Protein AF-A0A815E1C1-F1 (afdb_monomer_lite)

Structure (mmCIF, N/CA/C/O backbone):
data_AF-A0A815E1C1-F1
#
_entry.id   AF-A0A815E1C1-F1
#
loop_
_atom_site.group_PDB
_atom_site.id
_atom_site.type_symbol
_atom_site.label_atom_id
_atom_site.label_alt_id
_atom_site.label_comp_id
_atom_site.label_asym_id
_atom_site.label_entity_id
_atom_site.label_seq_id
_atom_site.pdbx_PDB_ins_code
_atom_site.Cartn_x
_atom_site.Cartn_y
_atom_site.Cartn_z
_atom_site.occupancy
_atom_site.B_iso_or_equiv
_atom_site.auth_seq_id
_atom_site.auth_comp_id
_atom_site.auth_asym_id
_atom_site.auth_atom_id
_atom_site.pdbx_PDB_model_num
ATOM 1 N N . MET A 1 1 ? -48.726 -12.779 122.741 1.00 65.06 1 MET A N 1
ATOM 2 C CA . MET A 1 1 ? -50.043 -13.398 123.022 1.00 65.06 1 MET A CA 1
ATOM 3 C C . MET A 1 1 ? -50.223 -14.526 122.023 1.00 65.06 1 MET A C 1
ATOM 5 O O . MET A 1 1 ? -49.892 -14.297 120.866 1.00 65.06 1 MET A O 1
ATOM 9 N N . ILE A 1 2 ? -50.640 -15.716 122.471 1.00 67.56 2 ILE A N 1
ATOM 10 C CA . ILE A 1 2 ? -50.926 -16.866 121.598 1.00 67.56 2 ILE A CA 1
ATOM 11 C C . ILE A 1 2 ? -52.421 -17.152 121.704 1.00 67.56 2 ILE A C 1
ATOM 13 O O . ILE A 1 2 ? -52.906 -17.373 122.813 1.00 67.56 2 ILE A O 1
ATOM 17 N N . ILE A 1 3 ? -53.142 -17.113 120.586 1.00 67.69 3 ILE A N 1
ATOM 18 C CA . ILE A 1 3 ? -54.570 -17.449 120.539 1.00 67.69 3 ILE A CA 1
ATOM 19 C C . ILE A 1 3 ? -54.726 -18.736 119.734 1.00 67.69 3 ILE A C 1
ATOM 21 O O . ILE A 1 3 ? -54.304 -18.785 118.580 1.00 67.69 3 ILE A O 1
ATOM 25 N N . ARG A 1 4 ? -55.316 -19.763 120.361 1.00 73.94 4 ARG A N 1
ATOM 26 C CA . ARG A 1 4 ? -55.641 -21.048 119.731 1.00 73.94 4 ARG A CA 1
ATOM 27 C C . ARG A 1 4 ? -57.144 -21.272 119.699 1.00 73.94 4 ARG A C 1
ATOM 29 O O . ARG A 1 4 ? -57.760 -21.285 120.764 1.00 73.94 4 ARG A O 1
ATOM 36 N N . THR A 1 5 ? -57.727 -21.478 118.521 1.00 64.25 5 THR A N 1
ATOM 37 C CA . THR A 1 5 ? -59.148 -21.850 118.380 1.00 64.25 5 THR A CA 1
ATOM 38 C C . THR A 1 5 ? -59.286 -23.139 117.578 1.00 64.25 5 THR A C 1
ATOM 40 O O . THR A 1 5 ? -58.611 -23.329 116.569 1.00 64.25 5 THR A O 1
ATOM 43 N N . ILE A 1 6 ? -60.124 -24.055 118.068 1.00 59.78 6 ILE A N 1
ATOM 44 C CA . ILE A 1 6 ? -60.267 -25.413 117.515 1.00 59.78 6 ILE A CA 1
ATOM 45 C C . ILE A 1 6 ? -61.432 -25.478 116.502 1.00 59.78 6 ILE A C 1
ATOM 47 O O . ILE A 1 6 ? -61.349 -26.248 115.554 1.00 59.78 6 ILE A O 1
ATOM 51 N N . ASP A 1 7 ? -62.436 -24.598 116.634 1.00 62.12 7 ASP A N 1
ATOM 52 C CA . ASP A 1 7 ? -63.615 -24.464 115.755 1.00 62.12 7 ASP A CA 1
ATOM 53 C C . ASP A 1 7 ? -63.862 -22.988 115.348 1.00 62.12 7 ASP A C 1
ATOM 55 O O . ASP A 1 7 ? -63.137 -22.085 115.779 1.00 62.12 7 ASP A O 1
ATOM 59 N N . SER A 1 8 ? -64.899 -22.734 114.536 1.00 64.31 8 SER A N 1
ATOM 60 C CA . SER A 1 8 ? -65.288 -21.413 114.012 1.00 64.31 8 SER A CA 1
ATOM 61 C C . SER A 1 8 ? -65.480 -20.355 115.109 1.00 64.31 8 SER A C 1
ATOM 63 O O . SER A 1 8 ? -66.366 -20.496 115.956 1.00 64.31 8 SER A O 1
ATOM 65 N N . ALA A 1 9 ? -64.693 -19.275 115.070 1.00 66.12 9 ALA A N 1
ATOM 66 C CA . ALA A 1 9 ? -64.752 -18.180 116.040 1.00 66.12 9 ALA A CA 1
ATOM 67 C C . ALA A 1 9 ? -64.658 -16.795 115.373 1.00 66.12 9 ALA A C 1
ATOM 69 O O . ALA A 1 9 ? -63.943 -16.613 114.390 1.00 66.12 9 ALA A O 1
ATOM 70 N N . THR A 1 10 ? -65.329 -15.792 115.945 1.00 68.94 10 THR A N 1
ATOM 71 C CA . THR A 1 10 ? -65.109 -14.379 115.594 1.00 68.94 10 THR A CA 1
ATOM 72 C C . THR A 1 10 ? -64.327 -13.710 116.717 1.00 68.94 10 THR A C 1
ATOM 74 O O . THR A 1 10 ? -64.804 -13.657 117.850 1.00 68.94 10 THR A O 1
ATOM 77 N N . ILE A 1 11 ? -63.128 -13.210 116.423 1.00 67.56 11 ILE A N 1
ATOM 78 C CA . ILE A 1 11 ? -62.269 -12.511 117.385 1.00 67.56 11 ILE A CA 1
ATOM 79 C C . ILE A 1 11 ? -62.221 -11.035 116.992 1.00 67.56 11 ILE A C 1
ATOM 81 O O . ILE A 1 11 ? -61.622 -10.673 115.983 1.00 67.56 11 ILE A O 1
ATOM 85 N N . THR A 1 12 ? -62.819 -10.170 117.804 1.00 65.25 12 THR A N 1
ATOM 86 C CA . THR A 1 12 ? -62.729 -8.715 117.625 1.00 65.25 12 THR A CA 1
ATOM 87 C C . THR A 1 12 ? -61.874 -8.131 118.741 1.00 65.25 12 THR A C 1
ATOM 89 O O . THR A 1 12 ? -62.197 -8.291 119.919 1.00 65.25 12 THR A O 1
ATOM 92 N N . MET A 1 13 ? -60.775 -7.466 118.387 1.00 66.12 13 MET A N 1
ATOM 93 C CA . MET A 1 13 ? -59.952 -6.725 119.345 1.00 66.12 13 MET A CA 1
ATOM 94 C C . MET A 1 13 ? -60.398 -5.260 119.360 1.00 66.12 13 MET A C 1
ATOM 96 O O . MET A 1 13 ? -60.650 -4.667 118.319 1.00 66.12 13 MET A O 1
ATOM 100 N N . ASN A 1 14 ? -60.591 -4.690 120.548 1.00 58.09 14 ASN A N 1
ATOM 101 C CA . ASN A 1 14 ? -61.085 -3.321 120.681 1.00 58.09 14 ASN A CA 1
ATOM 102 C C . ASN A 1 14 ? -59.901 -2.336 120.677 1.00 58.09 14 ASN A C 1
ATOM 104 O O . ASN A 1 14 ? -58.911 -2.582 121.370 1.00 58.09 14 ASN A O 1
ATOM 108 N N . ASP A 1 15 ? -60.021 -1.226 119.942 1.00 54.25 15 ASP A N 1
ATOM 109 C CA . ASP A 1 15 ? -58.938 -0.283 119.574 1.00 54.25 15 ASP A CA 1
ATOM 110 C C . ASP A 1 15 ? -58.266 0.470 120.752 1.00 54.25 15 ASP A C 1
ATOM 112 O O . ASP A 1 15 ? -57.415 1.332 120.544 1.00 54.25 15 ASP A O 1
ATOM 116 N N . THR A 1 16 ? -58.617 0.176 122.007 1.00 56.16 16 THR A N 1
ATOM 117 C CA . THR A 1 16 ? -58.177 0.943 123.189 1.00 56.16 16 THR A CA 1
ATOM 118 C C . THR A 1 16 ? -57.133 0.245 124.071 1.00 56.16 16 THR A C 1
ATOM 120 O O . THR A 1 16 ? -56.695 0.829 125.063 1.00 56.16 16 THR A O 1
ATOM 123 N N . ALA A 1 17 ? -56.696 -0.977 123.738 1.00 56.84 17 ALA A N 1
ATOM 124 C CA . ALA A 1 17 ? -55.717 -1.732 124.534 1.00 56.84 17 ALA A CA 1
ATOM 125 C C . ALA A 1 17 ? -54.269 -1.620 123.991 1.00 56.84 17 ALA A C 1
ATOM 127 O O . ALA A 1 17 ? -54.076 -1.597 122.777 1.00 56.84 17 ALA A O 1
ATOM 128 N N . PRO A 1 18 ? -53.225 -1.598 124.854 1.00 58.66 18 PRO A N 1
ATOM 129 C CA . PRO A 1 18 ? -51.829 -1.551 124.416 1.00 58.66 18 PRO A CA 1
ATOM 130 C C . PRO A 1 18 ? -51.448 -2.800 123.612 1.00 58.66 18 PRO A C 1
ATOM 132 O O . PRO A 1 18 ? -51.584 -3.935 124.074 1.00 58.66 18 PRO A O 1
ATOM 135 N N . CYS A 1 19 ? -50.943 -2.570 122.402 1.00 56.53 19 CYS A N 1
ATOM 136 C CA . CYS A 1 19 ? -50.799 -3.603 121.386 1.00 56.53 19 CYS A CA 1
ATOM 137 C C . CYS A 1 19 ? -49.574 -4.498 121.672 1.00 56.53 19 CYS A C 1
ATOM 139 O O . CYS A 1 19 ? -48.449 -3.998 121.797 1.00 56.53 19 CYS A O 1
ATOM 141 N N . PRO A 1 20 ? -49.750 -5.822 121.815 1.00 59.28 20 PRO A N 1
ATOM 142 C CA . PRO A 1 20 ? -48.675 -6.747 122.176 1.00 59.28 20 PRO A CA 1
ATOM 143 C C . PRO A 1 20 ? -47.517 -6.752 121.164 1.00 59.28 20 PRO A C 1
ATOM 145 O O . PRO A 1 20 ? -47.719 -6.674 119.956 1.00 59.28 20 PRO A O 1
ATOM 148 N N . LYS A 1 21 ? -46.279 -6.878 121.670 1.00 53.62 21 LYS A N 1
ATOM 149 C CA . LYS A 1 21 ? -45.038 -6.821 120.864 1.00 53.62 21 LYS A CA 1
ATOM 150 C C . LYS A 1 21 ? -44.853 -8.003 119.901 1.00 53.62 21 LYS A C 1
ATOM 152 O O . LYS A 1 21 ? -44.188 -7.839 118.884 1.00 53.62 21 LYS A O 1
ATOM 157 N N . ILE A 1 22 ? -45.382 -9.177 120.255 1.00 53.09 22 ILE A N 1
ATOM 158 C CA . ILE A 1 22 ? -45.351 -10.404 119.445 1.00 53.09 22 ILE A CA 1
ATOM 159 C C . ILE A 1 22 ? -46.723 -11.071 119.548 1.00 53.09 22 ILE A C 1
ATOM 161 O O . ILE A 1 22 ? -47.217 -11.353 120.654 1.00 53.09 22 ILE A O 1
ATOM 165 N N . PHE A 1 23 ? -47.331 -11.310 118.393 1.00 67.00 23 PHE A N 1
ATOM 166 C CA . PHE A 1 23 ? -48.647 -11.919 118.267 1.00 67.00 23 PHE A CA 1
ATOM 167 C C . PHE A 1 23 ? -48.548 -13.185 117.422 1.00 67.00 23 PHE A C 1
ATOM 169 O O . PHE A 1 23 ? -47.997 -13.138 116.323 1.00 67.00 23 PHE A O 1
ATOM 176 N N . SER A 1 24 ? -49.058 -14.303 117.945 1.00 62.19 24 SER A N 1
ATOM 177 C CA . SER A 1 24 ? -49.191 -15.543 117.185 1.00 62.19 24 SER A CA 1
ATOM 178 C C . SER A 1 24 ? -50.598 -16.106 117.333 1.00 62.19 24 SER A C 1
ATOM 180 O O . SER A 1 24 ? -51.162 -16.117 118.427 1.00 62.19 24 SER A O 1
ATOM 182 N N . ILE A 1 25 ? -51.195 -16.507 116.219 1.00 66.38 25 ILE A N 1
ATOM 183 C CA . ILE A 1 25 ? -52.553 -17.045 116.168 1.00 66.38 25 ILE A CA 1
ATOM 184 C C . ILE A 1 25 ? -52.460 -18.365 115.419 1.00 66.38 25 ILE A C 1
ATOM 186 O O . ILE A 1 25 ? -51.912 -18.387 114.323 1.00 66.38 25 ILE A O 1
ATOM 190 N N . GLU A 1 26 ? -52.975 -19.434 116.014 1.00 68.25 26 GLU A N 1
ATOM 191 C CA . GLU A 1 26 ? -53.103 -20.752 115.391 1.00 68.25 26 GLU A CA 1
ATOM 192 C C . GLU A 1 26 ? -54.578 -21.148 115.455 1.00 68.25 26 GLU A C 1
ATOM 194 O O . GLU A 1 26 ? -55.123 -21.282 116.550 1.00 68.25 26 GLU A O 1
ATOM 199 N N . HIS A 1 27 ? -55.267 -21.310 114.329 1.00 65.31 27 HIS A N 1
ATOM 200 C CA . HIS A 1 27 ? -56.709 -21.563 114.382 1.00 65.31 27 HIS A CA 1
ATOM 201 C C . HIS A 1 27 ? -57.234 -22.544 113.335 1.00 65.31 27 HIS A C 1
ATOM 203 O O . HIS A 1 27 ? -56.656 -22.683 112.254 1.00 65.31 27 HIS A O 1
ATOM 209 N N . GLY A 1 28 ? -58.357 -23.187 113.675 1.00 56.56 28 GLY A N 1
ATOM 210 C CA . GLY A 1 28 ? -59.158 -24.046 112.803 1.00 56.56 28 GLY A CA 1
ATOM 211 C C . GLY A 1 28 ? -60.085 -23.284 111.844 1.00 56.56 28 GLY A C 1
ATOM 212 O O . GLY A 1 28 ? -60.160 -22.047 111.844 1.00 56.56 28 GLY A O 1
ATOM 213 N N . SER A 1 29 ? -60.804 -24.048 111.018 1.00 61.09 29 SER A N 1
ATOM 214 C CA . SER A 1 29 ? -61.637 -23.561 109.912 1.00 61.09 29 SER A CA 1
ATOM 215 C C . SER A 1 29 ? -62.772 -22.617 110.348 1.00 61.09 29 SER A C 1
ATOM 217 O O . SER A 1 29 ? -63.428 -22.845 111.360 1.00 61.09 29 SER A O 1
ATOM 219 N N . ASN A 1 30 ? -63.057 -21.610 109.516 1.00 62.09 30 ASN A N 1
ATOM 220 C CA . ASN A 1 30 ? -64.100 -20.578 109.625 1.00 62.09 30 ASN A CA 1
ATOM 221 C C . ASN A 1 30 ? -63.909 -19.560 110.765 1.00 62.09 30 ASN A C 1
ATOM 223 O O . ASN A 1 30 ? -64.860 -19.232 111.475 1.00 62.09 30 ASN A O 1
ATOM 227 N N . THR A 1 31 ? -62.692 -19.033 110.935 1.00 62.59 31 THR A N 1
ATOM 228 C CA . THR A 1 31 ? -62.408 -17.971 111.920 1.00 62.59 31 THR A CA 1
ATOM 229 C C . THR A 1 31 ? -62.338 -16.592 111.248 1.00 62.59 31 THR A C 1
ATOM 231 O O . THR A 1 31 ? -61.674 -16.436 110.220 1.00 62.59 31 THR A O 1
ATOM 234 N N . SER A 1 32 ? -63.012 -15.591 111.828 1.00 64.62 32 SER A N 1
ATOM 235 C CA . SER A 1 32 ? -62.974 -14.184 111.396 1.00 64.62 32 SER A CA 1
ATOM 236 C C . SER A 1 32 ? -62.300 -13.322 112.461 1.00 64.62 32 SER A C 1
ATOM 238 O O . SER A 1 32 ? -62.782 -13.267 113.591 1.00 64.62 32 SER A O 1
ATOM 240 N N . ILE A 1 33 ? -61.220 -12.615 112.126 1.00 66.19 33 ILE A N 1
ATOM 241 C CA . ILE A 1 33 ? -60.529 -11.713 113.064 1.00 66.19 33 ILE A CA 1
ATOM 242 C C . ILE A 1 33 ? -60.599 -10.282 112.543 1.00 66.19 33 ILE A C 1
ATOM 244 O O . ILE A 1 33 ? -60.203 -10.024 111.408 1.00 66.19 33 ILE A O 1
ATOM 248 N N . THR A 1 34 ? -61.093 -9.356 113.366 1.00 65.88 34 THR A N 1
ATOM 249 C CA . THR A 1 34 ? -61.264 -7.942 112.998 1.00 65.88 34 THR A CA 1
ATOM 250 C C . THR A 1 34 ? -60.612 -7.010 114.030 1.00 65.88 34 THR A C 1
ATOM 252 O O . THR A 1 34 ? -60.613 -7.312 115.226 1.00 65.88 34 THR A O 1
ATOM 255 N N . ASN A 1 35 ? -60.098 -5.858 113.576 1.00 63.25 35 ASN A N 1
ATOM 256 C CA . ASN A 1 35 ? -59.503 -4.780 114.394 1.00 63.25 35 ASN A CA 1
ATOM 257 C C . ASN A 1 35 ? -58.229 -5.165 115.175 1.00 63.25 35 ASN A C 1
ATOM 259 O O . ASN A 1 35 ? -58.127 -4.964 116.383 1.00 63.25 35 ASN A O 1
ATOM 263 N N . ILE A 1 36 ? -57.225 -5.727 114.495 1.00 61.69 36 ILE A N 1
ATOM 264 C CA . ILE A 1 36 ? -55.942 -6.059 115.133 1.00 61.69 36 ILE A CA 1
ATOM 265 C C . ILE A 1 36 ? -55.020 -4.827 115.179 1.00 61.69 36 ILE A C 1
ATOM 267 O O . ILE A 1 36 ? -54.677 -4.281 114.134 1.00 61.69 36 ILE A O 1
ATOM 271 N N . CYS A 1 37 ? -54.560 -4.437 116.372 1.00 58.72 37 CYS A N 1
ATOM 272 C CA . CYS A 1 37 ? -53.520 -3.419 116.564 1.00 58.72 37 CYS A CA 1
ATOM 273 C C . CYS A 1 37 ? -52.161 -4.055 116.913 1.00 58.72 37 CYS A C 1
ATOM 275 O O . CYS A 1 37 ? -52.108 -4.998 117.707 1.00 58.72 37 CYS A O 1
ATOM 277 N N . LEU A 1 38 ? -51.054 -3.569 116.323 1.00 58.78 38 LEU A N 1
ATOM 278 C CA . LEU A 1 38 ? -49.734 -4.229 116.368 1.00 58.78 38 LEU A CA 1
ATOM 279 C C . LEU A 1 38 ? -48.558 -3.250 116.444 1.00 58.78 38 LEU A C 1
ATOM 281 O O . LEU A 1 38 ? -48.650 -2.133 115.953 1.00 58.78 38 LEU A O 1
ATOM 285 N N . SER A 1 39 ? -47.435 -3.687 117.039 1.00 55.19 39 SER A N 1
ATOM 286 C CA . SER A 1 39 ? -46.241 -2.837 117.212 1.00 55.19 39 SER A CA 1
ATOM 287 C C . SER A 1 39 ? -44.892 -3.411 116.746 1.00 55.19 39 SER A C 1
ATOM 289 O O . SER A 1 39 ? -43.930 -2.646 116.750 1.00 55.19 39 SER A O 1
ATOM 291 N N . LYS A 1 40 ? -44.746 -4.697 116.354 1.00 60.00 40 LYS A N 1
ATOM 292 C CA . LYS A 1 40 ? -43.420 -5.211 115.916 1.00 60.00 40 LYS A CA 1
ATOM 293 C C . LYS A 1 40 ? -43.385 -6.404 114.944 1.00 60.00 40 LYS A C 1
ATOM 295 O O . LYS A 1 40 ? -42.946 -6.212 113.814 1.00 60.00 40 LYS A O 1
ATOM 300 N N . ILE A 1 41 ? -43.761 -7.613 115.380 1.00 57.94 41 ILE A N 1
ATOM 301 C CA . ILE A 1 41 ? -43.677 -8.852 114.575 1.00 57.94 41 ILE A CA 1
ATOM 302 C C . ILE A 1 41 ? -44.929 -9.695 114.812 1.00 57.94 41 ILE A C 1
ATOM 304 O O . ILE A 1 41 ? -45.364 -9.873 115.956 1.00 57.94 41 ILE A O 1
ATOM 308 N N . MET A 1 42 ? -45.494 -10.216 113.732 1.00 66.69 42 MET A N 1
ATOM 309 C CA . MET A 1 42 ? -46.700 -11.030 113.749 1.00 66.69 42 MET A CA 1
ATOM 310 C C . MET A 1 42 ? -46.470 -12.309 112.946 1.00 66.69 42 MET A C 1
ATOM 312 O O . MET A 1 42 ? -46.132 -12.216 111.772 1.00 66.69 42 MET A O 1
ATOM 316 N N . ASN A 1 43 ? -46.707 -13.460 113.586 1.00 61.81 43 ASN A N 1
ATOM 317 C CA . ASN A 1 43 ? -46.665 -14.783 112.959 1.00 61.81 43 ASN A CA 1
ATOM 318 C C . ASN A 1 43 ? -48.064 -15.397 113.014 1.00 61.81 43 ASN A C 1
ATOM 320 O O . ASN A 1 43 ? -48.479 -15.894 114.064 1.00 61.81 43 ASN A O 1
ATOM 324 N N . ILE A 1 44 ? -48.811 -15.345 111.917 1.00 67.19 44 ILE A N 1
ATOM 325 C CA . ILE A 1 44 ? -50.158 -15.926 111.857 1.00 67.19 44 ILE A CA 1
ATOM 326 C C . ILE A 1 44 ? -50.071 -17.291 111.189 1.00 67.19 44 ILE A C 1
ATOM 328 O O . ILE A 1 44 ? -49.644 -17.356 110.047 1.00 67.19 44 ILE A O 1
ATOM 332 N N . THR A 1 45 ? -50.544 -18.344 111.853 1.00 67.88 45 THR A N 1
ATOM 333 C CA . THR A 1 45 ? -50.686 -19.678 111.264 1.00 67.88 45 THR A CA 1
ATOM 334 C C . THR A 1 45 ? -52.168 -20.036 111.143 1.00 67.88 45 THR A C 1
ATOM 336 O O . THR A 1 45 ? -52.866 -20.155 112.147 1.00 67.88 45 THR A O 1
ATOM 339 N N . THR A 1 46 ? -52.687 -20.213 109.930 1.00 65.50 46 THR A N 1
ATOM 340 C CA . THR A 1 46 ? -54.116 -20.531 109.708 1.00 65.50 46 THR A CA 1
ATOM 341 C C . THR A 1 46 ? -54.299 -21.936 109.130 1.00 65.50 46 THR A C 1
ATOM 343 O O . THR A 1 46 ? -53.494 -22.372 108.304 1.00 65.50 46 THR A O 1
ATOM 346 N N . THR A 1 47 ? -55.339 -22.656 109.572 1.00 61.12 47 THR A N 1
ATOM 347 C CA . THR A 1 47 ? -55.758 -23.950 109.003 1.00 61.12 47 THR A CA 1
ATOM 348 C C . THR A 1 47 ? -57.246 -23.917 108.623 1.00 61.12 47 THR A C 1
ATOM 350 O O . THR A 1 47 ? -58.105 -23.642 109.459 1.00 61.12 47 THR A O 1
ATOM 353 N N . GLY A 1 48 ? -57.572 -24.168 107.351 1.00 62.84 48 GLY A N 1
ATOM 354 C CA . GLY A 1 48 ? -58.927 -24.082 106.789 1.00 62.84 48 GLY A CA 1
ATOM 355 C C . GLY A 1 48 ? -59.327 -22.692 106.255 1.00 62.84 48 GLY A C 1
ATOM 356 O O . GLY A 1 48 ? -58.498 -21.806 106.081 1.00 62.84 48 GLY A O 1
ATOM 357 N N . SER A 1 49 ? -60.621 -22.497 105.958 1.00 64.12 49 SER A N 1
ATOM 358 C CA . SER A 1 49 ? -61.143 -21.219 105.426 1.00 64.12 49 SER A CA 1
ATOM 359 C C . SER A 1 49 ? -61.162 -20.121 106.497 1.00 64.12 49 SER A C 1
ATOM 361 O O . SER A 1 49 ? -61.766 -20.317 107.544 1.00 64.12 49 SER A O 1
ATOM 363 N N . SER A 1 50 ? -60.542 -18.968 106.265 1.00 66.75 50 SER A N 1
ATOM 364 C CA . SER A 1 50 ? -60.255 -17.949 107.283 1.00 66.75 50 SER A CA 1
ATOM 365 C C . SER A 1 50 ? -60.401 -16.534 106.711 1.00 66.75 50 SER A C 1
ATOM 367 O O . SER A 1 50 ? -60.094 -16.316 105.543 1.00 66.75 50 SER A O 1
ATOM 369 N N . SER A 1 51 ? -60.833 -15.551 107.507 1.00 64.88 51 SER A N 1
ATOM 370 C CA . SER A 1 51 ? -60.863 -14.136 107.093 1.00 64.88 51 SER A CA 1
ATOM 371 C C . SER A 1 51 ? -60.217 -13.241 108.152 1.00 64.88 51 SER A C 1
ATOM 373 O O . SER A 1 51 ? -60.645 -13.197 109.302 1.00 64.88 51 SER A O 1
ATOM 375 N N . LEU A 1 52 ? -59.185 -12.505 107.759 1.00 65.81 52 LEU A N 1
ATOM 376 C CA . LEU A 1 52 ? -58.410 -11.578 108.574 1.00 65.81 52 LEU A CA 1
ATOM 377 C C . LEU A 1 52 ? -58.628 -10.164 108.022 1.00 65.81 52 LEU A C 1
ATOM 379 O O . LEU A 1 52 ? -58.285 -9.878 106.877 1.00 65.81 52 LEU A O 1
ATOM 383 N N . VAL A 1 53 ? -59.209 -9.272 108.821 1.00 63.59 53 VAL A N 1
ATOM 384 C CA . VAL A 1 53 ? -59.466 -7.877 108.434 1.00 63.59 53 VAL A CA 1
ATOM 385 C C . VAL A 1 53 ? -58.736 -6.946 109.400 1.00 63.59 53 VAL A C 1
ATOM 387 O O . VAL A 1 53 ? -59.052 -6.887 110.590 1.00 63.59 53 VAL A O 1
ATOM 390 N N . PHE A 1 54 ? -57.757 -6.203 108.888 1.00 65.06 54 PHE A N 1
ATOM 391 C CA . PHE A 1 54 ? -57.019 -5.181 109.630 1.00 65.06 54 PHE A CA 1
ATOM 392 C C . PHE A 1 54 ? -57.714 -3.815 109.485 1.00 65.06 54 PHE A C 1
ATOM 394 O O . PHE A 1 54 ? -58.390 -3.550 108.491 1.00 65.06 54 PHE A O 1
ATOM 401 N N . ASN A 1 55 ? -57.610 -2.956 110.501 1.00 58.44 55 ASN A N 1
ATOM 402 C CA . ASN A 1 55 ? -58.265 -1.645 110.483 1.00 58.44 55 ASN A CA 1
ATOM 403 C C . ASN A 1 55 ? -57.434 -0.637 109.662 1.00 58.44 55 ASN A C 1
ATOM 405 O O . ASN A 1 55 ? -56.207 -0.638 109.740 1.00 58.44 55 ASN A O 1
ATOM 409 N N . GLU A 1 56 ? -58.096 0.232 108.892 1.00 54.03 56 GLU A N 1
ATOM 410 C CA . GLU A 1 56 ? -57.487 1.131 107.888 1.00 54.03 56 GLU A CA 1
ATOM 411 C C . GLU A 1 56 ? -56.596 2.240 108.482 1.00 54.03 56 GLU A C 1
ATOM 413 O O . GLU A 1 56 ? -55.930 2.963 107.741 1.00 54.03 56 GLU A O 1
ATOM 418 N N . SER A 1 57 ? -56.556 2.379 109.811 1.00 50.16 57 SER A N 1
ATOM 419 C CA . SER A 1 57 ? -55.970 3.527 110.513 1.00 50.16 57 SER A CA 1
ATOM 420 C C . SER A 1 57 ? -54.695 3.243 111.320 1.00 50.16 57 SER A C 1
ATOM 422 O O . SER A 1 57 ? -54.305 4.087 112.127 1.00 50.16 57 SER A O 1
ATOM 424 N N . LEU A 1 58 ? -54.040 2.089 111.158 1.00 52.62 58 LEU A N 1
ATOM 425 C CA . LEU A 1 58 ? -52.866 1.722 111.964 1.00 52.62 58 LEU A CA 1
ATOM 426 C C . LEU A 1 58 ? -51.568 1.702 111.145 1.00 52.62 58 LEU A C 1
ATOM 428 O O . LEU A 1 58 ? -51.438 0.989 110.154 1.00 52.62 58 LEU A O 1
ATOM 432 N N . THR A 1 59 ? -50.611 2.519 111.590 1.00 50.72 59 THR A N 1
ATOM 433 C CA . THR A 1 59 ? -49.253 2.652 111.053 1.00 50.72 59 THR A CA 1
ATOM 434 C C . THR A 1 59 ? -48.418 1.387 111.265 1.00 50.72 59 THR A C 1
ATOM 436 O O . THR A 1 59 ? -48.563 0.677 112.261 1.00 50.72 59 THR A O 1
ATOM 439 N N . CYS A 1 60 ? -47.565 1.114 110.274 1.00 51.09 60 CYS A N 1
ATOM 440 C CA . CYS A 1 60 ? -47.047 -0.202 109.927 1.00 51.09 60 CYS A CA 1
ATOM 441 C C . CYS A 1 60 ? -46.071 -0.829 110.952 1.00 51.09 60 CYS A C 1
ATOM 443 O O . CYS A 1 60 ? -45.291 -0.171 111.641 1.00 51.09 60 CYS A O 1
ATOM 445 N N . THR A 1 61 ? -46.069 -2.163 110.987 1.00 54.66 61 THR A N 1
ATOM 446 C CA . THR A 1 61 ? -45.061 -3.011 111.647 1.00 54.66 61 THR A CA 1
ATOM 447 C C . THR A 1 61 ? -43.839 -3.262 110.755 1.00 54.66 61 THR A C 1
ATOM 449 O O . THR A 1 61 ? -43.925 -3.179 109.532 1.00 54.66 61 THR A O 1
ATOM 452 N N . THR A 1 62 ? -42.701 -3.642 111.353 1.00 57.66 62 THR A N 1
ATOM 453 C CA . THR A 1 62 ? -41.442 -3.910 110.630 1.00 57.66 62 THR A CA 1
ATOM 454 C C . THR A 1 62 ? -41.429 -5.226 109.846 1.00 57.66 62 THR A C 1
ATOM 456 O O . THR A 1 62 ? -40.729 -5.309 108.845 1.00 57.66 62 THR A O 1
ATOM 459 N N . ALA A 1 63 ? -42.155 -6.264 110.273 1.00 59.97 63 ALA A N 1
ATOM 460 C CA . ALA A 1 63 ? -42.267 -7.507 109.507 1.00 59.97 63 ALA A CA 1
ATOM 461 C C . ALA A 1 63 ? -43.529 -8.292 109.888 1.00 59.97 63 ALA A C 1
ATOM 463 O O . ALA A 1 63 ? -43.878 -8.358 111.070 1.00 59.97 63 ALA A O 1
ATOM 464 N N . ILE A 1 64 ? -44.199 -8.886 108.902 1.00 67.81 64 ILE A N 1
ATOM 465 C CA . ILE A 1 64 ? -45.360 -9.762 109.106 1.00 67.81 64 ILE A CA 1
ATOM 466 C C . ILE A 1 64 ? -45.089 -11.074 108.365 1.00 67.81 64 ILE A C 1
ATOM 468 O O . ILE A 1 64 ? -44.888 -11.040 107.154 1.00 67.81 64 ILE A O 1
ATOM 472 N N . ASP A 1 65 ? -45.116 -12.199 109.082 1.00 65.62 65 ASP A N 1
ATOM 473 C CA . ASP A 1 65 ? -45.052 -13.550 108.522 1.00 65.62 65 ASP A CA 1
ATOM 474 C C . ASP A 1 65 ? -46.449 -14.200 108.629 1.00 65.62 65 ASP A C 1
ATOM 476 O O . ASP A 1 65 ? -46.998 -14.379 109.721 1.00 65.62 65 ASP A O 1
ATOM 480 N N . ILE A 1 66 ? -47.055 -14.569 107.503 1.00 69.88 66 ILE A N 1
ATOM 481 C CA . ILE A 1 66 ? -48.339 -15.286 107.458 1.00 69.88 66 ILE A CA 1
ATOM 482 C C . ILE A 1 66 ? -48.088 -16.673 106.878 1.00 69.88 66 ILE A C 1
ATOM 484 O O . ILE A 1 66 ? -47.644 -16.785 105.742 1.00 69.88 66 ILE A O 1
ATOM 488 N N . VAL A 1 67 ? -48.393 -17.713 107.648 1.00 69.94 67 VAL A N 1
ATOM 489 C CA . VAL A 1 67 ? -48.371 -19.123 107.254 1.00 69.94 67 VAL A CA 1
ATOM 490 C C . VAL A 1 67 ? -49.821 -19.609 107.113 1.00 69.94 67 VAL A C 1
ATOM 492 O O . VAL A 1 67 ? -50.545 -19.698 108.101 1.00 69.94 67 VAL A O 1
ATOM 495 N N . ALA A 1 68 ? -50.313 -19.901 105.912 1.00 66.12 68 ALA A N 1
ATOM 496 C CA . ALA A 1 68 ? -51.725 -20.254 105.702 1.00 66.12 68 ALA A CA 1
ATOM 497 C C . ALA A 1 68 ? -51.931 -21.608 105.009 1.00 66.12 68 ALA A C 1
ATOM 499 O O . ALA A 1 68 ? -51.393 -21.852 103.934 1.00 66.12 68 ALA A O 1
ATOM 500 N N . SER A 1 69 ? -52.781 -22.464 105.578 1.00 61.91 69 SER A N 1
ATOM 501 C CA . SER A 1 69 ? -53.274 -23.687 104.932 1.00 61.91 69 SER A CA 1
ATOM 502 C C . SER A 1 69 ? -54.790 -23.598 104.745 1.00 61.91 69 SER A C 1
ATOM 504 O O . SER A 1 69 ? -55.512 -23.374 105.712 1.00 61.91 69 SER A O 1
ATOM 506 N N . GLY A 1 70 ? -55.288 -23.721 103.508 1.00 63.81 70 GLY A N 1
ATOM 507 C CA . GLY A 1 70 ? -56.685 -23.408 103.151 1.00 63.81 70 GLY A CA 1
ATOM 508 C C . GLY A 1 70 ? -56.932 -21.941 102.736 1.00 63.81 70 GLY A C 1
ATOM 509 O O . GLY A 1 70 ? -56.009 -21.144 102.619 1.00 63.81 70 GLY A O 1
ATOM 510 N N . THR A 1 71 ? -58.180 -21.568 102.437 1.00 63.44 71 THR A N 1
ATOM 511 C CA . THR A 1 71 ? -58.551 -20.237 101.904 1.00 63.44 71 THR A CA 1
ATOM 512 C C . THR A 1 71 ? -58.524 -19.137 102.973 1.00 63.44 71 THR A C 1
ATOM 514 O O . THR A 1 71 ? -59.480 -19.023 103.732 1.00 63.44 71 THR A O 1
ATOM 517 N N . THR A 1 72 ? -57.495 -18.282 103.005 1.00 65.75 72 THR A N 1
ATOM 518 C CA . THR A 1 72 ? -57.325 -17.222 104.022 1.00 65.75 72 THR A CA 1
ATOM 519 C C . THR A 1 72 ? -57.383 -15.819 103.411 1.00 65.75 72 THR A C 1
ATOM 521 O O . THR A 1 72 ? -56.414 -15.342 102.841 1.00 65.75 72 THR A O 1
ATOM 524 N N . GLN A 1 73 ? -58.493 -15.097 103.557 1.00 64.25 73 GLN A N 1
ATOM 525 C CA . GLN A 1 73 ? -58.613 -13.709 103.089 1.00 64.25 73 GLN A CA 1
ATOM 526 C C . GLN A 1 73 ? -57.926 -12.738 104.066 1.00 64.25 73 GLN A C 1
ATOM 528 O O . GLN A 1 73 ? -58.144 -12.862 105.264 1.00 64.25 73 GLN A O 1
ATOM 533 N N . VAL A 1 74 ? -57.123 -11.771 103.598 1.00 65.31 74 VAL A N 1
ATOM 534 C CA . VAL A 1 74 ? -56.333 -10.865 104.460 1.00 65.31 74 VAL A CA 1
ATOM 535 C C . VAL A 1 74 ? -56.419 -9.394 104.021 1.00 65.31 74 VAL A C 1
ATOM 537 O O . VAL A 1 74 ? -55.567 -8.864 103.319 1.00 65.31 74 VAL A O 1
ATOM 540 N N . THR A 1 75 ? -57.441 -8.660 104.433 1.00 62.53 75 THR A N 1
ATOM 541 C CA . THR A 1 75 ? -57.640 -7.278 103.956 1.00 62.53 75 THR A CA 1
ATOM 542 C C . THR A 1 75 ? -56.982 -6.222 104.855 1.00 62.53 75 THR A C 1
ATOM 544 O O . THR A 1 75 ? -57.080 -6.325 106.075 1.00 62.53 75 THR A O 1
ATOM 547 N N . ASN A 1 76 ? -56.402 -5.176 104.242 1.00 61.56 76 ASN A N 1
ATOM 548 C CA . ASN A 1 76 ? -55.866 -3.936 104.842 1.00 61.56 76 ASN A CA 1
ATOM 549 C C . ASN A 1 76 ? -54.523 -4.050 105.609 1.00 61.56 76 ASN A C 1
ATOM 551 O O . ASN A 1 76 ? -54.353 -3.443 106.663 1.00 61.56 76 ASN A O 1
ATOM 555 N N . ILE A 1 77 ? -53.539 -4.787 105.078 1.00 64.69 77 ILE A N 1
ATOM 556 C CA . ILE A 1 77 ? -52.195 -4.932 105.679 1.00 64.69 77 ILE A CA 1
ATOM 557 C C . ILE A 1 77 ? -51.209 -3.850 105.202 1.00 64.69 77 ILE A C 1
ATOM 559 O O . ILE A 1 77 ? -51.159 -3.512 104.025 1.00 64.69 77 ILE A O 1
ATOM 563 N N . CYS A 1 78 ? -50.366 -3.350 106.110 1.00 59.53 78 CYS A N 1
ATOM 564 C CA . CYS A 1 78 ? -49.294 -2.387 105.831 1.00 59.53 78 CYS A CA 1
ATOM 565 C C . CYS A 1 78 ? -48.035 -2.769 106.631 1.00 59.53 78 CYS A C 1
ATOM 567 O O . CYS A 1 78 ? -48.081 -2.867 107.858 1.00 59.53 78 CYS A O 1
ATOM 569 N N . ALA A 1 79 ? -46.925 -3.054 105.937 1.00 63.53 79 ALA A N 1
ATOM 570 C CA . ALA A 1 79 ? -45.635 -3.414 106.532 1.00 63.53 79 ALA A CA 1
ATOM 571 C C . ALA A 1 79 ? -44.547 -2.485 105.974 1.00 63.53 79 ALA A C 1
ATOM 573 O O . ALA A 1 79 ? -44.429 -2.357 104.768 1.00 63.53 79 ALA A O 1
ATOM 574 N N . ASP A 1 80 ? -43.739 -1.847 106.822 1.00 57.94 80 ASP A N 1
ATOM 575 C CA . ASP A 1 80 ? -42.758 -0.846 106.352 1.00 57.94 80 ASP A CA 1
ATOM 576 C C . ASP A 1 80 ? -41.487 -1.462 105.729 1.00 57.94 80 ASP A C 1
ATOM 578 O O . ASP A 1 80 ? -40.697 -0.744 105.119 1.00 57.94 80 ASP A O 1
ATOM 582 N N . ASN A 1 81 ? -41.262 -2.775 105.889 1.00 61.81 81 ASN A N 1
ATOM 583 C CA . ASN A 1 81 ? -40.048 -3.466 105.428 1.00 61.81 81 ASN A CA 1
ATOM 584 C C . ASN A 1 81 ? -40.359 -4.782 104.686 1.00 61.81 81 ASN A C 1
ATOM 586 O O . ASN A 1 81 ? -40.137 -4.856 103.475 1.00 61.81 81 ASN A O 1
ATOM 590 N N . THR A 1 82 ? -40.878 -5.810 105.377 1.00 61.41 82 THR A N 1
ATOM 591 C CA . THR A 1 82 ? -41.074 -7.146 104.773 1.00 61.41 82 THR A CA 1
ATOM 592 C C . THR A 1 82 ? -42.418 -7.770 105.147 1.00 61.41 82 THR A C 1
ATOM 594 O O . THR A 1 82 ? -42.750 -7.899 106.324 1.00 61.41 82 THR A O 1
ATOM 597 N N . LEU A 1 83 ? -43.179 -8.204 104.146 1.00 68.56 83 LEU A N 1
ATOM 598 C CA . LEU A 1 83 ? -44.373 -9.032 104.289 1.00 68.56 83 LEU A CA 1
ATOM 599 C C . LEU A 1 83 ? -44.083 -10.404 103.672 1.00 68.56 83 LEU A C 1
ATOM 601 O O . LEU A 1 83 ? -43.943 -10.546 102.461 1.00 68.56 83 LEU A O 1
ATOM 605 N N . ASN A 1 84 ? -43.970 -11.413 104.516 1.00 62.69 84 ASN A N 1
ATOM 606 C CA . ASN A 1 84 ? -43.642 -12.782 104.153 1.00 62.69 84 ASN A CA 1
ATOM 607 C C . ASN A 1 84 ? -44.936 -13.593 104.204 1.00 62.69 84 ASN A C 1
ATOM 609 O O . ASN A 1 84 ? -45.584 -13.676 105.248 1.00 62.69 84 ASN A O 1
ATOM 613 N N . ILE A 1 85 ? -45.342 -14.185 103.089 1.00 66.56 85 ILE A N 1
ATOM 614 C CA . ILE A 1 85 ? -46.545 -15.013 103.025 1.00 66.56 85 ILE A CA 1
ATOM 615 C C . ILE A 1 85 ? -46.132 -16.390 102.524 1.00 66.56 85 ILE A C 1
ATOM 617 O O . ILE A 1 85 ? -45.673 -16.563 101.397 1.00 66.56 85 ILE A O 1
ATOM 621 N N . THR A 1 86 ? -46.303 -17.386 103.378 1.00 61.38 86 THR A N 1
ATOM 622 C CA . THR A 1 86 ? -46.057 -18.794 103.078 1.00 61.38 86 THR A CA 1
ATOM 623 C C . THR A 1 86 ? -47.359 -19.559 103.245 1.00 61.38 86 THR A C 1
ATOM 625 O O . THR A 1 86 ? -48.165 -19.277 104.124 1.00 61.38 86 THR A O 1
ATOM 628 N N . GLY A 1 87 ? -47.624 -20.502 102.358 1.00 59.53 87 GLY A N 1
ATOM 629 C CA . GLY A 1 87 ? -48.827 -21.314 102.379 1.00 59.53 87 GLY A CA 1
ATOM 630 C C . GLY A 1 87 ? -48.493 -22.797 102.288 1.00 59.53 87 GLY A C 1
ATOM 631 O O . GLY A 1 87 ? -47.389 -23.185 101.929 1.00 59.53 87 GLY A O 1
ATOM 632 N N . THR A 1 88 ? -49.444 -23.657 102.614 1.00 55.19 88 THR A N 1
ATOM 633 C CA . THR A 1 88 ? -49.370 -25.086 102.288 1.00 55.19 88 THR A CA 1
ATOM 634 C C . THR A 1 88 ? -50.763 -25.506 101.839 1.00 55.19 88 THR A C 1
ATOM 636 O O . THR A 1 88 ? -51.702 -25.357 102.615 1.00 55.19 88 THR A O 1
ATOM 639 N N . ASP A 1 89 ? -50.885 -25.988 100.599 1.00 53.50 89 ASP A N 1
ATOM 640 C CA . ASP A 1 89 ? -52.125 -26.371 99.897 1.00 53.50 89 ASP A CA 1
ATOM 641 C C . ASP A 1 89 ? -53.087 -25.222 99.507 1.00 53.50 89 ASP A C 1
ATOM 643 O O . ASP A 1 89 ? -53.709 -24.604 100.369 1.00 53.50 89 ASP A O 1
ATOM 647 N N . LEU A 1 90 ? -53.239 -24.993 98.183 1.00 47.72 90 LEU A N 1
ATOM 648 C CA . LEU A 1 90 ? -54.282 -24.203 97.475 1.00 47.72 90 LEU A CA 1
ATOM 649 C C . LEU A 1 90 ? -54.913 -23.042 98.282 1.00 47.72 90 LEU A C 1
ATOM 651 O O . LEU A 1 90 ? -56.136 -22.898 98.345 1.00 47.72 90 LEU A O 1
ATOM 655 N N . SER A 1 91 ? -54.086 -22.200 98.902 1.00 54.44 91 SER A N 1
ATOM 656 C CA . SER A 1 91 ? -54.539 -21.123 99.779 1.00 54.44 91 SER A CA 1
ATOM 657 C C . SER A 1 91 ? -54.709 -19.803 99.019 1.00 54.44 91 SER A C 1
ATOM 659 O O . SER A 1 91 ? -53.759 -19.180 98.563 1.00 54.44 91 SER A O 1
ATOM 661 N N . THR A 1 92 ? -55.938 -19.311 98.871 1.00 55.50 92 THR A N 1
ATOM 662 C CA . THR A 1 92 ? -56.177 -17.953 98.345 1.00 55.50 92 THR A CA 1
ATOM 663 C C . THR A 1 92 ? -55.863 -16.926 99.439 1.00 55.50 92 THR A C 1
ATOM 665 O O . THR A 1 92 ? -56.534 -16.959 100.467 1.00 55.50 92 THR A O 1
ATOM 668 N N . VAL A 1 93 ? -54.895 -16.017 99.232 1.00 57.84 93 VAL A N 1
ATOM 669 C CA . VAL A 1 93 ? -54.494 -14.970 100.198 1.00 57.84 93 VAL A CA 1
ATOM 670 C C . VAL A 1 93 ? -54.706 -13.569 99.622 1.00 57.84 93 VAL A C 1
ATOM 672 O O . VAL A 1 93 ? -53.815 -12.948 99.059 1.00 57.84 93 VAL A O 1
ATOM 675 N N . ASN A 1 94 ? -55.909 -13.023 99.762 1.00 53.66 94 ASN A N 1
ATOM 676 C CA . ASN A 1 94 ? -56.227 -11.681 99.256 1.00 53.66 94 ASN A CA 1
ATOM 677 C C . ASN A 1 94 ? -55.595 -10.610 100.164 1.00 53.66 94 ASN A C 1
ATOM 679 O O . ASN A 1 94 ? -56.039 -10.537 101.300 1.00 53.66 94 ASN A O 1
ATOM 683 N N . VAL A 1 95 ? -54.612 -9.812 99.708 1.00 60.59 95 VAL A N 1
ATOM 684 C CA . VAL A 1 95 ? -53.847 -8.834 100.522 1.00 60.59 95 VAL A CA 1
ATOM 685 C C . VAL A 1 95 ? -54.073 -7.401 100.044 1.00 60.59 95 VAL A C 1
ATOM 687 O O . VAL A 1 95 ? -53.315 -6.876 99.234 1.00 60.59 95 VAL A O 1
ATOM 690 N N . ARG A 1 96 ? -55.076 -6.708 100.587 1.00 57.09 96 ARG A N 1
ATOM 691 C CA . ARG A 1 96 ? -55.246 -5.269 100.302 1.00 57.09 96 ARG A CA 1
ATOM 692 C C . ARG A 1 96 ? -54.243 -4.444 101.102 1.00 57.09 96 ARG A C 1
ATOM 694 O O . ARG A 1 96 ? -54.305 -4.488 102.326 1.00 57.09 96 ARG A O 1
ATOM 701 N N . THR A 1 97 ? -53.372 -3.677 100.448 1.00 58.00 97 THR A N 1
ATOM 702 C CA . THR A 1 97 ? -52.446 -2.749 101.130 1.00 58.00 97 THR A CA 1
ATOM 703 C C . THR A 1 97 ? -52.956 -1.306 101.137 1.00 58.00 97 THR A C 1
ATOM 705 O O . THR A 1 97 ? -53.556 -0.858 100.162 1.00 58.00 97 THR A O 1
ATOM 708 N N . SER A 1 98 ? -52.687 -0.557 102.212 1.00 58.09 98 SER A N 1
ATOM 709 C CA . SER A 1 98 ? -53.041 0.871 102.333 1.00 58.09 98 SER A CA 1
ATOM 710 C C . SER A 1 98 ? -52.255 1.759 101.353 1.00 58.09 98 SER A C 1
ATOM 712 O O . SER A 1 98 ? -51.090 1.499 101.053 1.00 58.09 98 SER A O 1
ATOM 714 N N . SER A 1 99 ? -52.863 2.865 100.903 1.00 56.44 99 SER A N 1
ATOM 715 C CA . SER A 1 99 ? -52.255 3.862 100.006 1.00 56.44 99 SER A CA 1
ATOM 716 C C . SER A 1 99 ? -51.066 4.629 100.608 1.00 56.44 99 SER A C 1
ATOM 718 O O . SER A 1 99 ? -50.485 5.469 99.925 1.00 56.44 99 SER A O 1
ATOM 720 N N . GLN A 1 100 ? -50.717 4.390 101.877 1.00 59.00 100 GLN A N 1
ATOM 721 C CA . GLN A 1 100 ? -49.654 5.107 102.593 1.00 59.00 100 GLN A CA 1
ATOM 722 C C . GLN A 1 100 ? -48.341 4.325 102.769 1.00 59.00 100 GLN A C 1
ATOM 724 O O . GLN A 1 100 ? -47.426 4.845 103.398 1.00 59.00 100 GLN A O 1
ATOM 729 N N . CYS A 1 101 ? -48.191 3.121 102.208 1.00 60.97 101 CYS A N 1
ATOM 730 C CA . CYS A 1 101 ? -46.945 2.354 102.345 1.00 60.97 101 CYS A CA 1
ATOM 731 C C . CYS A 1 101 ? -45.850 2.862 101.379 1.00 60.97 101 CYS A C 1
ATOM 733 O O . CYS A 1 101 ? -46.055 2.828 100.157 1.00 60.97 101 CYS A O 1
ATOM 735 N N . PRO A 1 102 ? -44.683 3.331 101.870 1.00 57.59 102 PRO A N 1
ATOM 736 C CA . PRO A 1 102 ? -43.615 3.846 101.014 1.00 57.59 102 PRO A CA 1
ATOM 737 C C . PRO A 1 102 ? -42.811 2.746 100.311 1.00 57.59 102 PRO A C 1
ATOM 739 O O . PRO A 1 102 ? -42.499 2.906 99.128 1.00 57.59 102 PRO A O 1
ATOM 742 N N . ASN A 1 103 ? -42.520 1.636 100.997 1.00 61.66 103 ASN A N 1
ATOM 743 C CA . ASN A 1 103 ? -41.748 0.500 100.489 1.00 61.66 103 ASN A CA 1
ATOM 744 C C . ASN A 1 103 ? -42.358 -0.812 100.977 1.00 61.66 103 ASN A C 1
ATOM 746 O O . ASN A 1 103 ? -42.595 -0.959 102.168 1.00 61.66 103 ASN A O 1
ATOM 750 N N . ASN A 1 104 ? -42.562 -1.767 100.074 1.00 65.50 104 ASN A N 1
ATOM 751 C CA . ASN A 1 104 ? -43.023 -3.107 100.429 1.00 65.50 104 ASN A CA 1
ATOM 752 C C . ASN A 1 104 ? -42.102 -4.142 99.777 1.00 65.50 104 ASN A C 1
ATOM 754 O O . ASN A 1 104 ? -41.957 -4.141 98.555 1.00 65.50 104 ASN A O 1
ATOM 758 N N . THR A 1 105 ? -41.504 -5.031 100.576 1.00 65.25 105 THR A N 1
ATOM 759 C CA . THR A 1 105 ? -40.918 -6.284 100.078 1.00 65.25 105 THR A CA 1
ATOM 760 C C . THR A 1 105 ? -41.867 -7.421 100.404 1.00 65.25 105 THR A C 1
ATOM 762 O O . THR A 1 105 ? -42.115 -7.694 101.576 1.00 65.25 105 THR A O 1
ATOM 765 N N . ILE A 1 106 ? -42.411 -8.071 99.383 1.00 68.81 106 ILE A N 1
ATOM 766 C CA . ILE A 1 106 ? -43.318 -9.203 99.532 1.00 68.81 106 ILE A CA 1
ATOM 767 C C . ILE A 1 106 ? -42.608 -10.455 99.074 1.00 68.81 106 ILE A C 1
ATOM 769 O O . ILE A 1 106 ? -42.174 -10.533 97.928 1.00 68.81 106 ILE A O 1
ATOM 773 N N . ILE A 1 107 ? -42.501 -11.425 99.971 1.00 68.31 107 ILE A N 1
ATOM 774 C CA . ILE A 1 107 ? -41.893 -12.719 99.687 1.00 68.31 107 ILE A CA 1
ATOM 775 C C . ILE A 1 107 ? -43.003 -13.774 99.725 1.00 68.31 107 ILE A C 1
ATOM 777 O O . ILE A 1 107 ? -43.753 -13.846 100.701 1.00 68.31 107 ILE A O 1
ATOM 781 N N . VAL A 1 108 ? -43.130 -14.570 98.662 1.00 69.38 108 VAL A N 1
ATOM 782 C CA . VAL A 1 108 ? -44.202 -15.567 98.495 1.00 69.38 108 VAL A CA 1
ATOM 783 C C . VAL A 1 108 ? -43.595 -16.948 98.267 1.00 69.38 108 VAL A C 1
ATOM 785 O O . VAL A 1 108 ? -42.855 -17.133 97.301 1.00 69.38 108 VAL A O 1
ATOM 788 N N . GLY A 1 109 ? -43.896 -17.914 99.140 1.00 58.84 109 GLY A N 1
ATOM 789 C CA . GLY A 1 109 ? -43.125 -19.166 99.205 1.00 58.84 109 GLY A CA 1
ATOM 790 C C . GLY A 1 109 ? -43.901 -20.482 99.165 1.00 58.84 109 GLY A C 1
ATOM 791 O O . GLY A 1 109 ? -43.572 -21.355 99.955 1.00 58.84 109 GLY A O 1
ATOM 792 N N . SER A 1 110 ? -44.938 -20.656 98.324 1.00 61.38 110 SER A N 1
ATOM 793 C CA . SER A 1 110 ? -45.572 -21.990 98.162 1.00 61.38 110 SER A CA 1
ATOM 794 C C . SER A 1 110 ? -46.645 -22.112 97.063 1.00 61.38 110 SER A C 1
ATOM 796 O O . SER A 1 110 ? -47.237 -21.118 96.634 1.00 61.38 110 SER A O 1
ATOM 798 N N . ASN A 1 111 ? -46.961 -23.366 96.699 1.00 56.94 111 ASN A N 1
ATOM 799 C CA . ASN A 1 111 ? -47.995 -23.776 95.739 1.00 56.94 111 ASN A CA 1
ATOM 800 C C . ASN A 1 111 ? -49.394 -23.200 96.023 1.00 56.94 111 ASN A C 1
ATOM 802 O O . ASN A 1 111 ? -50.007 -23.493 97.049 1.00 56.94 111 ASN A O 1
ATOM 806 N N . GLY A 1 112 ? -49.944 -22.472 95.047 1.00 55.84 112 GLY A N 1
ATOM 807 C CA . GLY A 1 112 ? -51.360 -22.081 95.023 1.00 55.84 112 GLY A CA 1
ATOM 808 C C . GLY A 1 112 ? -51.718 -20.806 95.792 1.00 55.84 112 GLY A C 1
ATOM 809 O O . GLY A 1 112 ? -52.903 -20.486 95.876 1.00 55.84 112 GLY A O 1
ATOM 810 N N . THR A 1 113 ? -50.727 -20.061 96.301 1.00 61.34 113 THR A N 1
ATOM 811 C CA . THR A 1 113 ? -50.968 -18.754 96.937 1.00 61.34 113 THR A CA 1
ATOM 812 C C . THR A 1 113 ? -51.423 -17.740 95.890 1.00 61.34 113 THR A C 1
ATOM 814 O O . THR A 1 113 ? -50.655 -17.453 94.976 1.00 61.34 113 THR A O 1
ATOM 817 N N . GLN A 1 114 ? -52.643 -17.201 96.013 1.00 59.59 114 GLN A N 1
ATOM 818 C CA . GLN A 1 114 ? -53.141 -16.087 95.188 1.00 59.59 114 GLN A CA 1
ATOM 819 C C . GLN A 1 114 ? -53.097 -14.774 95.961 1.00 59.59 114 GLN A C 1
ATOM 821 O O . GLN A 1 114 ? -53.874 -14.635 96.899 1.00 59.59 114 GLN A O 1
ATOM 826 N N . ILE A 1 115 ? -52.248 -13.822 95.561 1.00 64.06 115 ILE A N 1
ATOM 827 C CA . ILE A 1 115 ? -52.180 -12.485 96.182 1.00 64.06 115 ILE A CA 1
ATOM 828 C C . ILE A 1 115 ? -52.958 -11.470 95.355 1.00 64.06 115 ILE A C 1
ATOM 830 O O . ILE A 1 115 ? -52.686 -11.335 94.168 1.00 64.06 115 ILE A O 1
ATOM 834 N N . PHE A 1 116 ? -53.862 -10.726 95.996 1.00 60.38 116 PHE A N 1
ATOM 835 C CA . PHE A 1 116 ? -54.658 -9.663 95.370 1.00 60.38 116 PHE A CA 1
ATOM 836 C C . PHE A 1 116 ? -54.396 -8.292 95.991 1.00 60.38 116 PHE A C 1
ATOM 838 O O . PHE A 1 116 ? -54.380 -8.230 97.207 1.00 60.38 116 PHE A O 1
ATOM 845 N N . ASN A 1 117 ? -54.332 -7.210 95.192 1.00 59.94 117 ASN A N 1
ATOM 846 C CA . ASN A 1 117 ? -54.379 -5.791 95.634 1.00 59.94 117 ASN A CA 1
ATOM 847 C C . ASN A 1 117 ? -53.161 -5.206 96.402 1.00 59.94 117 ASN A C 1
ATOM 849 O O . ASN A 1 117 ? -53.310 -4.501 97.405 1.00 59.94 117 ASN A O 1
ATOM 853 N N . VAL A 1 118 ? -51.949 -5.422 95.892 1.00 62.78 118 VAL A N 1
ATOM 854 C CA . VAL A 1 118 ? -50.718 -4.870 96.485 1.00 62.78 118 VAL A CA 1
ATOM 855 C C . VAL A 1 118 ? -50.297 -3.562 95.805 1.00 62.78 118 VAL A C 1
ATOM 857 O O . VAL A 1 118 ? -50.217 -3.497 94.580 1.00 62.78 118 VAL A O 1
AT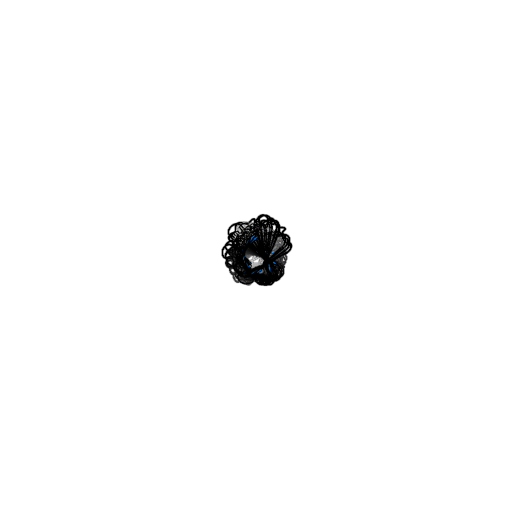OM 860 N N . GLY A 1 119 ? -49.949 -2.544 96.596 1.00 61.03 119 GLY A N 1
ATOM 861 C CA . GLY A 1 119 ? -49.398 -1.268 96.139 1.00 61.03 119 GLY A CA 1
ATOM 862 C C . GLY A 1 119 ? -48.305 -0.715 97.064 1.00 61.03 119 GLY A C 1
ATOM 863 O O . GLY A 1 119 ? -48.229 -1.050 98.246 1.00 61.03 119 GLY A O 1
ATOM 864 N N . ALA A 1 120 ? -47.441 0.140 96.512 1.00 68.31 120 ALA A N 1
ATOM 865 C CA . ALA A 1 120 ? -46.451 0.937 97.241 1.00 68.31 120 ALA A CA 1
ATOM 866 C C . ALA A 1 120 ? -46.256 2.277 96.517 1.00 68.31 120 ALA A C 1
ATOM 868 O O . ALA A 1 120 ? -46.352 2.331 95.293 1.00 68.31 120 ALA A O 1
ATOM 869 N N . THR A 1 121 ? -45.971 3.358 97.245 1.00 69.69 121 THR A N 1
ATOM 870 C CA . THR A 1 121 ? -45.824 4.697 96.637 1.00 69.69 121 THR A CA 1
ATOM 871 C C . THR A 1 121 ? -44.440 4.953 96.032 1.00 69.69 121 THR A C 1
ATOM 873 O O . THR A 1 121 ? -44.338 5.754 95.103 1.00 69.69 121 THR A O 1
ATOM 876 N N . SER A 1 122 ? -43.381 4.265 96.489 1.00 75.19 122 SER A N 1
ATOM 877 C CA . SER A 1 122 ? -42.026 4.419 95.932 1.00 75.19 122 SER A CA 1
ATOM 878 C C . SER A 1 122 ? -41.461 3.130 95.327 1.00 75.19 122 SER A C 1
ATOM 880 O O . SER A 1 122 ? -41.330 3.078 94.103 1.00 75.19 122 SER A O 1
ATOM 882 N N . THR A 1 123 ? -41.196 2.085 96.121 1.00 76.62 123 THR A N 1
ATOM 883 C CA . THR A 1 123 ? -40.627 0.822 95.622 1.00 76.62 123 THR A CA 1
ATOM 884 C C . THR A 1 123 ? -41.440 -0.391 96.058 1.00 76.62 123 THR A C 1
ATOM 886 O O . THR A 1 123 ? -41.731 -0.567 97.241 1.00 76.62 123 THR A O 1
ATOM 889 N N . LEU A 1 124 ? -41.772 -1.252 95.099 1.00 78.69 124 LEU A N 1
ATOM 890 C CA . LEU A 1 124 ? -42.390 -2.549 95.347 1.00 78.69 124 LEU A CA 1
ATOM 891 C C . LEU A 1 124 ? -41.424 -3.663 94.935 1.00 78.69 124 LEU A C 1
ATOM 893 O O . LEU A 1 124 ? -41.138 -3.814 93.751 1.00 78.69 124 LEU A O 1
ATOM 897 N N . ASN A 1 125 ? -40.939 -4.441 95.901 1.00 76.56 125 ASN A N 1
ATOM 898 C CA . ASN A 1 125 ? -40.125 -5.630 95.660 1.00 76.56 125 ASN A CA 1
ATOM 899 C C . ASN A 1 125 ? -40.998 -6.871 95.849 1.00 76.56 125 ASN A C 1
ATOM 901 O O . ASN A 1 125 ? -41.534 -7.078 96.933 1.00 76.56 125 ASN A O 1
ATOM 905 N N . ILE A 1 126 ? -41.138 -7.707 94.828 1.00 76.88 126 ILE A N 1
ATOM 906 C CA . ILE A 1 126 ? -41.850 -8.984 94.927 1.00 76.88 126 ILE A CA 1
ATOM 907 C C . ILE A 1 126 ? -40.842 -10.091 94.659 1.00 76.88 126 ILE A C 1
ATOM 909 O O . ILE A 1 126 ? -40.323 -10.193 93.553 1.00 76.88 126 ILE A O 1
ATOM 913 N N . GLN A 1 127 ? -40.569 -10.914 95.663 1.00 78.31 127 GLN A N 1
ATOM 914 C CA . GLN A 1 127 ? -39.735 -12.098 95.537 1.00 78.31 127 GLN A CA 1
ATOM 915 C C . GLN A 1 127 ? -40.616 -13.337 95.642 1.00 78.31 127 GLN A C 1
ATOM 917 O O . GLN A 1 127 ? -41.359 -13.502 96.605 1.00 78.31 127 GLN A O 1
ATOM 922 N N . VAL A 1 128 ? -40.540 -14.230 94.667 1.00 73.38 128 VAL A N 1
ATOM 923 C CA . VAL A 1 128 ? -41.329 -15.463 94.684 1.00 73.38 128 VAL A CA 1
ATOM 924 C C . VAL A 1 128 ? -40.399 -16.658 94.561 1.00 73.38 128 VAL A C 1
ATOM 926 O O . VAL A 1 128 ? -39.633 -16.755 93.602 1.00 73.38 128 VAL A O 1
ATOM 929 N N . THR A 1 129 ? -40.444 -17.549 95.549 1.00 68.19 129 THR A N 1
ATOM 930 C CA . THR A 1 129 ? -39.491 -18.661 95.660 1.00 68.19 129 THR A CA 1
ATOM 931 C C . THR A 1 129 ? -40.040 -19.995 95.142 1.00 68.19 129 THR A C 1
ATOM 933 O O . THR A 1 129 ? -39.246 -20.822 94.713 1.00 68.19 129 THR A O 1
ATOM 936 N N . ASP A 1 130 ? -41.371 -20.169 95.082 1.00 66.06 130 ASP A N 1
ATOM 937 C CA . ASP A 1 130 ? -42.082 -21.398 94.656 1.00 66.06 130 ASP A CA 1
ATOM 938 C C . ASP A 1 130 ? -43.342 -21.076 93.817 1.00 66.06 130 ASP A C 1
ATOM 940 O O . ASP A 1 130 ? -43.701 -19.906 93.694 1.00 66.06 130 ASP A O 1
ATOM 944 N N . SER A 1 131 ? -44.031 -22.082 93.248 1.00 63.69 131 SER A N 1
ATOM 945 C CA . SER A 1 131 ? -45.154 -21.951 92.288 1.00 63.69 131 SER A CA 1
ATOM 946 C C . SER A 1 131 ? -46.433 -21.284 92.847 1.00 63.69 131 SER A C 1
ATOM 948 O O . SER A 1 131 ? -47.492 -21.897 93.015 1.00 63.69 131 SER A O 1
ATOM 950 N N . ALA A 1 132 ? -46.345 -19.987 93.132 1.00 64.19 132 ALA A N 1
ATOM 951 C CA . ALA A 1 132 ? -47.453 -19.118 93.510 1.00 64.19 132 ALA A CA 1
ATOM 952 C C . ALA A 1 132 ? -48.126 -18.488 92.274 1.00 64.19 132 ALA A C 1
ATOM 954 O O . ALA A 1 132 ? -47.652 -18.611 91.149 1.00 64.19 132 ALA A O 1
ATOM 955 N N . THR A 1 133 ? -49.259 -17.811 92.465 1.00 63.53 133 THR A N 1
ATOM 956 C CA . THR A 1 133 ? -49.909 -16.964 91.450 1.00 63.53 133 THR A CA 1
ATOM 957 C C . THR A 1 133 ? -50.122 -15.578 92.047 1.00 63.53 133 THR A C 1
ATOM 959 O O . THR A 1 133 ? -50.763 -15.433 93.078 1.00 63.53 133 THR A O 1
ATOM 962 N N . VAL A 1 134 ? -49.613 -14.519 91.428 1.00 66.38 134 VAL A N 1
ATOM 963 C CA . VAL A 1 134 ? -49.771 -13.154 91.960 1.00 66.38 134 VAL A CA 1
ATOM 964 C C . VAL A 1 134 ? -50.721 -12.384 91.041 1.00 66.38 134 VAL A C 1
ATOM 966 O O . VAL A 1 134 ? -50.514 -12.310 89.839 1.00 66.38 134 VAL A O 1
ATOM 969 N N . THR A 1 135 ? -51.815 -11.839 91.563 1.00 61.94 135 THR A N 1
ATOM 970 C CA . THR A 1 135 ? -52.823 -11.099 90.779 1.00 61.94 135 THR A CA 1
ATOM 971 C C . THR A 1 135 ? -53.030 -9.718 91.384 1.00 61.94 135 THR A C 1
ATOM 973 O O . THR A 1 135 ? -53.880 -9.513 92.237 1.00 61.94 135 THR A O 1
ATOM 976 N N . LEU A 1 136 ? -52.251 -8.730 90.969 1.00 65.75 136 LEU A N 1
ATOM 977 C CA . LEU A 1 136 ? -52.420 -7.342 91.399 1.00 65.75 136 LEU A CA 1
ATOM 978 C C . LEU A 1 136 ? -53.705 -6.780 90.765 1.00 65.75 136 LEU A C 1
ATOM 980 O O . LEU A 1 136 ? -53.992 -7.070 89.607 1.00 65.75 136 LEU A O 1
ATOM 984 N N . ALA A 1 137 ? -54.530 -6.039 91.515 1.00 56.41 137 ALA A N 1
ATOM 985 C CA . ALA A 1 137 ? -55.810 -5.583 90.967 1.00 56.41 137 ALA A CA 1
ATOM 986 C C . ALA A 1 137 ? -55.679 -4.277 90.172 1.00 56.41 137 ALA A C 1
ATOM 988 O O . ALA A 1 137 ? -54.818 -3.439 90.433 1.00 56.41 137 ALA A O 1
ATOM 989 N N . GLU A 1 138 ? -56.606 -4.102 89.232 1.00 53.56 138 GLU A N 1
ATOM 990 C CA . GLU A 1 138 ? -56.626 -3.071 88.184 1.00 53.56 138 GLU A CA 1
ATOM 991 C C . GLU A 1 138 ? -56.766 -1.616 88.687 1.00 53.56 138 GLU A C 1
ATOM 993 O O . GLU A 1 138 ? -56.694 -0.686 87.888 1.00 53.56 138 GLU A O 1
ATOM 998 N N . SER A 1 139 ? -56.959 -1.385 89.993 1.00 51.19 139 SER A N 1
ATOM 999 C CA . SER A 1 139 ? -57.311 -0.073 90.564 1.00 51.19 139 SER A CA 1
ATOM 1000 C C . SER A 1 139 ? -56.242 0.573 91.465 1.00 51.19 139 SER A C 1
ATOM 1002 O O . SER A 1 139 ? -56.572 1.466 92.246 1.00 51.19 139 SER A O 1
ATOM 1004 N N . CYS A 1 140 ? -54.982 0.129 91.425 1.00 52.56 140 CYS A N 1
ATOM 1005 C CA . CYS A 1 140 ? -53.946 0.566 92.375 1.00 52.56 140 CYS A CA 1
ATOM 1006 C C . CYS A 1 140 ? -53.049 1.725 91.885 1.00 52.56 140 CYS A C 1
ATOM 1008 O O . CYS A 1 140 ? -52.734 1.855 90.705 1.00 52.56 140 CYS A O 1
ATOM 1010 N N . LEU A 1 141 ? -52.589 2.546 92.843 1.00 63.44 141 LEU A N 1
ATOM 1011 C CA . LEU A 1 141 ? -51.503 3.526 92.698 1.00 63.44 141 LEU A CA 1
ATOM 1012 C C . LEU A 1 141 ? -50.215 2.810 92.259 1.00 63.44 141 LEU A C 1
ATOM 1014 O O . LEU A 1 141 ? -49.651 2.028 93.023 1.00 63.44 141 LEU A O 1
ATOM 1018 N N . CYS A 1 142 ? -49.748 3.080 91.041 1.00 65.94 142 CYS A N 1
ATOM 1019 C CA . CYS A 1 142 ? -48.521 2.483 90.521 1.00 65.94 142 CYS A CA 1
ATOM 1020 C C . CYS A 1 142 ? -47.290 3.017 91.253 1.00 65.94 142 CYS A C 1
ATOM 1022 O O . CYS A 1 142 ? -47.113 4.231 91.380 1.00 65.94 142 CYS A O 1
ATOM 1024 N N . SER A 1 143 ? -46.418 2.117 91.704 1.00 73.62 143 SER A N 1
ATOM 1025 C CA . SER A 1 143 ? -45.159 2.499 92.356 1.00 73.62 143 SER A CA 1
ATOM 1026 C C . SER A 1 143 ? -44.244 3.273 91.401 1.00 73.62 143 SER A C 1
ATOM 1028 O O . SER A 1 143 ? -44.395 3.200 90.180 1.00 73.62 143 SER A O 1
ATOM 1030 N N . GLN A 1 144 ? -43.281 4.036 91.925 1.00 78.62 144 GLN A N 1
ATOM 1031 C CA . GLN A 1 144 ? -42.255 4.642 91.069 1.00 78.62 144 GLN A CA 1
ATOM 1032 C C . GLN A 1 144 ? -41.381 3.549 90.441 1.00 78.62 144 GLN A C 1
ATOM 1034 O O . GLN A 1 144 ? -41.137 3.585 89.235 1.00 78.62 144 GLN A O 1
ATOM 1039 N N . ASN A 1 145 ? -40.981 2.548 91.235 1.00 79.69 145 ASN A N 1
ATOM 1040 C CA . ASN A 1 145 ? -40.206 1.400 90.780 1.00 79.69 145 ASN A CA 1
ATOM 1041 C C . ASN A 1 145 ? -40.801 0.080 91.287 1.00 79.69 145 ASN A C 1
ATOM 1043 O O . ASN A 1 145 ? -41.099 -0.061 92.472 1.00 79.69 145 ASN A O 1
ATOM 1047 N N . THR A 1 146 ? -40.907 -0.918 90.416 1.00 81.38 146 THR A N 1
ATOM 1048 C CA . THR A 1 146 ? -41.259 -2.290 90.806 1.00 81.38 146 THR A CA 1
ATOM 1049 C C . THR A 1 146 ? -40.132 -3.234 90.410 1.00 81.38 146 THR A C 1
ATOM 1051 O O . THR A 1 146 ? -39.714 -3.240 89.253 1.00 81.38 146 THR A O 1
ATOM 1054 N N . PHE A 1 147 ? -39.659 -4.042 91.354 1.00 82.44 147 PHE A N 1
ATOM 1055 C CA . PHE A 1 147 ? -38.671 -5.090 91.125 1.00 82.44 147 PHE A CA 1
ATOM 1056 C C . PHE A 1 147 ? -39.310 -6.435 91.438 1.00 82.44 147 PHE A C 1
ATOM 1058 O O . PHE A 1 147 ? -39.825 -6.648 92.534 1.00 82.44 147 PHE A O 1
ATOM 1065 N N . ILE A 1 148 ? -39.286 -7.349 90.478 1.00 81.44 148 ILE A N 1
ATOM 1066 C CA . ILE A 1 148 ? -39.827 -8.692 90.652 1.00 81.44 148 ILE A CA 1
ATOM 1067 C C . ILE A 1 148 ? -38.697 -9.680 90.448 1.00 81.44 148 ILE A C 1
ATOM 1069 O O . ILE A 1 148 ? -38.084 -9.698 89.382 1.00 81.44 148 ILE A O 1
ATOM 1073 N N . THR A 1 149 ? -38.430 -10.491 91.462 1.00 79.62 149 THR A N 1
ATOM 1074 C CA . THR A 1 149 ? -37.469 -11.586 91.407 1.00 79.62 149 THR A CA 1
ATOM 1075 C C . THR A 1 149 ? -38.216 -12.907 91.547 1.00 79.62 149 THR A C 1
ATOM 1077 O O . THR A 1 149 ? -39.015 -13.094 92.463 1.00 79.62 149 THR A O 1
ATOM 1080 N N . SER A 1 150 ? -37.999 -13.831 90.618 1.00 75.81 150 SER A N 1
ATOM 1081 C CA . SER A 1 150 ? -38.624 -15.152 90.665 1.00 75.81 150 SER A CA 1
ATOM 1082 C C . SER A 1 150 ? -37.614 -16.260 90.398 1.00 75.81 150 SER A C 1
ATOM 1084 O O . SER A 1 150 ? -36.822 -16.152 89.462 1.00 75.81 150 SER A O 1
ATOM 1086 N N . SER A 1 151 ? -37.695 -17.338 91.181 1.00 70.62 151 SER A N 1
ATOM 1087 C CA . SER A 1 151 ? -37.006 -18.612 90.935 1.00 70.62 151 SER A CA 1
ATOM 1088 C C . SER A 1 151 ? -37.932 -19.742 90.454 1.00 70.62 151 SER A C 1
ATOM 1090 O O . SER A 1 151 ? -37.509 -20.891 90.403 1.00 70.62 151 SER A O 1
ATOM 1092 N N . SER A 1 152 ? -39.208 -19.465 90.145 1.00 66.31 152 SER A N 1
ATOM 1093 C CA . SER A 1 152 ? -40.162 -20.490 89.685 1.00 66.31 152 SER A CA 1
ATOM 1094 C C . SER A 1 152 ? -41.184 -19.968 88.662 1.00 66.31 152 SER A C 1
ATOM 1096 O O . SER A 1 152 ? -41.298 -18.769 88.404 1.00 66.31 152 SER A O 1
ATOM 1098 N N . THR A 1 153 ? -41.911 -20.879 88.009 1.00 64.56 153 THR A N 1
ATOM 1099 C CA . THR A 1 153 ? -42.957 -20.524 87.036 1.00 64.56 153 THR A CA 1
ATOM 1100 C C . THR A 1 153 ? -44.176 -19.941 87.747 1.00 64.56 153 THR A C 1
ATOM 1102 O O . THR A 1 153 ? -44.870 -20.657 88.466 1.00 64.56 153 THR A O 1
ATOM 1105 N N . ILE A 1 154 ? -44.449 -18.651 87.530 1.00 65.62 154 ILE A N 1
ATOM 1106 C CA . ILE A 1 154 ? -45.514 -17.898 88.202 1.00 65.62 154 ILE A CA 1
ATOM 1107 C C . ILE A 1 154 ? -46.235 -16.998 87.197 1.00 65.62 154 ILE A C 1
ATOM 1109 O O . ILE A 1 154 ? -45.608 -16.157 86.542 1.00 65.62 154 ILE A O 1
ATOM 1113 N N . PRO A 1 155 ? -47.570 -17.082 87.120 1.00 64.31 155 PRO A N 1
ATOM 1114 C CA . PRO A 1 155 ? -48.364 -16.028 86.527 1.00 64.31 155 PRO A CA 1
ATOM 1115 C C . PRO A 1 155 ? -48.460 -14.823 87.469 1.00 64.31 155 PRO A C 1
ATOM 1117 O O . PRO A 1 155 ? -48.922 -14.954 88.604 1.00 64.31 155 PRO A O 1
ATOM 1120 N N . ILE A 1 156 ? -48.031 -13.650 86.990 1.00 68.31 156 ILE A N 1
ATOM 1121 C CA . ILE A 1 156 ? -48.190 -12.358 87.663 1.00 68.31 156 ILE A CA 1
ATOM 1122 C C . ILE A 1 156 ? -49.054 -11.424 86.808 1.00 68.31 156 ILE A C 1
ATOM 1124 O O . ILE A 1 156 ? -48.646 -10.983 85.747 1.00 68.31 156 ILE A O 1
ATOM 1128 N N . SER A 1 157 ? -50.242 -11.042 87.252 1.00 66.50 157 SER A N 1
ATOM 1129 C CA . SER A 1 157 ? -51.084 -10.080 86.512 1.00 66.50 157 SER A CA 1
ATOM 1130 C C . SER A 1 157 ? -51.215 -8.744 87.248 1.00 66.50 157 SER A C 1
ATOM 1132 O O . SER A 1 157 ? -51.037 -8.703 88.462 1.00 66.50 157 SER A O 1
ATOM 1134 N N . GLY A 1 158 ? -51.466 -7.653 86.512 1.00 65.56 158 GLY A N 1
ATOM 1135 C CA . GLY A 1 158 ? -51.802 -6.323 87.042 1.00 65.56 158 GLY A CA 1
ATOM 1136 C C . GLY A 1 158 ? -50.643 -5.476 87.587 1.00 65.56 158 GLY A C 1
ATOM 1137 O O . GLY A 1 158 ? -50.865 -4.586 88.405 1.00 65.56 158 GLY A O 1
ATOM 1138 N N . ILE A 1 159 ? -49.397 -5.748 87.192 1.00 71.62 159 ILE A N 1
ATOM 1139 C CA . ILE A 1 159 ? -48.215 -5.002 87.668 1.00 71.62 159 ILE A CA 1
ATOM 1140 C C . ILE A 1 159 ? -48.208 -3.596 87.085 1.00 71.62 159 ILE A C 1
ATOM 1142 O O . ILE A 1 159 ? -48.375 -3.459 85.882 1.00 71.62 159 ILE A O 1
ATOM 1146 N N . CYS A 1 160 ? -47.917 -2.559 87.875 1.00 72.19 160 CYS A N 1
ATOM 1147 C CA . CYS A 1 160 ? -47.688 -1.233 87.311 1.00 72.19 160 CYS A CA 1
ATOM 1148 C C . CYS A 1 160 ? -46.595 -0.418 88.022 1.00 72.19 160 CYS A C 1
ATOM 1150 O O . CYS A 1 160 ? -46.474 -0.425 89.250 1.00 72.19 160 CYS A O 1
ATOM 1152 N N . ALA A 1 161 ? -45.805 0.304 87.219 1.00 78.19 161 ALA A N 1
ATOM 1153 C CA . ALA A 1 161 ? -44.718 1.179 87.654 1.00 78.19 161 ALA A CA 1
ATOM 1154 C C . ALA A 1 161 ? -44.682 2.457 86.795 1.00 78.19 161 ALA A C 1
ATOM 1156 O O . ALA A 1 161 ? -44.960 2.398 85.600 1.00 78.19 161 ALA A O 1
ATOM 1157 N N . HIS A 1 162 ? -44.321 3.602 87.382 1.00 78.19 162 HIS A N 1
ATOM 1158 C CA . HIS A 1 162 ? -44.194 4.878 86.662 1.00 78.19 162 HIS A CA 1
ATOM 1159 C C . HIS A 1 162 ? -42.823 5.044 85.984 1.00 78.19 162 HIS A C 1
ATOM 1161 O O . HIS A 1 162 ? -42.759 5.418 84.813 1.00 78.19 162 HIS A O 1
ATOM 1167 N N . ASN A 1 163 ? -41.722 4.748 86.686 1.00 82.25 163 ASN A N 1
ATOM 1168 C CA . ASN A 1 163 ? -40.367 4.951 86.165 1.00 82.25 163 ASN A CA 1
ATOM 1169 C C . ASN A 1 163 ? -39.743 3.643 85.691 1.00 82.25 163 ASN A C 1
ATOM 1171 O O . ASN A 1 163 ? -39.470 3.513 84.500 1.00 82.25 163 ASN A O 1
ATOM 1175 N N . THR A 1 164 ? -39.529 2.682 86.595 1.00 83.44 164 THR A N 1
ATOM 1176 C CA . THR A 1 164 ? -38.776 1.459 86.273 1.00 83.44 164 THR A CA 1
ATOM 1177 C C . THR A 1 164 ? -39.532 0.205 86.676 1.00 83.44 164 THR A C 1
ATOM 1179 O O . THR A 1 164 ? -39.902 0.041 87.837 1.00 83.44 164 THR A O 1
ATOM 1182 N N . LEU A 1 165 ? -39.696 -0.718 85.735 1.00 85.00 165 LEU A N 1
ATOM 1183 C CA . LEU A 1 165 ? -40.064 -2.099 86.029 1.00 85.00 165 LEU A CA 1
ATOM 1184 C C . LEU A 1 165 ? -38.857 -2.992 85.742 1.00 85.00 165 LEU A C 1
ATOM 1186 O O . LEU A 1 165 ? -38.407 -3.074 84.600 1.00 85.00 165 LEU A O 1
ATOM 1190 N N . GLN A 1 166 ? -38.332 -3.657 86.766 1.00 85.81 166 GLN A N 1
ATOM 1191 C CA . GLN A 1 166 ? -37.270 -4.643 86.605 1.00 85.81 166 GLN A CA 1
ATOM 1192 C C . GLN A 1 166 ? -37.802 -6.040 86.905 1.00 85.81 166 GLN A C 1
ATOM 1194 O O . GLN A 1 166 ? -38.339 -6.295 87.981 1.00 85.81 166 GLN A O 1
ATOM 1199 N N . LEU A 1 167 ? -37.631 -6.948 85.952 1.00 83.50 167 LEU A N 1
ATOM 1200 C CA . LEU A 1 167 ? -38.030 -8.346 86.060 1.00 83.50 167 LEU A CA 1
ATOM 1201 C C . LEU A 1 167 ? -36.762 -9.197 86.021 1.00 83.50 167 LEU A C 1
ATOM 1203 O O . LEU A 1 167 ? -36.028 -9.152 85.036 1.00 83.50 167 LEU A O 1
ATOM 1207 N N . LEU A 1 168 ? -36.494 -9.942 87.088 1.00 82.94 168 LEU A N 1
ATOM 1208 C CA . LEU A 1 168 ? -35.373 -10.869 87.193 1.00 82.94 168 LEU A CA 1
ATOM 1209 C C . LEU A 1 168 ? -35.926 -12.285 87.378 1.00 82.94 168 LEU A C 1
ATOM 1211 O O . LEU A 1 168 ? -36.479 -12.608 88.428 1.00 82.94 168 LEU A O 1
ATOM 1215 N N . ALA A 1 169 ? -35.791 -13.119 86.355 1.00 75.56 169 ALA A N 1
ATOM 1216 C CA . ALA A 1 169 ? -36.213 -14.515 86.388 1.00 75.56 169 ALA A CA 1
ATOM 1217 C C . ALA A 1 169 ? -34.971 -15.416 86.375 1.00 75.56 169 ALA A C 1
ATOM 1219 O O . ALA A 1 169 ? -34.211 -15.403 85.404 1.00 75.56 169 ALA A O 1
ATOM 1220 N N . SER A 1 170 ? -34.757 -16.158 87.462 1.00 68.19 170 SER A N 1
ATOM 1221 C CA . SER A 1 170 ? -33.734 -17.204 87.589 1.00 68.19 170 SER A CA 1
ATOM 1222 C C . SER A 1 170 ? -34.377 -18.596 87.488 1.00 68.19 170 SER A C 1
ATOM 1224 O O . SER A 1 170 ? -35.514 -18.746 87.923 1.00 68.19 170 SER A O 1
ATOM 1226 N N . ASP A 1 171 ? -33.670 -19.584 86.929 1.00 61.19 171 ASP A N 1
ATOM 1227 C CA . ASP A 1 171 ? -34.003 -21.026 86.866 1.00 61.19 171 ASP A CA 1
ATOM 1228 C C . ASP A 1 171 ? -35.418 -21.409 86.366 1.00 61.19 171 ASP A C 1
ATOM 1230 O O . ASP A 1 171 ? -36.403 -21.299 87.089 1.00 61.19 171 ASP A O 1
ATOM 1234 N N . SER A 1 172 ? -35.527 -21.935 85.135 1.00 56.78 172 SER A N 1
ATOM 1235 C CA . SER A 1 172 ? -36.723 -22.579 84.530 1.00 56.78 172 SER A CA 1
ATOM 1236 C C . SER A 1 172 ? -38.088 -21.926 84.846 1.00 56.78 172 SER A C 1
ATOM 1238 O O . SER A 1 172 ? -39.116 -22.603 84.952 1.00 56.78 172 SER A O 1
ATOM 1240 N N . SER A 1 173 ? -38.111 -20.602 85.007 1.00 58.06 173 SER A N 1
ATOM 1241 C CA . SER A 1 173 ? -39.261 -19.844 85.489 1.00 58.06 173 SER A CA 1
ATOM 1242 C C . SER A 1 173 ? -39.988 -19.140 84.341 1.00 58.06 173 SER A C 1
ATOM 1244 O O . SER A 1 173 ? -39.466 -18.217 83.708 1.00 58.06 173 SER A O 1
ATOM 1246 N N . ALA A 1 174 ? -41.236 -19.544 84.080 1.00 57.06 174 ALA A N 1
ATOM 1247 C CA . ALA A 1 174 ? -42.136 -18.784 83.221 1.00 57.06 174 ALA A CA 1
ATOM 1248 C C . ALA A 1 174 ? -42.839 -17.684 84.033 1.00 57.06 174 ALA A C 1
ATOM 1250 O O . ALA A 1 174 ? -43.695 -17.960 84.871 1.00 57.06 174 ALA A O 1
ATOM 1251 N N . LEU A 1 175 ? -42.451 -16.430 83.790 1.00 62.78 175 LEU A N 1
ATOM 1252 C CA . LEU A 1 175 ? -43.032 -15.239 84.409 1.00 62.78 175 LEU A CA 1
ATOM 1253 C C . LEU A 1 175 ? -44.126 -14.648 83.509 1.00 62.78 175 LEU A C 1
ATOM 1255 O O . LEU A 1 175 ? -43.832 -13.794 82.674 1.00 62.78 175 LEU A O 1
ATOM 1259 N N . PHE A 1 176 ? -45.383 -15.056 83.684 1.00 60.09 176 PHE A N 1
ATOM 1260 C CA . PHE A 1 176 ? -46.474 -14.513 82.866 1.00 60.09 176 PHE A CA 1
ATOM 1261 C C . PHE A 1 176 ? -46.908 -13.155 83.404 1.00 60.09 176 PHE A C 1
ATOM 1263 O O . PHE A 1 176 ? -47.761 -13.109 84.280 1.00 60.09 176 PHE A O 1
ATOM 1270 N N . VAL A 1 177 ? -46.344 -12.062 82.890 1.00 62.91 177 VAL A N 1
ATOM 1271 C CA . VAL A 1 177 ? -46.786 -10.702 83.234 1.00 62.91 177 VAL A CA 1
ATOM 1272 C C . VAL A 1 177 ? -47.995 -10.318 82.386 1.00 62.91 177 VAL A C 1
ATOM 1274 O O . VAL A 1 177 ? -47.847 -10.139 81.188 1.00 62.91 177 VAL A O 1
ATOM 1277 N N . ASN A 1 178 ? -49.192 -10.181 82.962 1.00 56.56 178 ASN A N 1
ATOM 1278 C CA . ASN A 1 178 ? -50.354 -9.681 82.212 1.00 56.56 178 ASN A CA 1
ATOM 1279 C C . ASN A 1 178 ? -50.689 -8.234 82.608 1.00 56.56 178 ASN A C 1
ATOM 1281 O O . ASN A 1 178 ? -51.186 -8.002 83.707 1.00 56.56 178 ASN A O 1
ATOM 1285 N N . THR A 1 179 ? -50.382 -7.308 81.693 1.00 53.84 179 THR A N 1
ATOM 1286 C CA . THR A 1 179 ? -50.750 -5.877 81.600 1.00 53.84 179 THR A CA 1
ATOM 1287 C C . THR A 1 179 ? -50.577 -4.974 82.828 1.00 53.84 179 THR A C 1
ATOM 1289 O O . THR A 1 179 ? -51.209 -5.151 83.867 1.00 53.84 179 THR A O 1
ATOM 1292 N N . ALA A 1 180 ? -49.821 -3.894 82.607 1.00 55.09 180 ALA A N 1
ATOM 1293 C CA . ALA A 1 180 ? -49.859 -2.663 83.384 1.00 55.09 180 ALA A CA 1
ATOM 1294 C C . ALA A 1 180 ? -50.892 -1.698 82.790 1.00 55.09 180 ALA A C 1
ATOM 1296 O O . ALA A 1 180 ? -50.891 -1.465 81.584 1.00 55.09 180 ALA A O 1
ATOM 1297 N N . VAL A 1 181 ? -51.731 -1.081 83.625 1.00 60.31 181 VAL A N 1
ATOM 1298 C CA . VAL A 1 181 ? -52.603 0.042 83.214 1.00 60.31 181 VAL A CA 1
ATOM 1299 C C . VAL A 1 181 ? -51.769 1.291 82.857 1.00 60.31 181 VAL A C 1
ATOM 1301 O O . VAL A 1 181 ? -52.223 2.156 82.112 1.00 60.31 181 VAL A O 1
ATOM 1304 N N . VAL A 1 182 ? -50.525 1.371 83.349 1.00 69.88 182 VAL A N 1
ATOM 1305 C CA . VAL A 1 182 ? -49.576 2.472 83.120 1.00 69.88 182 VAL A CA 1
ATOM 1306 C C . VAL A 1 182 ? -48.243 1.910 82.630 1.00 69.88 182 VAL A C 1
ATOM 1308 O O . VAL A 1 182 ? -47.642 1.070 83.298 1.00 69.88 182 VAL A O 1
ATOM 1311 N N . CYS A 1 183 ? -47.768 2.394 81.481 1.00 73.50 183 CYS A N 1
ATOM 1312 C CA . CYS A 1 183 ? -46.494 1.977 80.900 1.00 73.50 183 CYS A CA 1
ATOM 1313 C C . CYS A 1 183 ? -45.311 2.709 81.558 1.00 73.50 183 CYS A C 1
ATOM 1315 O O . CYS A 1 183 ? -45.231 3.935 81.419 1.00 73.50 183 CYS A O 1
ATOM 1317 N N . PRO A 1 184 ? -44.377 2.012 82.234 1.00 79.81 184 PRO A N 1
ATOM 1318 C CA . PRO A 1 184 ? -43.184 2.633 82.813 1.00 79.81 184 PRO A CA 1
ATOM 1319 C C . PRO A 1 184 ? -42.308 3.335 81.769 1.00 79.81 184 PRO A C 1
ATOM 1321 O O . PRO A 1 184 ? -42.324 3.007 80.580 1.00 79.81 184 PRO A O 1
ATOM 1324 N N . GLN A 1 185 ? -41.484 4.288 82.213 1.00 83.69 185 GLN A N 1
ATOM 1325 C CA . GLN A 1 185 ? -40.455 4.883 81.352 1.00 83.69 185 GLN A CA 1
ATOM 1326 C C . GLN A 1 185 ? -39.444 3.840 80.873 1.00 83.69 185 GLN A C 1
ATOM 1328 O O . GLN A 1 185 ? -39.136 3.787 79.682 1.00 83.69 185 GLN A O 1
ATOM 1333 N N . THR A 1 186 ? -38.958 2.993 81.780 1.00 84.38 186 THR A N 1
ATOM 1334 C CA . THR A 1 186 ? -37.949 1.971 81.498 1.00 84.38 186 THR A CA 1
ATOM 1335 C C . THR A 1 186 ? -38.400 0.597 81.976 1.00 84.38 186 THR A C 1
ATOM 1337 O O . THR A 1 186 ? -38.857 0.439 83.108 1.00 84.38 186 THR A O 1
ATOM 1340 N N . ILE A 1 187 ? -38.215 -0.418 81.137 1.00 85.38 187 ILE A N 1
ATOM 1341 C CA . ILE A 1 187 ? -38.342 -1.822 81.534 1.00 85.38 187 ILE A CA 1
ATOM 1342 C C . ILE A 1 187 ? -36.996 -2.510 81.345 1.00 85.38 187 ILE A C 1
ATOM 1344 O O . ILE A 1 187 ? -36.429 -2.454 80.256 1.00 85.38 187 ILE A O 1
ATOM 1348 N N . ASN A 1 188 ? -36.518 -3.186 82.389 1.00 83.75 188 ASN A N 1
ATOM 1349 C CA . ASN A 1 188 ? -35.333 -4.037 82.340 1.00 83.75 188 ASN A CA 1
ATOM 1350 C C . ASN A 1 188 ? -35.743 -5.481 82.638 1.00 83.75 188 ASN A C 1
ATOM 1352 O O . ASN A 1 188 ? -36.143 -5.799 83.756 1.00 83.75 188 ASN A O 1
ATOM 1356 N N . VAL A 1 189 ? -35.628 -6.362 81.653 1.00 83.62 189 VAL A N 1
ATOM 1357 C CA . VAL A 1 189 ? -35.869 -7.796 81.818 1.00 83.62 189 VAL A CA 1
ATOM 1358 C C . VAL A 1 189 ? -34.532 -8.513 81.795 1.00 83.62 189 VAL A C 1
ATOM 1360 O O . VAL A 1 189 ? -33.797 -8.403 80.817 1.00 83.62 189 VAL A O 1
ATOM 1363 N N . ILE A 1 190 ? -34.230 -9.259 82.851 1.00 83.00 190 ILE A N 1
ATOM 1364 C CA . ILE A 1 190 ? -33.096 -10.176 82.904 1.00 83.00 190 ILE A CA 1
ATOM 1365 C C . ILE A 1 190 ? -33.660 -11.577 83.144 1.00 83.00 190 ILE A C 1
ATOM 1367 O O . ILE A 1 190 ? -34.170 -11.865 84.225 1.00 83.00 190 ILE A O 1
ATOM 1371 N N . ALA A 1 191 ? -33.603 -12.431 82.129 1.00 75.06 191 ALA A N 1
ATOM 1372 C CA . ALA A 1 191 ? -34.130 -13.794 82.183 1.00 75.06 191 ALA A CA 1
ATOM 1373 C C . ALA A 1 191 ? -33.003 -14.806 81.963 1.00 75.06 191 ALA A C 1
ATOM 1375 O O . ALA A 1 191 ? -32.191 -14.620 81.059 1.00 75.06 191 ALA A O 1
ATOM 1376 N N . SER A 1 192 ? -32.931 -15.865 82.768 1.00 67.81 192 SER A N 1
ATOM 1377 C CA . SER A 1 192 ? -31.905 -16.904 82.615 1.00 67.81 192 SER A CA 1
ATOM 1378 C C . SER A 1 192 ? -32.408 -18.231 82.045 1.00 67.81 192 SER A C 1
ATOM 1380 O O . SER A 1 192 ? -31.571 -19.105 81.881 1.00 67.81 192 SER A O 1
ATOM 1382 N N . ASP A 1 193 ? -33.716 -18.401 81.798 1.00 63.78 193 ASP A N 1
ATOM 1383 C CA . ASP A 1 193 ? -34.364 -19.601 81.228 1.00 63.78 193 ASP A CA 1
ATOM 1384 C C . ASP A 1 193 ? -35.752 -19.235 80.627 1.00 63.78 193 ASP A C 1
ATOM 1386 O O . ASP A 1 193 ? -36.025 -18.064 80.378 1.00 63.78 193 ASP A O 1
ATOM 1390 N N . SER A 1 194 ? -36.629 -20.216 80.354 1.00 59.00 194 SER A N 1
ATOM 1391 C CA . SER A 1 194 ? -37.942 -20.118 79.677 1.00 59.00 194 SER A CA 1
ATOM 1392 C C . SER A 1 194 ? -38.954 -19.138 80.280 1.00 59.00 194 SER A C 1
ATOM 1394 O O . SER A 1 194 ? -39.974 -19.533 80.836 1.00 59.00 194 SER A O 1
ATOM 1396 N N . THR A 1 195 ? -38.724 -17.841 80.089 1.00 62.81 195 THR A N 1
ATOM 1397 C CA . THR A 1 195 ? -39.608 -16.775 80.563 1.00 62.81 195 THR A CA 1
ATOM 1398 C C . THR A 1 195 ? -40.553 -16.304 79.459 1.00 62.81 195 THR A C 1
ATOM 1400 O O . THR A 1 195 ? -40.099 -15.687 78.499 1.00 62.81 195 THR A O 1
ATOM 1403 N N . LEU A 1 196 ? -41.860 -16.562 79.610 1.00 60.91 196 LEU A N 1
ATOM 1404 C CA . LEU A 1 196 ? -42.913 -16.022 78.741 1.00 60.91 196 LEU A CA 1
ATOM 1405 C C . LEU A 1 196 ? -43.495 -14.739 79.324 1.00 60.91 196 LEU A C 1
ATOM 1407 O O . LEU A 1 196 ? -44.332 -14.814 80.212 1.00 60.91 196 LEU A O 1
ATOM 1411 N N . ILE A 1 197 ? -43.112 -13.582 78.782 1.00 67.31 197 ILE A N 1
ATOM 1412 C CA . ILE A 1 197 ? -43.601 -12.279 79.256 1.00 67.31 197 ILE A CA 1
ATOM 1413 C C . ILE A 1 197 ? -44.544 -11.652 78.220 1.00 67.31 197 ILE A C 1
ATOM 1415 O O . ILE A 1 197 ? -44.054 -10.970 77.321 1.00 67.31 197 ILE A O 1
ATOM 1419 N N . PRO A 1 198 ? -45.867 -11.885 78.297 1.00 61.03 198 PRO A N 1
ATOM 1420 C CA . PRO A 1 198 ? -46.833 -11.213 77.434 1.00 61.03 198 PRO A CA 1
ATOM 1421 C C . PRO A 1 198 ? -46.957 -9.707 77.758 1.00 61.03 198 PRO A C 1
ATOM 1423 O O . PRO A 1 198 ? -46.668 -9.266 78.861 1.00 61.03 198 PRO A O 1
ATOM 1426 N N . ASN A 1 199 ? -47.415 -8.896 76.797 1.00 65.31 199 ASN A N 1
ATOM 1427 C CA . ASN A 1 199 ? -47.970 -7.548 77.032 1.00 65.31 199 ASN A CA 1
ATOM 1428 C C . ASN A 1 199 ? -47.103 -6.516 77.815 1.00 65.31 199 ASN A C 1
ATOM 1430 O O . ASN A 1 199 ? -47.648 -5.696 78.556 1.00 65.31 199 ASN A O 1
ATOM 1434 N N . LEU A 1 200 ? -45.770 -6.505 77.671 1.00 72.88 200 LEU A N 1
ATOM 1435 C CA . LEU A 1 200 ? -44.917 -5.448 78.257 1.00 72.88 200 LEU A CA 1
ATOM 1436 C C . LEU A 1 200 ? -45.135 -4.104 77.562 1.00 72.88 200 LEU A C 1
ATOM 1438 O O . LEU A 1 200 ? -45.122 -4.089 76.339 1.00 72.88 200 LEU A O 1
ATOM 1442 N N . CYS A 1 201 ? -45.218 -2.979 78.287 1.00 73.69 201 CYS A N 1
ATOM 1443 C CA . CYS A 1 201 ? -45.266 -1.641 77.683 1.00 73.69 201 CYS A CA 1
ATOM 1444 C C . CYS A 1 201 ? -44.296 -0.633 78.315 1.00 73.69 201 CYS A C 1
ATOM 1446 O O . CYS A 1 201 ? -44.252 -0.505 79.530 1.00 73.69 201 CYS A O 1
ATOM 1448 N N . ALA A 1 202 ? -43.511 0.082 77.500 1.00 79.94 202 ALA A N 1
ATOM 1449 C CA . ALA A 1 202 ? -42.513 1.057 77.954 1.00 79.94 202 ALA A CA 1
ATOM 1450 C C . ALA A 1 202 ? -42.580 2.336 77.108 1.00 79.94 202 ALA A C 1
ATOM 1452 O O . ALA A 1 202 ? -42.770 2.252 75.897 1.00 79.94 202 ALA A O 1
ATOM 1453 N N . THR A 1 203 ? -42.405 3.512 77.720 1.00 81.50 203 THR A N 1
ATOM 1454 C CA . THR A 1 203 ? -42.490 4.803 77.004 1.00 81.50 203 THR A CA 1
ATOM 1455 C C . THR A 1 203 ? -41.136 5.343 76.530 1.00 81.50 203 THR A C 1
ATOM 1457 O O . THR A 1 203 ? -41.088 5.999 75.491 1.00 81.50 203 THR A O 1
ATOM 1460 N N . ALA A 1 204 ? -40.025 5.043 77.217 1.00 84.81 204 ALA A N 1
ATOM 1461 C CA . ALA A 1 204 ? -38.684 5.495 76.826 1.00 84.81 204 ALA A CA 1
ATOM 1462 C C . ALA A 1 204 ? -37.773 4.340 76.386 1.00 84.81 204 ALA A C 1
ATOM 1464 O O . ALA A 1 204 ? -37.322 4.341 75.241 1.00 84.81 204 ALA A O 1
ATOM 1465 N N . SER A 1 205 ? -37.526 3.355 77.253 1.00 87.00 205 SER A N 1
ATOM 1466 C CA . SER A 1 205 ? -36.530 2.306 76.997 1.00 87.00 205 SER A CA 1
ATOM 1467 C C . SER A 1 205 ? -37.012 0.913 77.402 1.00 87.00 205 SER A C 1
ATOM 1469 O O . SER A 1 205 ? -37.493 0.712 78.514 1.00 87.00 205 SER A O 1
ATOM 1471 N N . LEU A 1 206 ? -36.818 -0.071 76.527 1.00 86.50 206 LEU A N 1
ATOM 1472 C CA . LEU A 1 206 ? -37.017 -1.490 76.824 1.00 86.50 206 LEU A CA 1
ATOM 1473 C C . LEU A 1 206 ? -35.687 -2.231 76.659 1.00 86.50 206 LEU A C 1
ATOM 1475 O O . LEU A 1 206 ? -35.189 -2.355 75.543 1.00 86.50 206 LEU A O 1
ATOM 1479 N N . ASN A 1 207 ? -35.119 -2.727 77.756 1.00 86.12 207 ASN A N 1
ATOM 1480 C CA . ASN A 1 207 ? -33.890 -3.516 77.746 1.00 86.12 207 ASN A CA 1
ATOM 1481 C C . ASN A 1 207 ? -34.201 -4.961 78.135 1.00 86.12 207 ASN A C 1
ATOM 1483 O O . ASN A 1 207 ? -34.704 -5.215 79.229 1.00 86.12 207 ASN A O 1
ATOM 1487 N N . ILE A 1 208 ? -33.883 -5.910 77.261 1.00 83.56 208 ILE A N 1
ATOM 1488 C CA . ILE A 1 208 ? -34.060 -7.340 77.521 1.00 83.56 208 ILE A CA 1
ATOM 1489 C C . ILE A 1 208 ? -32.696 -8.005 77.403 1.00 83.56 208 ILE A C 1
ATOM 1491 O O . ILE A 1 208 ? -32.089 -8.003 76.336 1.00 83.56 208 ILE A O 1
ATOM 1495 N N . GLN A 1 209 ? -32.220 -8.581 78.497 1.00 84.62 209 GLN A N 1
ATOM 1496 C CA . GLN A 1 209 ? -31.045 -9.432 78.523 1.00 84.62 209 GLN A CA 1
ATOM 1497 C C . GLN A 1 209 ? -31.496 -10.839 78.879 1.00 84.62 209 GLN A C 1
ATOM 1499 O O . GLN A 1 209 ? -32.012 -11.073 79.969 1.00 84.62 209 GLN A O 1
ATOM 1504 N N . ALA A 1 210 ? -31.309 -11.782 77.970 1.00 73.88 210 ALA A N 1
ATOM 1505 C CA . ALA A 1 210 ? -31.753 -13.141 78.202 1.00 73.88 210 ALA A CA 1
ATOM 1506 C C . ALA A 1 210 ? -30.649 -14.164 77.912 1.00 73.88 210 ALA A C 1
ATOM 1508 O O . ALA A 1 210 ? -29.934 -14.084 76.909 1.00 73.88 210 ALA A O 1
ATOM 1509 N N . ALA A 1 211 ? -30.500 -15.102 78.844 1.00 65.38 211 ALA A N 1
ATOM 1510 C CA . ALA A 1 211 ? -29.623 -16.260 78.775 1.00 65.38 211 ALA A CA 1
ATOM 1511 C C . ALA A 1 211 ? -30.466 -17.545 78.770 1.00 65.38 211 ALA A C 1
ATOM 1513 O O . ALA A 1 211 ? -31.557 -17.551 79.328 1.00 65.38 211 ALA A O 1
ATOM 1514 N N . ASN A 1 212 ? -29.974 -18.605 78.118 1.00 64.25 212 ASN A N 1
ATOM 1515 C CA . ASN A 1 212 ? -30.695 -19.866 77.856 1.00 64.25 212 ASN A CA 1
ATOM 1516 C C . ASN A 1 212 ? -32.065 -19.689 77.148 1.00 64.25 212 ASN A C 1
ATOM 1518 O O . ASN A 1 212 ? -32.397 -18.604 76.663 1.00 64.25 212 ASN A O 1
ATOM 1522 N N . THR A 1 213 ? -32.813 -20.787 76.981 1.00 57.78 213 THR A N 1
ATOM 1523 C CA . THR A 1 213 ? -34.038 -20.892 76.169 1.00 57.78 213 THR A CA 1
ATOM 1524 C C . THR A 1 213 ? -35.206 -20.084 76.748 1.00 57.78 213 THR A C 1
ATOM 1526 O O . THR A 1 213 ? -36.151 -20.666 77.280 1.00 57.78 213 THR A O 1
ATOM 1529 N N . ALA A 1 214 ? -35.143 -18.754 76.671 1.00 58.38 214 ALA A N 1
ATOM 1530 C CA . ALA A 1 214 ? -36.212 -17.820 77.023 1.00 58.38 214 ALA A CA 1
ATOM 1531 C C . ALA A 1 214 ? -37.177 -17.621 75.842 1.00 58.38 214 ALA A C 1
ATOM 1533 O O . ALA A 1 214 ? -36.771 -17.722 74.690 1.00 58.38 214 ALA A O 1
ATOM 1534 N N . ASN A 1 215 ? -38.456 -17.329 76.091 1.00 59.38 215 ASN A N 1
ATOM 1535 C CA . ASN A 1 215 ? -39.442 -17.104 75.027 1.00 59.38 215 ASN A CA 1
ATOM 1536 C C . ASN A 1 215 ? -40.214 -15.813 75.310 1.00 59.38 215 ASN A C 1
ATOM 1538 O O . ASN A 1 215 ? -41.257 -15.846 75.946 1.00 59.38 215 ASN A O 1
ATOM 1542 N N . VAL A 1 216 ? -39.690 -14.656 74.912 1.00 62.66 216 VAL A N 1
ATOM 1543 C CA . VAL A 1 216 ? -40.253 -13.355 75.312 1.00 62.66 216 VAL A CA 1
ATOM 1544 C C . VAL A 1 216 ? -41.270 -12.889 74.267 1.00 62.66 216 VAL A C 1
ATOM 1546 O O . VAL A 1 216 ? -40.910 -12.693 73.122 1.00 62.66 216 VAL A O 1
ATOM 1549 N N . SER A 1 217 ? -42.536 -12.651 74.615 1.00 59.97 217 SER A N 1
ATOM 1550 C CA . SER A 1 217 ? -43.556 -12.215 73.639 1.00 59.97 217 SER A CA 1
ATOM 1551 C C . SER A 1 217 ? -44.124 -10.839 73.990 1.00 59.97 217 SER A C 1
ATOM 1553 O O . SER A 1 217 ? -45.068 -10.732 74.765 1.00 59.97 217 SER A O 1
ATOM 1555 N N . ILE A 1 218 ? -43.644 -9.764 73.369 1.00 62.91 218 ILE A N 1
ATOM 1556 C CA . ILE A 1 218 ? -44.089 -8.395 73.679 1.00 62.91 218 ILE A CA 1
ATOM 1557 C C . ILE A 1 218 ? -45.354 -8.053 72.892 1.00 62.91 218 ILE A C 1
ATOM 1559 O O . ILE A 1 218 ? -45.306 -7.403 71.867 1.00 62.91 218 ILE A O 1
ATOM 1563 N N . ASN A 1 219 ? -46.531 -8.465 73.337 1.00 55.75 219 ASN A N 1
ATOM 1564 C CA . ASN A 1 219 ? -47.762 -8.121 72.620 1.00 55.75 219 ASN A CA 1
ATOM 1565 C C . ASN A 1 219 ? -48.235 -6.686 72.968 1.00 55.75 219 ASN A C 1
ATOM 1567 O O . ASN A 1 219 ? -49.021 -6.488 73.888 1.00 55.75 219 ASN A O 1
ATOM 1571 N N . GLN A 1 220 ? -47.708 -5.669 72.273 1.00 58.59 220 GLN A N 1
ATOM 1572 C CA . GLN A 1 220 ? -48.132 -4.268 72.425 1.00 58.59 220 GLN A CA 1
ATOM 1573 C C . GLN A 1 220 ? -49.063 -3.809 71.304 1.00 58.59 220 GLN A C 1
ATOM 1575 O O . GLN A 1 220 ? -48.724 -3.899 70.128 1.00 58.59 220 GLN A O 1
ATOM 1580 N N . THR A 1 221 ? -50.196 -3.211 71.679 1.00 53.19 221 THR A N 1
ATOM 1581 C CA . THR A 1 221 ? -51.191 -2.671 70.739 1.00 53.19 221 THR A CA 1
ATOM 1582 C C . THR A 1 221 ? -51.290 -1.138 70.728 1.00 53.19 221 THR A C 1
ATOM 1584 O O . THR A 1 221 ? -52.037 -0.618 69.904 1.00 53.19 221 THR A O 1
ATOM 1587 N N . SER A 1 222 ? -50.583 -0.390 71.600 1.00 59.34 222 SER A N 1
ATOM 1588 C CA . SER A 1 222 ? -50.845 1.060 71.769 1.00 59.34 222 SER A CA 1
ATOM 1589 C C . SER A 1 222 ? -49.655 2.039 71.809 1.00 59.34 222 SER A C 1
ATOM 1591 O O . SER A 1 222 ? -49.878 3.196 71.458 1.00 59.34 222 SER A O 1
ATOM 1593 N N . SER A 1 223 ? -48.418 1.675 72.195 1.00 70.38 223 SER A N 1
ATOM 1594 C CA . SER A 1 223 ? -47.302 2.656 72.224 1.00 70.38 223 SER A CA 1
ATOM 1595 C C . SER A 1 223 ? -45.891 2.051 72.314 1.00 70.38 223 SER A C 1
ATOM 1597 O O . SER A 1 223 ? -45.479 1.609 73.382 1.00 70.38 223 SER A O 1
ATOM 1599 N N . CYS A 1 224 ? -45.112 2.142 71.233 1.00 76.00 224 CYS A N 1
ATOM 1600 C CA . CYS A 1 224 ? -43.725 1.667 71.190 1.00 76.00 224 CYS A CA 1
ATOM 1601 C C . CYS A 1 224 ? -42.750 2.570 71.972 1.00 76.00 224 CYS A C 1
ATOM 1603 O O . CYS A 1 224 ? -42.890 3.794 71.883 1.00 76.00 224 CYS A O 1
ATOM 1605 N N . PRO A 1 225 ? -41.731 2.011 72.655 1.00 82.81 225 PRO A N 1
ATOM 1606 C CA . PRO A 1 225 ? -40.688 2.787 73.335 1.00 82.81 225 PRO A CA 1
ATOM 1607 C C . PRO A 1 225 ? -39.825 3.580 72.345 1.00 82.81 225 PRO A C 1
ATOM 1609 O O . PRO A 1 225 ? -39.707 3.216 71.173 1.00 82.81 225 PRO A O 1
ATOM 1612 N N . LEU A 1 226 ? -39.167 4.647 72.812 1.00 83.81 226 LEU A N 1
ATOM 1613 C CA . LEU A 1 226 ? -38.181 5.374 72.001 1.00 83.81 226 LEU A CA 1
ATOM 1614 C C . LEU A 1 226 ? -37.017 4.460 71.592 1.00 83.81 226 LEU A C 1
ATOM 1616 O O . LEU A 1 226 ? -36.637 4.453 70.420 1.00 83.81 226 LEU A O 1
ATOM 1620 N N . ASN A 1 227 ? -36.488 3.670 72.531 1.00 85.94 227 ASN A N 1
ATOM 1621 C CA . ASN A 1 227 ? -35.352 2.777 72.312 1.00 85.94 227 ASN A CA 1
ATOM 1622 C C . ASN A 1 227 ? -35.641 1.359 72.826 1.00 85.94 227 ASN A C 1
ATOM 1624 O O . ASN A 1 227 ? -36.138 1.185 73.938 1.00 85.94 227 ASN A O 1
ATOM 1628 N N . THR A 1 228 ? -35.253 0.347 72.057 1.00 86.44 228 THR A N 1
ATOM 1629 C CA . THR A 1 228 ? -35.313 -1.058 72.479 1.00 86.44 228 THR A CA 1
ATOM 1630 C C . THR A 1 228 ? -33.955 -1.710 72.264 1.00 86.44 228 THR A C 1
ATOM 1632 O O . THR A 1 228 ? -33.424 -1.680 71.155 1.00 86.44 228 THR A O 1
ATOM 1635 N N . ASN A 1 229 ? -33.391 -2.306 73.314 1.00 86.50 229 ASN A N 1
ATOM 1636 C CA . ASN A 1 229 ? -32.128 -3.035 73.265 1.00 86.50 229 ASN A CA 1
ATOM 1637 C C . ASN A 1 229 ? -32.338 -4.474 73.741 1.00 86.50 229 ASN A C 1
ATOM 1639 O O . ASN A 1 229 ? -32.813 -4.710 74.852 1.00 86.50 229 ASN A O 1
ATOM 1643 N N . ILE A 1 230 ? -31.980 -5.436 72.901 1.00 84.50 230 ILE A N 1
ATOM 1644 C CA . ILE A 1 230 ? -32.145 -6.859 73.175 1.00 84.50 230 ILE A CA 1
ATOM 1645 C C . ILE A 1 230 ? -30.786 -7.530 73.045 1.00 84.50 230 ILE A C 1
ATOM 1647 O O . ILE A 1 230 ? -30.153 -7.473 71.991 1.00 84.50 230 ILE A O 1
ATOM 1651 N N . ILE A 1 231 ? -30.360 -8.198 74.111 1.00 83.06 231 ILE A N 1
ATOM 1652 C CA . ILE A 1 231 ? -29.135 -8.987 74.163 1.00 83.06 231 ILE A CA 1
ATOM 1653 C C . ILE A 1 231 ? -29.528 -10.426 74.485 1.00 83.06 231 ILE A C 1
ATOM 1655 O O . ILE A 1 231 ? -30.052 -10.707 75.561 1.00 83.06 231 ILE A O 1
ATOM 1659 N N . SER A 1 232 ? -29.262 -11.337 73.555 1.00 76.81 232 SER A N 1
ATOM 1660 C CA . SER A 1 232 ? -29.523 -12.765 73.715 1.00 76.81 232 SER A CA 1
ATOM 1661 C C . SER A 1 232 ? -28.231 -13.567 73.635 1.00 76.81 232 SER A C 1
ATOM 1663 O O . SER A 1 232 ? -27.416 -13.348 72.735 1.00 76.81 232 SER A O 1
ATOM 1665 N N . SER A 1 233 ? -28.053 -14.535 74.537 1.00 70.00 233 SER A N 1
ATOM 1666 C CA . SER A 1 233 ? -26.962 -15.509 74.446 1.00 70.00 233 SER A CA 1
ATOM 1667 C C . SER A 1 233 ? -27.356 -16.893 73.932 1.00 70.00 233 SER A C 1
ATOM 1669 O O . SER A 1 233 ? -26.447 -17.679 73.700 1.00 70.00 233 SER A O 1
ATOM 1671 N N . THR A 1 234 ? -28.645 -17.203 73.713 1.00 64.38 234 THR A N 1
ATOM 1672 C CA . THR A 1 234 ? -29.096 -18.504 73.160 1.00 64.38 234 THR A CA 1
ATOM 1673 C C . THR A 1 234 ? -30.462 -18.394 72.432 1.00 64.38 234 THR A C 1
ATOM 1675 O O . THR A 1 234 ? -30.851 -17.308 72.010 1.00 64.38 234 THR A O 1
ATOM 1678 N N . LEU A 1 235 ? -31.156 -19.510 72.173 1.00 59.91 235 LEU A N 1
ATOM 1679 C CA . LEU A 1 235 ? -32.419 -19.607 71.424 1.00 59.91 235 LEU A CA 1
ATOM 1680 C C . LEU A 1 235 ? -33.556 -18.810 72.096 1.00 59.91 235 LEU A C 1
ATOM 1682 O O . LEU A 1 235 ? -34.076 -19.245 73.119 1.00 59.91 235 LEU A O 1
ATOM 1686 N N . ILE A 1 236 ? -33.956 -17.676 71.507 1.00 64.25 236 ILE A N 1
ATOM 1687 C CA . ILE A 1 236 ? -35.052 -16.832 72.000 1.00 64.25 236 ILE A CA 1
ATOM 1688 C C . ILE A 1 236 ? -35.970 -16.406 70.848 1.00 64.25 236 ILE A C 1
ATOM 1690 O O . ILE A 1 236 ? -35.651 -15.466 70.117 1.00 64.25 236 ILE A O 1
ATOM 1694 N N . PRO A 1 237 ? -37.153 -17.019 70.695 1.00 62.31 237 PRO A N 1
ATOM 1695 C CA . PRO A 1 237 ? -38.215 -16.403 69.916 1.00 62.31 237 PRO A CA 1
ATOM 1696 C C . PRO A 1 237 ? -38.643 -15.116 70.635 1.00 62.31 237 PRO A C 1
ATOM 1698 O O . PRO A 1 237 ? -39.025 -15.168 71.807 1.00 62.31 237 PRO A O 1
ATOM 1701 N N . ILE A 1 238 ? -38.548 -13.961 69.965 1.00 66.69 238 ILE A N 1
ATOM 1702 C CA . ILE A 1 238 ? -39.103 -12.704 70.471 1.00 66.69 238 ILE A CA 1
ATOM 1703 C C . ILE A 1 238 ? -40.112 -12.132 69.488 1.00 66.69 238 ILE A C 1
ATOM 1705 O O . ILE A 1 238 ? -39.758 -11.470 68.523 1.00 66.69 238 ILE A O 1
ATOM 1709 N N . SER A 1 239 ? -41.397 -12.325 69.744 1.00 65.56 239 SER A N 1
ATOM 1710 C CA . SER A 1 239 ? -42.450 -11.745 68.910 1.00 65.56 239 SER A CA 1
ATOM 1711 C C . SER A 1 239 ? -42.893 -10.363 69.407 1.00 65.56 239 SER A C 1
ATOM 1713 O O . SER A 1 239 ? -42.879 -10.075 70.604 1.00 65.56 239 SER A O 1
ATOM 1715 N N . ASN A 1 240 ? -43.354 -9.541 68.467 1.00 66.81 240 ASN A N 1
ATOM 1716 C CA . ASN A 1 240 ? -44.025 -8.251 68.605 1.00 66.81 240 ASN A CA 1
ATOM 1717 C C . ASN A 1 240 ? -43.178 -7.100 69.195 1.00 66.81 240 ASN A C 1
ATOM 1719 O O . ASN A 1 240 ? -43.683 -6.197 69.861 1.00 66.81 240 ASN A O 1
ATOM 1723 N N . ILE A 1 241 ? -41.869 -7.092 68.930 1.00 73.25 241 ILE A N 1
ATOM 1724 C CA . ILE A 1 241 ? -40.981 -5.990 69.339 1.00 73.25 241 ILE A CA 1
ATOM 1725 C C . ILE A 1 241 ? -41.324 -4.720 68.554 1.00 73.25 241 ILE A C 1
ATOM 1727 O O . ILE A 1 241 ? -41.607 -4.781 67.364 1.00 73.25 241 ILE A O 1
ATOM 1731 N N . CYS A 1 242 ? -41.217 -3.546 69.175 1.00 75.00 242 CYS A N 1
ATOM 1732 C CA . CYS A 1 242 ? -41.187 -2.289 68.435 1.00 75.00 242 CYS A CA 1
ATOM 1733 C C . CYS A 1 242 ? -40.326 -1.217 69.120 1.00 75.00 242 CYS A C 1
ATOM 1735 O O . CYS A 1 242 ? -40.002 -1.321 70.304 1.00 75.00 242 CYS A O 1
ATOM 1737 N N . ALA A 1 243 ? -39.921 -0.204 68.350 1.00 82.31 243 ALA A N 1
ATOM 1738 C CA . ALA A 1 243 ? -39.205 0.982 68.816 1.00 82.31 243 ALA A CA 1
ATOM 1739 C C . ALA A 1 243 ? -39.483 2.165 67.871 1.00 82.31 243 ALA A C 1
ATOM 1741 O O . ALA A 1 243 ? -39.690 1.959 66.678 1.00 82.31 243 ALA A O 1
ATOM 1742 N N . GLN A 1 244 ? -39.476 3.399 68.381 1.00 83.00 244 GLN A N 1
ATOM 1743 C CA . GLN A 1 244 ? -39.686 4.604 67.567 1.00 83.00 244 GLN A CA 1
ATOM 1744 C C . GLN A 1 244 ? -38.378 5.134 66.961 1.00 83.00 244 GLN A C 1
ATOM 1746 O O . GLN A 1 244 ? -38.344 5.513 65.791 1.00 83.00 244 GLN A O 1
ATOM 1751 N N . ASN A 1 245 ? -37.290 5.167 67.738 1.00 85.12 245 ASN A N 1
ATOM 1752 C CA . ASN A 1 245 ? -36.017 5.751 67.320 1.00 85.12 245 ASN A CA 1
ATOM 1753 C C . ASN A 1 245 ? -34.958 4.682 67.049 1.00 85.12 245 ASN A C 1
ATOM 1755 O O . ASN A 1 245 ? -34.478 4.584 65.922 1.00 85.12 245 ASN A O 1
ATOM 1759 N N . THR A 1 246 ? -34.603 3.873 68.054 1.00 86.25 246 THR A N 1
ATOM 1760 C CA . THR A 1 246 ? -33.527 2.880 67.911 1.00 86.25 246 THR A CA 1
ATOM 1761 C C . THR A 1 246 ? -33.945 1.480 68.341 1.00 86.25 246 THR A C 1
ATOM 1763 O O . THR A 1 246 ? -34.497 1.286 69.422 1.00 86.25 246 THR A O 1
ATOM 1766 N N . LEU A 1 247 ? -33.652 0.495 67.492 1.00 86.88 247 LEU A N 1
ATOM 1767 C CA . LEU A 1 247 ? -33.713 -0.925 67.829 1.00 86.88 247 LEU A CA 1
ATOM 1768 C C . LEU A 1 247 ? -32.304 -1.513 67.734 1.00 86.88 247 LEU A C 1
ATOM 1770 O O . LEU A 1 247 ? -31.689 -1.483 66.669 1.00 86.88 247 LEU A O 1
ATOM 1774 N N . GLN A 1 248 ? -31.786 -2.051 68.833 1.00 88.50 248 GLN A N 1
ATOM 1775 C CA . GLN A 1 248 ? -30.512 -2.762 68.857 1.00 88.50 248 GLN A CA 1
ATOM 1776 C C . GLN A 1 248 ? -30.745 -4.228 69.218 1.00 88.50 248 GLN A C 1
ATOM 1778 O O . GLN A 1 248 ? -31.310 -4.536 70.264 1.00 88.50 248 GLN A O 1
ATOM 1783 N N . LEU A 1 249 ? -30.298 -5.130 68.348 1.00 85.44 249 LEU A N 1
ATOM 1784 C CA . LEU A 1 249 ? -30.378 -6.575 68.533 1.00 85.44 249 LEU A CA 1
ATOM 1785 C C . LEU A 1 249 ? -28.957 -7.135 68.590 1.00 85.44 249 LEU A C 1
ATOM 1787 O O . LEU A 1 249 ? -28.200 -6.972 67.635 1.00 85.44 249 LEU A O 1
ATOM 1791 N N . THR A 1 250 ? -28.592 -7.788 69.691 1.00 83.88 250 THR A N 1
ATOM 1792 C CA . THR A 1 250 ? -27.282 -8.429 69.871 1.00 83.88 250 THR A CA 1
ATOM 1793 C C . THR A 1 250 ? -27.476 -9.915 70.162 1.00 83.88 250 THR A C 1
ATOM 1795 O O . THR A 1 250 ? -28.029 -10.268 71.202 1.00 83.88 250 THR A O 1
ATOM 1798 N N . GLY A 1 251 ? -27.041 -10.783 69.249 1.00 76.31 251 GLY A N 1
ATOM 1799 C CA . GLY A 1 251 ? -27.075 -12.240 69.403 1.00 76.31 251 GLY A CA 1
ATOM 1800 C C . GLY A 1 251 ? -25.674 -12.830 69.575 1.00 76.31 251 GLY A C 1
ATOM 1801 O O . GLY A 1 251 ? -24.789 -12.580 68.752 1.00 76.31 251 GLY A O 1
ATOM 1802 N N . ASN A 1 252 ? -25.483 -13.630 70.625 1.00 71.12 252 ASN A N 1
ATOM 1803 C CA . ASN A 1 252 ? -24.261 -14.403 70.879 1.00 71.12 252 ASN A CA 1
ATOM 1804 C C . ASN A 1 252 ? -24.462 -15.905 70.558 1.00 71.12 252 ASN A C 1
ATOM 1806 O O . ASN A 1 252 ? -25.497 -16.305 70.033 1.00 71.12 252 ASN A O 1
ATOM 1810 N N . VAL A 1 253 ? -23.465 -16.744 70.851 1.00 62.03 253 VAL A N 1
ATOM 1811 C CA . VAL A 1 253 ? -23.349 -18.171 70.468 1.00 62.03 253 VAL A CA 1
ATOM 1812 C C . VAL A 1 253 ? -24.656 -18.986 70.476 1.00 62.03 253 VAL A C 1
ATOM 1814 O O . VAL A 1 253 ? -25.238 -19.215 71.525 1.00 62.03 253 VAL A O 1
ATOM 1817 N N . ASN A 1 254 ? -25.058 -19.513 69.312 1.00 60.69 254 ASN A N 1
ATOM 1818 C CA . ASN A 1 254 ? -26.226 -20.382 69.090 1.00 60.69 254 ASN A CA 1
ATOM 1819 C C . ASN A 1 254 ? -27.592 -19.735 69.404 1.00 60.69 254 ASN A C 1
ATOM 1821 O O . ASN A 1 254 ? -28.511 -20.407 69.881 1.00 60.69 254 ASN A O 1
ATOM 1825 N N . SER A 1 255 ? -27.752 -18.435 69.135 1.00 59.72 255 SER A N 1
ATOM 1826 C CA . SER A 1 255 ? -29.009 -17.715 69.388 1.00 59.72 255 SER A CA 1
ATOM 1827 C C . SER A 1 255 ? -29.968 -17.667 68.191 1.00 59.72 255 SER A C 1
ATOM 1829 O O . SER A 1 255 ? -29.795 -16.894 67.263 1.00 59.72 255 SER A O 1
ATOM 1831 N N . ASN A 1 256 ? -31.062 -18.426 68.194 1.00 59.19 256 ASN A N 1
ATOM 1832 C CA . ASN A 1 256 ? -32.168 -18.138 67.267 1.00 59.19 256 ASN A CA 1
ATOM 1833 C C . ASN A 1 256 ? -33.006 -16.978 67.829 1.00 59.19 256 ASN A C 1
ATOM 1835 O O . ASN A 1 256 ? -33.782 -17.205 68.749 1.00 59.19 256 ASN A O 1
ATOM 1839 N N . LEU A 1 257 ? -32.819 -15.764 67.312 1.00 63.12 257 LEU A N 1
ATOM 1840 C CA . LEU A 1 257 ? -33.568 -14.554 67.650 1.00 63.12 257 LEU A CA 1
ATOM 1841 C C . LEU A 1 257 ? -34.613 -14.261 66.561 1.00 63.12 257 LEU A C 1
ATOM 1843 O O . LEU A 1 257 ? -34.410 -13.442 65.671 1.00 63.12 257 LEU A O 1
ATOM 1847 N N . THR A 1 258 ? -35.761 -14.924 66.613 1.00 59.84 258 THR A N 1
ATOM 1848 C CA . THR A 1 258 ? -36.859 -14.637 65.672 1.00 59.84 258 THR A CA 1
ATOM 1849 C C . THR A 1 258 ? -37.587 -13.367 66.129 1.00 59.84 258 THR A C 1
ATOM 1851 O O . THR A 1 258 ? -38.145 -13.397 67.220 1.00 59.84 258 THR A O 1
ATOM 1854 N N . VAL A 1 259 ? -37.573 -12.271 65.350 1.00 63.16 259 VAL A N 1
ATOM 1855 C CA . VAL A 1 259 ? -38.254 -10.998 65.688 1.00 63.16 259 VAL A CA 1
ATOM 1856 C C . VAL A 1 259 ? -39.558 -10.853 64.910 1.00 63.16 259 VAL A C 1
ATOM 1858 O O . VAL A 1 259 ? -39.621 -10.121 63.936 1.00 63.16 259 VAL A O 1
ATOM 1861 N N . ASP A 1 260 ? -40.623 -11.550 65.295 1.00 57.44 260 ASP A N 1
ATOM 1862 C CA . ASP A 1 260 ? -41.877 -11.500 64.526 1.00 57.44 260 ASP A CA 1
ATOM 1863 C C . ASP A 1 260 ? -42.638 -10.181 64.736 1.00 57.44 260 ASP A C 1
ATOM 1865 O O . ASP A 1 260 ? -43.095 -9.912 65.833 1.00 57.44 260 ASP A O 1
ATOM 1869 N N . SER A 1 261 ? -42.845 -9.400 63.669 1.00 50.12 261 SER A N 1
ATOM 1870 C CA . SER A 1 261 ? -43.769 -8.251 63.582 1.00 50.12 261 SER A CA 1
ATOM 1871 C C . SER A 1 261 ? -43.454 -7.017 64.450 1.00 50.12 261 SER A C 1
ATOM 1873 O O . SER A 1 261 ? -43.910 -6.884 65.582 1.00 50.12 261 SER A O 1
ATOM 1875 N N . THR A 1 262 ? -42.816 -6.004 63.858 1.00 55.88 262 THR A N 1
ATOM 1876 C CA . THR A 1 262 ? -42.877 -4.623 64.365 1.00 55.88 262 THR A CA 1
ATOM 1877 C C . THR A 1 262 ? -44.079 -3.906 63.736 1.00 55.88 262 THR A C 1
ATOM 1879 O O . THR A 1 262 ? -44.089 -3.659 62.531 1.00 55.88 262 THR A O 1
ATOM 1882 N N . ALA A 1 263 ? -45.080 -3.503 64.523 1.00 57.19 263 ALA A N 1
ATOM 1883 C CA . ALA A 1 263 ? -46.158 -2.640 64.015 1.00 57.19 263 ALA A CA 1
ATOM 1884 C C . ALA A 1 263 ? -45.646 -1.239 63.596 1.00 57.19 263 ALA A C 1
ATOM 1886 O O . ALA A 1 263 ? -46.292 -0.545 62.814 1.00 57.19 263 ALA A O 1
ATOM 1887 N N . ILE A 1 264 ? -44.480 -0.822 64.114 1.00 71.31 264 ILE A N 1
ATOM 1888 C CA . ILE A 1 264 ? -43.815 0.455 63.823 1.00 71.31 264 ILE A CA 1
ATOM 1889 C C . ILE A 1 264 ? -42.328 0.196 63.575 1.00 71.31 264 ILE A C 1
ATOM 1891 O O . ILE A 1 264 ? -41.641 -0.339 64.448 1.00 71.31 264 ILE A O 1
ATOM 1895 N N . CYS A 1 265 ? -41.832 0.613 62.410 1.00 74.31 265 CYS A N 1
ATOM 1896 C CA . CYS A 1 265 ? -40.410 0.554 62.094 1.00 74.31 265 CYS A CA 1
ATOM 1897 C C . CYS A 1 265 ? -39.637 1.694 62.776 1.00 74.31 265 CYS A C 1
ATOM 1899 O O . CYS A 1 265 ? -40.027 2.853 62.623 1.00 74.31 265 CYS A O 1
ATOM 1901 N N . PRO A 1 266 ? -38.533 1.407 63.487 1.00 82.38 266 PRO A N 1
ATOM 1902 C CA . PRO A 1 266 ? -37.698 2.434 64.108 1.00 82.38 266 PRO A CA 1
ATOM 1903 C C . PRO A 1 266 ? -36.967 3.282 63.061 1.00 82.38 266 PRO A C 1
ATOM 1905 O O . PRO A 1 266 ? -36.742 2.847 61.929 1.00 82.38 266 PRO A O 1
ATOM 1908 N N . GLN A 1 267 ? -36.522 4.480 63.448 1.00 84.62 267 GLN A N 1
ATOM 1909 C CA . GLN A 1 267 ? -35.645 5.292 62.595 1.00 84.62 267 GLN A CA 1
ATOM 1910 C C . GLN A 1 267 ? -34.343 4.558 62.256 1.00 84.62 267 GLN A C 1
ATOM 1912 O O . GLN A 1 267 ? -33.957 4.509 61.088 1.00 84.62 267 GLN A O 1
ATOM 1917 N N . ASN A 1 268 ? -33.699 3.946 63.252 1.00 86.81 268 ASN A N 1
ATOM 1918 C CA . ASN A 1 268 ? -32.432 3.241 63.096 1.00 86.81 268 ASN A CA 1
ATOM 1919 C C . ASN A 1 268 ? -32.488 1.845 63.723 1.00 86.81 268 ASN A C 1
ATOM 1921 O O . ASN A 1 268 ? -32.876 1.701 64.882 1.00 86.81 268 ASN A O 1
ATOM 1925 N N . THR A 1 269 ? -32.001 0.837 63.003 1.00 86.62 269 THR A N 1
ATOM 1926 C CA . THR A 1 269 ? -31.850 -0.523 63.535 1.00 86.62 269 THR A CA 1
ATOM 1927 C C . THR A 1 269 ? -30.412 -0.995 63.403 1.00 86.62 269 THR A C 1
ATOM 1929 O O . THR A 1 269 ? -29.824 -0.904 62.326 1.00 86.62 269 THR A O 1
ATOM 1932 N N . THR A 1 270 ? -29.842 -1.507 64.493 1.00 87.69 270 THR A N 1
ATOM 1933 C CA . THR A 1 270 ? -28.512 -2.128 64.511 1.00 87.69 270 THR A CA 1
ATOM 1934 C C . THR A 1 270 ? -28.626 -3.580 64.939 1.00 87.69 270 THR A C 1
ATOM 1936 O O . THR A 1 270 ? -29.216 -3.893 65.969 1.00 87.69 270 THR A O 1
ATOM 1939 N N . VAL A 1 271 ? -28.033 -4.464 64.150 1.00 85.31 271 VAL A N 1
ATOM 1940 C CA . VAL A 1 271 ? -28.062 -5.907 64.347 1.00 85.31 271 VAL A CA 1
ATOM 1941 C C . VAL A 1 271 ? -26.627 -6.391 64.457 1.00 85.31 271 VAL A C 1
ATOM 1943 O O . VAL A 1 271 ? -25.863 -6.265 63.504 1.00 85.31 271 VAL A O 1
ATOM 1946 N N . ILE A 1 272 ? -26.252 -6.934 65.608 1.00 85.19 272 ILE A N 1
ATOM 1947 C CA . ILE A 1 272 ? -24.935 -7.519 65.861 1.00 85.19 272 ILE A CA 1
ATOM 1948 C C . ILE A 1 272 ? -25.154 -9.007 66.118 1.00 85.19 272 ILE A C 1
ATOM 1950 O O . ILE A 1 272 ? -25.714 -9.393 67.140 1.00 85.19 272 ILE A O 1
ATOM 1954 N N . ALA A 1 273 ? -24.756 -9.847 65.172 1.00 79.31 273 ALA A N 1
ATOM 1955 C CA . ALA A 1 273 ? -24.969 -11.287 65.219 1.00 79.31 273 ALA A CA 1
ATOM 1956 C C . ALA A 1 273 ? -23.626 -12.019 65.267 1.00 79.31 273 ALA A C 1
ATOM 1958 O O . ALA A 1 273 ? -22.731 -11.722 64.475 1.00 79.31 273 ALA A O 1
ATOM 1959 N N . SER A 1 274 ? -23.487 -12.994 66.162 1.00 76.12 274 SER A N 1
ATOM 1960 C CA . SER A 1 274 ? -22.300 -13.844 66.258 1.00 76.12 274 SER A CA 1
ATOM 1961 C C . SER A 1 274 ? -22.680 -15.305 66.518 1.00 76.12 274 SER A C 1
ATOM 1963 O O . SER A 1 274 ? -23.497 -15.573 67.392 1.00 76.12 274 SER A O 1
ATOM 1965 N N . ASN A 1 275 ? -22.052 -16.256 65.808 1.00 65.19 275 ASN A N 1
ATOM 1966 C CA . ASN A 1 275 ? -22.174 -17.710 66.034 1.00 65.19 275 ASN A CA 1
ATOM 1967 C C . ASN A 1 275 ? -23.607 -18.274 65.888 1.00 65.19 275 ASN A C 1
ATOM 1969 O O . ASN A 1 275 ? -24.334 -18.388 66.869 1.00 65.19 275 ASN A O 1
ATOM 1973 N N . ALA A 1 276 ? -23.990 -18.726 64.684 1.00 63.78 276 ALA A N 1
ATOM 1974 C CA . ALA A 1 276 ? -25.268 -19.411 64.402 1.00 63.78 276 ALA A CA 1
ATOM 1975 C C . ALA A 1 276 ? -26.532 -18.640 64.831 1.00 63.78 276 ALA A C 1
ATOM 1977 O O . ALA A 1 276 ? -27.544 -19.246 65.188 1.00 63.78 276 ALA A O 1
ATOM 1978 N N . THR A 1 277 ? -26.489 -17.303 64.785 1.00 65.62 277 THR A N 1
ATOM 1979 C CA . THR A 1 277 ? -27.650 -16.479 65.124 1.00 65.62 277 THR A CA 1
ATOM 1980 C C . THR A 1 277 ? -28.656 -16.441 63.980 1.00 65.62 277 THR A C 1
ATOM 1982 O O . THR A 1 277 ? -28.276 -15.977 62.912 1.00 65.62 277 THR A O 1
ATOM 1985 N N . LEU A 1 278 ? -29.913 -16.855 64.176 1.00 66.88 278 LEU A N 1
ATOM 1986 C CA . LEU A 1 278 ? -30.988 -16.599 63.203 1.00 66.88 278 LEU A CA 1
ATOM 1987 C C . LEU A 1 278 ? -31.720 -15.314 63.593 1.00 66.88 278 LEU A C 1
ATOM 1989 O O . LEU A 1 278 ? -32.303 -15.297 64.666 1.00 66.88 278 LEU A O 1
ATOM 1993 N N . ILE A 1 279 ? -31.700 -14.261 62.769 1.00 69.69 279 ILE A N 1
ATOM 1994 C CA . ILE A 1 279 ? -32.494 -13.041 63.028 1.00 69.69 279 ILE A CA 1
ATOM 1995 C C . ILE A 1 279 ? -33.448 -12.787 61.881 1.00 69.69 279 ILE A C 1
ATOM 1997 O O . ILE A 1 279 ? -32.990 -12.659 60.747 1.00 69.69 279 ILE A O 1
ATOM 2001 N N . SER A 1 280 ? -34.748 -12.701 62.163 1.00 68.88 280 SER A N 1
ATOM 2002 C CA . SER A 1 280 ? -35.765 -12.497 61.131 1.00 68.88 280 SER A CA 1
ATOM 2003 C C . SER A 1 280 ? -36.716 -11.333 61.368 1.00 68.88 280 SER A C 1
ATOM 2005 O O . SER A 1 280 ? -36.832 -10.878 62.496 1.00 68.88 280 SER A O 1
ATOM 2007 N N . ASN A 1 281 ? -37.383 -10.858 60.300 1.00 69.44 281 ASN A N 1
ATOM 2008 C CA . ASN A 1 281 ? -38.494 -9.883 60.365 1.00 69.44 281 ASN A CA 1
ATOM 2009 C C . ASN A 1 281 ? -38.119 -8.478 60.930 1.00 69.44 281 ASN A C 1
ATOM 2011 O O . ASN A 1 281 ? -38.923 -7.795 61.557 1.00 69.44 281 ASN A O 1
ATOM 2015 N N . ILE A 1 282 ? -36.893 -8.011 60.671 1.00 74.81 282 ILE A N 1
ATOM 2016 C CA . ILE A 1 282 ? -36.366 -6.707 61.126 1.00 74.81 282 ILE A CA 1
ATOM 2017 C C . ILE A 1 282 ? -36.772 -5.581 60.163 1.00 74.81 282 ILE A C 1
ATOM 2019 O O . ILE A 1 282 ? -36.698 -5.798 58.960 1.00 74.81 282 ILE A O 1
ATOM 2023 N N . CYS A 1 283 ? -37.073 -4.362 60.635 1.00 75.88 283 CYS A N 1
ATOM 2024 C CA . CYS A 1 283 ? -37.220 -3.181 59.765 1.00 75.88 283 CYS A CA 1
ATOM 2025 C C . CYS A 1 283 ? -36.573 -1.893 60.314 1.00 75.88 283 CYS A C 1
ATOM 2027 O O . CYS A 1 283 ? -36.172 -1.835 61.478 1.00 75.88 283 CYS A O 1
ATOM 2029 N N . ALA A 1 284 ? -36.429 -0.875 59.453 1.00 82.81 284 ALA A N 1
ATOM 2030 C CA . ALA A 1 284 ? -35.934 0.472 59.769 1.00 82.81 284 ALA A CA 1
ATOM 2031 C C . ALA A 1 284 ? -36.413 1.498 58.717 1.00 82.81 284 ALA A C 1
ATOM 2033 O O . ALA A 1 284 ? -36.592 1.134 57.556 1.00 82.81 284 ALA A O 1
ATOM 2034 N N . ILE A 1 285 ? -36.578 2.771 59.100 1.00 83.44 285 ILE A N 1
ATOM 2035 C CA . ILE A 1 285 ? -36.985 3.871 58.200 1.00 83.44 285 ILE A CA 1
ATOM 2036 C C . ILE A 1 285 ? -35.773 4.594 57.594 1.00 83.44 285 ILE A C 1
ATOM 2038 O O . ILE A 1 285 ? -35.714 4.801 56.383 1.00 83.44 285 ILE A O 1
ATOM 2042 N N . SER A 1 286 ? -34.807 5.000 58.422 1.00 85.44 286 SER A N 1
ATOM 2043 C CA . SER A 1 286 ? -33.646 5.781 57.980 1.00 85.44 286 SER A CA 1
ATOM 2044 C C . SER A 1 286 ? -32.440 4.883 57.730 1.00 85.44 286 SER A C 1
ATOM 2046 O O . SER A 1 286 ? -31.941 4.840 56.608 1.00 85.44 286 SER A O 1
ATOM 2048 N N . ARG A 1 287 ? -31.982 4.135 58.742 1.00 87.94 287 ARG A N 1
ATOM 2049 C CA . ARG A 1 287 ? -30.730 3.374 58.640 1.00 87.94 287 ARG A CA 1
ATOM 2050 C C . ARG A 1 287 ? -30.825 1.969 59.220 1.00 87.94 287 ARG A C 1
ATOM 2052 O O . ARG A 1 287 ? -31.246 1.793 60.361 1.00 87.94 287 ARG A O 1
ATOM 2059 N N . LEU A 1 288 ? -30.345 0.981 58.470 1.00 87.06 288 LEU A N 1
ATOM 2060 C CA . LEU A 1 288 ? -30.163 -0.397 58.931 1.00 87.06 288 LEU A CA 1
ATOM 2061 C C . LEU A 1 288 ? -28.672 -0.762 58.919 1.00 87.06 288 LEU A C 1
ATOM 2063 O O . LEU A 1 288 ? -28.010 -0.642 57.892 1.00 87.06 288 LEU A O 1
ATOM 2067 N N . ILE A 1 289 ? -28.128 -1.212 60.049 1.00 87.75 289 ILE A N 1
ATOM 2068 C CA . ILE A 1 289 ? -26.742 -1.685 60.167 1.00 87.75 289 ILE A CA 1
ATOM 2069 C C . ILE A 1 289 ? -26.758 -3.147 60.604 1.00 87.75 289 ILE A C 1
ATOM 2071 O O . ILE A 1 289 ? -27.338 -3.471 61.635 1.00 87.75 289 ILE A O 1
ATOM 2075 N N . ILE A 1 290 ? -26.089 -4.020 59.855 1.00 85.25 290 ILE A N 1
ATOM 2076 C CA . ILE A 1 290 ? -25.940 -5.442 60.174 1.00 85.25 290 ILE A CA 1
ATOM 2077 C C . ILE A 1 290 ? -24.452 -5.763 60.274 1.00 85.25 290 ILE A C 1
ATOM 2079 O O . ILE A 1 290 ? -23.700 -5.556 59.325 1.00 85.25 290 ILE A O 1
ATOM 2083 N N . GLN A 1 291 ? -24.023 -6.272 61.423 1.00 86.19 291 GLN A N 1
ATOM 2084 C CA . GLN A 1 291 ? -22.672 -6.755 61.683 1.00 86.19 291 GLN A CA 1
ATOM 2085 C C . GLN A 1 291 ? -22.754 -8.235 62.041 1.00 86.19 291 GLN A C 1
ATOM 2087 O O . GLN A 1 291 ? -23.240 -8.589 63.112 1.00 86.19 291 GLN A O 1
ATOM 2092 N N . ALA A 1 292 ? -22.304 -9.102 61.140 1.00 79.06 292 ALA A N 1
ATOM 2093 C CA . ALA A 1 292 ? -22.378 -10.546 61.304 1.00 79.06 292 ALA A CA 1
ATOM 2094 C C . ALA A 1 292 ? -20.974 -11.160 61.433 1.00 79.06 292 ALA A C 1
ATOM 2096 O O . ALA A 1 292 ? -20.098 -10.943 60.596 1.00 79.06 292 ALA A O 1
ATOM 2097 N N . GLN A 1 293 ? -20.756 -11.950 62.481 1.00 74.75 293 GLN A N 1
ATOM 2098 C CA . GLN A 1 293 ? -19.513 -12.678 62.753 1.00 74.75 293 GLN A CA 1
ATOM 2099 C C . GLN A 1 293 ? -19.805 -14.186 62.861 1.00 74.75 293 GLN A C 1
ATOM 2101 O O . GLN A 1 293 ? -20.873 -14.564 63.331 1.00 74.75 293 GLN A O 1
ATOM 2106 N N . SER A 1 294 ? -18.874 -15.045 62.424 1.00 67.38 294 SER A N 1
ATOM 2107 C CA . SER A 1 294 ? -18.920 -16.528 62.495 1.00 67.38 294 SER A CA 1
ATOM 2108 C C . SER A 1 294 ? -20.296 -17.212 62.337 1.00 67.38 294 SER A C 1
ATOM 2110 O O . SER A 1 294 ? -21.033 -17.363 63.299 1.00 67.38 294 SER A O 1
ATOM 2112 N N . MET A 1 295 ? -20.620 -17.751 61.159 1.00 61.97 295 MET A N 1
ATOM 2113 C CA . MET A 1 295 ? -21.787 -18.621 60.895 1.00 61.97 295 MET A CA 1
ATOM 2114 C C . MET A 1 295 ? -23.164 -18.061 61.310 1.00 61.97 295 MET A C 1
ATOM 2116 O O . MET A 1 295 ? -24.076 -18.840 61.566 1.00 61.97 295 MET A O 1
ATOM 2120 N N . ALA A 1 296 ? -23.356 -16.746 61.429 1.00 62.59 296 ALA A N 1
ATOM 2121 C CA . ALA A 1 296 ? -24.694 -16.181 61.633 1.00 62.59 296 ALA A CA 1
ATOM 2122 C C . ALA A 1 296 ? -25.600 -16.400 60.394 1.00 62.59 296 ALA A C 1
ATOM 2124 O O . ALA A 1 296 ? -25.119 -16.623 59.288 1.00 62.59 296 ALA A O 1
ATOM 2125 N N . ASN A 1 297 ? -26.918 -16.321 60.555 1.00 63.78 297 ASN A N 1
ATOM 2126 C CA . ASN A 1 297 ? -27.914 -16.340 59.483 1.00 63.78 297 ASN A CA 1
ATOM 2127 C C . ASN A 1 297 ? -28.904 -15.188 59.717 1.00 63.78 297 ASN A C 1
ATOM 2129 O O . ASN A 1 297 ? -29.730 -15.235 60.619 1.00 63.78 297 ASN A O 1
ATOM 2133 N N . VAL A 1 298 ? -28.835 -14.116 58.935 1.00 66.88 298 VAL A N 1
ATOM 2134 C CA . VAL A 1 298 ? -29.719 -12.956 59.141 1.00 66.88 298 VAL A CA 1
ATOM 2135 C C . VAL A 1 298 ? -30.744 -12.932 58.013 1.00 66.88 298 VAL A C 1
ATOM 2137 O O . VAL A 1 298 ? -30.435 -12.575 56.888 1.00 66.88 298 VAL A O 1
ATOM 2140 N N . SER A 1 299 ? -31.985 -13.317 58.282 1.00 64.38 299 SER A N 1
ATOM 2141 C CA . SER A 1 299 ? -33.058 -13.325 57.288 1.00 64.38 299 SER A CA 1
ATOM 2142 C C . SER A 1 299 ? -34.013 -12.163 57.513 1.00 64.38 299 SER A C 1
ATOM 2144 O O . SER A 1 299 ? -35.047 -12.326 58.146 1.00 64.38 299 SER A O 1
ATOM 2146 N N . ILE A 1 300 ? -33.749 -11.001 56.932 1.00 64.81 300 ILE A N 1
ATOM 2147 C CA . ILE A 1 300 ? -34.743 -9.920 56.916 1.00 64.81 300 ILE A CA 1
ATOM 2148 C C . ILE A 1 300 ? -35.988 -10.453 56.189 1.00 64.81 300 ILE A C 1
ATOM 2150 O O . ILE A 1 300 ? -35.868 -11.295 55.313 1.00 64.81 300 ILE A O 1
ATOM 2154 N N . ASN A 1 301 ? -37.198 -10.058 56.558 1.00 55.91 301 ASN A N 1
ATOM 2155 C CA . ASN A 1 301 ? -38.382 -10.408 55.774 1.00 55.91 301 ASN A CA 1
ATOM 2156 C C . ASN A 1 301 ? -39.019 -9.097 55.343 1.00 55.91 301 ASN A C 1
ATOM 2158 O O . ASN A 1 301 ? -39.121 -8.191 56.166 1.00 55.91 301 ASN A O 1
ATOM 2162 N N . HIS A 1 302 ? -39.376 -9.013 54.063 1.00 53.81 302 HIS A N 1
ATOM 2163 C CA . HIS A 1 302 ? -40.108 -7.926 53.410 1.00 53.81 302 HIS A CA 1
ATOM 2164 C C . HIS A 1 302 ? -40.213 -6.610 54.214 1.00 53.81 302 HIS A C 1
ATOM 2166 O O . HIS A 1 302 ? -41.254 -6.284 54.782 1.00 53.81 302 HIS A O 1
ATOM 2172 N N . THR A 1 303 ? -39.134 -5.822 54.247 1.00 54.91 303 THR A N 1
ATOM 2173 C CA . THR A 1 303 ? -39.156 -4.473 54.822 1.00 54.91 303 THR A CA 1
ATOM 2174 C C . THR A 1 303 ? -39.860 -3.529 53.864 1.00 54.91 303 THR A C 1
ATOM 2176 O O . THR A 1 303 ? -39.281 -3.013 52.909 1.00 54.91 303 THR A O 1
ATOM 2179 N N . TRP A 1 304 ? -41.149 -3.306 54.095 1.00 56.09 304 TRP A N 1
ATOM 2180 C CA . TRP A 1 304 ? -41.862 -2.208 53.460 1.00 56.09 304 TRP A CA 1
ATOM 2181 C C . TRP A 1 304 ? -42.290 -1.208 54.536 1.00 56.09 304 TRP A C 1
ATOM 2183 O O . TRP A 1 304 ? -43.094 -1.573 55.394 1.00 56.09 304 TRP A O 1
ATOM 2193 N N . PRO A 1 305 ? -41.760 0.034 54.528 1.00 66.81 305 PRO A N 1
ATOM 2194 C CA . PRO A 1 305 ? -40.824 0.623 53.557 1.00 66.81 305 PRO A CA 1
ATOM 2195 C C . PRO A 1 305 ? -39.358 0.167 53.727 1.00 66.81 305 PRO A C 1
ATOM 2197 O O . PRO A 1 305 ? -38.918 -0.167 54.824 1.00 66.81 305 PRO A O 1
ATOM 2200 N N . CYS A 1 306 ? -38.589 0.207 52.632 1.00 75.69 306 CYS A N 1
ATOM 2201 C CA . CYS A 1 306 ? -37.133 0.027 52.663 1.00 75.69 306 CYS A CA 1
ATOM 2202 C C . CYS A 1 306 ? -36.445 1.218 53.351 1.00 75.69 306 CYS A C 1
ATOM 2204 O O . CYS A 1 306 ? -36.868 2.353 53.099 1.00 75.69 306 CYS A O 1
ATOM 2206 N N . PRO A 1 307 ? -35.377 1.000 54.143 1.00 83.81 307 PRO A N 1
ATOM 2207 C CA . PRO A 1 307 ? -34.616 2.079 54.775 1.00 83.81 307 PRO A CA 1
ATOM 2208 C C . PRO A 1 307 ? -33.933 2.983 53.739 1.00 83.81 307 PRO A C 1
ATOM 2210 O O . PRO A 1 307 ? -33.666 2.551 52.617 1.00 83.81 307 PRO A O 1
ATOM 2213 N N . GLN A 1 308 ? -33.616 4.229 54.107 1.00 85.62 308 GLN A N 1
ATOM 2214 C CA . GLN A 1 308 ? -32.829 5.121 53.242 1.00 85.62 308 GLN A CA 1
ATOM 2215 C C . GLN A 1 308 ? -31.446 4.525 52.950 1.00 85.62 308 GLN A C 1
ATOM 2217 O O . GLN A 1 308 ? -31.082 4.377 51.783 1.00 85.62 308 GLN A O 1
ATOM 2222 N N . ASP A 1 309 ? -30.733 4.095 53.994 1.00 87.81 309 ASP A N 1
ATOM 2223 C CA . ASP A 1 309 ? -29.395 3.512 53.888 1.00 87.81 309 ASP A CA 1
ATOM 2224 C C . ASP A 1 309 ? -29.290 2.172 54.628 1.00 87.81 309 ASP A C 1
ATOM 2226 O O . ASP A 1 309 ? -29.718 2.040 55.779 1.00 87.81 309 ASP A O 1
ATOM 2230 N N . THR A 1 310 ? -28.633 1.193 54.007 1.00 87.25 310 THR A N 1
ATOM 2231 C CA . THR A 1 310 ? -28.317 -0.094 54.641 1.00 87.25 310 THR A CA 1
ATOM 2232 C C . THR A 1 310 ? -26.824 -0.387 54.561 1.00 87.25 310 THR A C 1
ATOM 2234 O O . THR A 1 310 ? -26.219 -0.312 53.492 1.00 87.25 310 THR A O 1
ATOM 2237 N N . THR A 1 311 ? -26.216 -0.750 55.690 1.00 88.12 311 THR A N 1
ATOM 2238 C CA . THR A 1 311 ? -24.816 -1.178 55.787 1.00 88.12 311 THR A CA 1
ATOM 2239 C C . THR A 1 311 ? -24.742 -2.599 56.328 1.00 88.12 311 THR A C 1
ATOM 2241 O O . THR A 1 311 ? -25.277 -2.883 57.395 1.00 88.12 311 THR A O 1
ATOM 2244 N N . VAL A 1 312 ? -24.037 -3.483 55.630 1.00 85.38 312 VAL A N 1
ATOM 2245 C CA . VAL A 1 312 ? -23.835 -4.876 56.033 1.00 85.38 312 VAL A CA 1
ATOM 2246 C C . VAL A 1 312 ? -22.345 -5.172 56.064 1.00 85.38 312 VAL A C 1
ATOM 2248 O O . VAL A 1 312 ? -21.654 -4.987 55.066 1.00 85.38 312 VAL A O 1
ATOM 2251 N N . VAL A 1 313 ? -21.850 -5.641 57.204 1.00 84.75 313 VAL A N 1
ATOM 2252 C CA . VAL A 1 313 ? -20.469 -6.090 57.383 1.00 84.75 313 VAL A CA 1
ATOM 2253 C C . VAL A 1 313 ? -20.499 -7.535 57.859 1.00 84.75 313 VAL A C 1
ATOM 2255 O O . VAL A 1 313 ? -21.072 -7.821 58.907 1.00 84.75 313 VAL A O 1
ATOM 2258 N N . SER A 1 314 ? -19.891 -8.445 57.101 1.00 79.94 314 SER A N 1
ATOM 2259 C CA . SER A 1 314 ? -19.795 -9.863 57.459 1.00 79.94 314 SER A CA 1
ATOM 2260 C C . SER A 1 314 ? -18.353 -10.353 57.394 1.00 79.94 314 SER A C 1
ATOM 2262 O O . SER A 1 314 ? -17.643 -10.021 56.451 1.00 79.94 314 SER A O 1
ATOM 2264 N N . SER A 1 315 ? -17.933 -11.165 58.365 1.00 74.44 315 SER A N 1
ATOM 2265 C CA . SER A 1 315 ? -16.614 -11.822 58.379 1.00 74.44 315 SER A CA 1
ATOM 2266 C C . SER A 1 315 ? -16.655 -13.346 58.182 1.00 74.44 315 SER A C 1
ATOM 2268 O O . SER A 1 315 ? -15.641 -14.023 58.355 1.00 74.44 315 SER A O 1
ATOM 2270 N N . SER A 1 316 ? -17.820 -13.926 57.858 1.00 66.75 316 SER A N 1
ATOM 2271 C CA . SER A 1 316 ? -17.985 -15.381 57.666 1.00 66.75 316 SER A CA 1
ATOM 2272 C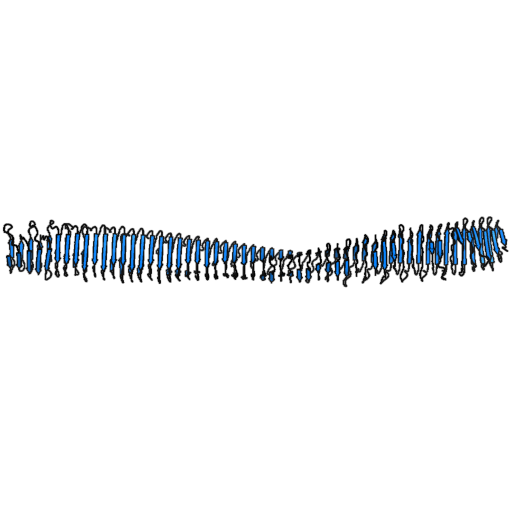 C . SER A 1 316 ? -19.168 -15.729 56.753 1.00 66.75 316 SER A C 1
ATOM 2274 O O . SER A 1 316 ? -19.917 -14.838 56.348 1.00 66.75 316 SER A O 1
ATOM 2276 N N . SER A 1 317 ? -19.338 -17.004 56.390 1.00 64.44 317 SER A N 1
ATOM 2277 C CA . SER A 1 317 ? -20.450 -17.477 55.555 1.00 64.44 317 SER A CA 1
ATOM 2278 C C . SER A 1 317 ? -21.800 -17.277 56.237 1.00 64.44 317 SER A C 1
ATOM 2280 O O . SER A 1 317 ? -22.264 -18.112 57.007 1.00 64.44 317 SER A O 1
ATOM 2282 N N . VAL A 1 318 ? -22.424 -16.142 55.927 1.00 64.38 318 VAL A N 1
ATOM 2283 C CA . VAL A 1 318 ? -23.702 -15.701 56.481 1.00 64.38 318 VAL A CA 1
ATOM 2284 C C . VAL A 1 318 ? -24.643 -15.442 55.306 1.00 64.38 318 VAL A C 1
ATOM 2286 O O . VAL A 1 318 ? -24.446 -14.456 54.590 1.00 64.38 318 VAL A O 1
ATOM 2289 N N . PRO A 1 319 ? -25.667 -16.281 55.077 1.00 65.00 319 PRO A N 1
ATOM 2290 C CA . PRO A 1 319 ? -26.752 -15.898 54.185 1.00 65.00 319 PRO A CA 1
ATOM 2291 C C . PRO A 1 319 ? -27.489 -14.701 54.809 1.00 65.00 319 PRO A C 1
ATOM 2293 O O . PRO A 1 319 ? -27.941 -14.787 55.954 1.00 65.00 319 PRO A O 1
ATOM 2296 N N . ILE A 1 320 ? -27.569 -13.577 54.081 1.00 70.12 320 ILE A N 1
ATOM 2297 C CA . ILE A 1 320 ? -28.317 -12.386 54.510 1.00 70.12 320 ILE A CA 1
ATOM 2298 C C . ILE A 1 320 ? -29.422 -12.072 53.505 1.00 70.12 320 ILE A C 1
ATOM 2300 O O . ILE A 1 320 ? -29.237 -11.324 52.546 1.00 70.12 320 ILE A O 1
ATOM 2304 N N . ASN A 1 321 ? -30.593 -12.657 53.728 1.00 66.50 321 ASN A N 1
ATOM 2305 C CA . ASN A 1 321 ? -31.690 -12.595 52.768 1.00 66.50 321 ASN A CA 1
ATOM 2306 C C . ASN A 1 321 ? -32.529 -11.310 52.929 1.00 66.50 321 ASN A C 1
ATOM 2308 O O . ASN A 1 321 ? -32.703 -10.824 54.045 1.00 66.50 321 ASN A O 1
ATOM 2312 N N . TYR A 1 322 ? -33.080 -10.804 51.813 1.00 70.00 322 TYR A N 1
ATOM 2313 C CA . TYR A 1 322 ? -34.070 -9.710 51.744 1.00 70.00 322 TYR A CA 1
ATOM 2314 C C . TYR A 1 322 ? -33.597 -8.334 52.239 1.00 70.00 322 TYR A C 1
ATOM 2316 O O . TYR A 1 322 ? -34.338 -7.598 52.887 1.00 70.00 322 TYR A O 1
ATOM 2324 N N . ILE A 1 323 ? -32.362 -7.952 51.902 1.00 74.81 323 ILE A N 1
ATOM 2325 C CA . ILE A 1 323 ? -31.859 -6.595 52.154 1.00 74.81 323 ILE A CA 1
ATOM 2326 C C . ILE A 1 323 ? -32.392 -5.631 51.085 1.00 74.81 323 ILE A C 1
ATOM 2328 O O . ILE A 1 323 ? -32.341 -5.929 49.891 1.00 74.81 323 ILE A O 1
ATOM 2332 N N . CYS A 1 324 ? -32.823 -4.438 51.497 1.00 76.56 324 CYS A N 1
ATOM 2333 C CA . CYS A 1 324 ? -33.098 -3.330 50.586 1.00 76.56 324 CYS A CA 1
ATOM 2334 C C . CYS A 1 324 ? -32.644 -1.976 51.157 1.00 76.56 324 CYS A C 1
ATOM 2336 O O . CYS A 1 324 ? -32.382 -1.851 52.356 1.00 76.56 324 CYS A O 1
ATOM 2338 N N . ALA A 1 325 ? -32.517 -0.977 50.280 1.00 83.06 325 ALA A N 1
ATOM 2339 C CA . ALA A 1 325 ? -32.243 0.423 50.606 1.00 83.06 325 ALA A CA 1
ATOM 2340 C C . ALA A 1 325 ? -32.824 1.340 49.509 1.00 83.06 325 ALA A C 1
ATOM 2342 O O . ALA A 1 325 ? -32.921 0.919 48.355 1.00 83.06 325 ALA A O 1
ATOM 2343 N N . GLN A 1 326 ? -33.197 2.579 49.842 1.00 84.62 326 GLN A N 1
ATOM 2344 C CA . GLN A 1 326 ? -33.682 3.573 48.869 1.00 84.62 326 GLN A CA 1
ATOM 2345 C C . GLN A 1 326 ? -32.532 4.377 48.236 1.00 84.62 326 GLN A C 1
ATOM 2347 O O . GLN A 1 326 ? -32.504 4.565 47.018 1.00 84.62 326 GLN A O 1
ATOM 2352 N N . HIS A 1 327 ? -31.554 4.817 49.036 1.00 86.81 327 HIS A N 1
ATOM 2353 C CA . HIS A 1 327 ? -30.408 5.610 48.585 1.00 86.81 327 HIS A CA 1
ATOM 2354 C C . HIS A 1 327 ? -29.128 4.781 48.482 1.00 86.81 327 HIS A C 1
ATOM 2356 O O . HIS A 1 327 ? -28.613 4.623 47.373 1.00 86.81 327 HIS A O 1
ATOM 2362 N N . THR A 1 328 ? -28.626 4.240 49.597 1.00 86.75 328 THR A N 1
ATOM 2363 C CA . THR A 1 328 ? -27.297 3.605 49.638 1.00 86.75 328 THR A CA 1
ATOM 2364 C C . THR A 1 328 ? -27.349 2.201 50.220 1.00 86.75 328 THR A C 1
ATOM 2366 O O . THR A 1 328 ? -27.784 1.998 51.353 1.00 86.75 328 THR A O 1
ATOM 2369 N N . LEU A 1 329 ? -26.821 1.225 49.483 1.00 87.06 329 LEU A N 1
ATOM 2370 C CA . LEU A 1 329 ? -26.518 -0.107 50.000 1.00 87.06 329 LEU A CA 1
ATOM 2371 C C . LEU A 1 329 ? -25.000 -0.303 50.060 1.00 87.06 329 LEU A C 1
ATOM 2373 O O . LEU A 1 329 ? -24.332 -0.318 49.029 1.00 87.06 329 LEU A O 1
ATOM 2377 N N . GLN A 1 330 ? -24.447 -0.471 51.260 1.00 88.62 330 GLN A N 1
ATOM 2378 C CA . GLN A 1 330 ? -23.026 -0.744 51.472 1.00 88.62 330 GLN A CA 1
ATOM 2379 C C . GLN A 1 330 ? -22.834 -2.156 52.027 1.00 88.62 330 GLN A C 1
ATOM 2381 O O . GLN A 1 330 ? -23.330 -2.472 53.106 1.00 88.62 330 GLN A O 1
ATOM 2386 N N . LEU A 1 331 ? -22.098 -2.997 51.308 1.00 85.56 331 LEU A N 1
ATOM 2387 C CA . LEU A 1 331 ? -21.819 -4.383 51.675 1.00 85.56 331 LEU A CA 1
ATOM 2388 C C . LEU A 1 331 ? -20.307 -4.577 51.797 1.00 85.56 331 LEU A C 1
ATOM 2390 O O . LEU A 1 331 ? -19.575 -4.295 50.853 1.00 85.56 331 LEU A O 1
ATOM 2394 N N . THR A 1 332 ? -19.842 -5.099 52.925 1.00 84.56 332 THR A N 1
ATOM 2395 C CA . THR A 1 332 ? -18.440 -5.466 53.143 1.00 84.56 332 THR A CA 1
ATOM 2396 C C . THR A 1 332 ? -18.385 -6.903 53.639 1.00 84.56 332 THR A C 1
ATOM 2398 O O . THR A 1 332 ? -18.843 -7.194 54.741 1.00 84.56 332 THR A O 1
ATOM 2401 N N . ALA A 1 333 ? -17.820 -7.804 52.843 1.00 77.50 333 ALA A N 1
ATOM 2402 C CA . ALA A 1 333 ? -17.646 -9.206 53.195 1.00 77.50 333 ALA A CA 1
ATOM 2403 C C . ALA A 1 333 ? -16.150 -9.548 53.281 1.00 77.50 333 ALA A C 1
ATOM 2405 O O . ALA A 1 333 ? -15.390 -9.255 52.358 1.00 77.50 333 ALA A O 1
ATOM 2406 N N . THR A 1 334 ? -15.723 -10.141 54.395 1.00 72.06 334 THR A N 1
ATOM 2407 C CA . THR A 1 334 ? -14.348 -10.604 54.635 1.00 72.06 334 THR A CA 1
ATOM 2408 C C . THR A 1 334 ? -14.335 -12.108 54.962 1.00 72.06 334 THR A C 1
ATOM 2410 O O . THR A 1 334 ? -15.324 -12.636 55.479 1.00 72.06 334 THR A O 1
ATOM 2413 N N . GLY A 1 335 ? -13.261 -12.837 54.620 1.00 65.62 335 GLY A N 1
ATOM 2414 C CA . GLY A 1 335 ? -13.122 -14.281 54.880 1.00 65.62 335 GLY A CA 1
ATOM 2415 C C . GLY A 1 335 ? -13.881 -15.218 53.916 1.00 65.62 335 GLY A C 1
ATOM 2416 O O . GLY A 1 335 ? -14.328 -14.815 52.849 1.00 65.62 335 GLY A O 1
ATOM 2417 N N . LEU A 1 336 ? -14.040 -16.499 54.292 1.00 58.25 336 LEU A N 1
ATOM 2418 C CA . LEU A 1 336 ? -14.791 -17.539 53.550 1.00 58.25 336 LEU A CA 1
ATOM 2419 C C . LEU A 1 336 ? -16.318 -17.286 53.598 1.00 58.25 336 LEU A C 1
ATOM 2421 O O . LEU A 1 336 ? -17.074 -18.106 54.123 1.00 58.25 336 LEU A O 1
ATOM 2425 N N . SER A 1 337 ? -16.787 -16.125 53.133 1.00 56.66 337 SER A N 1
ATOM 2426 C CA . SER A 1 337 ? -18.171 -15.683 53.317 1.00 56.66 337 SER A CA 1
ATOM 2427 C C . SER A 1 337 ? -19.058 -15.827 52.068 1.00 56.66 337 SER A C 1
ATOM 2429 O O . SER A 1 337 ? -18.823 -15.232 51.027 1.00 56.66 337 SER A O 1
ATOM 2431 N N . ASN A 1 338 ? -20.132 -16.617 52.154 1.00 57.47 338 ASN A N 1
ATOM 2432 C CA . ASN A 1 338 ? -21.175 -16.683 51.125 1.00 57.47 338 ASN A CA 1
ATOM 2433 C C . ASN A 1 338 ? -22.304 -15.707 51.503 1.00 57.47 338 ASN A C 1
ATOM 2435 O O . ASN A 1 338 ? -23.225 -16.080 52.231 1.00 57.47 338 ASN A O 1
ATOM 2439 N N . LEU A 1 339 ? -22.179 -14.440 51.094 1.00 61.59 339 LEU A N 1
ATOM 2440 C CA . LEU A 1 339 ? -23.166 -13.396 51.369 1.00 61.59 339 LEU A CA 1
ATOM 2441 C C . LEU A 1 339 ? -24.240 -13.435 50.282 1.00 61.59 339 LEU A C 1
ATOM 2443 O O . LEU A 1 339 ? -24.142 -12.756 49.265 1.00 61.59 339 LEU A O 1
ATOM 2447 N N . ILE A 1 340 ? -25.288 -14.223 50.496 1.00 60.56 340 ILE A N 1
ATOM 2448 C CA . ILE A 1 340 ? -26.423 -14.274 49.571 1.00 60.56 340 ILE A CA 1
ATOM 2449 C C . ILE A 1 340 ? -27.333 -13.084 49.859 1.00 60.56 340 ILE A C 1
ATOM 2451 O O . ILE A 1 340 ? -28.042 -13.115 50.856 1.00 60.56 340 ILE A O 1
ATOM 2455 N N . VAL A 1 341 ? -27.320 -12.060 49.000 1.00 61.06 341 VAL A N 1
ATOM 2456 C CA . VAL A 1 341 ? -28.250 -10.922 49.070 1.00 61.06 341 VAL A CA 1
ATOM 2457 C C . VAL A 1 341 ? -29.382 -11.149 48.076 1.00 61.06 341 VAL A C 1
ATOM 2459 O O . VAL A 1 341 ? -29.221 -10.937 46.883 1.00 61.06 341 VAL A O 1
ATOM 2462 N N . ASN A 1 342 ? -30.556 -11.564 48.542 1.00 57.84 342 ASN A N 1
ATOM 2463 C CA . ASN A 1 342 ? -31.761 -11.543 47.707 1.00 57.84 342 ASN A CA 1
ATOM 2464 C C . ASN A 1 342 ? -32.429 -10.178 47.860 1.00 57.84 342 ASN A C 1
ATOM 2466 O O . ASN A 1 342 ? -33.071 -9.953 48.877 1.00 57.84 342 ASN A O 1
ATOM 2470 N N . SER A 1 343 ? -32.259 -9.252 46.912 1.00 55.38 343 SER A N 1
ATOM 2471 C CA . SER A 1 343 ? -32.927 -7.947 47.007 1.00 55.38 343 SER A CA 1
ATOM 2472 C C . SER A 1 343 ? -34.419 -8.065 46.677 1.00 55.38 343 SER A C 1
ATOM 2474 O O . SER A 1 343 ? -34.815 -8.707 45.703 1.00 55.38 343 SER A O 1
ATOM 2476 N N . SER A 1 344 ? -35.268 -7.462 47.510 1.00 53.41 344 SER A N 1
ATOM 2477 C CA . SER A 1 344 ? -36.711 -7.384 47.281 1.00 53.41 344 SER A CA 1
ATOM 2478 C C . SER A 1 344 ? -37.073 -6.049 46.616 1.00 53.41 344 SER A C 1
ATOM 2480 O O . SER A 1 344 ? -36.974 -4.993 47.234 1.00 53.41 344 SER A O 1
ATOM 2482 N N . MET A 1 345 ? -37.529 -6.118 45.364 1.00 56.25 345 MET A N 1
ATOM 2483 C CA . MET A 1 345 ? -38.293 -5.119 44.591 1.00 56.25 345 MET A CA 1
ATOM 2484 C C . MET A 1 345 ? -37.726 -3.710 44.307 1.00 56.25 345 MET A C 1
ATOM 2486 O O . MET A 1 345 ? -38.169 -3.121 43.323 1.00 56.25 345 MET A O 1
ATOM 2490 N N . ILE A 1 346 ? -36.784 -3.146 45.074 1.00 70.19 346 ILE A N 1
ATOM 2491 C CA . ILE A 1 346 ? -36.285 -1.770 44.856 1.00 70.19 346 ILE A CA 1
ATOM 2492 C C . ILE A 1 346 ? -34.759 -1.748 44.797 1.00 70.19 346 ILE A C 1
ATOM 2494 O O . ILE A 1 346 ? -34.084 -2.140 45.747 1.00 70.19 346 ILE A O 1
ATOM 2498 N N . CYS A 1 347 ? -34.223 -1.228 43.692 1.00 74.50 347 CYS A N 1
ATOM 2499 C CA . CYS A 1 347 ? -32.793 -1.000 43.542 1.00 74.50 347 CYS A CA 1
ATOM 2500 C C . CYS A 1 347 ? -32.396 0.368 44.111 1.00 74.50 347 CYS A C 1
ATOM 2502 O O . CYS A 1 347 ? -32.940 1.379 43.654 1.00 74.50 347 CYS A O 1
ATOM 2504 N N . PRO A 1 348 ? -31.441 0.428 45.058 1.00 81.88 348 PRO A N 1
ATOM 2505 C CA . PRO A 1 348 ? -30.979 1.687 45.641 1.00 81.88 348 PRO A CA 1
ATOM 2506 C C . PRO A 1 348 ? -30.381 2.603 44.570 1.00 81.88 348 PRO A C 1
ATOM 2508 O O . PRO A 1 348 ? -29.950 2.143 43.509 1.00 81.88 348 PRO A O 1
ATOM 2511 N N . GLN A 1 349 ? -30.318 3.910 44.830 1.00 85.19 349 GLN A N 1
ATOM 2512 C CA . GLN A 1 349 ? -29.596 4.829 43.939 1.00 85.19 349 GLN A CA 1
ATOM 2513 C C . GLN A 1 349 ? -28.133 4.408 43.762 1.00 85.19 349 GLN A C 1
ATOM 2515 O O . GLN A 1 349 ? -27.628 4.385 42.636 1.00 85.19 349 GLN A O 1
ATOM 2520 N N . THR A 1 350 ? -27.475 4.021 44.855 1.00 87.31 350 THR A N 1
ATOM 2521 C CA . THR A 1 350 ? -26.068 3.620 44.879 1.00 87.31 350 THR A CA 1
ATOM 2522 C C . THR A 1 350 ? -25.857 2.314 45.644 1.00 87.31 350 THR A C 1
ATOM 2524 O O . THR A 1 350 ? -26.399 2.121 46.732 1.00 87.31 350 THR A O 1
ATOM 2527 N N . THR A 1 351 ? -25.035 1.423 45.088 1.00 86.50 351 THR A N 1
ATOM 2528 C CA . THR A 1 351 ? -24.604 0.183 45.750 1.00 86.50 351 THR A CA 1
ATOM 2529 C C . THR A 1 351 ? -23.085 0.095 45.725 1.00 86.50 351 THR A C 1
ATOM 2531 O O . THR A 1 351 ? -22.482 0.157 44.654 1.00 86.50 351 THR A O 1
ATOM 2534 N N . ASN A 1 352 ? -22.470 -0.083 46.893 1.00 86.38 352 ASN A N 1
ATOM 2535 C CA . ASN A 1 352 ? -21.034 -0.289 47.057 1.00 86.38 352 ASN A CA 1
ATOM 2536 C C . ASN A 1 352 ? -20.797 -1.652 47.711 1.00 86.38 352 ASN A C 1
ATOM 2538 O O . ASN A 1 352 ? -21.193 -1.858 48.858 1.00 86.38 352 ASN A O 1
ATOM 2542 N N . ALA A 1 353 ? -20.152 -2.572 46.998 1.00 83.56 353 ALA A N 1
ATOM 2543 C CA . ALA A 1 353 ? -19.852 -3.909 47.497 1.00 83.56 353 ALA A CA 1
ATOM 2544 C C . ALA A 1 353 ? -18.340 -4.160 47.519 1.00 83.56 353 ALA A C 1
ATOM 2546 O O . ALA A 1 353 ? -17.677 -4.077 46.487 1.00 83.56 353 ALA A O 1
ATOM 2547 N N . THR A 1 354 ? -17.808 -4.505 48.687 1.00 83.62 354 THR A N 1
ATOM 2548 C CA . THR A 1 354 ? -16.411 -4.900 48.873 1.00 83.62 354 THR A CA 1
ATOM 2549 C C . THR A 1 354 ? -16.359 -6.354 49.320 1.00 83.62 354 THR A C 1
ATOM 2551 O O . THR A 1 354 ? -16.895 -6.703 50.370 1.00 83.62 354 THR A O 1
ATOM 2554 N N . ALA A 1 355 ? -15.708 -7.194 48.523 1.00 75.81 355 ALA A N 1
ATOM 2555 C CA . ALA A 1 355 ? -15.570 -8.626 48.743 1.00 75.81 355 ALA A CA 1
ATOM 2556 C C . ALA A 1 355 ? -14.080 -8.980 48.891 1.00 75.81 355 ALA A C 1
ATOM 2558 O O . ALA A 1 355 ? -13.277 -8.717 47.997 1.00 75.81 355 ALA A O 1
ATOM 2559 N N . LEU A 1 356 ? -13.683 -9.534 50.033 1.00 72.19 356 LEU A N 1
ATOM 2560 C CA . LEU A 1 356 ? -12.331 -10.051 50.257 1.00 72.19 356 LEU A CA 1
ATOM 2561 C C . LEU A 1 356 ? -12.379 -11.581 50.358 1.00 72.19 356 LEU A C 1
ATOM 2563 O O . LEU A 1 356 ? -13.352 -12.137 50.870 1.00 72.19 356 LEU A O 1
ATOM 2567 N N . ASP A 1 357 ? -11.314 -12.243 49.906 1.00 68.56 357 ASP A N 1
ATOM 2568 C CA . ASP A 1 357 ? -11.138 -13.706 49.930 1.00 68.56 357 ASP A CA 1
ATOM 2569 C C . ASP A 1 357 ? -12.201 -14.437 49.090 1.00 68.56 357 ASP A C 1
ATOM 2571 O O . ASP A 1 357 ? -12.728 -13.842 48.172 1.00 68.56 357 ASP A O 1
ATOM 2575 N N . THR A 1 358 ? -12.534 -15.714 49.303 1.00 63.97 358 THR A N 1
ATOM 2576 C CA . THR A 1 358 ? -13.437 -16.485 48.407 1.00 63.97 358 THR A CA 1
ATOM 2577 C C . THR A 1 358 ? -14.932 -16.173 48.600 1.00 63.97 358 THR A C 1
ATOM 2579 O O . THR A 1 358 ? -15.758 -17.074 48.774 1.00 63.97 358 THR A O 1
ATOM 2582 N N . THR A 1 359 ? -15.286 -14.894 48.634 1.00 64.38 359 THR A N 1
ATOM 2583 C CA . THR A 1 359 ? -16.651 -14.413 48.849 1.00 64.38 359 THR A CA 1
ATOM 2584 C C . THR A 1 359 ? -17.526 -14.572 47.606 1.00 64.38 359 THR A C 1
ATOM 2586 O O . THR A 1 359 ? -17.016 -14.496 46.492 1.00 64.38 359 THR A O 1
ATOM 2589 N N . ILE A 1 360 ? -18.835 -14.794 47.781 1.00 64.00 360 ILE A N 1
ATOM 2590 C CA . ILE A 1 360 ? -19.854 -14.709 46.713 1.00 64.00 360 ILE A CA 1
ATOM 2591 C C . ILE A 1 360 ? -20.910 -13.691 47.146 1.00 64.00 360 ILE A C 1
ATOM 2593 O O . ILE A 1 360 ? -21.489 -13.846 48.219 1.00 64.00 360 ILE A O 1
ATOM 2597 N N . ILE A 1 361 ? -21.170 -12.673 46.316 1.00 68.06 361 ILE A N 1
ATOM 2598 C CA . ILE A 1 361 ? -22.297 -11.738 46.485 1.00 68.06 361 ILE A CA 1
ATOM 2599 C C . ILE A 1 361 ? -23.186 -11.811 45.230 1.00 68.06 361 ILE A C 1
ATOM 2601 O O . ILE A 1 361 ? -22.802 -11.250 44.201 1.00 68.06 361 ILE A O 1
ATOM 2605 N N . PRO A 1 362 ? -24.327 -12.524 45.263 1.00 63.59 362 PRO A N 1
ATOM 2606 C CA . PRO A 1 362 ? -25.272 -12.612 44.157 1.00 63.59 362 PRO A CA 1
ATOM 2607 C C . PRO A 1 362 ? -26.336 -11.501 44.179 1.00 63.59 362 PRO A C 1
ATOM 2609 O O . PRO A 1 362 ? -26.628 -10.934 45.226 1.00 63.59 362 PRO A O 1
ATOM 2612 N N . ASN A 1 363 ? -26.944 -11.232 43.014 1.00 69.56 363 ASN A N 1
ATOM 2613 C CA . ASN A 1 363 ? -28.159 -10.412 42.828 1.00 69.56 363 ASN A CA 1
ATOM 2614 C C . ASN A 1 363 ? -28.074 -8.930 43.273 1.00 69.56 363 ASN A C 1
ATOM 2616 O O . ASN A 1 363 ? -29.067 -8.353 43.726 1.00 69.56 363 ASN A O 1
ATOM 2620 N N . LEU A 1 364 ? -26.915 -8.278 43.122 1.00 76.06 364 LEU A N 1
ATOM 2621 C CA . LEU A 1 364 ? -26.800 -6.833 43.366 1.00 76.06 364 LEU A CA 1
ATOM 2622 C C . LEU A 1 364 ? -27.550 -6.011 42.313 1.00 76.06 364 LEU A C 1
ATOM 2624 O O . LEU A 1 364 ? -27.516 -6.329 41.125 1.00 76.06 364 LEU A O 1
ATOM 2628 N N . CYS A 1 365 ? -28.163 -4.906 42.735 1.00 76.44 365 CYS A N 1
ATOM 2629 C CA . CYS A 1 365 ? -28.730 -3.928 41.816 1.00 76.44 365 CYS A CA 1
ATOM 2630 C C . CYS A 1 365 ? -28.544 -2.486 42.307 1.00 76.44 365 CYS A C 1
ATOM 2632 O O . CYS A 1 365 ? -28.304 -2.246 43.490 1.00 76.44 365 CYS A O 1
ATOM 2634 N N . ALA A 1 366 ? -28.603 -1.531 41.377 1.00 81.50 366 ALA A N 1
ATOM 2635 C CA . ALA A 1 366 ? -28.594 -0.092 41.633 1.00 81.50 366 ALA A CA 1
ATOM 2636 C C . ALA A 1 366 ? -29.287 0.635 40.467 1.00 81.50 366 ALA A C 1
ATOM 2638 O O . ALA A 1 366 ? -29.231 0.162 39.332 1.00 81.50 366 ALA A O 1
ATOM 2639 N N . SER A 1 367 ? -29.921 1.778 40.725 1.00 83.38 367 SER A N 1
ATOM 2640 C CA . SER A 1 367 ? -30.562 2.597 39.684 1.00 83.38 367 SER A CA 1
ATOM 2641 C C . SER A 1 367 ? -29.621 3.643 39.068 1.00 83.38 367 SER A C 1
ATOM 2643 O O . SER A 1 367 ? -29.761 3.957 37.886 1.00 83.38 367 SER A O 1
ATOM 2645 N N . SER A 1 368 ? -28.625 4.144 39.815 1.00 85.81 368 SER A N 1
ATOM 2646 C CA . SER A 1 368 ? -27.639 5.119 39.319 1.00 85.81 368 SER A CA 1
ATOM 2647 C C . SER A 1 368 ? -26.227 4.539 39.237 1.00 85.81 368 SER A C 1
ATOM 2649 O O . SER A 1 368 ? -25.691 4.413 38.134 1.00 85.81 368 SER A O 1
ATOM 2651 N N . GLN A 1 369 ? -25.630 4.142 40.366 1.00 87.50 369 GLN A N 1
ATOM 2652 C CA . GLN A 1 369 ? -24.223 3.733 40.420 1.00 87.50 369 GLN A CA 1
ATOM 2653 C C . GLN A 1 369 ? -24.024 2.417 41.177 1.00 87.50 369 GLN A C 1
ATOM 2655 O O . GLN A 1 369 ? -24.463 2.270 42.315 1.00 87.50 369 GLN A O 1
ATOM 2660 N N . LEU A 1 370 ? -23.292 1.487 40.569 1.00 86.06 370 LEU A N 1
ATOM 2661 C CA . LEU A 1 370 ? -22.823 0.256 41.201 1.00 86.06 370 LEU A CA 1
ATOM 2662 C C . LEU A 1 370 ? -21.291 0.252 41.237 1.00 86.06 370 LEU A C 1
ATOM 2664 O O . LEU A 1 370 ? -20.649 0.305 40.189 1.00 86.06 370 LEU A O 1
ATOM 2668 N N . THR A 1 371 ? -20.701 0.171 42.428 1.00 86.56 371 THR A N 1
ATOM 2669 C CA . THR A 1 371 ? -19.250 0.040 42.614 1.00 86.56 371 THR A CA 1
ATOM 2670 C C . THR A 1 371 ? -18.945 -1.284 43.296 1.00 86.56 371 THR A C 1
ATOM 2672 O O . THR A 1 371 ? -19.506 -1.584 44.349 1.00 86.56 371 THR A O 1
ATOM 2675 N N . MET A 1 372 ? -18.048 -2.076 42.716 1.00 81.94 372 MET A N 1
ATOM 2676 C CA . MET A 1 372 ? -17.636 -3.361 43.272 1.00 81.94 372 MET A CA 1
ATOM 2677 C C . MET A 1 372 ? -16.118 -3.432 43.364 1.00 81.94 372 MET A C 1
ATOM 2679 O O . MET A 1 372 ? -15.426 -3.169 42.383 1.00 81.94 372 MET A O 1
ATOM 2683 N N . GLN A 1 373 ? -15.606 -3.807 44.531 1.00 83.50 373 GLN A N 1
ATOM 2684 C CA . GLN A 1 373 ? -14.189 -4.044 44.762 1.00 83.50 373 GLN A CA 1
ATOM 2685 C C . GLN A 1 373 ? -14.001 -5.468 45.267 1.00 83.50 373 GLN A C 1
ATOM 2687 O O . GLN A 1 373 ? -14.614 -5.859 46.257 1.00 83.50 373 GLN A O 1
ATOM 2692 N N . ALA A 1 374 ? -13.143 -6.236 44.608 1.00 74.94 374 ALA A N 1
ATOM 2693 C CA . ALA A 1 374 ? -12.927 -7.628 44.957 1.00 74.94 374 ALA A CA 1
ATOM 2694 C C . ALA A 1 374 ? -11.438 -8.008 44.965 1.00 74.94 374 ALA A C 1
ATOM 2696 O O . ALA A 1 374 ? -10.664 -7.586 44.105 1.00 74.94 374 ALA A O 1
ATOM 2697 N N . ALA A 1 375 ? -11.018 -8.782 45.966 1.00 71.56 375 ALA A N 1
ATOM 2698 C CA . ALA A 1 375 ? -9.626 -9.197 46.156 1.00 71.56 375 ALA A CA 1
ATOM 2699 C C . ALA A 1 375 ? -9.522 -10.666 46.604 1.00 71.56 375 ALA A C 1
ATOM 2701 O O . ALA A 1 375 ? -10.484 -11.223 47.118 1.00 71.56 375 ALA A O 1
ATOM 2702 N N . ASN A 1 376 ? -8.340 -11.278 46.457 1.00 67.62 376 ASN A N 1
ATOM 2703 C CA . ASN A 1 376 ? -8.002 -12.611 46.993 1.00 67.62 376 ASN A CA 1
ATOM 2704 C C . ASN A 1 376 ? -8.928 -13.783 46.575 1.00 67.62 376 ASN A C 1
ATOM 2706 O O . ASN A 1 376 ? -9.216 -14.672 47.370 1.00 67.62 376 ASN A O 1
ATOM 2710 N N . SER A 1 377 ? -9.311 -13.861 45.303 1.00 63.06 377 SER A N 1
ATOM 2711 C CA . SER A 1 377 ? -10.181 -14.897 44.701 1.00 63.06 377 SER A CA 1
ATOM 2712 C C . SER A 1 377 ? -11.674 -14.745 45.015 1.00 63.06 377 SER A C 1
ATOM 2714 O O . SER A 1 377 ? -12.425 -15.717 44.922 1.00 63.06 377 SER A O 1
ATOM 2716 N N . ALA A 1 378 ? -12.109 -13.532 45.363 1.00 62.12 378 ALA A N 1
ATOM 2717 C CA . ALA A 1 378 ? -13.520 -13.197 45.531 1.00 62.12 378 ALA A CA 1
ATOM 2718 C C . ALA A 1 378 ? -14.274 -13.291 44.210 1.00 62.12 378 ALA A C 1
ATOM 2720 O O . ALA A 1 378 ? -13.817 -12.794 43.185 1.00 62.12 378 ALA A O 1
ATOM 2721 N N . SER A 1 379 ? -15.470 -13.865 44.249 1.00 61.34 379 SER A N 1
ATOM 2722 C CA . SER A 1 379 ? -16.424 -13.854 43.143 1.00 61.34 379 SER A CA 1
ATOM 2723 C C . SER A 1 379 ? -17.594 -12.931 43.477 1.00 61.34 379 SER A C 1
ATOM 2725 O O . SER A 1 379 ? -18.167 -12.975 44.556 1.00 61.34 379 SER A O 1
ATOM 2727 N N . VAL A 1 380 ? -17.981 -12.058 42.560 1.00 62.28 380 VAL A N 1
ATOM 2728 C CA . VAL A 1 380 ? -19.175 -11.225 42.735 1.00 62.28 380 VAL A CA 1
ATOM 2729 C C . VAL A 1 380 ? -20.017 -11.433 41.495 1.00 62.28 380 VAL A C 1
ATOM 2731 O O . VAL A 1 380 ? -19.494 -11.340 40.390 1.00 62.28 380 VAL A O 1
ATOM 2734 N N . SER A 1 381 ? -21.298 -11.751 41.661 1.00 61.59 381 SER A N 1
ATOM 2735 C CA . SER A 1 381 ? -22.206 -11.966 40.536 1.00 61.59 381 SER A CA 1
ATOM 2736 C C . SER A 1 381 ? -23.351 -10.975 40.617 1.00 61.59 381 SER A C 1
ATOM 2738 O O . SER A 1 381 ? -24.083 -10.916 41.604 1.00 61.59 381 SER A O 1
ATOM 2740 N N . ILE A 1 382 ? -23.543 -10.217 39.551 1.00 61.12 382 ILE A N 1
ATOM 2741 C CA . ILE A 1 382 ? -24.756 -9.434 39.377 1.00 61.12 382 ILE A CA 1
ATOM 2742 C C . ILE A 1 382 ? -25.759 -10.391 38.741 1.00 61.12 382 ILE A C 1
ATOM 2744 O O . ILE A 1 382 ? -25.439 -11.092 37.796 1.00 61.12 382 ILE A O 1
ATOM 2748 N N . ASN A 1 383 ? -26.971 -10.475 39.258 1.00 54.78 383 ASN A N 1
ATOM 2749 C CA . ASN A 1 383 ? -28.056 -11.141 38.547 1.00 54.78 383 ASN A CA 1
ATOM 2750 C C . ASN A 1 383 ? -29.245 -10.212 38.679 1.00 54.78 383 ASN A C 1
ATOM 2752 O O . ASN A 1 383 ? -30.024 -10.257 39.627 1.00 54.78 383 ASN A O 1
ATOM 2756 N N . ASN A 1 384 ? -29.236 -9.237 37.783 1.00 51.69 384 ASN A N 1
ATOM 2757 C CA . ASN A 1 384 ? -30.153 -8.127 37.804 1.00 51.69 384 ASN A CA 1
ATOM 2758 C C . ASN A 1 384 ? -31.042 -8.268 36.573 1.00 51.69 384 ASN A C 1
ATOM 2760 O O . ASN A 1 384 ? -30.663 -7.922 35.457 1.00 51.69 384 ASN A O 1
ATOM 2764 N N . THR A 1 385 ? -32.210 -8.866 36.779 1.00 49.09 385 THR A N 1
ATOM 2765 C CA . THR A 1 385 ? -33.174 -9.156 35.717 1.00 49.09 385 THR A CA 1
ATOM 2766 C C . THR A 1 385 ? -34.026 -7.943 35.333 1.00 49.09 385 THR A C 1
ATOM 2768 O O . THR A 1 385 ? -34.767 -8.044 34.359 1.00 49.09 385 THR A O 1
ATOM 2771 N N . TRP A 1 386 ? -33.968 -6.816 36.065 1.00 56.69 386 TRP A N 1
ATOM 2772 C CA . TRP A 1 386 ? -34.980 -5.747 35.952 1.00 56.69 386 TRP A CA 1
ATOM 2773 C C . TRP A 1 386 ? -34.479 -4.354 35.535 1.00 56.69 386 TRP A C 1
ATOM 2775 O O . TRP A 1 386 ? -35.211 -3.679 34.815 1.00 56.69 386 TRP A O 1
ATOM 2785 N N . ALA A 1 387 ? -33.278 -3.897 35.920 1.00 65.94 387 ALA A N 1
ATOM 2786 C CA . ALA A 1 387 ? -32.775 -2.587 35.476 1.00 65.94 387 ALA A CA 1
ATOM 2787 C C . ALA A 1 387 ? -31.254 -2.441 35.608 1.00 65.94 387 ALA A C 1
ATOM 2789 O O . ALA A 1 387 ? -30.681 -2.723 36.659 1.00 65.94 387 ALA A O 1
ATOM 2790 N N . CYS A 1 388 ? -30.611 -1.924 34.564 1.00 74.25 388 CYS A N 1
ATOM 2791 C CA . CYS A 1 388 ? -29.181 -1.637 34.569 1.00 74.25 388 CYS A CA 1
ATOM 2792 C C . CYS A 1 388 ? -28.893 -0.251 35.169 1.00 74.25 388 CYS A C 1
ATOM 2794 O O . CYS A 1 388 ? -29.577 0.710 34.804 1.00 74.25 388 CYS A O 1
ATOM 2796 N N . PRO A 1 389 ? -27.888 -0.110 36.054 1.00 82.81 389 PRO A N 1
ATOM 2797 C CA . PRO A 1 389 ? -27.473 1.191 36.581 1.00 82.81 389 PRO A CA 1
ATOM 2798 C C . PRO A 1 389 ? -26.958 2.102 35.460 1.00 82.81 389 PRO A C 1
ATOM 2800 O O . PRO A 1 389 ? -26.517 1.634 34.409 1.00 82.81 389 PRO A O 1
ATOM 2803 N N . GLN A 1 390 ? -26.956 3.418 35.678 1.00 85.25 390 GLN A N 1
ATOM 2804 C CA . GLN A 1 390 ? -26.327 4.358 34.741 1.00 85.25 390 GLN A CA 1
ATOM 2805 C C . GLN A 1 390 ? -24.817 4.103 34.620 1.00 85.25 390 GLN A C 1
ATOM 2807 O O . GLN A 1 390 ? -24.280 4.139 33.512 1.00 85.25 390 GLN A O 1
ATOM 2812 N N . SER A 1 391 ? -24.144 3.795 35.732 1.00 87.94 391 SER A N 1
ATOM 2813 C CA . SER A 1 391 ? -22.707 3.516 35.782 1.00 87.94 391 SER A CA 1
ATOM 2814 C C . SER A 1 391 ? -22.386 2.291 36.641 1.00 87.94 391 SER A C 1
ATOM 2816 O O . SER A 1 391 ? -22.837 2.201 37.783 1.00 87.94 391 SER A O 1
ATOM 2818 N N . THR A 1 392 ? -21.554 1.388 36.124 1.00 86.38 392 THR A N 1
ATOM 2819 C CA . THR A 1 392 ? -21.002 0.247 36.870 1.00 86.38 392 THR A CA 1
ATOM 2820 C C . THR A 1 392 ? -19.479 0.319 36.850 1.00 86.38 392 THR A C 1
ATOM 2822 O O . THR A 1 392 ? -18.876 0.374 35.780 1.00 86.38 392 THR A O 1
ATOM 2825 N N . THR A 1 393 ? -18.839 0.309 38.021 1.00 86.19 393 THR A N 1
ATOM 2826 C CA . THR A 1 393 ? -17.377 0.253 38.172 1.00 86.19 393 THR A CA 1
ATOM 2827 C C . THR A 1 393 ? -16.975 -0.983 38.962 1.00 86.19 393 THR A C 1
ATOM 2829 O O . THR A 1 393 ? -17.478 -1.206 40.059 1.00 86.19 393 THR A O 1
ATOM 2832 N N . ILE A 1 394 ? -16.047 -1.770 38.423 1.00 81.56 394 ILE A N 1
ATOM 2833 C CA . ILE A 1 394 ? -15.552 -2.996 39.050 1.00 81.56 394 ILE A CA 1
ATOM 2834 C C . ILE A 1 394 ? -14.028 -2.957 39.105 1.00 81.56 394 ILE A C 1
ATOM 2836 O O . ILE A 1 394 ? -13.375 -2.824 38.070 1.00 81.56 394 ILE A O 1
ATOM 2840 N N . THR A 1 395 ? -13.462 -3.107 40.297 1.00 81.62 395 THR A N 1
ATOM 2841 C CA . THR A 1 395 ? -12.021 -3.233 40.541 1.00 81.62 395 THR A CA 1
ATOM 2842 C C . THR A 1 395 ? -11.702 -4.600 41.140 1.00 81.62 395 THR A C 1
ATOM 2844 O O . THR A 1 395 ? -12.273 -4.989 42.155 1.00 81.62 395 THR A O 1
ATOM 2847 N N . SER A 1 396 ? -10.771 -5.328 40.524 1.00 74.94 396 SER A N 1
ATOM 2848 C CA . SER A 1 396 ? -10.342 -6.655 40.966 1.00 74.94 396 SER A CA 1
ATOM 2849 C C . SER A 1 396 ? -8.823 -6.787 41.068 1.00 74.94 396 SER A C 1
ATOM 2851 O O . SER A 1 396 ? -8.088 -6.299 40.207 1.00 74.94 396 SER A O 1
ATOM 2853 N N . SER A 1 397 ? -8.347 -7.515 42.079 1.00 71.88 397 SER A N 1
ATOM 2854 C CA . SER A 1 397 ? -6.966 -8.017 42.172 1.00 71.88 397 SER A CA 1
ATOM 2855 C C . SER A 1 397 ? -6.827 -9.538 42.055 1.00 71.88 397 SER A C 1
ATOM 2857 O O . SER A 1 397 ? -5.775 -10.083 42.374 1.00 71.88 397 SER A O 1
ATOM 2859 N N . SER A 1 398 ? -7.874 -10.242 41.613 1.00 64.12 398 SER A N 1
ATOM 2860 C CA . SER A 1 398 ? -7.880 -11.710 41.512 1.00 64.12 398 SER A CA 1
ATOM 2861 C C . SER A 1 398 ? -8.857 -12.243 40.457 1.00 64.12 398 SER A C 1
ATOM 2863 O O . SER A 1 398 ? -9.537 -11.470 39.788 1.00 64.12 398 SER A O 1
ATOM 2865 N N . THR A 1 399 ? -8.897 -13.559 40.247 1.00 62.81 399 THR A N 1
ATOM 2866 C CA . THR A 1 399 ? -9.821 -14.219 39.309 1.00 62.81 399 THR A CA 1
ATOM 2867 C C . THR A 1 399 ? -11.272 -14.051 39.746 1.00 62.81 399 THR A C 1
ATOM 2869 O O . THR A 1 399 ? -11.653 -14.571 40.789 1.00 62.81 399 THR A O 1
ATOM 2872 N N . ILE A 1 400 ? -12.075 -13.354 38.936 1.00 61.12 400 ILE A N 1
ATOM 2873 C CA . ILE A 1 400 ? -13.500 -13.113 39.175 1.00 61.12 400 ILE A CA 1
ATOM 2874 C C . ILE A 1 400 ? -14.285 -13.437 37.900 1.00 61.12 400 ILE A C 1
ATOM 2876 O O . ILE A 1 400 ? -14.260 -12.654 36.945 1.00 61.12 400 ILE A O 1
ATOM 2880 N N . PRO A 1 401 ? -15.018 -14.558 37.861 1.00 60.38 401 PRO A N 1
ATOM 2881 C CA . PRO A 1 401 ? -16.117 -14.695 36.922 1.00 60.38 401 PRO A CA 1
ATOM 2882 C C . PRO A 1 401 ? -17.242 -13.746 37.357 1.00 60.38 401 PRO A C 1
ATOM 2884 O O . PRO A 1 401 ? -17.766 -13.871 38.463 1.00 60.38 401 PRO A O 1
ATOM 2887 N N . ILE A 1 402 ? -17.598 -12.789 36.500 1.00 64.50 402 ILE A N 1
ATOM 2888 C CA . ILE A 1 402 ? -18.695 -11.841 36.722 1.00 64.50 402 ILE A CA 1
ATOM 2889 C C . ILE A 1 402 ? -19.764 -12.072 35.650 1.00 64.50 402 ILE A C 1
ATOM 2891 O O . ILE A 1 402 ? -19.766 -11.412 34.606 1.00 64.50 402 ILE A O 1
ATOM 2895 N N . PRO A 1 403 ? -20.674 -13.029 35.873 1.00 61.22 403 PRO A N 1
ATOM 2896 C CA . PRO A 1 403 ? -21.819 -13.207 34.996 1.00 61.22 403 PRO A CA 1
ATOM 2897 C C . PRO A 1 403 ? -22.827 -12.054 35.173 1.00 61.22 403 PRO A C 1
ATOM 2899 O O . PRO A 1 403 ? -22.969 -11.504 36.265 1.00 61.22 403 PRO A O 1
ATOM 2902 N N . ASN A 1 404 ? -23.533 -11.723 34.092 1.00 66.56 404 ASN A N 1
ATOM 2903 C CA . ASN A 1 404 ? -24.671 -10.807 33.958 1.00 66.56 404 ASN A CA 1
ATOM 2904 C C . ASN A 1 404 ? -24.447 -9.362 34.450 1.00 66.56 404 ASN A C 1
ATOM 2906 O O . ASN A 1 404 ? -25.301 -8.784 35.129 1.00 66.56 404 ASN A O 1
ATOM 2910 N N . ILE A 1 405 ? -23.313 -8.745 34.099 1.00 72.06 405 ILE A N 1
ATOM 2911 C CA . ILE A 1 405 ? -23.091 -7.310 34.347 1.00 72.06 405 ILE A CA 1
ATOM 2912 C C . ILE A 1 405 ? -23.921 -6.490 33.363 1.00 72.06 405 ILE A C 1
ATOM 2914 O O . ILE A 1 405 ? -24.021 -6.833 32.191 1.00 72.06 405 ILE A O 1
ATOM 2918 N N . CYS A 1 406 ? -24.448 -5.344 33.786 1.00 73.81 406 CYS A N 1
ATOM 2919 C CA . CYS A 1 406 ? -24.945 -4.360 32.835 1.00 73.81 406 CYS A CA 1
ATOM 2920 C C . CYS A 1 406 ? -24.791 -2.917 33.328 1.00 73.81 406 CYS A C 1
ATOM 2922 O O . CYS A 1 406 ? -24.595 -2.663 34.520 1.00 73.81 406 CYS A O 1
ATOM 2924 N N . ALA A 1 407 ? -24.832 -1.974 32.386 1.00 81.62 407 ALA A N 1
ATOM 2925 C CA . ALA A 1 407 ? -24.879 -0.535 32.624 1.00 81.62 407 ALA A CA 1
ATOM 2926 C C . ALA A 1 407 ? -25.532 0.161 31.418 1.00 81.62 407 ALA A C 1
ATOM 2928 O O . ALA A 1 407 ? -25.330 -0.268 30.284 1.00 81.62 407 ALA A O 1
ATOM 2929 N N . ASN A 1 408 ? -26.279 1.242 31.644 1.00 82.81 408 ASN A N 1
ATOM 2930 C CA . ASN A 1 408 ? -26.902 2.020 30.568 1.00 82.81 408 ASN A CA 1
ATOM 2931 C C . ASN A 1 408 ? -25.912 2.988 29.901 1.00 82.81 408 ASN A C 1
ATOM 2933 O O . ASN A 1 408 ? -25.904 3.114 28.678 1.00 82.81 408 ASN A O 1
ATOM 2937 N N . ASN A 1 409 ? -25.075 3.681 30.684 1.00 85.56 409 ASN A N 1
ATOM 2938 C CA . ASN A 1 409 ? -24.162 4.701 30.165 1.00 85.56 409 ASN A CA 1
ATOM 2939 C C . ASN A 1 409 ? -22.707 4.226 30.197 1.00 85.56 409 ASN A C 1
ATOM 2941 O O . ASN A 1 409 ? -22.098 4.094 29.139 1.00 85.56 409 ASN A O 1
ATOM 2945 N N . THR A 1 410 ? -22.169 3.907 31.379 1.00 87.12 410 THR A N 1
ATOM 2946 C CA . THR A 1 410 ? -20.735 3.620 31.539 1.00 87.12 410 THR A CA 1
ATOM 2947 C C . THR A 1 410 ? -20.481 2.299 32.256 1.00 87.12 410 THR A C 1
ATOM 2949 O O . THR A 1 410 ? -20.951 2.094 33.372 1.00 87.12 410 THR A O 1
ATOM 2952 N N . LEU A 1 411 ? -19.670 1.429 31.658 1.00 86.12 411 LEU A N 1
ATOM 2953 C CA . LEU A 1 411 ? -19.114 0.243 32.309 1.00 86.12 411 LEU A CA 1
ATOM 2954 C C . LEU A 1 411 ? -17.592 0.379 32.401 1.00 86.12 411 LEU A C 1
ATOM 2956 O O . LEU A 1 411 ? -16.916 0.442 31.376 1.00 86.12 411 LEU A O 1
ATOM 2960 N N . LYS A 1 412 ? -17.040 0.419 33.616 1.00 87.44 412 LYS A N 1
ATOM 2961 C CA . LYS A 1 412 ? -15.593 0.468 33.860 1.00 87.44 412 LYS A CA 1
ATOM 2962 C C . LYS A 1 412 ? -15.133 -0.779 34.602 1.00 87.44 412 LYS A C 1
ATOM 2964 O O . LYS A 1 412 ? -15.565 -1.032 35.722 1.00 87.44 412 LYS A O 1
ATOM 2969 N N . LEU A 1 413 ? -14.212 -1.518 34.005 1.00 82.38 413 LEU A N 1
ATOM 2970 C CA . LEU A 1 413 ? -13.611 -2.712 34.585 1.00 82.38 413 LEU A CA 1
ATOM 2971 C C . LEU A 1 413 ? -12.111 -2.478 34.770 1.00 82.38 413 LEU A C 1
ATOM 2973 O O . LEU A 1 413 ? -11.436 -1.965 33.880 1.00 82.38 413 LEU A O 1
ATOM 2977 N N . THR A 1 414 ? -11.569 -2.814 35.932 1.00 81.00 414 THR A N 1
ATOM 2978 C CA . THR A 1 414 ? -10.140 -2.681 36.226 1.00 81.00 414 THR A CA 1
ATOM 2979 C C . THR A 1 414 ? -9.645 -3.943 36.922 1.00 81.00 414 THR A C 1
ATOM 2981 O O . THR A 1 414 ? -10.051 -4.223 38.045 1.00 81.00 414 THR A O 1
ATOM 2984 N N . GLY A 1 415 ? -8.786 -4.712 36.256 1.00 72.44 415 GLY A N 1
ATOM 2985 C CA . GLY A 1 415 ? -8.151 -5.916 36.791 1.00 72.44 415 GLY A CA 1
ATOM 2986 C C . GLY A 1 415 ? -6.657 -5.703 37.038 1.00 72.44 415 GLY A C 1
ATOM 2987 O O . GLY A 1 415 ? -5.970 -5.089 36.225 1.00 72.44 415 GLY A O 1
ATOM 2988 N N . SER A 1 416 ? -6.149 -6.217 38.155 1.00 68.25 416 SER A N 1
ATOM 2989 C CA . SER A 1 416 ? -4.722 -6.237 38.514 1.00 68.25 416 SER A CA 1
ATOM 2990 C C . SER A 1 416 ? -4.221 -7.679 38.701 1.00 68.25 416 SER A C 1
ATOM 2992 O O . SER A 1 416 ? -5.033 -8.600 38.715 1.00 68.25 416 SER A O 1
ATOM 2994 N N . ASN A 1 417 ? -2.896 -7.872 38.759 1.00 57.88 417 ASN A N 1
ATOM 2995 C CA . ASN A 1 417 ? -2.135 -9.124 38.929 1.00 57.88 417 ASN A CA 1
ATOM 2996 C C . ASN A 1 417 ? -2.938 -10.443 38.938 1.00 57.88 417 ASN A C 1
ATOM 2998 O O . ASN A 1 417 ? -3.591 -10.781 39.918 1.00 57.88 417 ASN A O 1
ATOM 3002 N N . SER A 1 418 ? -2.800 -11.244 37.874 1.00 55.41 418 SER A N 1
ATOM 3003 C CA . SER A 1 418 ? -3.379 -12.595 37.751 1.00 55.41 418 SER A CA 1
ATOM 3004 C C . SER A 1 418 ? -4.917 -12.678 37.825 1.00 55.41 418 SER A C 1
ATOM 3006 O O . SER A 1 418 ? -5.458 -13.757 38.062 1.00 55.41 418 SER A O 1
ATOM 3008 N N . SER A 1 419 ? -5.637 -11.577 37.580 1.00 54.69 419 SER A N 1
ATOM 3009 C CA . SER A 1 419 ? -7.105 -11.574 37.530 1.00 54.69 419 SER A CA 1
ATOM 3010 C C . SER A 1 419 ? -7.666 -12.138 36.220 1.00 54.69 419 SER A C 1
ATOM 3012 O O . SER A 1 419 ? -7.601 -11.501 35.173 1.00 54.69 419 SER A O 1
ATOM 3014 N N . TYR A 1 420 ? -8.290 -13.318 36.280 1.00 56.91 420 TYR A N 1
ATOM 3015 C CA . TYR A 1 420 ? -9.201 -13.800 35.234 1.00 56.91 420 TYR A CA 1
ATOM 3016 C C . TYR A 1 420 ? -10.538 -13.047 35.346 1.00 56.91 420 TYR A C 1
ATOM 3018 O O . TYR A 1 420 ? -11.321 -13.326 36.249 1.00 56.91 420 TYR A O 1
ATOM 3026 N N . LEU A 1 421 ? -10.790 -12.066 34.476 1.00 59.94 421 LEU A N 1
ATOM 3027 C CA . LEU A 1 421 ? -12.035 -11.287 34.460 1.00 59.94 421 LEU A CA 1
ATOM 3028 C C . LEU A 1 421 ? -12.991 -11.808 33.381 1.00 59.94 421 LEU A C 1
ATOM 3030 O O . LEU A 1 421 ? -13.058 -11.241 32.294 1.00 59.94 421 LEU A O 1
ATOM 3034 N N . THR A 1 422 ? -13.747 -12.865 33.668 1.00 59.44 422 THR A N 1
ATOM 3035 C CA . THR A 1 422 ? -14.739 -13.382 32.712 1.00 59.44 422 THR A CA 1
ATOM 3036 C C . THR A 1 422 ? -16.039 -12.603 32.851 1.00 59.44 422 THR A C 1
ATOM 3038 O O . THR A 1 422 ? -16.753 -12.771 33.835 1.00 59.44 422 THR A O 1
ATOM 3041 N N . VAL A 1 423 ? -16.338 -11.739 31.883 1.00 61.41 423 VAL A N 1
ATOM 3042 C CA . VAL A 1 423 ? -17.646 -11.089 31.759 1.00 61.41 423 VAL A CA 1
ATOM 3043 C C . VAL A 1 423 ? -18.496 -11.963 30.849 1.00 61.41 423 VAL A C 1
ATOM 3045 O O . VAL A 1 423 ? -18.138 -12.183 29.701 1.00 61.41 423 VAL A O 1
ATOM 3048 N N . ASP A 1 424 ? -19.606 -12.486 31.348 1.00 57.84 424 ASP A N 1
ATOM 3049 C CA . ASP A 1 424 ? -20.587 -13.171 30.508 1.00 57.84 424 ASP A CA 1
ATOM 3050 C C . ASP A 1 424 ? -21.895 -12.410 30.602 1.00 57.84 424 ASP A C 1
ATOM 3052 O O . ASP A 1 424 ? -22.395 -12.222 31.701 1.00 57.84 424 ASP A O 1
ATOM 3056 N N . SER A 1 425 ? -22.463 -12.016 29.459 1.00 49.41 425 SER A N 1
ATOM 3057 C CA . SER A 1 425 ? -23.787 -11.393 29.333 1.00 49.41 425 SER A CA 1
ATOM 3058 C C . SER A 1 425 ? -23.903 -9.944 29.828 1.00 49.41 425 SER A C 1
ATOM 3060 O O . SER A 1 425 ? -23.920 -9.652 31.019 1.00 49.41 425 SER A O 1
ATOM 3062 N N . THR A 1 426 ? -24.119 -9.041 28.874 1.00 54.62 426 THR A N 1
ATOM 3063 C CA . THR A 1 426 ? -24.860 -7.794 29.071 1.00 54.62 426 THR A CA 1
ATOM 3064 C C . THR A 1 426 ? -26.117 -7.890 28.204 1.00 54.62 426 THR A C 1
ATOM 3066 O O . THR A 1 426 ? -26.036 -7.809 26.979 1.00 54.62 426 THR A O 1
ATOM 3069 N N . THR A 1 427 ? -27.296 -8.042 28.802 1.00 58.94 427 THR A N 1
ATOM 3070 C CA . THR A 1 427 ? -28.574 -7.883 28.078 1.00 58.94 427 THR A CA 1
ATOM 3071 C C . THR A 1 427 ? -28.755 -6.458 27.533 1.00 58.94 427 THR A C 1
ATOM 3073 O O . THR A 1 427 ? -29.508 -6.256 26.584 1.00 58.94 427 THR A O 1
ATOM 3076 N N . VAL A 1 428 ? -28.035 -5.477 28.098 1.00 71.50 428 VAL A N 1
ATOM 3077 C CA . VAL A 1 428 ? -28.010 -4.069 27.675 1.00 71.50 428 VAL A CA 1
ATOM 3078 C C . VAL A 1 428 ? -26.569 -3.602 27.499 1.00 71.50 428 VAL A C 1
ATOM 3080 O O . VAL A 1 428 ? -25.789 -3.613 28.451 1.00 71.50 428 VAL A O 1
ATOM 3083 N N . CYS A 1 429 ? -26.233 -3.155 26.291 1.00 74.06 429 CYS A N 1
ATOM 3084 C CA . CYS A 1 429 ? -24.908 -2.634 25.983 1.00 74.06 429 CYS A CA 1
ATOM 3085 C C . CYS A 1 429 ? -24.752 -1.175 26.434 1.00 74.06 429 CYS A C 1
ATOM 3087 O O . CYS A 1 429 ? -25.530 -0.333 25.976 1.00 74.06 429 CYS A O 1
ATOM 3089 N N . PRO A 1 430 ? -23.738 -0.847 27.262 1.00 82.62 430 PRO A N 1
ATOM 3090 C CA . PRO A 1 430 ? -23.471 0.526 27.689 1.00 82.62 430 PRO A CA 1
ATOM 3091 C C . PRO A 1 430 ? -23.201 1.447 26.498 1.00 82.62 430 PRO A C 1
ATOM 3093 O O . PRO A 1 430 ? -22.791 0.993 25.428 1.00 82.62 430 PRO A O 1
ATOM 3096 N N . GLN A 1 431 ? -23.346 2.761 26.670 1.00 85.81 431 GLN A N 1
ATOM 3097 C CA . GLN A 1 431 ? -22.793 3.706 25.694 1.00 85.81 431 GLN A CA 1
ATOM 3098 C C . GLN A 1 431 ? -21.267 3.597 25.641 1.00 85.81 431 GLN A C 1
ATOM 3100 O O . GLN A 1 431 ? -20.696 3.430 24.562 1.00 85.81 431 GLN A O 1
ATOM 3105 N N . ASN A 1 432 ? -20.619 3.621 26.803 1.00 87.38 432 ASN A N 1
ATOM 3106 C CA . ASN A 1 432 ? -19.173 3.646 26.942 1.00 87.38 432 ASN A CA 1
ATOM 3107 C C . ASN A 1 432 ? -18.696 2.492 27.823 1.00 87.38 432 ASN A C 1
ATOM 3109 O O . ASN A 1 432 ? -19.086 2.380 28.985 1.00 87.38 432 ASN A O 1
ATOM 3113 N N . THR A 1 433 ? -17.790 1.679 27.297 1.00 85.94 433 THR A N 1
ATOM 3114 C CA . THR A 1 433 ? -17.185 0.575 28.041 1.00 85.94 433 THR A CA 1
ATOM 3115 C C . THR A 1 433 ? -15.673 0.747 28.073 1.00 85.94 433 THR A C 1
ATOM 3117 O O . THR A 1 433 ? -15.040 0.917 27.033 1.00 85.94 433 THR A O 1
ATOM 3120 N N . SER A 1 434 ? -15.077 0.708 29.264 1.00 87.25 434 SER A N 1
ATOM 3121 C CA . SER A 1 434 ? -13.634 0.807 29.468 1.00 87.25 434 SER A CA 1
ATOM 3122 C C . SER A 1 434 ? -13.128 -0.371 30.286 1.00 87.25 434 SER A C 1
ATOM 3124 O O . SER A 1 434 ? -13.637 -0.631 31.375 1.00 87.25 434 SER A O 1
ATOM 3126 N N . VAL A 1 435 ? -12.109 -1.064 29.783 1.00 81.62 435 VAL A N 1
ATOM 3127 C CA . VAL A 1 435 ? -11.436 -2.137 30.514 1.00 81.62 435 VAL A CA 1
ATOM 3128 C C . VAL A 1 435 ? -9.948 -1.857 30.607 1.00 81.62 435 VAL A C 1
ATOM 3130 O O . VAL A 1 435 ? -9.295 -1.613 29.598 1.00 81.62 435 VAL A O 1
ATOM 3133 N N . VAL A 1 436 ? -9.414 -1.908 31.822 1.00 81.44 436 VAL A N 1
ATOM 3134 C CA . VAL A 1 436 ? -7.980 -1.811 32.100 1.00 81.44 436 VAL A CA 1
ATOM 3135 C C . VAL A 1 436 ? -7.552 -3.110 32.774 1.00 81.44 436 VAL A C 1
ATOM 3137 O O . VAL A 1 436 ? -8.099 -3.452 33.818 1.00 81.44 436 VAL A O 1
ATOM 3140 N N . GLY A 1 437 ? -6.618 -3.858 32.193 1.00 72.00 437 GLY A N 1
ATOM 3141 C CA . GLY A 1 437 ? -6.168 -5.142 32.741 1.00 72.00 437 GLY A CA 1
ATOM 3142 C C . GLY A 1 437 ? -4.650 -5.293 32.726 1.00 72.00 437 GLY A C 1
ATOM 3143 O O . GLY A 1 437 ? -3.996 -4.795 31.813 1.00 72.00 437 GLY A O 1
ATOM 3144 N N . SER A 1 438 ? -4.095 -6.019 33.700 1.00 70.00 438 SER A N 1
ATOM 3145 C CA . SER A 1 438 ? -2.693 -6.462 33.692 1.00 70.00 438 SER A CA 1
ATOM 3146 C C . SER A 1 438 ? -2.551 -7.992 33.797 1.00 70.00 438 SER A C 1
ATOM 3148 O O . SER A 1 438 ? -3.444 -8.677 34.301 1.00 70.00 438 SER A O 1
ATOM 3150 N N . GLN A 1 439 ? -1.435 -8.562 33.321 1.00 67.69 439 GLN A N 1
ATOM 3151 C CA . GLN A 1 439 ? -1.076 -9.996 33.413 1.00 67.69 439 GLN A CA 1
ATOM 3152 C C . GLN A 1 439 ? -1.918 -10.989 32.610 1.00 67.69 439 GLN A C 1
ATOM 3154 O O . GLN A 1 439 ? -1.408 -11.571 31.663 1.00 67.69 439 GLN A O 1
ATOM 3159 N N . ARG A 1 440 ? -3.168 -11.279 32.987 1.00 62.97 440 ARG A N 1
ATOM 3160 C CA . ARG A 1 440 ? -3.968 -12.379 32.394 1.00 62.97 440 ARG A CA 1
ATOM 3161 C C . ARG A 1 440 ? -5.481 -12.118 32.466 1.00 62.97 440 ARG A C 1
ATOM 3163 O O . ARG A 1 440 ? -6.210 -12.894 33.074 1.00 62.97 440 ARG A O 1
ATOM 3170 N N . ALA A 1 441 ? -5.961 -11.055 31.825 1.00 61.12 441 ALA A N 1
ATOM 3171 C CA . ALA A 1 441 ? -7.390 -10.728 31.787 1.00 61.12 441 ALA A CA 1
ATOM 3172 C C . ALA A 1 441 ? -8.087 -11.284 30.529 1.00 61.12 441 ALA A C 1
ATOM 3174 O O . ALA A 1 441 ? -7.934 -10.711 29.459 1.00 61.12 441 ALA A O 1
ATOM 3175 N N . VAL A 1 442 ? -8.888 -12.351 30.648 1.00 63.44 442 VAL A N 1
ATOM 3176 C CA . VAL A 1 442 ? -9.703 -12.910 29.544 1.00 63.44 442 VAL A CA 1
ATOM 3177 C C . VAL A 1 442 ? -11.114 -12.324 29.571 1.00 63.44 442 VAL A C 1
ATOM 3179 O O . VAL A 1 442 ? -11.896 -12.721 30.424 1.00 63.44 442 VAL A O 1
ATOM 3182 N N . ILE A 1 443 ? -11.457 -11.430 28.638 1.00 66.81 443 ILE A N 1
ATOM 3183 C CA . ILE A 1 443 ? -12.727 -10.680 28.639 1.00 66.81 443 ILE A CA 1
ATOM 3184 C C . ILE A 1 443 ? -13.666 -11.188 27.538 1.00 66.81 443 ILE A C 1
ATOM 3186 O O . ILE A 1 443 ? -13.570 -10.760 26.394 1.00 66.81 443 ILE A O 1
ATOM 3190 N N . LEU A 1 444 ? -14.623 -12.047 27.869 1.00 65.38 444 LEU A N 1
ATOM 3191 C CA . LEU A 1 444 ? -15.615 -12.530 26.902 1.00 65.38 444 LEU A CA 1
ATOM 3192 C C . LEU A 1 444 ? -16.824 -11.571 26.819 1.00 65.38 444 LEU A C 1
ATOM 3194 O O . LEU A 1 444 ? -17.022 -10.748 27.703 1.00 65.38 444 LEU A O 1
ATOM 3198 N N . ASN A 1 445 ? -17.590 -11.614 25.722 1.00 67.25 445 ASN A N 1
ATOM 3199 C CA . ASN A 1 445 ? -18.953 -11.060 25.597 1.00 67.25 445 ASN A CA 1
ATOM 3200 C C . ASN A 1 445 ? -19.173 -9.592 26.023 1.00 67.25 445 ASN A C 1
ATOM 3202 O O . ASN A 1 445 ? -20.270 -9.210 26.427 1.00 67.25 445 ASN A O 1
ATOM 3206 N N . LEU A 1 446 ? -18.145 -8.751 25.917 1.00 73.94 446 LEU A N 1
ATOM 3207 C CA . LEU A 1 446 ? -18.224 -7.330 26.242 1.00 73.94 446 LEU A CA 1
ATOM 3208 C C . LEU A 1 446 ? -18.828 -6.544 25.073 1.00 73.94 446 LEU A C 1
ATOM 3210 O O . LEU A 1 446 ? -18.418 -6.736 23.930 1.00 73.94 446 LEU A O 1
ATOM 3214 N N . CYS A 1 447 ? -19.713 -5.587 25.340 1.00 73.69 447 CYS A N 1
ATOM 3215 C CA . CYS A 1 447 ? -20.239 -4.696 24.307 1.00 73.69 447 CYS A CA 1
ATOM 3216 C C . CYS A 1 447 ? -20.246 -3.221 24.731 1.00 73.69 447 CYS A C 1
ATOM 3218 O O . CYS A 1 447 ? -20.020 -2.871 25.891 1.00 73.69 447 CYS A O 1
ATOM 3220 N N . GLY A 1 448 ? -20.470 -2.348 23.751 1.00 80.00 448 GLY A N 1
ATOM 3221 C CA . GLY A 1 448 ? -20.620 -0.905 23.909 1.00 80.00 448 GLY A CA 1
ATOM 3222 C C . GLY A 1 448 ? -21.238 -0.326 22.636 1.00 80.00 448 GLY A C 1
ATOM 3223 O O . GLY A 1 448 ? -20.941 -0.805 21.548 1.00 80.00 448 GLY A O 1
ATOM 3224 N N . THR A 1 449 ? -22.121 0.666 22.743 1.00 84.00 449 THR A N 1
ATOM 3225 C CA . THR A 1 449 ? -22.847 1.229 21.586 1.00 84.00 449 THR A CA 1
ATOM 3226 C C . THR A 1 449 ? -22.172 2.474 21.001 1.00 84.00 449 THR A C 1
ATOM 3228 O O . THR A 1 449 ? -22.241 2.700 19.792 1.00 84.00 449 THR A O 1
ATOM 3231 N N . MET A 1 450 ? -21.468 3.269 21.815 1.00 86.19 450 MET A N 1
ATOM 3232 C CA . MET A 1 450 ? -20.701 4.444 21.378 1.00 86.19 450 MET A CA 1
ATOM 3233 C C . MET A 1 450 ? -19.201 4.163 21.352 1.00 86.19 450 MET A C 1
ATOM 3235 O O . MET A 1 450 ? -18.607 4.206 20.274 1.00 86.19 450 MET A O 1
ATOM 3239 N N . GLN A 1 451 ? -18.597 3.878 22.506 1.00 87.62 451 GLN A N 1
ATOM 3240 C CA . GLN A 1 451 ? -17.149 3.752 22.644 1.00 87.62 451 GLN A CA 1
ATOM 3241 C C . GLN A 1 451 ? -16.758 2.505 23.437 1.00 87.62 451 GLN A C 1
ATOM 3243 O O . GLN A 1 451 ? -17.299 2.236 24.508 1.00 87.62 451 GLN A O 1
ATOM 3248 N N . LEU A 1 452 ? -15.765 1.779 22.932 1.00 85.88 452 LEU A N 1
ATOM 3249 C CA . LEU A 1 452 ? -15.090 0.696 23.633 1.00 85.88 452 LEU A CA 1
ATOM 3250 C C . LEU A 1 452 ? -13.596 1.010 23.756 1.00 85.88 452 LEU A C 1
ATOM 3252 O O . LEU A 1 452 ? -12.910 1.140 22.745 1.00 85.88 452 LEU A O 1
ATOM 3256 N N . THR A 1 453 ? -13.080 1.076 24.981 1.00 86.81 453 THR A N 1
ATOM 3257 C CA . THR A 1 453 ? -11.657 1.318 25.256 1.00 86.81 453 THR A CA 1
ATOM 3258 C C . THR A 1 453 ? -11.074 0.169 26.061 1.00 86.81 453 THR A C 1
ATOM 3260 O O . THR A 1 453 ? -11.529 -0.100 27.169 1.00 86.81 453 THR A O 1
ATOM 3263 N N . ILE A 1 454 ? -10.040 -0.485 25.543 1.00 80.94 454 ILE A N 1
ATOM 3264 C CA . ILE A 1 454 ? -9.361 -1.584 26.232 1.00 80.94 454 ILE A CA 1
ATOM 3265 C C . ILE A 1 454 ? -7.880 -1.248 26.344 1.00 80.94 454 ILE A C 1
ATOM 3267 O O . ILE A 1 454 ? -7.219 -0.997 25.340 1.00 80.94 454 ILE A O 1
ATOM 3271 N N . GLN A 1 455 ? -7.365 -1.236 27.567 1.00 82.31 455 GLN A N 1
ATOM 3272 C CA . GLN A 1 455 ? -5.963 -0.983 27.865 1.00 82.31 455 GLN A CA 1
ATOM 3273 C C . GLN A 1 455 ? -5.385 -2.178 28.617 1.00 82.31 455 GLN A C 1
ATOM 3275 O O . GLN A 1 455 ? -5.836 -2.520 29.709 1.00 82.31 455 GLN A O 1
ATOM 3280 N N . ALA A 1 456 ? -4.374 -2.806 28.032 1.00 74.69 456 ALA A N 1
ATOM 3281 C CA . ALA A 1 456 ? -3.675 -3.942 28.609 1.00 74.69 456 ALA A CA 1
ATOM 3282 C C . ALA A 1 456 ? -2.241 -3.555 28.994 1.00 74.69 456 ALA A C 1
ATOM 3284 O O . ALA A 1 456 ? -1.546 -2.895 28.221 1.00 74.69 456 ALA A O 1
ATOM 3285 N N . SER A 1 457 ? -1.760 -3.994 30.154 1.00 72.00 457 SER A N 1
ATOM 3286 C CA . SER A 1 457 ? -0.333 -3.957 30.503 1.00 72.00 457 SER A CA 1
ATOM 3287 C C . SER A 1 457 ? 0.184 -5.360 30.842 1.00 72.00 457 SER A C 1
ATOM 3289 O O . SER A 1 457 ? -0.589 -6.245 31.199 1.00 72.00 457 SER A O 1
ATOM 3291 N N . ASP A 1 458 ? 1.495 -5.579 30.715 1.00 63.41 458 ASP A N 1
ATOM 3292 C CA . ASP A 1 458 ? 2.223 -6.732 31.275 1.00 63.41 458 ASP A CA 1
ATOM 3293 C C . ASP A 1 458 ? 1.636 -8.121 30.952 1.00 63.41 458 ASP A C 1
ATOM 3295 O O . ASP A 1 458 ? 0.924 -8.681 31.760 1.00 63.41 458 ASP A O 1
ATOM 3299 N N . THR A 1 459 ? 1.962 -8.760 29.827 1.00 58.97 459 THR A N 1
ATOM 3300 C CA . THR A 1 459 ? 1.530 -10.134 29.426 1.00 58.97 459 THR A CA 1
ATOM 3301 C C . THR A 1 459 ? 0.018 -10.423 29.323 1.00 58.97 459 THR A C 1
ATOM 3303 O O . THR A 1 459 ? -0.354 -11.580 29.122 1.00 58.97 459 THR A O 1
ATOM 3306 N N . ALA A 1 460 ? -0.851 -9.408 29.398 1.00 56.53 460 ALA A N 1
ATOM 3307 C CA . ALA A 1 460 ? -2.309 -9.554 29.384 1.00 56.53 460 ALA A CA 1
ATOM 3308 C C . ALA A 1 460 ? -2.856 -10.282 28.139 1.00 56.53 460 ALA A C 1
ATOM 3310 O O . ALA A 1 460 ? -2.898 -9.738 27.038 1.00 56.53 460 ALA A O 1
ATOM 3311 N N . ASN A 1 461 ? -3.360 -11.503 28.343 1.00 55.28 461 ASN A N 1
ATOM 3312 C CA . ASN A 1 461 ? -4.066 -12.275 27.321 1.00 55.28 461 ASN A CA 1
ATOM 3313 C C . ASN A 1 461 ? -5.559 -11.894 27.267 1.00 55.28 461 ASN A C 1
ATOM 3315 O O . ASN A 1 461 ? -6.375 -12.522 27.941 1.00 55.28 461 ASN A O 1
ATOM 3319 N N . ILE A 1 462 ? -5.897 -10.867 26.481 1.00 58.12 462 ILE A N 1
ATOM 3320 C CA . ILE A 1 462 ? -7.279 -10.403 26.288 1.00 58.12 462 ILE A CA 1
ATOM 3321 C C . ILE A 1 462 ? -7.911 -11.093 25.080 1.00 58.12 462 ILE A C 1
ATOM 3323 O O . ILE A 1 462 ? -7.822 -10.592 23.966 1.00 58.12 462 ILE A O 1
ATOM 3327 N N . SER A 1 463 ? -8.605 -12.207 25.315 1.00 58.75 463 SER A N 1
ATOM 3328 C CA . SER A 1 463 ? -9.505 -12.799 24.319 1.00 58.75 463 SER A CA 1
ATOM 3329 C C . SER A 1 463 ? -10.865 -12.124 24.404 1.00 58.75 463 SER A C 1
ATOM 3331 O O . SER A 1 463 ? -11.628 -12.421 25.320 1.00 58.75 463 SER A O 1
ATOM 3333 N N . ILE A 1 464 ? -11.161 -11.247 23.447 1.00 60.53 464 ILE A N 1
ATOM 3334 C CA . ILE A 1 464 ? -12.485 -10.646 23.273 1.00 60.53 464 ILE A CA 1
ATOM 3335 C C . ILE A 1 464 ? -13.337 -11.589 22.431 1.00 60.53 464 ILE A C 1
ATOM 3337 O O . ILE A 1 464 ? -12.877 -12.132 21.436 1.00 60.53 464 ILE A O 1
ATOM 3341 N N . ASN A 1 465 ? -14.583 -11.799 22.828 1.00 57.12 465 ASN A N 1
ATOM 3342 C CA . ASN A 1 465 ? -15.593 -12.385 21.956 1.00 57.12 465 ASN A CA 1
ATOM 3343 C C . ASN A 1 465 ? -16.787 -11.436 21.995 1.00 57.12 465 ASN A C 1
ATOM 3345 O O . ASN A 1 465 ? -17.668 -11.627 22.824 1.00 57.12 465 ASN A O 1
ATOM 3349 N N . GLN A 1 466 ? -16.748 -10.319 21.254 1.00 57.06 466 GLN A N 1
ATOM 3350 C CA . GLN A 1 466 ? -17.816 -9.324 21.371 1.00 57.06 466 GLN A CA 1
ATOM 3351 C C . GLN A 1 466 ? -19.113 -9.878 20.799 1.00 57.06 466 GLN A C 1
ATOM 3353 O O . GLN A 1 466 ? -19.173 -10.343 19.660 1.00 57.06 466 GLN A O 1
ATOM 3358 N N . THR A 1 467 ? -20.178 -9.727 21.570 1.00 53.56 467 THR A N 1
ATOM 3359 C CA . THR A 1 467 ? -21.541 -9.817 21.075 1.00 53.56 467 THR A CA 1
ATOM 3360 C C . THR A 1 467 ? -21.999 -8.441 20.595 1.00 53.56 467 THR A C 1
ATOM 3362 O O . THR A 1 467 ? -21.685 -7.403 21.177 1.00 53.56 467 THR A O 1
ATOM 3365 N N . TRP A 1 468 ? -22.726 -8.451 19.479 1.00 59.50 468 TRP A N 1
ATOM 3366 C CA . TRP A 1 468 ? -23.460 -7.315 18.928 1.00 59.50 468 TRP A CA 1
ATOM 3367 C C . TRP A 1 468 ? -24.253 -6.541 19.996 1.00 59.50 468 TRP A C 1
ATOM 3369 O O . TRP A 1 468 ? -24.773 -7.167 20.923 1.00 59.50 468 TRP A O 1
ATOM 3379 N N . PRO A 1 469 ? -24.485 -5.225 19.808 1.00 71.50 469 PRO A N 1
ATOM 3380 C CA . PRO A 1 469 ? -24.082 -4.364 18.686 1.00 71.50 469 PRO A CA 1
ATOM 3381 C C . PRO A 1 469 ? -22.628 -3.864 18.731 1.00 71.50 469 PRO A C 1
ATOM 3383 O O . PRO A 1 469 ? -22.039 -3.683 19.793 1.00 71.50 469 PRO A O 1
ATOM 3386 N N . CYS A 1 470 ? -22.082 -3.570 17.548 1.00 76.19 470 CYS A N 1
ATOM 3387 C CA . CYS A 1 470 ? -20.756 -2.969 17.393 1.00 76.19 470 CYS A CA 1
ATOM 3388 C C . CYS A 1 470 ? -20.739 -1.493 17.832 1.00 76.19 470 CYS A C 1
ATOM 3390 O O . CYS A 1 470 ? -21.614 -0.740 17.385 1.00 76.19 470 CYS A O 1
ATOM 3392 N N . PRO A 1 471 ? -19.743 -1.046 18.623 1.00 84.88 471 PRO A N 1
ATOM 3393 C CA . PRO A 1 471 ? -19.587 0.360 18.997 1.00 84.88 471 PRO A CA 1
ATOM 3394 C C . PRO A 1 471 ? -19.317 1.243 17.777 1.00 84.88 471 PRO A C 1
ATOM 3396 O O . PRO A 1 471 ? -18.769 0.787 16.773 1.00 84.88 471 PRO A O 1
ATOM 3399 N N . LYS A 1 472 ? -19.617 2.544 17.863 1.00 85.69 472 LYS A N 1
ATOM 3400 C CA . LYS A 1 472 ? -19.148 3.506 16.848 1.00 85.69 472 LYS A CA 1
ATOM 3401 C C . LYS A 1 472 ? -17.619 3.577 16.802 1.00 85.69 472 LYS A C 1
ATOM 3403 O O . LYS A 1 472 ? -17.052 3.607 15.709 1.00 85.69 472 LYS A O 1
ATOM 3408 N N . TYR A 1 473 ? -16.973 3.554 17.967 1.00 88.88 473 TYR A N 1
ATOM 3409 C CA . TYR A 1 473 ? -15.527 3.691 18.134 1.00 88.88 473 TYR A CA 1
ATOM 3410 C C . TYR A 1 473 ? -14.975 2.586 19.037 1.00 88.88 473 TYR A C 1
ATOM 3412 O O . TYR A 1 473 ? -15.463 2.396 20.149 1.00 88.88 473 TYR A O 1
ATOM 3420 N N . ALA A 1 474 ? -13.930 1.892 18.597 1.00 86.31 474 ALA A N 1
ATOM 3421 C CA . ALA A 1 474 ? -13.198 0.939 19.423 1.00 86.31 474 ALA A CA 1
ATOM 3422 C C . ALA A 1 474 ? -11.702 1.268 19.413 1.00 86.31 474 ALA A C 1
ATOM 3424 O O . ALA A 1 474 ? -11.110 1.445 18.349 1.00 86.31 474 ALA A O 1
ATOM 3425 N N . SER A 1 475 ? -11.086 1.338 20.591 1.00 87.81 475 SER A N 1
ATOM 3426 C CA . SER A 1 475 ? -9.648 1.551 20.754 1.00 87.81 475 SER A CA 1
ATOM 3427 C C . SER A 1 475 ? -9.053 0.507 21.689 1.00 87.81 475 SER A C 1
ATOM 3429 O O . SER A 1 475 ? -9.505 0.376 22.829 1.00 87.81 475 SER A O 1
ATOM 3431 N N . ILE A 1 476 ? -8.024 -0.200 21.231 1.00 82.94 476 ILE A N 1
ATOM 3432 C CA . ILE A 1 476 ? -7.293 -1.186 22.029 1.00 82.94 476 ILE A CA 1
ATOM 3433 C C . ILE A 1 476 ? -5.824 -0.800 22.075 1.00 82.94 476 ILE A C 1
ATOM 3435 O O . ILE A 1 476 ? -5.215 -0.580 21.032 1.00 82.94 476 ILE A O 1
ATOM 3439 N N . SER A 1 477 ? -5.251 -0.735 23.274 1.00 83.00 477 SER A N 1
ATOM 3440 C CA . SER A 1 477 ? -3.824 -0.504 23.480 1.00 83.00 477 SER A CA 1
ATOM 3441 C C . SER A 1 477 ? -3.199 -1.567 24.383 1.00 83.00 477 SER A C 1
ATOM 3443 O O . SER A 1 477 ? -3.808 -1.990 25.365 1.00 83.00 477 SER A O 1
ATOM 3445 N N . SER A 1 478 ? -1.980 -2.010 24.063 1.00 75.50 478 SER A N 1
ATOM 3446 C CA . SER A 1 478 ? -1.198 -2.903 24.932 1.00 75.50 478 SER A CA 1
ATOM 3447 C C . SER A 1 478 ? 0.301 -2.729 24.783 1.00 75.50 478 SER A C 1
ATOM 3449 O O . SER A 1 478 ? 0.789 -2.437 23.695 1.00 75.50 478 SER A O 1
ATOM 3451 N N . SER A 1 479 ? 1.030 -2.993 25.866 1.00 73.94 479 SER A N 1
ATOM 3452 C CA . SER A 1 479 ? 2.491 -3.137 25.889 1.00 73.94 479 SER A CA 1
ATOM 3453 C C . SER A 1 479 ? 2.985 -4.595 25.809 1.00 73.94 479 SER A C 1
ATOM 3455 O O . SER A 1 479 ? 4.168 -4.868 25.997 1.00 73.94 479 SER A O 1
ATOM 3457 N N . SER A 1 480 ? 2.085 -5.556 25.571 1.00 66.12 480 SER A N 1
ATOM 3458 C CA . SER A 1 480 ? 2.353 -7.005 25.583 1.00 66.12 480 SER A CA 1
ATOM 3459 C C . SER A 1 480 ? 1.482 -7.785 24.583 1.00 66.12 480 SER A C 1
ATOM 3461 O O . SER A 1 480 ? 0.550 -7.220 24.013 1.00 66.12 480 SER A O 1
ATOM 3463 N N . SER A 1 481 ? 1.811 -9.054 24.307 1.00 65.38 481 SER A N 1
ATOM 3464 C CA . SER A 1 481 ? 1.116 -9.890 23.311 1.00 65.38 481 SER A CA 1
ATOM 3465 C C . SER A 1 481 ? -0.387 -10.021 23.593 1.00 65.38 481 SER A C 1
ATOM 3467 O O . SER A 1 481 ? -0.751 -10.541 24.644 1.00 65.38 481 SER A O 1
ATOM 3469 N N . ILE A 1 482 ? -1.245 -9.613 22.645 1.00 64.25 482 ILE A N 1
ATOM 3470 C CA . ILE A 1 482 ? -2.709 -9.731 22.738 1.00 64.25 482 ILE A CA 1
ATOM 3471 C C . ILE A 1 482 ? -3.269 -10.553 21.568 1.00 64.25 482 ILE A C 1
ATOM 3473 O O . ILE A 1 482 ? -3.203 -10.101 20.423 1.00 64.25 482 ILE A O 1
ATOM 3477 N N . PRO A 1 483 ? -3.915 -11.698 21.811 1.00 64.38 483 PRO A N 1
ATOM 3478 C CA . PRO A 1 483 ? -4.802 -12.305 20.829 1.00 64.38 483 PRO A CA 1
ATOM 3479 C C . PRO A 1 483 ? -6.217 -11.711 20.944 1.00 64.38 483 PRO A C 1
ATOM 3481 O O . PRO A 1 483 ? -7.003 -12.108 21.793 1.00 64.38 483 PRO A O 1
ATOM 3484 N N . ILE A 1 484 ? -6.550 -10.764 20.073 1.00 67.25 484 ILE A N 1
ATOM 3485 C CA . ILE A 1 484 ? -7.876 -10.158 19.926 1.00 67.25 484 ILE A CA 1
ATOM 3486 C C . ILE A 1 484 ? -8.679 -10.955 18.892 1.00 67.25 484 ILE A C 1
ATOM 3488 O O . ILE A 1 484 ? -8.337 -10.966 17.716 1.00 67.25 484 ILE A O 1
ATOM 3492 N N . ALA A 1 485 ? -9.789 -11.570 19.282 1.00 65.94 485 ALA A N 1
ATOM 3493 C CA . ALA A 1 485 ? -10.731 -12.163 18.334 1.00 65.94 485 ALA A CA 1
ATOM 3494 C C . ALA A 1 485 ? -12.037 -11.353 18.282 1.00 65.94 485 ALA A C 1
ATOM 3496 O O . ALA A 1 485 ? -12.361 -10.629 19.220 1.00 65.94 485 ALA A O 1
ATOM 3497 N N . ASN A 1 486 ? -12.781 -11.465 17.181 1.00 67.62 486 ASN A N 1
ATOM 3498 C CA . ASN A 1 486 ? -14.176 -11.038 17.039 1.00 67.62 486 ASN A CA 1
ATOM 3499 C C . ASN A 1 486 ? -14.470 -9.605 17.525 1.00 67.62 486 ASN A C 1
ATOM 3501 O O . ASN A 1 486 ? -15.488 -9.365 18.175 1.00 67.62 486 ASN A O 1
ATOM 3505 N N . ILE A 1 487 ? -13.585 -8.647 17.240 1.00 73.88 487 ILE A N 1
ATOM 3506 C CA . ILE A 1 487 ? -13.839 -7.231 17.535 1.00 73.88 487 ILE A CA 1
ATOM 3507 C C . ILE A 1 487 ? -14.656 -6.600 16.416 1.00 73.88 487 ILE A C 1
ATOM 3509 O O . ILE A 1 487 ? -14.502 -6.967 15.259 1.00 73.88 487 ILE A O 1
ATOM 3513 N N . CYS A 1 488 ? -15.505 -5.620 16.707 1.00 75.44 488 CYS A N 1
ATOM 3514 C CA . CYS A 1 488 ? -16.111 -4.828 15.646 1.00 75.44 488 CYS A CA 1
ATOM 3515 C C . CYS A 1 488 ? -16.261 -3.356 16.025 1.00 75.44 488 CYS A C 1
ATOM 3517 O O . CYS A 1 488 ? -16.264 -2.989 17.197 1.00 75.44 488 CYS A O 1
ATOM 3519 N N . ALA A 1 489 ? -16.373 -2.503 15.009 1.00 82.06 489 ALA A N 1
ATOM 3520 C CA . ALA A 1 489 ? -16.705 -1.091 15.152 1.00 82.06 489 ALA A CA 1
ATOM 3521 C C . ALA A 1 489 ? -17.456 -0.611 13.901 1.00 82.06 489 ALA A C 1
ATOM 3523 O O . ALA A 1 489 ? -17.264 -1.156 12.817 1.00 82.06 489 ALA A O 1
ATOM 3524 N N . GLN A 1 490 ? -18.308 0.407 14.034 1.00 84.62 490 GLN A N 1
ATOM 3525 C CA . GLN A 1 490 ? -19.039 0.986 12.900 1.00 84.62 490 GLN A CA 1
ATOM 3526 C C . GLN A 1 490 ? -18.195 2.030 12.149 1.00 84.62 490 GLN A C 1
ATOM 3528 O O . GLN A 1 490 ? -18.124 1.997 10.922 1.00 84.62 490 GLN A O 1
ATOM 3533 N N . ASN A 1 491 ? -17.516 2.936 12.868 1.00 86.81 491 ASN A N 1
ATOM 3534 C CA . ASN A 1 491 ? -16.780 4.050 12.258 1.00 86.81 491 ASN A CA 1
ATOM 3535 C C . ASN A 1 491 ? -15.265 3.858 12.334 1.00 86.81 491 ASN A C 1
ATOM 3537 O O . ASN A 1 491 ? -14.599 3.895 11.299 1.00 86.81 491 ASN A O 1
ATOM 3541 N N . THR A 1 492 ? -14.713 3.658 13.534 1.00 88.12 492 THR A N 1
ATOM 3542 C CA . THR A 1 492 ? -13.256 3.623 13.733 1.00 88.12 492 THR A CA 1
ATOM 3543 C C . THR A 1 492 ? -12.836 2.495 14.659 1.00 88.12 492 THR A C 1
ATOM 3545 O O . THR A 1 492 ? -13.326 2.396 15.785 1.00 88.12 492 THR A O 1
ATOM 3548 N N . LEU A 1 493 ? -11.878 1.696 14.195 1.00 86.38 493 LEU A N 1
ATOM 3549 C CA . LEU A 1 493 ? -11.129 0.738 14.999 1.00 86.38 493 LEU A CA 1
ATOM 3550 C C . LEU A 1 493 ? -9.663 1.183 15.076 1.00 86.38 493 LEU A C 1
ATOM 3552 O O . LEU A 1 493 ? -8.990 1.270 14.052 1.00 86.38 493 LEU A O 1
ATOM 3556 N N . GLN A 1 494 ? -9.163 1.452 16.280 1.00 88.44 494 GLN A N 1
ATOM 3557 C CA . GLN A 1 494 ? -7.758 1.773 16.525 1.00 88.44 494 GLN A CA 1
ATOM 3558 C C . GLN A 1 494 ? -7.108 0.684 17.376 1.00 88.44 494 GLN A C 1
ATOM 3560 O O . GLN A 1 494 ? -7.555 0.405 18.486 1.00 88.44 494 GLN A O 1
ATOM 3565 N N . LEU A 1 495 ? -6.029 0.095 16.875 1.00 82.81 495 LEU A N 1
ATOM 3566 C CA . LEU A 1 495 ? -5.250 -0.921 17.574 1.00 82.81 495 LEU A CA 1
ATOM 3567 C C . LEU A 1 495 ? -3.821 -0.416 17.744 1.00 82.81 495 LEU A C 1
ATOM 3569 O O . LEU A 1 495 ? -3.166 -0.095 16.757 1.00 82.81 495 LEU A O 1
ATOM 3573 N N . THR A 1 496 ? -3.333 -0.355 18.977 1.00 82.75 496 THR A N 1
ATOM 3574 C CA . THR A 1 496 ? -1.980 0.109 19.290 1.00 82.75 496 THR A CA 1
ATOM 3575 C C . THR A 1 496 ? -1.236 -0.961 20.088 1.00 82.75 496 THR A C 1
ATOM 3577 O O . THR A 1 496 ? -1.655 -1.305 21.192 1.00 82.75 496 THR A O 1
ATOM 3580 N N . SER A 1 497 ? -0.117 -1.470 19.577 1.00 76.19 497 SER A N 1
ATOM 3581 C CA . SER A 1 497 ? 0.782 -2.365 20.313 1.00 76.19 497 SER A CA 1
ATOM 3582 C C . SER A 1 497 ? 2.170 -1.741 20.482 1.00 76.19 497 SER A C 1
ATOM 3584 O O . SER A 1 497 ? 2.774 -1.224 19.538 1.00 76.19 497 SER A O 1
ATOM 3586 N N . SER A 1 498 ? 2.688 -1.769 21.710 1.00 70.44 498 SER A N 1
ATOM 3587 C CA . SER A 1 498 ? 4.065 -1.399 22.029 1.00 70.44 498 SER A CA 1
ATOM 3588 C C . SER A 1 498 ? 4.884 -2.609 22.503 1.00 70.44 498 SER A C 1
ATOM 3590 O O . SER A 1 498 ? 4.334 -3.549 23.082 1.00 70.44 498 SER A O 1
ATOM 3592 N N . GLY A 1 499 ? 6.197 -2.618 22.242 1.00 64.19 499 GLY A N 1
ATOM 3593 C CA . GLY A 1 499 ? 7.136 -3.616 22.788 1.00 64.19 499 GLY A CA 1
ATOM 3594 C C . GLY A 1 499 ? 7.436 -4.813 21.873 1.00 64.19 499 GLY A C 1
ATOM 3595 O O . GLY A 1 499 ? 7.613 -4.647 20.676 1.00 64.19 499 GLY A O 1
ATOM 3596 N N . THR A 1 500 ? 7.572 -6.019 22.439 1.00 56.34 500 THR A N 1
ATOM 3597 C CA . THR A 1 500 ? 7.797 -7.303 21.725 1.00 56.34 500 THR A CA 1
ATOM 3598 C C . THR A 1 500 ? 6.495 -8.096 21.541 1.00 56.34 500 THR A C 1
ATOM 3600 O O . THR A 1 500 ? 6.486 -9.326 21.531 1.00 56.34 500 THR A O 1
ATOM 3603 N N . SER A 1 501 ? 5.370 -7.392 21.468 1.00 55.75 501 SER A N 1
ATOM 3604 C CA . SER A 1 501 ? 4.031 -7.951 21.611 1.00 55.75 501 SER A CA 1
ATOM 3605 C C . SER A 1 501 ? 3.500 -8.604 20.328 1.00 55.75 501 SER A C 1
ATOM 3607 O O . SER A 1 501 ? 3.419 -7.961 19.287 1.00 55.75 501 SER A O 1
ATOM 3609 N N . ASN A 1 502 ? 3.043 -9.859 20.431 1.00 57.91 502 ASN A N 1
ATOM 3610 C CA . ASN A 1 502 ? 2.231 -10.524 19.409 1.00 57.91 502 ASN A CA 1
ATOM 3611 C C . ASN A 1 502 ? 0.788 -10.018 19.486 1.00 57.91 502 ASN A C 1
ATOM 3613 O O . ASN A 1 502 ? -0.013 -10.550 20.253 1.00 57.91 502 ASN A O 1
ATOM 3617 N N . LEU A 1 503 ? 0.444 -8.994 18.706 1.00 62.88 503 LEU A N 1
ATOM 3618 C CA . LEU A 1 503 ? -0.953 -8.663 18.418 1.00 62.88 503 LEU A CA 1
ATOM 3619 C C . LEU A 1 503 ? -1.471 -9.663 17.376 1.00 62.88 503 LEU A C 1
ATOM 3621 O O . LEU A 1 503 ? -0.931 -9.692 16.277 1.00 62.88 503 LEU A O 1
ATOM 3625 N N . THR A 1 504 ? -2.467 -10.482 17.724 1.00 63.28 504 THR A N 1
ATOM 3626 C CA . THR A 1 504 ? -3.218 -11.339 16.790 1.00 63.28 504 THR A CA 1
ATOM 3627 C C . THR A 1 504 ? -4.648 -10.856 16.732 1.00 63.28 504 THR A C 1
ATOM 3629 O O . THR A 1 504 ? -5.382 -11.080 17.680 1.00 63.28 504 THR A O 1
ATOM 3632 N N . VAL A 1 505 ? -5.046 -10.181 15.659 1.00 64.19 505 VAL A N 1
ATOM 3633 C CA . VAL A 1 505 ? -6.461 -9.863 15.418 1.00 64.19 505 VAL A CA 1
ATOM 3634 C C . VAL A 1 505 ? -7.061 -11.025 14.637 1.00 64.19 505 VAL A C 1
ATOM 3636 O O . VAL A 1 505 ? -6.394 -11.533 13.744 1.00 64.19 505 VAL A O 1
ATOM 3639 N N . ASN A 1 506 ? -8.260 -11.490 14.975 1.00 59.50 506 ASN A N 1
ATOM 3640 C CA . ASN A 1 506 ? -8.974 -12.490 14.191 1.00 59.50 506 ASN A CA 1
ATOM 3641 C C . ASN A 1 506 ? -10.451 -12.107 14.073 1.00 59.50 506 ASN A C 1
ATOM 3643 O O . ASN A 1 506 ? -11.200 -12.253 15.033 1.00 59.50 506 ASN A O 1
ATOM 3647 N N . SER A 1 507 ? -10.846 -11.675 12.874 1.00 51.25 507 SER A N 1
ATOM 3648 C CA . SER A 1 507 ? -12.218 -11.406 12.433 1.00 51.25 507 SER A CA 1
ATOM 3649 C C . SER A 1 507 ? -12.881 -10.163 13.030 1.00 51.25 507 SER A C 1
ATOM 3651 O O . SER A 1 507 ? -12.948 -9.975 14.246 1.00 51.25 507 SER A O 1
ATOM 3653 N N . THR A 1 508 ? -13.460 -9.346 12.148 1.00 56.34 508 THR A N 1
ATOM 3654 C CA . THR A 1 508 ? -14.504 -8.391 12.516 1.00 56.34 508 THR A CA 1
ATOM 3655 C C . THR A 1 508 ? -15.780 -8.734 11.758 1.00 56.34 508 THR A C 1
ATOM 3657 O O . THR A 1 508 ? -15.783 -8.756 10.531 1.00 56.34 508 THR A O 1
ATOM 3660 N N . VAL A 1 509 ? -16.881 -8.976 12.472 1.00 57.91 509 VAL A N 1
ATOM 3661 C CA . VAL A 1 509 ? -18.193 -9.271 11.857 1.00 57.91 509 VAL A CA 1
ATOM 3662 C C . VAL A 1 509 ? -18.735 -8.061 11.076 1.00 57.91 509 VAL A C 1
ATOM 3664 O O . VAL A 1 509 ? -19.511 -8.216 10.138 1.00 57.91 509 VAL A O 1
ATOM 3667 N N . VAL A 1 510 ? -18.312 -6.847 11.451 1.00 70.31 510 VAL A N 1
ATOM 3668 C CA . VAL A 1 510 ? -18.657 -5.582 10.790 1.00 70.31 510 VAL A CA 1
ATOM 3669 C C . VAL A 1 510 ? -17.380 -4.792 10.549 1.00 70.31 510 VAL A C 1
ATOM 3671 O O . VAL A 1 510 ? -16.660 -4.475 11.497 1.00 70.31 510 VAL A O 1
ATOM 3674 N N . CYS A 1 511 ? -17.131 -4.461 9.285 1.00 73.94 511 CYS A N 1
ATOM 3675 C CA . CYS A 1 511 ? -15.961 -3.699 8.879 1.00 73.94 511 CYS A CA 1
ATOM 3676 C C . CYS A 1 511 ? -16.176 -2.204 9.137 1.00 73.94 511 CYS A C 1
ATOM 3678 O O . CYS A 1 511 ? -17.057 -1.608 8.504 1.00 73.94 511 CYS A O 1
ATOM 3680 N N . PRO A 1 512 ? -15.382 -1.574 10.019 1.00 81.75 512 PRO A N 1
ATOM 3681 C CA . PRO A 1 512 ? -15.496 -0.144 10.288 1.00 81.75 512 PRO A CA 1
ATOM 3682 C C . PRO A 1 512 ? -15.206 0.677 9.028 1.00 81.75 512 PRO A C 1
ATOM 3684 O O . PRO A 1 512 ? -14.550 0.210 8.096 1.00 81.75 512 PRO A O 1
ATOM 3687 N N . GLN A 1 513 ? -15.656 1.931 8.989 1.00 85.94 513 GLN A N 1
ATOM 3688 C CA . GLN A 1 513 ? -15.248 2.860 7.925 1.00 85.94 513 GLN A CA 1
ATOM 3689 C C . GLN A 1 513 ? -13.724 3.031 7.877 1.00 85.94 513 GLN A C 1
ATOM 3691 O O . GLN A 1 513 ? -13.129 3.035 6.798 1.00 85.94 513 GLN A O 1
ATOM 3696 N N . THR A 1 514 ? -13.095 3.127 9.047 1.00 88.62 514 THR A N 1
ATOM 3697 C CA . THR A 1 514 ? -11.666 3.389 9.218 1.00 88.62 514 THR A CA 1
ATOM 3698 C C . THR A 1 514 ? -11.044 2.398 10.197 1.00 88.62 514 THR A C 1
ATOM 3700 O O . THR A 1 514 ? -11.566 2.188 11.292 1.00 88.62 514 THR A O 1
ATOM 3703 N N . THR A 1 515 ? -9.907 1.818 9.824 1.00 85.75 515 THR A N 1
ATOM 3704 C CA . THR A 1 515 ? -9.100 0.984 10.720 1.00 85.75 515 THR A CA 1
ATOM 3705 C C . THR A 1 515 ? -7.667 1.483 10.731 1.00 85.75 515 THR A C 1
ATOM 3707 O O . THR A 1 515 ? -7.054 1.629 9.673 1.00 85.75 515 THR A O 1
ATOM 3710 N N . THR A 1 516 ? -7.125 1.710 11.924 1.00 87.56 516 THR A N 1
ATOM 3711 C CA . THR A 1 516 ? -5.734 2.117 12.128 1.00 87.56 516 THR A CA 1
ATOM 3712 C C . THR A 1 516 ? -5.044 1.126 13.049 1.00 87.56 516 THR A C 1
ATOM 3714 O O . THR A 1 516 ? -5.500 0.907 14.172 1.00 87.56 516 THR A O 1
ATOM 3717 N N . VAL A 1 517 ? -3.926 0.559 12.603 1.00 82.94 517 VAL A N 1
ATOM 3718 C CA . VAL A 1 517 ? -3.075 -0.298 13.431 1.00 82.94 517 VAL A CA 1
ATOM 3719 C C . VAL A 1 517 ? -1.702 0.335 13.575 1.00 82.94 517 VAL A C 1
ATOM 3721 O O . VAL A 1 517 ? -1.038 0.588 12.577 1.00 82.94 517 VAL A O 1
ATOM 3724 N N . ILE A 1 518 ? -1.281 0.598 14.808 1.00 83.38 518 ILE A N 1
ATOM 3725 C CA . ILE A 1 518 ? 0.044 1.114 15.151 1.00 83.38 518 ILE A CA 1
ATOM 3726 C C . ILE A 1 518 ? 0.741 0.035 15.967 1.00 83.38 518 ILE A C 1
ATOM 3728 O O . ILE A 1 518 ? 0.368 -0.214 17.108 1.00 83.38 518 ILE A O 1
ATOM 3732 N N . ALA A 1 519 ? 1.739 -0.614 15.391 1.00 74.12 519 ALA A N 1
ATOM 3733 C CA . ALA A 1 519 ? 2.409 -1.745 16.006 1.00 74.12 519 ALA A CA 1
ATOM 3734 C C . ALA A 1 519 ? 3.915 -1.517 16.142 1.00 74.12 519 ALA A C 1
ATOM 3736 O O . ALA A 1 519 ? 4.563 -0.951 15.261 1.00 74.12 519 ALA A O 1
ATOM 3737 N N . SER A 1 520 ? 4.493 -2.017 17.231 1.00 69.88 520 SER A N 1
ATOM 3738 C CA . SER A 1 520 ? 5.939 -2.195 17.355 1.00 69.88 520 SER A CA 1
ATOM 3739 C C . SER A 1 520 ? 6.254 -3.594 17.886 1.00 69.88 520 SER A C 1
ATOM 3741 O O . SER A 1 520 ? 5.518 -4.114 18.722 1.00 69.88 520 SER A O 1
ATOM 3743 N N . GLY A 1 521 ? 7.314 -4.215 17.355 1.00 65.44 521 GLY A N 1
ATOM 3744 C CA . GLY A 1 521 ? 7.656 -5.623 17.623 1.00 65.44 521 GLY A CA 1
ATOM 3745 C C . GLY A 1 521 ? 6.865 -6.617 16.766 1.00 65.44 521 GLY A C 1
ATOM 3746 O O . GLY A 1 521 ? 6.153 -6.210 15.857 1.00 65.44 521 GLY A O 1
ATOM 3747 N N . ASN A 1 522 ? 6.993 -7.922 17.027 1.00 64.25 522 ASN A N 1
ATOM 3748 C CA . ASN A 1 522 ? 6.405 -8.994 16.206 1.00 64.25 522 ASN A CA 1
ATOM 3749 C C . ASN A 1 522 ? 4.860 -8.982 16.230 1.00 64.25 522 ASN A C 1
ATOM 3751 O O . ASN A 1 522 ? 4.259 -9.621 17.074 1.00 64.25 522 ASN A O 1
ATOM 3755 N N . THR A 1 523 ? 4.188 -8.301 15.301 1.00 63.91 523 THR A N 1
ATOM 3756 C CA . THR A 1 523 ? 2.712 -8.200 15.256 1.00 63.91 523 THR A CA 1
ATOM 3757 C C . THR A 1 523 ? 2.122 -8.937 14.056 1.00 63.91 523 THR A C 1
ATOM 3759 O O . THR A 1 523 ? 2.500 -8.587 12.950 1.00 63.91 523 THR A O 1
ATOM 3762 N N . SER A 1 524 ? 1.175 -9.869 14.257 1.00 66.31 524 SER A N 1
ATOM 3763 C CA . SER A 1 524 ? 0.535 -10.699 13.212 1.00 66.31 524 SER A CA 1
ATOM 3764 C C . SER A 1 524 ? -0.963 -10.397 13.081 1.00 66.31 524 SER A C 1
ATOM 3766 O O . SER A 1 524 ? -1.755 -10.823 13.910 1.00 66.31 524 SER A O 1
ATOM 3768 N N . ILE A 1 525 ? -1.408 -9.713 12.030 1.00 67.50 525 ILE A N 1
ATOM 3769 C CA . ILE A 1 525 ? -2.778 -9.171 11.955 1.00 67.50 525 ILE A CA 1
ATOM 3770 C C . ILE A 1 525 ? -3.646 -9.949 10.954 1.00 67.50 525 ILE A C 1
ATOM 3772 O O . ILE A 1 525 ? -3.703 -9.594 9.783 1.00 67.50 525 ILE A O 1
ATOM 3776 N N . LEU A 1 526 ? -4.405 -10.947 11.411 1.00 65.31 526 LEU A N 1
ATOM 3777 C CA . LEU A 1 526 ? -5.247 -11.769 10.532 1.00 65.31 526 LEU A CA 1
ATOM 3778 C C . LEU A 1 526 ? -6.664 -11.172 10.374 1.00 65.31 526 LEU A C 1
ATOM 3780 O O . LEU A 1 526 ? -7.234 -10.632 11.321 1.00 65.31 526 LEU A O 1
ATOM 3784 N N . ASN A 1 527 ? -7.279 -11.299 9.191 1.00 66.56 527 ASN A N 1
ATOM 3785 C CA . ASN A 1 527 ? -8.700 -10.986 8.953 1.00 66.56 527 ASN A CA 1
ATOM 3786 C C . ASN A 1 527 ? -9.157 -9.572 9.394 1.00 66.56 527 ASN A C 1
ATOM 3788 O O . ASN A 1 527 ? -10.282 -9.394 9.871 1.00 66.56 527 ASN A O 1
ATOM 3792 N N . LEU A 1 528 ? -8.287 -8.563 9.287 1.00 73.75 528 LEU A N 1
ATOM 3793 C CA . LEU A 1 528 ? -8.659 -7.167 9.520 1.00 73.75 528 LEU A CA 1
ATOM 3794 C C . LEU A 1 528 ? -9.465 -6.654 8.324 1.00 73.75 528 LEU A C 1
ATOM 3796 O O . LEU A 1 528 ? -9.147 -6.987 7.188 1.00 73.75 528 LEU A O 1
ATOM 3800 N N . CYS A 1 529 ? -10.460 -5.798 8.536 1.00 73.81 529 CYS A N 1
ATOM 3801 C CA . CYS A 1 529 ? -11.118 -5.119 7.424 1.00 73.81 529 CYS A CA 1
ATOM 3802 C C . CYS A 1 529 ? -11.438 -3.657 7.736 1.00 73.81 529 CYS A C 1
ATOM 3804 O O . CYS A 1 529 ? -11.416 -3.204 8.883 1.00 73.81 529 CYS A O 1
ATOM 3806 N N . ALA A 1 530 ? -11.700 -2.910 6.668 1.00 81.00 530 ALA A N 1
ATOM 3807 C CA . ALA A 1 530 ? -12.211 -1.551 6.680 1.00 81.00 530 ALA A CA 1
ATOM 3808 C C . ALA A 1 530 ? -13.015 -1.339 5.390 1.00 81.00 530 ALA A C 1
ATOM 3810 O O . ALA A 1 530 ? -12.638 -1.853 4.341 1.00 81.00 530 ALA A O 1
ATOM 3811 N N . SER A 1 531 ? -14.108 -0.580 5.443 1.00 82.75 531 SER A N 1
ATOM 3812 C CA . SER A 1 531 ? -14.917 -0.285 4.252 1.00 82.75 531 SER A CA 1
ATOM 3813 C C . SER A 1 531 ? -14.406 0.919 3.452 1.00 82.75 531 SER A C 1
ATOM 3815 O O . SER A 1 531 ? -14.621 0.969 2.242 1.00 82.75 531 SER A O 1
ATOM 3817 N N . SER A 1 532 ? -13.695 1.867 4.080 1.00 86.06 532 SER A N 1
ATOM 3818 C CA . SER A 1 532 ? -13.132 3.047 3.402 1.00 86.06 532 SER A CA 1
ATOM 3819 C C . SER A 1 532 ? -11.607 3.092 3.474 1.00 86.06 532 SER A C 1
ATOM 3821 O O . SER A 1 532 ? -10.955 3.041 2.432 1.00 86.06 532 SER A O 1
ATOM 3823 N N . GLN A 1 533 ? -11.027 3.142 4.677 1.00 88.56 533 GLN A N 1
ATOM 3824 C CA . GLN A 1 533 ? -9.590 3.369 4.852 1.00 88.56 533 GLN A CA 1
ATOM 3825 C C . GLN A 1 533 ? -8.961 2.396 5.849 1.00 88.56 533 GLN A C 1
ATOM 3827 O O . GLN A 1 533 ? -9.407 2.287 6.990 1.00 88.56 533 GLN A O 1
ATOM 3832 N N . LEU A 1 534 ? -7.869 1.758 5.435 1.00 86.19 534 LEU A N 1
ATOM 3833 C CA . LEU A 1 534 ? -7.001 0.955 6.289 1.00 86.19 534 LEU A CA 1
ATOM 3834 C C . LEU A 1 534 ? -5.615 1.604 6.366 1.00 86.19 534 LEU A C 1
ATOM 3836 O O . LEU A 1 534 ? -4.963 1.804 5.343 1.00 86.19 534 LEU A O 1
ATOM 3840 N N . THR A 1 535 ? -5.160 1.931 7.574 1.00 87.50 535 THR A N 1
ATOM 3841 C CA . THR A 1 535 ? -3.807 2.445 7.825 1.00 87.50 535 THR A CA 1
ATOM 3842 C C . THR A 1 535 ? -3.064 1.499 8.753 1.00 87.50 535 THR A C 1
ATOM 3844 O O . THR A 1 535 ? -3.547 1.203 9.844 1.00 87.50 535 THR A O 1
ATOM 3847 N N . ILE A 1 536 ? -1.885 1.039 8.348 1.00 81.62 536 ILE A N 1
ATOM 3848 C CA . ILE A 1 536 ? -1.028 0.203 9.186 1.00 81.62 536 ILE A CA 1
ATOM 3849 C C . ILE A 1 536 ? 0.333 0.877 9.307 1.00 81.62 536 ILE A C 1
ATOM 3851 O O . ILE A 1 536 ? 1.009 1.106 8.313 1.00 81.62 536 ILE A O 1
ATOM 3855 N N . GLN A 1 537 ? 0.734 1.201 10.527 1.00 82.62 537 GLN A N 1
ATOM 3856 C CA . GLN A 1 537 ? 2.052 1.719 10.848 1.00 82.62 537 GLN A CA 1
ATOM 3857 C C . GLN A 1 537 ? 2.768 0.686 11.707 1.00 82.62 537 GLN A C 1
ATOM 3859 O O . GLN A 1 537 ? 2.344 0.404 12.825 1.00 82.62 537 GLN A O 1
ATOM 3864 N N . ALA A 1 538 ? 3.855 0.130 11.195 1.00 74.00 538 ALA A N 1
ATOM 3865 C CA . ALA A 1 538 ? 4.652 -0.853 11.902 1.00 74.00 538 ALA A CA 1
ATOM 3866 C C . ALA A 1 538 ? 6.105 -0.398 12.035 1.00 74.00 538 ALA A C 1
ATOM 3868 O O . ALA A 1 538 ? 6.694 0.165 11.113 1.00 74.00 538 ALA A O 1
ATOM 3869 N N . ALA A 1 539 ? 6.679 -0.646 13.207 1.00 70.06 539 ALA A N 1
ATOM 3870 C CA . ALA A 1 539 ? 8.081 -0.391 13.504 1.00 70.06 539 ALA A CA 1
ATOM 3871 C C . ALA A 1 539 ? 8.749 -1.633 14.117 1.00 70.06 539 ALA A C 1
ATOM 3873 O O . ALA A 1 539 ? 8.089 -2.449 14.766 1.00 70.06 539 ALA A O 1
ATOM 3874 N N . ASN A 1 540 ? 10.075 -1.753 13.979 1.00 65.25 540 ASN A N 1
ATOM 3875 C CA . ASN A 1 540 ? 10.870 -2.910 14.447 1.00 65.25 540 ASN A CA 1
ATOM 3876 C C . ASN A 1 540 ? 10.439 -4.227 13.765 1.00 65.25 540 ASN A C 1
ATOM 3878 O O . ASN A 1 540 ? 9.804 -4.174 12.734 1.00 65.25 540 ASN A O 1
ATOM 3882 N N . THR A 1 541 ? 10.757 -5.419 14.273 1.00 57.78 541 THR A N 1
ATOM 3883 C CA . THR A 1 541 ? 10.549 -6.731 13.599 1.00 57.78 541 THR A CA 1
ATOM 3884 C C . THR A 1 541 ? 9.081 -7.192 13.400 1.00 57.78 541 THR A C 1
ATOM 3886 O O . THR A 1 541 ? 8.777 -8.377 13.506 1.00 57.78 541 THR A O 1
ATOM 3889 N N . ALA A 1 542 ? 8.140 -6.285 13.133 1.00 58.06 542 ALA A N 1
ATOM 3890 C CA . ALA A 1 542 ? 6.728 -6.592 12.924 1.00 58.06 542 ALA A CA 1
ATOM 3891 C C . ALA A 1 542 ? 6.480 -7.487 11.702 1.00 58.06 542 ALA A C 1
ATOM 3893 O O . ALA A 1 542 ? 6.909 -7.183 10.596 1.00 58.06 542 ALA A O 1
ATOM 3894 N N . ASN A 1 543 ? 5.735 -8.577 11.903 1.00 55.75 543 ASN A N 1
ATOM 3895 C CA . ASN A 1 543 ? 5.413 -9.562 10.872 1.00 55.75 543 ASN A CA 1
ATOM 3896 C C . ASN A 1 543 ? 3.911 -9.519 10.538 1.00 55.75 543 ASN A C 1
ATOM 3898 O O . ASN A 1 543 ? 3.135 -10.323 11.057 1.00 55.75 543 ASN A O 1
ATOM 3902 N N . ILE A 1 544 ? 3.497 -8.559 9.703 1.00 58.88 544 ILE A N 1
ATOM 3903 C CA . ILE A 1 544 ? 2.081 -8.328 9.387 1.00 58.88 544 ILE A CA 1
ATOM 3904 C C . ILE A 1 544 ? 1.583 -9.316 8.324 1.00 58.88 544 ILE A C 1
ATOM 3906 O O . ILE A 1 544 ? 1.403 -8.976 7.160 1.00 58.88 544 ILE A O 1
ATOM 3910 N N . SER A 1 545 ? 1.259 -10.535 8.738 1.00 56.19 545 SER A N 1
ATOM 3911 C CA . SER A 1 545 ? 0.451 -11.424 7.901 1.00 56.19 545 SER A CA 1
ATOM 3912 C C . SER A 1 545 ? -1.000 -10.948 7.907 1.00 56.19 545 SER A C 1
ATOM 3914 O O . SER A 1 545 ? -1.684 -11.143 8.908 1.00 56.19 545 SER A O 1
ATOM 3916 N N . MET A 1 546 ? -1.450 -10.307 6.824 1.00 59.62 546 MET A N 1
ATOM 3917 C CA . MET A 1 546 ? -2.873 -10.131 6.535 1.00 59.62 546 MET A CA 1
ATOM 3918 C C . MET A 1 546 ? -3.364 -11.359 5.780 1.00 59.62 546 MET A C 1
ATOM 3920 O O . MET A 1 546 ? -2.658 -11.934 4.967 1.00 59.62 546 MET A O 1
ATOM 3924 N N . ASN A 1 547 ? -4.571 -11.805 6.079 1.00 53.03 547 ASN A N 1
ATOM 3925 C CA . ASN A 1 547 ? -5.202 -12.881 5.335 1.00 53.03 547 ASN A CA 1
ATOM 3926 C C . ASN A 1 547 ? -6.648 -12.433 5.147 1.00 53.03 547 ASN A C 1
ATOM 3928 O O . ASN A 1 547 ? -7.302 -12.126 6.140 1.00 53.03 547 ASN A O 1
ATOM 3932 N N . HIS A 1 548 ? -7.088 -12.282 3.896 1.00 52.06 548 HIS A N 1
ATOM 3933 C CA . HIS A 1 548 ? -8.449 -11.888 3.511 1.00 52.06 548 HIS A CA 1
ATOM 3934 C C . HIS A 1 548 ? -8.993 -10.565 4.118 1.00 52.06 548 HIS A C 1
ATOM 3936 O O . HIS A 1 548 ? -9.592 -10.528 5.191 1.00 52.06 548 HIS A O 1
ATOM 3942 N N . THR A 1 549 ? -8.906 -9.462 3.364 1.00 56.59 549 THR A N 1
ATOM 3943 C CA . THR A 1 549 ? -9.627 -8.200 3.646 1.00 56.59 549 THR A CA 1
ATOM 3944 C C . THR A 1 549 ? -10.922 -8.161 2.825 1.00 56.59 549 THR A C 1
ATOM 3946 O O . THR A 1 549 ? -10.942 -7.657 1.708 1.00 56.59 549 THR A O 1
ATOM 3949 N N . TRP A 1 550 ? -12.029 -8.720 3.326 1.00 55.03 550 TRP A N 1
ATOM 3950 C CA . TRP A 1 550 ? -13.319 -8.611 2.625 1.00 55.03 550 TRP A CA 1
ATOM 3951 C C . TRP A 1 550 ? -14.381 -7.936 3.497 1.00 55.03 550 TRP A C 1
ATOM 3953 O O . TRP A 1 550 ? -14.639 -8.420 4.599 1.00 55.03 550 TRP A O 1
ATOM 3963 N N . PRO A 1 551 ? -14.995 -6.824 3.039 1.00 68.19 551 PRO A N 1
ATOM 3964 C CA . PRO A 1 551 ? -14.790 -6.119 1.771 1.00 68.19 551 PRO A CA 1
ATOM 3965 C C . PRO A 1 551 ? -13.448 -5.365 1.703 1.00 68.19 551 PRO A C 1
ATOM 3967 O O . PRO A 1 551 ? -12.920 -4.918 2.720 1.00 68.19 551 PRO A O 1
ATOM 3970 N N . CYS A 1 552 ? -12.923 -5.203 0.482 1.00 74.38 552 CYS A N 1
ATOM 3971 C CA . CYS A 1 552 ? -11.694 -4.450 0.235 1.00 74.38 552 CYS A CA 1
ATOM 3972 C C . CYS A 1 552 ? -11.905 -2.952 0.511 1.00 74.38 552 CYS A C 1
ATOM 3974 O O . CYS A 1 552 ? -12.828 -2.376 -0.076 1.00 74.38 552 CYS A O 1
ATOM 3976 N N . PRO A 1 553 ? -11.060 -2.300 1.328 1.00 82.19 553 PRO A N 1
ATOM 3977 C CA . PRO A 1 553 ? -11.123 -0.856 1.552 1.00 82.19 553 PRO A CA 1
ATOM 3978 C C . PRO A 1 553 ? -10.876 -0.059 0.264 1.00 82.19 553 PRO A C 1
ATOM 3980 O O . PRO A 1 553 ? -10.211 -0.523 -0.665 1.00 82.19 553 PRO A O 1
ATOM 3983 N N . GLN A 1 554 ? -11.372 1.179 0.207 1.00 84.56 554 GLN A N 1
ATOM 3984 C CA . GLN A 1 554 ? -11.062 2.089 -0.901 1.00 84.56 554 GLN A CA 1
ATOM 3985 C C . GLN A 1 554 ? -9.582 2.492 -0.903 1.00 84.56 554 GLN A C 1
ATOM 3987 O O . GLN A 1 554 ? -8.960 2.520 -1.968 1.00 84.56 554 GLN A O 1
ATOM 3992 N N . PHE A 1 555 ? -9.023 2.757 0.279 1.00 87.44 555 PHE A N 1
ATOM 3993 C CA . PHE A 1 555 ? -7.662 3.251 0.474 1.00 87.44 555 PHE A CA 1
ATOM 3994 C C . PHE A 1 555 ? -6.907 2.392 1.488 1.00 87.44 555 PHE A C 1
ATOM 3996 O O . PHE A 1 555 ? -7.394 2.165 2.597 1.00 87.44 555 PHE A O 1
ATOM 4003 N N . VAL A 1 556 ? -5.695 1.968 1.136 1.00 86.06 556 VAL A N 1
ATOM 4004 C CA . VAL A 1 556 ? -4.784 1.267 2.047 1.00 86.06 556 VAL A CA 1
ATOM 4005 C C . VAL A 1 556 ? -3.453 1.997 2.094 1.00 86.06 556 VAL A C 1
ATOM 4007 O O . VAL A 1 556 ? -2.857 2.255 1.051 1.00 86.06 556 VAL A O 1
ATOM 4010 N N . ASN A 1 557 ? -2.989 2.330 3.296 1.00 87.38 557 ASN A N 1
ATOM 4011 C CA . ASN A 1 557 ? -1.689 2.950 3.523 1.00 87.38 557 ASN A CA 1
ATOM 4012 C C . ASN A 1 557 ? -0.893 2.144 4.552 1.00 87.38 557 ASN A C 1
ATOM 4014 O O . ASN A 1 557 ? -1.317 2.028 5.702 1.00 87.38 557 ASN A O 1
ATOM 4018 N N . ILE A 1 558 ? 0.255 1.602 4.152 1.00 83.25 558 ILE A N 1
ATOM 4019 C CA . ILE A 1 558 ? 1.142 0.845 5.038 1.00 83.25 558 ILE A CA 1
ATOM 4020 C C . ILE A 1 558 ? 2.477 1.567 5.138 1.00 83.25 558 ILE A C 1
ATOM 4022 O O . ILE A 1 558 ? 3.135 1.812 4.129 1.00 83.25 558 ILE A O 1
ATOM 4026 N N . ILE A 1 559 ? 2.873 1.890 6.364 1.00 83.50 559 ILE A N 1
ATOM 4027 C CA . ILE A 1 559 ? 4.133 2.550 6.689 1.00 83.50 559 ILE A CA 1
ATOM 4028 C C . ILE A 1 559 ? 4.958 1.590 7.542 1.00 83.50 559 ILE A C 1
ATOM 4030 O O . ILE A 1 559 ? 4.512 1.170 8.609 1.00 83.50 559 ILE A O 1
ATOM 4034 N N . SER A 1 560 ? 6.159 1.263 7.077 1.00 75.62 560 SER A N 1
ATOM 4035 C CA . SER A 1 560 ? 7.107 0.391 7.769 1.00 75.62 560 SER A CA 1
ATOM 4036 C C . SER A 1 560 ? 8.442 1.088 8.025 1.00 75.62 560 SER A C 1
ATOM 4038 O O . SER A 1 560 ? 8.847 1.969 7.264 1.00 75.62 560 SER A O 1
ATOM 4040 N N . SER A 1 561 ? 9.154 0.670 9.074 1.00 73.06 561 SER A N 1
ATOM 4041 C CA . SER A 1 561 ? 10.588 0.938 9.264 1.00 73.06 561 SER A CA 1
ATOM 4042 C C . SER A 1 561 ? 11.458 -0.332 9.282 1.00 73.06 561 SER A C 1
ATOM 4044 O O . SER A 1 561 ? 12.623 -0.285 9.684 1.00 73.06 561 SER A O 1
ATOM 4046 N N . SER A 1 562 ? 10.913 -1.476 8.860 1.00 66.69 562 SER A N 1
ATOM 4047 C CA . SER A 1 562 ? 11.535 -2.806 8.943 1.00 66.69 562 SER A CA 1
ATOM 4048 C C . SER A 1 562 ? 11.033 -3.797 7.875 1.00 66.69 562 SER A C 1
ATOM 4050 O O . SER A 1 562 ? 10.121 -3.469 7.118 1.00 66.69 562 SER A O 1
ATOM 4052 N N . THR A 1 563 ? 11.585 -5.024 7.840 1.00 65.56 563 THR A N 1
ATOM 4053 C CA . THR A 1 563 ? 11.059 -6.118 7.004 1.00 65.56 563 THR A CA 1
ATOM 4054 C C . THR A 1 563 ? 9.650 -6.523 7.415 1.00 65.56 563 THR A C 1
ATOM 4056 O O . THR A 1 56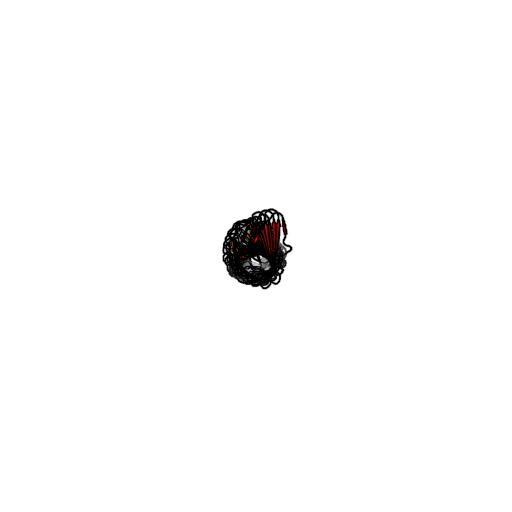3 ? 9.479 -7.110 8.484 1.00 65.56 563 THR A O 1
ATOM 4059 N N . ILE A 1 564 ? 8.668 -6.302 6.540 1.00 64.00 564 ILE A N 1
ATOM 4060 C CA . ILE A 1 564 ? 7.282 -6.737 6.764 1.00 64.00 564 ILE A CA 1
ATOM 4061 C C . ILE A 1 564 ? 6.825 -7.626 5.612 1.00 64.00 564 ILE A C 1
ATOM 4063 O O . ILE A 1 564 ? 6.602 -7.113 4.511 1.00 64.00 564 ILE A O 1
ATOM 4067 N N . PRO A 1 565 ? 6.651 -8.940 5.824 1.00 63.09 565 PRO A N 1
ATOM 4068 C CA . PRO A 1 565 ? 5.908 -9.753 4.881 1.00 63.09 565 PRO A CA 1
ATOM 4069 C C . PRO A 1 565 ? 4.421 -9.381 4.983 1.00 63.09 565 PRO A C 1
ATOM 4071 O O . PRO A 1 565 ? 3.879 -9.345 6.081 1.00 63.09 565 PRO A O 1
ATOM 4074 N N . ILE A 1 566 ? 3.787 -9.071 3.858 1.00 67.56 566 ILE A N 1
ATOM 4075 C CA . ILE A 1 566 ? 2.369 -8.745 3.720 1.00 67.56 566 ILE A CA 1
ATOM 4076 C C . ILE A 1 566 ? 1.774 -9.784 2.776 1.00 67.56 566 ILE A C 1
ATOM 4078 O O . ILE A 1 566 ? 2.098 -9.801 1.593 1.00 67.56 566 ILE A O 1
ATOM 4082 N N . LEU A 1 567 ? 0.899 -10.638 3.286 1.00 65.69 567 LEU A N 1
ATOM 4083 C CA . LEU A 1 567 ? 0.173 -11.609 2.469 1.00 65.69 567 LEU A CA 1
ATOM 4084 C C . LEU A 1 567 ? -1.222 -11.038 2.133 1.00 65.69 567 LEU A C 1
ATOM 4086 O O . LEU A 1 567 ? -1.797 -10.309 2.940 1.00 65.69 567 LEU A O 1
ATOM 4090 N N . ASP A 1 568 ? -1.736 -11.298 0.930 1.00 66.38 568 ASP A N 1
ATOM 4091 C CA . ASP A 1 568 ? -3.143 -11.108 0.526 1.00 66.38 568 ASP A CA 1
ATOM 4092 C C . ASP A 1 568 ? -3.782 -9.737 0.850 1.00 66.38 568 ASP A C 1
ATOM 4094 O O . ASP A 1 568 ? -4.882 -9.628 1.409 1.00 66.38 568 ASP A O 1
ATOM 4098 N N . ILE A 1 569 ? -3.113 -8.652 0.454 1.00 73.19 569 ILE A N 1
ATOM 4099 C CA . ILE A 1 569 ? -3.641 -7.285 0.579 1.00 73.19 569 ILE A CA 1
ATOM 4100 C C . ILE A 1 569 ? -4.646 -6.962 -0.536 1.00 73.19 569 ILE A C 1
ATOM 4102 O O . ILE A 1 569 ? -4.460 -7.351 -1.689 1.00 73.19 569 ILE A O 1
ATOM 4106 N N . CYS A 1 570 ? -5.693 -6.188 -0.241 1.00 75.50 570 CYS A N 1
ATOM 4107 C CA . CYS A 1 570 ? -6.530 -5.620 -1.295 1.00 75.50 570 CYS A CA 1
ATOM 4108 C C . CYS A 1 570 ? -6.952 -4.172 -1.036 1.00 75.50 570 CYS A C 1
ATOM 4110 O O . CYS A 1 570 ? -7.143 -3.740 0.099 1.00 75.50 570 CYS A O 1
ATOM 4112 N N . ALA A 1 571 ? -7.107 -3.423 -2.128 1.00 80.75 571 ALA A N 1
ATOM 4113 C CA . ALA A 1 571 ? -7.597 -2.051 -2.146 1.00 80.75 571 ALA A CA 1
ATOM 4114 C C . ALA A 1 571 ? -8.412 -1.820 -3.427 1.00 80.75 571 ALA A C 1
ATOM 4116 O O . ALA A 1 571 ? -8.042 -2.314 -4.490 1.00 80.75 571 ALA A O 1
ATOM 4117 N N . GLN A 1 572 ? -9.509 -1.060 -3.357 1.00 82.62 572 GLN A N 1
ATOM 4118 C CA . GLN A 1 572 ? -10.334 -0.766 -4.539 1.00 82.62 572 GLN A CA 1
ATOM 4119 C C . GLN A 1 572 ? -9.782 0.401 -5.368 1.00 82.62 572 GLN A C 1
ATOM 4121 O O . GLN A 1 572 ? -9.841 0.364 -6.597 1.00 82.62 572 GLN A O 1
ATOM 4126 N N . ARG A 1 573 ? -9.269 1.457 -4.719 1.00 86.50 573 ARG A N 1
ATOM 4127 C CA . ARG A 1 573 ? -8.768 2.661 -5.402 1.00 86.50 573 ARG A CA 1
ATOM 4128 C C . ARG A 1 573 ? -7.265 2.803 -5.280 1.00 86.50 573 ARG A C 1
ATOM 4130 O O . ARG A 1 573 ? -6.600 2.786 -6.307 1.00 86.50 573 ARG A O 1
ATOM 4137 N N . THR A 1 574 ? -6.737 2.921 -4.065 1.00 86.31 574 THR A N 1
ATOM 4138 C CA . THR A 1 574 ? -5.321 3.258 -3.870 1.00 86.31 574 THR A CA 1
ATOM 4139 C C . THR A 1 574 ? -4.663 2.378 -2.825 1.00 86.31 574 THR A C 1
ATOM 4141 O O . THR A 1 574 ? -5.169 2.244 -1.711 1.00 86.31 574 THR A O 1
ATOM 4144 N N . LEU A 1 575 ? -3.504 1.837 -3.188 1.00 86.31 575 LEU A N 1
ATOM 4145 C CA . LEU A 1 575 ? -2.574 1.174 -2.286 1.00 86.31 575 LEU A CA 1
ATOM 4146 C C . LEU A 1 575 ? -1.282 1.993 -2.202 1.00 86.31 575 LEU A C 1
ATOM 4148 O O . LEU A 1 575 ? -0.610 2.178 -3.213 1.00 86.31 575 LEU A O 1
ATOM 4152 N N . THR A 1 576 ? -0.922 2.452 -1.006 1.00 87.06 576 THR A N 1
ATOM 4153 C CA . THR A 1 576 ? 0.343 3.145 -0.737 1.00 87.06 576 THR A CA 1
ATOM 4154 C C . THR A 1 576 ? 1.173 2.341 0.253 1.00 87.06 576 THR A C 1
ATOM 4156 O O . THR A 1 576 ? 0.700 1.982 1.330 1.00 87.06 576 THR A O 1
ATOM 4159 N N . LEU A 1 577 ? 2.422 2.076 -0.109 1.00 82.81 577 LEU A N 1
ATOM 4160 C CA . LEU A 1 577 ? 3.383 1.317 0.682 1.00 82.81 577 LEU A CA 1
ATOM 4161 C C . LEU A 1 577 ? 4.622 2.187 0.870 1.00 82.81 577 LEU A C 1
ATOM 4163 O O . LEU A 1 577 ? 5.274 2.540 -0.107 1.00 82.81 577 LEU A O 1
ATOM 4167 N N . THR A 1 578 ? 4.929 2.565 2.106 1.00 83.19 578 THR A N 1
ATOM 4168 C CA . THR A 1 578 ? 6.064 3.437 2.439 1.00 83.19 578 THR A CA 1
ATOM 4169 C C . THR A 1 578 ? 7.006 2.719 3.395 1.00 83.19 578 THR A C 1
ATOM 4171 O O . THR A 1 578 ? 6.677 2.529 4.563 1.00 83.19 578 THR A O 1
ATOM 4174 N N . ASP A 1 579 ? 8.179 2.326 2.914 1.00 75.31 579 ASP A N 1
ATOM 4175 C CA . ASP A 1 579 ? 9.279 1.837 3.740 1.00 75.31 579 ASP A CA 1
ATOM 4176 C C . ASP A 1 579 ? 10.218 3.009 4.025 1.00 75.31 579 ASP A C 1
ATOM 4178 O O . ASP A 1 579 ? 10.716 3.660 3.107 1.00 75.31 579 ASP A O 1
ATOM 4182 N N . SER A 1 580 ? 10.417 3.274 5.311 1.00 69.19 580 SER A N 1
ATOM 4183 C CA . SER A 1 580 ? 11.344 4.269 5.856 1.00 69.19 580 SER A CA 1
ATOM 4184 C C . SER A 1 580 ? 12.592 3.631 6.485 1.00 69.19 580 SER A C 1
ATOM 4186 O O . SER A 1 580 ? 13.465 4.342 6.983 1.00 69.19 580 SER A O 1
ATOM 4188 N N . GLY A 1 581 ? 12.674 2.296 6.489 1.00 63.34 581 GLY A N 1
ATOM 4189 C CA . GLY A 1 581 ? 13.764 1.508 7.051 1.00 63.34 581 GLY A CA 1
ATOM 4190 C C . GLY A 1 581 ? 14.709 0.911 6.007 1.00 63.34 581 GLY A C 1
ATOM 4191 O O . GLY A 1 581 ? 14.656 1.210 4.816 1.00 63.34 581 GLY A O 1
ATOM 4192 N N . SER A 1 582 ? 15.623 0.058 6.473 1.00 57.22 582 SER A N 1
ATOM 4193 C CA . SER A 1 582 ? 16.645 -0.601 5.644 1.00 57.22 582 SER A CA 1
ATOM 4194 C C . SER A 1 582 ? 16.223 -1.964 5.079 1.00 57.22 582 SER A C 1
ATOM 4196 O O . SER A 1 582 ? 16.975 -2.552 4.301 1.00 57.22 582 SER A O 1
ATOM 4198 N N . SER A 1 583 ? 15.057 -2.489 5.467 1.00 55.53 583 SER A N 1
ATOM 4199 C CA . SER A 1 583 ? 14.787 -3.933 5.412 1.00 55.53 583 SER A CA 1
ATOM 4200 C C . SER A 1 583 ? 13.470 -4.355 4.723 1.00 55.53 583 SER A C 1
ATOM 4202 O O . SER A 1 583 ? 13.225 -5.551 4.581 1.00 55.53 583 SER A O 1
ATOM 4204 N N . GLY A 1 584 ? 12.702 -3.405 4.177 1.00 57.69 584 GLY A N 1
ATOM 4205 C CA . GLY A 1 584 ? 11.743 -3.607 3.083 1.00 57.69 584 GLY A CA 1
ATOM 4206 C C . GLY A 1 584 ? 10.416 -4.330 3.328 1.00 57.69 584 GLY A C 1
ATOM 4207 O O . GLY A 1 584 ? 10.035 -4.669 4.434 1.00 57.69 584 GLY A O 1
ATOM 4208 N N . PHE A 1 585 ? 9.650 -4.550 2.262 1.00 62.81 585 PHE A N 1
ATOM 4209 C CA . PHE A 1 585 ? 8.357 -5.233 2.259 1.00 62.81 585 PHE A CA 1
ATOM 4210 C C . PHE A 1 585 ? 8.507 -6.556 1.522 1.00 62.81 585 PHE A C 1
ATOM 4212 O O . PHE A 1 585 ? 9.208 -6.588 0.516 1.00 62.81 585 PHE A O 1
ATOM 4219 N N . GLY A 1 586 ? 7.838 -7.602 2.000 1.00 60.69 586 GLY A N 1
ATOM 4220 C CA . GLY A 1 586 ? 7.649 -8.873 1.306 1.00 60.69 586 GLY A CA 1
ATOM 4221 C C . GLY A 1 586 ? 6.180 -9.054 0.959 1.00 60.69 586 GLY A C 1
ATOM 4222 O O . GLY A 1 586 ? 5.456 -9.626 1.758 1.00 60.69 586 GLY A O 1
ATOM 4223 N N . ILE A 1 587 ? 5.702 -8.536 -0.170 1.00 63.06 587 ILE A N 1
ATOM 4224 C CA . ILE A 1 587 ? 4.284 -8.708 -0.534 1.00 63.06 587 ILE A CA 1
ATOM 4225 C C . ILE A 1 587 ? 4.126 -10.037 -1.255 1.00 63.06 587 ILE A C 1
ATOM 4227 O O . ILE A 1 587 ? 4.886 -10.279 -2.184 1.00 63.06 587 ILE A O 1
ATOM 4231 N N . ASP A 1 588 ? 3.171 -10.867 -0.847 1.00 59.00 588 ASP A N 1
ATOM 4232 C CA . ASP A 1 588 ? 2.741 -12.035 -1.610 1.00 59.00 588 ASP A CA 1
ATOM 4233 C C . ASP A 1 588 ? 1.229 -11.954 -1.830 1.00 59.00 588 ASP A C 1
ATOM 4235 O O . ASP A 1 588 ? 0.444 -12.008 -0.885 1.00 59.00 588 ASP A O 1
ATOM 4239 N N . SER A 1 589 ? 0.851 -11.816 -3.099 1.00 51.69 589 SER A N 1
ATOM 4240 C CA . SER A 1 589 ? -0.522 -11.791 -3.610 1.00 51.69 589 SER A CA 1
ATOM 4241 C C . SER A 1 589 ? -1.357 -10.552 -3.242 1.00 51.69 589 SER A C 1
ATOM 4243 O O . SER A 1 589 ? -1.378 -10.044 -2.120 1.00 51.69 589 SER A O 1
ATOM 4245 N N . SER A 1 590 ? -2.097 -10.062 -4.238 1.00 57.91 590 SER A N 1
ATOM 4246 C CA . SER A 1 590 ? -3.207 -9.132 -4.040 1.00 57.91 590 SER A CA 1
ATOM 4247 C C . SER A 1 590 ? -4.473 -9.724 -4.652 1.00 57.91 590 SER A C 1
ATOM 4249 O O . SER A 1 590 ? -4.516 -10.056 -5.834 1.00 57.91 590 SER A O 1
ATOM 4251 N N . VAL A 1 591 ? -5.514 -9.882 -3.830 1.00 56.72 591 VAL A N 1
ATOM 4252 C CA . VAL A 1 591 ? -6.774 -10.547 -4.222 1.00 56.72 591 VAL A CA 1
ATOM 4253 C C . VAL A 1 591 ? -7.606 -9.664 -5.165 1.00 56.72 591 VAL A C 1
ATOM 4255 O O . VAL A 1 591 ? -8.354 -10.161 -6.006 1.00 56.72 591 VAL A O 1
ATOM 4258 N N . MET A 1 592 ? -7.460 -8.338 -5.054 1.00 68.31 592 MET A N 1
ATOM 4259 C CA . MET A 1 592 ? -8.042 -7.355 -5.969 1.00 68.31 592 MET A CA 1
ATOM 4260 C C . MET A 1 592 ? -7.055 -6.233 -6.269 1.00 68.31 592 MET A C 1
ATOM 4262 O O . MET A 1 592 ? -6.446 -5.663 -5.362 1.00 68.31 592 MET A O 1
ATOM 4266 N N . CYS A 1 593 ? -6.977 -5.876 -7.547 1.00 72.94 593 CYS A N 1
ATOM 4267 C CA . CYS A 1 593 ? -6.025 -4.900 -8.049 1.00 72.94 593 CYS A CA 1
ATOM 4268 C C . CYS A 1 593 ? -6.560 -3.473 -7.924 1.00 72.94 593 CYS A C 1
ATOM 4270 O O . CYS A 1 593 ? -7.573 -3.162 -8.560 1.00 72.94 593 CYS A O 1
ATOM 4272 N N . PRO A 1 594 ? -5.898 -2.588 -7.157 1.00 82.44 594 PRO A N 1
ATOM 4273 C CA . PRO A 1 594 ? -6.304 -1.195 -7.049 1.00 82.44 594 PRO A CA 1
ATOM 4274 C C . PRO A 1 594 ? -6.248 -0.474 -8.397 1.00 82.44 594 PRO A C 1
ATOM 4276 O O . PRO A 1 594 ? -5.566 -0.888 -9.337 1.00 82.44 594 PRO A O 1
ATOM 4279 N N . GLN A 1 595 ? -6.941 0.659 -8.489 1.00 85.94 595 GLN A N 1
ATOM 4280 C CA . GLN A 1 595 ? -6.749 1.594 -9.599 1.00 85.94 595 GLN A CA 1
ATOM 4281 C C . GLN A 1 595 ? -5.306 2.108 -9.625 1.00 85.94 595 GLN A C 1
ATOM 4283 O O . GLN A 1 595 ? -4.661 2.080 -10.672 1.00 85.94 595 GLN A O 1
ATOM 4288 N N . THR A 1 596 ? -4.781 2.511 -8.469 1.00 87.31 596 THR A N 1
ATOM 4289 C CA . THR A 1 596 ? -3.431 3.048 -8.319 1.00 87.31 596 THR A CA 1
ATOM 4290 C C . THR A 1 596 ? -2.651 2.337 -7.215 1.00 87.31 596 THR A C 1
ATOM 4292 O O . THR A 1 596 ? -3.166 2.099 -6.122 1.00 87.31 596 THR A O 1
ATOM 4295 N N . ALA A 1 597 ? -1.388 2.013 -7.484 1.00 84.44 597 ALA A N 1
ATOM 4296 C CA . ALA A 1 597 ? -0.456 1.496 -6.486 1.00 84.44 597 ALA A CA 1
ATOM 4297 C C . ALA A 1 597 ? 0.810 2.360 -6.451 1.00 84.44 597 ALA A C 1
ATOM 4299 O O . ALA A 1 597 ? 1.397 2.641 -7.497 1.00 84.44 597 ALA A O 1
ATOM 4300 N N . THR A 1 598 ? 1.230 2.769 -5.255 1.00 86.94 598 THR A N 1
ATOM 4301 C CA . THR A 1 598 ? 2.432 3.576 -5.024 1.00 86.94 598 THR A CA 1
ATOM 4302 C C . THR A 1 598 ? 3.325 2.893 -3.999 1.00 86.94 598 THR A C 1
ATOM 4304 O O . THR A 1 598 ? 2.888 2.599 -2.888 1.00 86.94 598 THR A O 1
ATOM 4307 N N . ILE A 1 599 ? 4.588 2.685 -4.354 1.00 82.19 599 ILE A N 1
ATOM 4308 C CA . ILE A 1 599 ? 5.615 2.135 -3.471 1.00 82.19 599 ILE A CA 1
ATOM 4309 C C . ILE A 1 599 ? 6.714 3.171 -3.301 1.00 82.19 599 ILE A C 1
ATOM 4311 O O . ILE A 1 599 ? 7.298 3.618 -4.285 1.00 82.19 599 ILE A O 1
ATOM 4315 N N . ILE A 1 600 ? 7.022 3.513 -2.058 1.00 83.31 600 ILE A N 1
ATOM 4316 C CA . ILE A 1 600 ? 8.142 4.364 -1.673 1.00 83.31 600 ILE A CA 1
ATOM 4317 C C . ILE A 1 600 ? 9.056 3.499 -0.811 1.00 83.31 600 ILE A C 1
ATOM 4319 O O . ILE A 1 600 ? 8.665 3.108 0.284 1.00 83.31 600 ILE A O 1
ATOM 4323 N N . ALA A 1 601 ? 10.239 3.156 -1.309 1.00 74.19 601 ALA A N 1
ATOM 4324 C CA . ALA A 1 601 ? 11.163 2.244 -0.642 1.00 74.19 601 ALA A CA 1
ATOM 4325 C C . ALA A 1 601 ? 12.483 2.939 -0.303 1.00 74.19 601 ALA A C 1
ATOM 4327 O O . ALA A 1 601 ? 13.093 3.540 -1.184 1.00 74.19 601 ALA A O 1
ATOM 4328 N N . SER A 1 602 ? 12.966 2.825 0.936 1.00 72.06 602 SER A N 1
ATOM 4329 C CA . SER A 1 602 ? 14.330 3.230 1.322 1.00 72.06 602 SER A CA 1
ATOM 4330 C C . SER A 1 602 ? 15.306 2.054 1.464 1.00 72.06 602 SER A C 1
ATOM 4332 O O . SER A 1 602 ? 16.511 2.267 1.321 1.00 72.06 602 SER A O 1
ATOM 4334 N N . GLY A 1 603 ? 14.817 0.829 1.697 1.00 66.69 603 GLY A N 1
ATOM 4335 C CA . GLY A 1 603 ? 15.619 -0.386 1.888 1.00 66.69 603 GLY A CA 1
ATOM 4336 C C . GLY A 1 603 ? 15.438 -1.468 0.814 1.00 66.69 603 GLY A C 1
ATOM 4337 O O . GLY A 1 603 ? 14.751 -1.288 -0.194 1.00 66.69 603 GLY A O 1
ATOM 4338 N N . THR A 1 604 ? 16.078 -2.624 1.018 1.00 66.44 604 THR A N 1
ATOM 4339 C CA . THR A 1 604 ? 15.931 -3.788 0.117 1.00 66.44 604 THR A CA 1
ATOM 4340 C C . THR A 1 604 ? 14.537 -4.395 0.273 1.00 66.44 604 THR A C 1
ATOM 4342 O O . THR A 1 604 ? 14.202 -4.868 1.351 1.00 66.44 604 THR A O 1
ATOM 4345 N N . THR A 1 605 ? 13.731 -4.376 -0.788 1.00 64.81 605 THR A N 1
ATOM 4346 C CA . THR A 1 605 ? 12.274 -4.601 -0.804 1.00 64.81 605 THR A CA 1
ATOM 4347 C C . THR A 1 605 ? 11.893 -5.632 -1.885 1.00 64.81 605 THR A C 1
ATOM 4349 O O . THR A 1 605 ? 11.706 -5.268 -3.048 1.00 64.81 605 THR A O 1
ATOM 4352 N N . PRO A 1 606 ? 11.779 -6.932 -1.558 1.00 63.50 606 PRO A N 1
ATOM 4353 C CA . PRO A 1 606 ? 11.248 -7.931 -2.488 1.00 63.50 606 PRO A CA 1
ATOM 4354 C C . PRO A 1 606 ? 9.712 -7.863 -2.587 1.00 63.50 606 PRO A C 1
ATOM 4356 O O . PRO A 1 606 ? 8.990 -8.233 -1.672 1.00 63.50 606 PRO A O 1
ATOM 4359 N N . ILE A 1 607 ? 9.180 -7.433 -3.725 1.00 67.12 607 ILE A N 1
ATOM 4360 C CA . ILE A 1 607 ? 7.745 -7.259 -3.969 1.00 67.12 607 ILE A CA 1
ATOM 4361 C C . ILE A 1 607 ? 7.262 -8.347 -4.932 1.00 67.12 607 ILE A C 1
ATOM 4363 O O . ILE A 1 607 ? 7.541 -8.310 -6.129 1.00 67.12 607 ILE A O 1
ATOM 4367 N N . LEU A 1 608 ? 6.509 -9.329 -4.446 1.00 62.69 608 LEU A N 1
ATOM 4368 C CA . LEU A 1 608 ? 5.941 -10.377 -5.294 1.00 62.69 608 LEU A CA 1
ATOM 4369 C C . LEU A 1 608 ? 4.465 -10.053 -5.583 1.00 62.69 608 LEU A C 1
ATOM 4371 O O . LEU A 1 608 ? 3.742 -9.555 -4.725 1.00 62.69 608 LEU A O 1
ATOM 4375 N N . ASN A 1 609 ? 4.004 -10.334 -6.805 1.00 64.88 609 ASN A N 1
ATOM 4376 C CA . ASN A 1 609 ? 2.575 -10.354 -7.159 1.00 64.88 609 ASN A CA 1
ATOM 4377 C C . ASN A 1 609 ? 1.778 -9.059 -6.868 1.00 64.88 609 ASN A C 1
ATOM 4379 O O . ASN A 1 609 ? 0.611 -9.112 -6.467 1.00 64.88 609 ASN A O 1
ATOM 4383 N N . LEU A 1 610 ? 2.380 -7.886 -7.086 1.00 72.25 610 LEU A N 1
ATOM 4384 C CA . LEU A 1 610 ? 1.677 -6.606 -6.971 1.00 72.25 610 LEU A CA 1
ATOM 4385 C C . LEU A 1 610 ? 0.865 -6.327 -8.233 1.00 72.25 610 LEU A C 1
ATOM 4387 O O . LEU A 1 610 ? 1.397 -6.416 -9.333 1.00 72.25 610 LEU A O 1
ATOM 4391 N N . CYS A 1 611 ? -0.379 -5.879 -8.104 1.00 73.06 611 CYS A N 1
ATOM 4392 C CA . CYS A 1 611 ? -1.160 -5.477 -9.266 1.00 73.06 611 CYS A CA 1
ATOM 4393 C C . CYS A 1 611 ? -1.773 -4.081 -9.146 1.00 73.06 611 CYS A C 1
ATOM 4395 O O . CYS A 1 611 ? -1.995 -3.563 -8.055 1.00 73.06 611 CYS A O 1
ATOM 4397 N N . ALA A 1 612 ? -2.025 -3.458 -10.298 1.00 80.00 612 ALA A N 1
ATOM 4398 C CA . ALA A 1 612 ? -2.732 -2.190 -10.435 1.00 80.00 612 ALA A CA 1
ATOM 4399 C C . ALA A 1 612 ? -3.418 -2.148 -11.808 1.00 80.00 612 ALA A C 1
ATOM 4401 O O . ALA A 1 612 ? -2.904 -2.710 -12.771 1.00 80.00 612 ALA A O 1
ATOM 4402 N N . THR A 1 613 ? -4.570 -1.487 -11.916 1.00 81.88 613 THR A N 1
ATOM 4403 C CA . THR A 1 613 ? -5.342 -1.430 -13.172 1.00 81.88 613 THR A CA 1
ATOM 4404 C C . THR A 1 613 ? -5.097 -0.155 -13.984 1.00 81.88 613 THR A C 1
ATOM 4406 O O . THR A 1 613 ? -5.080 -0.227 -15.211 1.00 81.88 613 THR A O 1
ATOM 4409 N N . LEU A 1 614 ? -4.854 1.000 -13.347 1.00 83.88 614 LEU A N 1
ATOM 4410 C CA . LEU A 1 614 ? -4.535 2.259 -14.039 1.00 83.88 614 LEU A CA 1
ATOM 4411 C C . LEU A 1 614 ? -3.046 2.595 -13.957 1.00 83.88 614 LEU A C 1
ATOM 4413 O O . LEU A 1 614 ? -2.395 2.677 -14.994 1.00 83.88 614 LEU A O 1
ATOM 4417 N N . GLN A 1 615 ? -2.505 2.782 -12.752 1.00 85.31 615 GLN A N 1
ATOM 4418 C CA . GLN A 1 615 ? -1.155 3.324 -12.572 1.00 85.31 615 GLN A CA 1
ATOM 4419 C C . GLN A 1 615 ? -0.380 2.605 -11.467 1.00 85.31 615 GLN A C 1
ATOM 4421 O O . GLN A 1 615 ? -0.871 2.459 -10.347 1.00 85.31 615 GLN A O 1
ATOM 4426 N N . LEU A 1 616 ? 0.867 2.242 -11.762 1.00 83.06 616 LEU A N 1
ATOM 4427 C CA . LEU A 1 616 ? 1.846 1.771 -10.783 1.00 83.06 616 LEU A CA 1
ATOM 4428 C C . LEU A 1 616 ? 3.009 2.768 -10.692 1.00 83.06 616 LEU A C 1
ATOM 4430 O O . LEU A 1 616 ? 3.651 3.062 -11.698 1.00 83.06 616 LEU A O 1
ATOM 4434 N N . THR A 1 617 ? 3.286 3.282 -9.494 1.00 84.50 617 THR A N 1
ATOM 4435 C CA . THR A 1 617 ? 4.406 4.197 -9.226 1.00 84.50 617 THR A CA 1
ATOM 4436 C C . THR A 1 617 ? 5.366 3.575 -8.220 1.00 84.50 617 THR A C 1
ATOM 4438 O O . THR A 1 617 ? 4.952 3.188 -7.131 1.00 84.50 617 THR A O 1
ATOM 4441 N N . ILE A 1 618 ? 6.650 3.497 -8.560 1.00 78.69 618 ILE A N 1
ATOM 4442 C CA . ILE A 1 618 ? 7.705 2.979 -7.682 1.00 78.69 618 ILE A CA 1
ATOM 4443 C C . ILE A 1 618 ? 8.776 4.055 -7.522 1.00 78.69 618 ILE A C 1
ATOM 4445 O O . ILE A 1 618 ? 9.361 4.522 -8.501 1.00 78.69 618 ILE A O 1
ATOM 4449 N N . GLN A 1 619 ? 9.039 4.447 -6.283 1.00 81.25 619 GLN A N 1
ATOM 4450 C CA . GLN A 1 619 ? 10.061 5.411 -5.908 1.00 81.25 619 GLN A CA 1
ATOM 4451 C C . GLN A 1 619 ? 11.053 4.744 -4.957 1.00 81.25 619 GLN A C 1
ATOM 4453 O O . GLN A 1 619 ? 10.738 4.481 -3.799 1.00 81.25 619 GLN A O 1
ATOM 4458 N N . ALA A 1 620 ? 12.258 4.473 -5.448 1.00 72.94 620 ALA A N 1
ATOM 4459 C CA . ALA A 1 620 ? 13.339 3.908 -4.652 1.00 72.94 620 ALA A CA 1
ATOM 4460 C C . ALA A 1 620 ? 14.310 5.018 -4.214 1.00 72.94 620 ALA A C 1
ATOM 4462 O O . ALA A 1 620 ? 14.821 5.783 -5.036 1.00 72.94 620 ALA A O 1
ATOM 4463 N N . GLY A 1 621 ? 14.550 5.117 -2.908 1.00 68.19 621 GLY A N 1
ATOM 4464 C CA . GLY A 1 621 ? 15.551 5.989 -2.300 1.00 68.19 621 GLY A CA 1
ATOM 4465 C C . GLY A 1 621 ? 16.981 5.482 -2.511 1.00 68.19 621 GLY A C 1
ATOM 4466 O O . GLY A 1 621 ? 17.211 4.499 -3.207 1.00 68.19 621 GLY A O 1
ATOM 4467 N N . SER A 1 622 ? 17.959 6.132 -1.875 1.00 61.75 622 SER A N 1
ATOM 4468 C CA . SER A 1 622 ? 19.399 5.961 -2.144 1.00 61.75 622 SER A CA 1
ATOM 4469 C C . SER A 1 622 ? 20.008 4.605 -1.745 1.00 61.75 622 SER A C 1
ATOM 4471 O O . SER A 1 622 ? 21.165 4.347 -2.065 1.00 61.75 622 SER A O 1
ATOM 4473 N N . THR A 1 623 ? 19.264 3.737 -1.057 1.00 60.62 623 THR A N 1
ATOM 4474 C CA . THR A 1 623 ? 19.734 2.424 -0.566 1.00 60.62 623 THR A CA 1
ATOM 4475 C C . THR A 1 623 ? 18.770 1.273 -0.881 1.00 60.62 623 THR A C 1
ATOM 4477 O O . THR A 1 623 ? 18.911 0.178 -0.337 1.00 60.62 623 THR A O 1
ATOM 4480 N N . ALA A 1 624 ? 17.775 1.510 -1.736 1.00 60.50 624 ALA A N 1
ATOM 4481 C CA . ALA A 1 624 ? 16.666 0.593 -1.946 1.00 60.50 624 ALA A CA 1
ATOM 4482 C C . ALA A 1 624 ? 16.897 -0.362 -3.120 1.00 60.50 624 ALA A C 1
ATOM 4484 O O . ALA A 1 624 ? 16.922 0.069 -4.265 1.00 60.50 624 ALA A O 1
ATOM 4485 N N . ASN A 1 625 ? 16.975 -1.665 -2.840 1.00 61.25 625 ASN A N 1
ATOM 4486 C CA . ASN A 1 625 ? 16.950 -2.707 -3.866 1.00 61.25 625 ASN A CA 1
ATOM 4487 C C . ASN A 1 625 ? 15.540 -3.296 -3.973 1.00 61.25 625 ASN A C 1
ATOM 4489 O O . ASN A 1 625 ? 15.166 -4.155 -3.174 1.00 61.25 625 ASN A O 1
ATOM 4493 N N . VAL A 1 626 ? 14.746 -2.789 -4.918 1.00 62.75 626 VAL A N 1
ATOM 4494 C CA . VAL A 1 626 ? 13.372 -3.254 -5.154 1.00 62.75 626 VAL A CA 1
ATOM 4495 C C . VAL A 1 626 ? 13.406 -4.414 -6.147 1.00 62.75 626 VAL A C 1
ATOM 4497 O O . VAL A 1 626 ? 13.869 -4.223 -7.273 1.00 62.75 626 VAL A O 1
ATOM 4500 N N . ALA A 1 627 ? 12.887 -5.579 -5.748 1.00 64.62 627 ALA A N 1
ATOM 4501 C CA . ALA A 1 627 ? 12.727 -6.741 -6.619 1.00 64.62 627 ALA A CA 1
ATOM 4502 C C . ALA A 1 627 ? 11.253 -7.043 -6.868 1.00 64.62 627 ALA A C 1
ATOM 4504 O O . ALA A 1 627 ? 10.610 -7.666 -6.033 1.00 64.62 627 ALA A O 1
ATOM 4505 N N . ILE A 1 628 ? 10.710 -6.593 -7.999 1.00 65.00 628 ILE A N 1
ATOM 4506 C CA . ILE A 1 628 ? 9.348 -6.955 -8.422 1.00 65.00 628 ILE A CA 1
ATOM 4507 C C . ILE A 1 628 ? 9.441 -8.242 -9.225 1.00 65.00 628 ILE A C 1
ATOM 4509 O O . ILE A 1 628 ? 10.369 -8.334 -10.010 1.00 65.00 628 ILE A O 1
ATOM 4513 N N . ASN A 1 629 ? 8.565 -9.229 -9.021 1.00 58.19 629 ASN A N 1
ATOM 4514 C CA . ASN A 1 629 ? 8.633 -10.505 -9.762 1.00 58.19 629 ASN A CA 1
ATOM 4515 C C . ASN A 1 629 ? 7.390 -10.793 -10.621 1.00 58.19 629 ASN A C 1
ATOM 4517 O O . ASN A 1 629 ? 7.420 -11.676 -11.477 1.00 58.19 629 ASN A O 1
ATOM 4521 N N . HIS A 1 630 ? 6.285 -10.071 -10.402 1.00 62.03 630 HIS A N 1
ATOM 4522 C CA . HIS A 1 630 ? 5.073 -10.231 -11.204 1.00 62.03 630 HIS A CA 1
ATOM 4523 C C . HIS A 1 630 ? 4.120 -9.042 -11.033 1.00 62.03 630 HIS A C 1
ATOM 4525 O O . HIS A 1 630 ? 3.811 -8.662 -9.901 1.00 62.03 630 HIS A O 1
ATOM 4531 N N . THR A 1 631 ? 3.608 -8.506 -12.145 1.00 61.97 631 THR A N 1
ATOM 4532 C CA . THR A 1 631 ? 2.493 -7.548 -12.161 1.00 61.97 631 THR A CA 1
ATOM 4533 C C . THR A 1 631 ? 1.371 -8.061 -13.050 1.00 61.97 631 THR A C 1
ATOM 4535 O O . THR A 1 631 ? 1.530 -8.087 -14.265 1.00 61.97 631 THR A O 1
ATOM 4538 N N . TRP A 1 632 ? 0.239 -8.480 -12.481 1.00 58.28 632 TRP A N 1
ATOM 4539 C CA . TRP A 1 632 ? -0.919 -8.898 -13.277 1.00 58.28 632 TRP A CA 1
ATOM 4540 C C . TRP A 1 632 ? -2.240 -8.562 -12.582 1.00 58.28 632 TRP A C 1
ATOM 4542 O O . TRP A 1 632 ? -2.394 -8.926 -11.418 1.00 58.28 632 TRP A O 1
ATOM 4552 N N . PRO A 1 633 ? -3.210 -7.924 -13.267 1.00 69.12 633 PRO A N 1
ATOM 4553 C CA . PRO A 1 633 ? -3.187 -7.482 -14.660 1.00 69.12 633 PRO A CA 1
ATOM 4554 C C . PRO A 1 633 ? -2.235 -6.297 -14.882 1.00 69.12 633 PRO A C 1
ATOM 4556 O O . PRO A 1 633 ? -1.857 -5.601 -13.940 1.00 69.12 633 PRO A O 1
ATOM 4559 N N . CYS A 1 634 ? -1.840 -6.089 -16.139 1.00 70.88 634 CYS A N 1
ATOM 4560 C CA . CYS A 1 634 ? -0.943 -5.001 -16.523 1.00 70.88 634 CYS A CA 1
ATOM 4561 C C . CYS A 1 634 ? -1.635 -3.637 -16.365 1.00 70.88 634 CYS A C 1
ATOM 4563 O O . CYS A 1 634 ? -2.683 -3.442 -16.996 1.00 70.88 634 CYS A O 1
ATOM 4565 N N . PRO A 1 635 ? -1.069 -2.688 -15.594 1.00 79.12 635 PRO A N 1
ATOM 4566 C CA . PRO A 1 635 ? -1.597 -1.330 -15.495 1.00 79.12 635 PRO A CA 1
ATOM 4567 C C . PRO A 1 635 ? -1.521 -0.596 -16.839 1.00 79.12 635 PRO A C 1
ATOM 4569 O O . PRO A 1 635 ? -0.714 -0.936 -17.709 1.00 79.12 635 PRO A O 1
ATOM 4572 N N . GLN A 1 636 ? -2.333 0.450 -17.013 1.00 79.94 636 GLN A N 1
ATOM 4573 C CA . GLN A 1 636 ? -2.227 1.323 -18.187 1.00 79.94 636 GLN A CA 1
ATOM 4574 C C . GLN A 1 636 ? -0.864 2.025 -18.254 1.00 79.94 636 GLN A C 1
ATOM 4576 O O . GLN A 1 636 ? -0.295 2.127 -19.344 1.00 79.94 636 GLN A O 1
ATOM 4581 N N . SER A 1 637 ? -0.333 2.468 -17.109 1.00 82.75 637 SER A N 1
ATOM 4582 C CA . SER A 1 637 ? 0.974 3.119 -17.014 1.00 82.75 637 SER A CA 1
ATOM 4583 C C . SER A 1 637 ? 1.817 2.648 -15.825 1.00 82.75 637 SER A C 1
ATOM 4585 O O . SER A 1 637 ? 1.307 2.355 -14.739 1.00 82.75 637 SER A O 1
ATOM 4587 N N . VAL A 1 638 ? 3.135 2.605 -16.030 1.00 79.50 638 VAL A N 1
ATOM 4588 C CA . VAL A 1 638 ? 4.129 2.329 -14.982 1.00 79.50 638 VAL A CA 1
ATOM 4589 C C . VAL A 1 638 ? 5.162 3.450 -14.947 1.00 79.50 638 VAL A C 1
ATOM 4591 O O . VAL A 1 638 ? 5.764 3.782 -15.970 1.00 79.50 638 VAL A O 1
ATOM 4594 N N . THR A 1 639 ? 5.403 4.000 -13.759 1.00 82.12 639 THR A N 1
ATOM 4595 C CA . THR A 1 639 ? 6.450 4.995 -13.509 1.00 82.12 639 THR A CA 1
ATOM 4596 C C . THR A 1 639 ? 7.399 4.476 -12.443 1.00 82.12 639 THR A C 1
ATOM 4598 O O . THR A 1 639 ? 6.991 4.237 -11.308 1.00 82.12 639 THR A O 1
ATOM 4601 N N . ILE A 1 640 ? 8.677 4.341 -12.785 1.00 77.06 640 ILE A N 1
ATOM 4602 C CA . ILE A 1 640 ? 9.731 3.977 -11.834 1.00 77.06 640 ILE A CA 1
ATOM 4603 C C . ILE A 1 640 ? 10.743 5.113 -11.767 1.00 77.06 640 ILE A C 1
ATOM 4605 O O . ILE A 1 640 ? 11.260 5.562 -12.791 1.00 77.06 640 ILE A O 1
ATOM 4609 N N . SER A 1 641 ? 11.037 5.558 -10.550 1.00 78.31 641 SER A N 1
ATOM 4610 C CA . SER A 1 641 ? 12.080 6.537 -10.257 1.00 78.31 641 SER A CA 1
ATOM 4611 C C . SER A 1 641 ? 13.036 5.988 -9.203 1.00 78.31 641 SER A C 1
ATOM 4613 O O . SER A 1 641 ? 12.585 5.453 -8.188 1.00 78.31 641 SER A O 1
ATOM 4615 N N . SER A 1 642 ? 14.342 6.121 -9.436 1.00 69.62 642 SER A N 1
ATOM 4616 C CA . SER A 1 642 ? 15.369 5.657 -8.502 1.00 69.62 642 SER A CA 1
ATOM 4617 C C . SER A 1 642 ? 16.493 6.654 -8.283 1.00 69.62 642 SER A C 1
ATOM 4619 O O . SER A 1 642 ? 16.926 7.327 -9.223 1.00 69.62 642 SER A O 1
ATOM 4621 N N . SER A 1 643 ? 17.044 6.654 -7.071 1.00 69.81 643 SER A N 1
ATOM 4622 C CA . SER A 1 643 ? 18.394 7.148 -6.770 1.00 69.81 643 SER A CA 1
ATOM 4623 C C . SER A 1 643 ? 19.373 6.043 -6.335 1.00 69.81 643 SER A C 1
ATOM 4625 O O . SER A 1 643 ? 20.450 6.352 -5.833 1.00 69.81 643 SER A O 1
ATOM 4627 N N . SER A 1 644 ? 19.014 4.760 -6.500 1.00 65.19 644 SER A N 1
ATOM 4628 C CA . SER A 1 644 ? 19.876 3.593 -6.223 1.00 65.19 644 SER A CA 1
ATOM 4629 C C . SER A 1 644 ? 19.587 2.375 -7.121 1.00 65.19 644 SER A C 1
ATOM 4631 O O . SER A 1 644 ? 18.845 2.472 -8.100 1.00 65.19 644 SER A O 1
ATOM 4633 N N . ASN A 1 645 ? 20.213 1.227 -6.849 1.00 63.44 645 ASN A N 1
ATOM 4634 C CA . ASN A 1 645 ? 20.067 0.017 -7.664 1.00 63.44 645 ASN A CA 1
ATOM 4635 C C . ASN A 1 645 ? 18.663 -0.594 -7.531 1.00 63.44 645 ASN A C 1
ATOM 4637 O O . ASN A 1 645 ? 18.317 -1.070 -6.459 1.00 63.44 645 ASN A O 1
ATOM 4641 N N . ILE A 1 646 ? 17.898 -0.674 -8.619 1.00 62.75 646 ILE A N 1
ATOM 4642 C CA . ILE A 1 646 ? 16.604 -1.368 -8.681 1.00 62.75 646 ILE A CA 1
ATOM 4643 C C . ILE A 1 646 ? 16.743 -2.591 -9.598 1.00 62.75 646 ILE A C 1
ATOM 4645 O O . ILE A 1 646 ? 17.226 -2.463 -10.720 1.00 62.75 646 ILE A O 1
ATOM 4649 N N . SER A 1 647 ? 16.259 -3.757 -9.160 1.00 62.19 647 SER A N 1
ATOM 4650 C CA . SER A 1 647 ? 16.179 -4.970 -9.981 1.00 62.19 647 SER A CA 1
ATOM 4651 C C . SER A 1 647 ? 14.729 -5.402 -10.201 1.00 62.19 647 SER A C 1
ATOM 4653 O O . SER A 1 647 ? 14.193 -6.219 -9.472 1.00 62.19 647 SER A O 1
ATOM 4655 N N . ILE A 1 648 ? 14.080 -4.901 -11.237 1.00 63.03 648 ILE A N 1
ATOM 4656 C CA . ILE A 1 648 ? 12.718 -5.260 -11.625 1.00 63.03 648 ILE A CA 1
ATOM 4657 C C . ILE A 1 648 ? 12.727 -6.509 -12.507 1.00 63.03 648 ILE A C 1
ATOM 4659 O O . ILE A 1 648 ? 13.329 -6.501 -13.573 1.00 63.03 648 ILE A O 1
ATOM 4663 N N . LEU A 1 649 ? 11.975 -7.537 -12.127 1.00 60.25 649 LEU A N 1
ATOM 4664 C CA . LEU A 1 649 ? 11.708 -8.724 -12.936 1.00 60.25 649 LEU A CA 1
ATOM 4665 C C . LEU A 1 649 ? 10.206 -8.758 -13.302 1.00 60.25 649 LEU A C 1
ATOM 4667 O O . LEU A 1 649 ? 9.324 -8.577 -12.466 1.00 60.25 649 LEU A O 1
ATOM 4671 N N . ASN A 1 650 ? 9.883 -8.985 -14.571 1.00 62.19 650 ASN A N 1
ATOM 4672 C CA . ASN A 1 650 ? 8.524 -9.194 -15.085 1.00 62.19 650 ASN A CA 1
ATOM 4673 C C . ASN A 1 650 ? 7.505 -8.056 -14.844 1.00 62.19 650 ASN A C 1
ATOM 4675 O O . ASN A 1 650 ? 6.343 -8.320 -14.524 1.00 62.19 650 ASN A O 1
ATOM 4679 N N . ILE A 1 651 ? 7.889 -6.789 -15.042 1.00 65.56 651 ILE A N 1
ATOM 4680 C CA . ILE A 1 651 ? 6.893 -5.705 -15.156 1.00 65.56 651 ILE A CA 1
ATOM 4681 C C . ILE A 1 651 ? 6.192 -5.764 -16.517 1.00 65.56 651 ILE A C 1
ATOM 4683 O O . ILE A 1 651 ? 6.822 -6.041 -17.542 1.00 65.56 651 ILE A O 1
ATOM 4687 N N . CYS A 1 652 ? 4.894 -5.458 -16.527 1.00 68.25 652 CYS A N 1
ATOM 4688 C CA . CYS A 1 652 ? 4.139 -5.158 -17.739 1.00 68.25 652 CYS A CA 1
ATOM 4689 C C . CYS A 1 652 ? 3.354 -3.847 -17.611 1.00 68.25 652 CYS A C 1
ATOM 4691 O O . CYS A 1 652 ? 2.986 -3.423 -16.517 1.00 68.25 652 CYS A O 1
ATOM 4693 N N . ALA A 1 653 ? 3.086 -3.209 -18.749 1.00 70.50 653 ALA A N 1
ATOM 4694 C CA . ALA A 1 653 ? 2.239 -2.027 -18.870 1.00 70.50 653 ALA A CA 1
ATOM 4695 C C . ALA A 1 653 ? 1.516 -2.069 -20.224 1.00 70.50 653 ALA A C 1
ATOM 4697 O O . ALA A 1 653 ? 2.086 -2.547 -21.203 1.00 70.50 653 ALA A O 1
ATOM 4698 N N . GLN A 1 654 ? 0.276 -1.580 -20.296 1.00 72.31 654 GLN A N 1
ATOM 4699 C CA . GLN A 1 654 ? -0.498 -1.594 -21.545 1.00 72.31 654 GLN A CA 1
ATOM 4700 C C . GLN A 1 654 ? -0.082 -0.459 -22.493 1.00 72.31 654 GLN A C 1
ATOM 4702 O O . GLN A 1 654 ? 0.141 -0.699 -23.678 1.00 72.31 654 GLN A O 1
ATOM 4707 N N . ASN A 1 655 ? 0.063 0.772 -21.984 1.00 75.56 655 ASN A N 1
ATOM 4708 C CA . ASN A 1 655 ? 0.271 1.954 -22.828 1.00 75.56 655 ASN A CA 1
ATOM 4709 C C . ASN A 1 655 ? 1.673 2.549 -22.669 1.00 75.56 655 ASN A C 1
ATOM 4711 O O . ASN A 1 655 ? 2.394 2.698 -23.658 1.00 75.56 655 ASN A O 1
ATOM 4715 N N . THR A 1 656 ? 2.061 2.914 -21.445 1.00 71.94 656 THR A N 1
ATOM 4716 C CA . THR A 1 656 ? 3.277 3.706 -21.215 1.00 71.94 656 THR A CA 1
ATOM 4717 C C . THR A 1 656 ? 4.115 3.189 -20.051 1.00 71.94 656 THR A C 1
ATOM 4719 O O . THR A 1 656 ? 3.608 2.933 -18.960 1.00 71.94 656 THR A O 1
ATOM 4722 N N . SER A 1 657 ? 5.427 3.114 -20.267 1.00 70.06 657 SER A N 1
ATOM 4723 C CA . SER A 1 657 ? 6.413 2.878 -19.210 1.00 70.06 657 SER A CA 1
ATOM 4724 C C . SER A 1 657 ? 7.413 4.027 -19.171 1.00 70.06 657 SER A C 1
ATOM 4726 O O . SER A 1 657 ? 8.072 4.315 -20.170 1.00 70.06 657 SER A O 1
ATOM 4728 N N . THR A 1 658 ? 7.540 4.693 -18.022 1.00 75.00 658 THR A N 1
ATOM 4729 C CA . THR A 1 658 ? 8.553 5.734 -17.797 1.00 75.00 658 THR A CA 1
ATOM 4730 C C . THR A 1 658 ? 9.542 5.275 -16.737 1.00 75.00 658 THR A C 1
ATOM 4732 O O . THR A 1 658 ? 9.167 4.993 -15.600 1.00 75.00 658 THR A O 1
ATOM 4735 N N . LEU A 1 659 ? 10.818 5.234 -17.108 1.00 71.12 659 LEU A N 1
ATOM 4736 C CA . LEU A 1 659 ? 11.927 4.826 -16.255 1.00 71.12 659 LEU A CA 1
ATOM 4737 C C . LEU A 1 659 ? 12.863 6.019 -16.055 1.00 71.12 659 LEU A C 1
ATOM 4739 O O . LEU A 1 659 ? 13.398 6.555 -17.026 1.00 71.12 659 LEU A O 1
ATOM 4743 N N . THR A 1 660 ? 13.049 6.451 -14.808 1.00 69.50 660 THR A N 1
ATOM 4744 C CA . THR A 1 660 ? 13.940 7.566 -14.453 1.00 69.50 660 THR A CA 1
ATOM 4745 C C . THR A 1 660 ? 14.995 7.101 -13.452 1.00 69.50 660 THR A C 1
ATOM 4747 O O . THR A 1 660 ? 14.663 6.730 -12.326 1.00 69.50 660 THR A O 1
ATOM 4750 N N . GLY A 1 661 ? 16.266 7.130 -13.848 1.00 62.00 661 GLY A N 1
ATOM 4751 C CA . GLY A 1 661 ? 17.408 6.822 -12.982 1.00 62.00 661 GLY A CA 1
ATOM 4752 C C . GLY A 1 661 ? 18.211 8.079 -12.653 1.00 62.00 661 GLY A C 1
ATOM 4753 O O . GLY A 1 661 ? 18.507 8.880 -13.540 1.00 62.00 661 GLY A O 1
ATOM 4754 N N . SER A 1 662 ? 18.566 8.252 -11.380 1.00 58.97 662 SER A N 1
ATOM 4755 C CA . SER A 1 662 ? 19.473 9.298 -10.889 1.00 58.97 662 SER A CA 1
ATOM 4756 C C . SER A 1 662 ? 20.646 8.682 -10.115 1.00 58.97 662 SER A C 1
ATOM 4758 O O . SER A 1 662 ? 20.515 7.552 -9.648 1.00 58.97 662 SER A O 1
ATOM 4760 N N . ARG A 1 663 ? 21.790 9.391 -10.051 1.00 48.25 663 ARG A N 1
ATOM 4761 C CA . ARG A 1 663 ? 23.077 9.055 -9.384 1.00 48.25 663 ARG A CA 1
ATOM 4762 C C . ARG A 1 663 ? 23.301 7.572 -9.022 1.00 48.25 663 ARG A C 1
ATOM 4764 O O . ARG A 1 663 ? 22.742 7.075 -8.053 1.00 48.25 663 ARG A O 1
ATOM 4771 N N . SER A 1 664 ? 24.227 6.911 -9.723 1.00 51.50 664 SER A N 1
ATOM 4772 C CA . SER A 1 664 ? 24.759 5.578 -9.365 1.00 51.50 664 SER A CA 1
ATOM 4773 C C . SER A 1 664 ? 23.708 4.458 -9.228 1.00 51.50 664 SER A C 1
ATOM 4775 O O . SER A 1 664 ? 23.849 3.585 -8.371 1.00 51.50 664 SER A O 1
ATOM 4777 N N . SER A 1 665 ? 22.656 4.474 -10.053 1.00 51.47 665 SER A N 1
ATOM 4778 C CA . SER A 1 665 ? 21.581 3.475 -10.045 1.00 51.47 665 SER A CA 1
ATOM 4779 C C . SER A 1 665 ? 21.734 2.440 -11.170 1.00 51.47 665 SER A C 1
ATOM 4781 O O . SER A 1 665 ? 21.648 2.754 -12.352 1.00 51.47 665 SER A O 1
ATOM 4783 N N . SER A 1 666 ? 21.915 1.168 -10.814 1.00 54.34 666 SER A N 1
ATOM 4784 C CA . SER A 1 666 ? 21.714 0.036 -11.726 1.00 54.34 666 SER A CA 1
ATOM 4785 C C . SER A 1 666 ? 20.219 -0.271 -11.798 1.00 54.34 666 SER A C 1
ATOM 4787 O O . SER A 1 666 ? 19.643 -0.714 -10.808 1.00 54.34 666 SER A O 1
ATOM 4789 N N . LEU A 1 667 ? 19.578 0.007 -12.934 1.00 57.56 667 LEU A N 1
ATOM 4790 C CA . LEU A 1 667 ? 18.164 -0.280 -13.176 1.00 57.56 667 LEU A CA 1
ATOM 4791 C C . LEU A 1 667 ? 18.047 -1.559 -14.014 1.00 57.56 667 LEU A C 1
ATOM 4793 O O . LEU A 1 667 ? 17.848 -1.512 -15.227 1.00 57.56 667 LEU A O 1
ATOM 4797 N N . MET A 1 668 ? 18.161 -2.720 -13.375 1.00 56.53 668 MET A N 1
ATOM 4798 C CA . MET A 1 668 ? 17.930 -3.984 -14.067 1.00 56.53 668 MET A CA 1
ATOM 4799 C C . MET A 1 668 ? 16.430 -4.180 -14.255 1.00 56.53 668 MET A C 1
ATOM 4801 O O . MET A 1 668 ? 15.740 -4.499 -13.300 1.00 56.53 668 MET A O 1
ATOM 4805 N N . VAL A 1 669 ? 15.913 -3.957 -15.462 1.00 56.19 669 VAL A N 1
ATOM 4806 C CA . VAL A 1 669 ? 14.556 -4.370 -15.843 1.00 56.19 669 VAL A CA 1
ATOM 4807 C C . VAL A 1 669 ? 14.680 -5.615 -16.705 1.00 56.19 669 VAL A C 1
ATOM 4809 O O . VAL A 1 669 ? 15.332 -5.575 -17.748 1.00 56.19 669 VAL A O 1
ATOM 4812 N N . ASP A 1 670 ? 14.073 -6.707 -16.257 1.00 56.50 670 ASP A N 1
ATOM 4813 C CA . ASP A 1 670 ? 13.819 -7.897 -17.055 1.00 56.50 670 ASP A CA 1
ATOM 4814 C C . ASP A 1 670 ? 12.326 -7.909 -17.391 1.00 56.50 670 ASP A C 1
ATOM 4816 O O . ASP A 1 670 ? 11.482 -7.873 -16.493 1.00 56.50 670 ASP A O 1
ATOM 4820 N N . SER A 1 671 ? 11.976 -7.808 -18.672 1.00 51.72 671 SER A N 1
ATOM 4821 C CA . SER A 1 671 ? 10.589 -7.569 -19.085 1.00 51.72 671 SER A CA 1
ATOM 4822 C C . SER A 1 671 ? 9.821 -8.868 -19.325 1.00 51.72 671 SER A C 1
ATOM 4824 O O . SER A 1 671 ? 10.374 -9.871 -19.770 1.00 51.72 671 SER A O 1
ATOM 4826 N N . SER A 1 672 ? 8.520 -8.822 -19.030 1.00 51.91 672 SER A N 1
ATOM 4827 C CA . SER A 1 672 ? 7.572 -9.915 -19.251 1.00 51.91 672 SER A CA 1
ATOM 4828 C C . SER A 1 672 ? 7.000 -9.915 -20.680 1.00 51.91 672 SER A C 1
ATOM 4830 O O . SER A 1 672 ? 7.247 -9.024 -21.484 1.00 51.91 672 SER A O 1
ATOM 4832 N N . VAL A 1 673 ? 6.183 -10.928 -20.979 1.00 49.34 673 VAL A N 1
ATOM 4833 C CA . VAL A 1 673 ? 5.593 -11.284 -22.286 1.00 49.34 673 VAL A CA 1
ATOM 4834 C C . VAL A 1 673 ? 4.833 -10.147 -23.014 1.00 49.34 673 VAL A C 1
ATOM 4836 O O . VAL A 1 673 ? 4.637 -10.243 -24.226 1.00 49.34 673 VAL A O 1
ATOM 4839 N N . ILE A 1 674 ? 4.398 -9.077 -22.326 1.00 58.50 674 ILE A N 1
ATOM 4840 C CA . ILE A 1 674 ? 3.600 -7.975 -22.906 1.00 58.50 674 ILE A CA 1
ATOM 4841 C C . ILE A 1 674 ? 4.362 -6.651 -22.840 1.00 58.50 674 ILE A C 1
ATOM 4843 O O . ILE A 1 674 ? 4.606 -6.108 -21.761 1.00 58.50 674 ILE A O 1
ATOM 4847 N N . CYS A 1 675 ? 4.643 -6.091 -24.013 1.00 64.38 675 CYS A N 1
ATOM 4848 C CA . CYS A 1 675 ? 5.387 -4.847 -24.150 1.00 64.38 675 CYS A CA 1
ATOM 4849 C C . CYS A 1 675 ? 4.464 -3.634 -24.276 1.00 64.38 675 CYS A C 1
ATOM 4851 O O . CYS A 1 675 ? 3.512 -3.687 -25.057 1.00 64.38 675 CYS A O 1
ATOM 4853 N N . PRO A 1 676 ? 4.745 -2.533 -23.555 1.00 71.38 676 PRO A N 1
ATOM 4854 C CA . PRO A 1 676 ? 3.949 -1.312 -23.637 1.00 71.38 676 PRO A CA 1
ATOM 4855 C C . PRO A 1 676 ? 3.987 -0.711 -25.041 1.00 71.38 676 PRO A C 1
ATOM 4857 O O . PRO A 1 676 ? 4.975 -0.857 -25.765 1.00 71.38 676 PRO A O 1
ATOM 4860 N N . GLN A 1 677 ? 2.948 0.046 -25.404 1.00 77.25 677 GLN A N 1
ATOM 4861 C CA . GLN A 1 677 ? 2.956 0.806 -26.659 1.00 77.25 677 GLN A CA 1
ATOM 4862 C C . GLN A 1 677 ? 4.167 1.741 -26.754 1.00 77.25 677 GLN A C 1
ATOM 4864 O O . GLN A 1 677 ? 4.809 1.814 -27.805 1.00 77.25 677 GLN A O 1
ATOM 4869 N N . SER A 1 678 ? 4.520 2.417 -25.657 1.00 80.31 678 SER A N 1
ATOM 4870 C CA . SER A 1 678 ? 5.694 3.287 -25.601 1.00 80.31 678 SER A CA 1
ATOM 4871 C C . SER A 1 678 ? 6.488 3.168 -24.300 1.00 80.31 678 SER A C 1
ATOM 4873 O O . SER A 1 678 ? 5.921 3.080 -23.210 1.00 80.31 678 SER A O 1
ATOM 4875 N N . THR A 1 679 ? 7.815 3.229 -24.416 1.00 76.81 679 THR A N 1
ATOM 4876 C CA . THR A 1 679 ? 8.746 3.223 -23.281 1.00 76.81 679 THR A CA 1
ATOM 4877 C C . THR A 1 679 ? 9.680 4.424 -23.367 1.00 76.81 679 THR A C 1
ATOM 4879 O O . THR A 1 679 ? 10.277 4.676 -24.413 1.00 76.81 679 THR A O 1
ATOM 4882 N N . THR A 1 680 ? 9.820 5.173 -22.272 1.00 80.31 680 THR A N 1
ATOM 4883 C CA . THR A 1 680 ? 10.766 6.293 -22.154 1.00 80.31 680 THR A CA 1
ATOM 4884 C C . THR A 1 680 ? 11.757 6.040 -21.026 1.00 80.31 680 THR A C 1
ATOM 4886 O O . THR A 1 680 ? 11.357 5.799 -19.887 1.00 80.31 680 THR A O 1
ATOM 4889 N N . VAL A 1 681 ? 13.046 6.153 -21.333 1.00 74.12 681 VAL A N 1
ATOM 4890 C CA . VAL A 1 681 ? 14.154 6.049 -20.382 1.00 74.12 681 VAL A CA 1
ATOM 4891 C C . VAL A 1 681 ? 14.829 7.410 -20.259 1.00 74.12 681 VAL A C 1
ATOM 4893 O O . VAL A 1 681 ? 15.289 7.961 -21.258 1.00 74.12 681 VAL A O 1
ATOM 4896 N N . LYS A 1 682 ? 14.910 7.940 -19.037 1.00 75.06 682 LYS A N 1
ATOM 4897 C CA . LYS A 1 682 ? 15.689 9.138 -18.704 1.00 75.06 682 LYS A CA 1
ATOM 4898 C C . LYS A 1 682 ? 16.797 8.765 -17.725 1.00 75.06 682 LYS A C 1
ATOM 4900 O O . LYS A 1 682 ? 16.510 8.378 -16.593 1.00 75.06 682 LYS A O 1
ATOM 4905 N N . ALA A 1 683 ? 18.044 8.889 -18.162 1.00 67.25 683 ALA A N 1
ATOM 4906 C CA . ALA A 1 683 ? 19.225 8.584 -17.364 1.00 67.25 683 ALA A CA 1
ATOM 4907 C C . ALA A 1 683 ? 20.059 9.851 -17.152 1.00 67.25 683 ALA A C 1
ATOM 4909 O O . ALA A 1 683 ? 20.358 10.562 -18.111 1.00 67.25 683 ALA A O 1
ATOM 4910 N N . SER A 1 684 ? 20.439 10.134 -15.905 1.00 64.31 684 SER A N 1
ATOM 4911 C CA . SER A 1 684 ? 21.356 11.235 -15.577 1.00 64.31 684 SER A CA 1
ATOM 4912 C C . SER A 1 684 ? 22.778 10.781 -15.218 1.00 64.31 684 SER A C 1
ATOM 4914 O O . SER A 1 684 ? 23.598 11.640 -14.940 1.00 64.31 684 SER A O 1
ATOM 4916 N N . ASP A 1 685 ? 23.042 9.467 -15.144 1.00 62.06 685 ASP A N 1
ATOM 4917 C CA . ASP A 1 685 ? 24.342 8.831 -14.851 1.00 62.06 685 ASP A CA 1
ATOM 4918 C C . ASP A 1 685 ? 24.345 7.360 -15.352 1.00 62.06 685 ASP A C 1
ATOM 4920 O O . ASP A 1 685 ? 23.404 6.930 -16.026 1.00 62.06 685 ASP A O 1
ATOM 4924 N N . THR A 1 686 ? 25.409 6.582 -15.081 1.00 60.91 686 THR A N 1
ATOM 4925 C CA . THR A 1 686 ? 25.539 5.164 -15.499 1.00 60.91 686 THR A CA 1
ATOM 4926 C C . THR A 1 686 ? 24.313 4.340 -15.094 1.00 60.91 686 THR A C 1
ATOM 4928 O O . THR A 1 686 ? 24.076 4.132 -13.909 1.00 60.91 686 THR A O 1
ATOM 4931 N N . THR A 1 687 ? 23.562 3.866 -16.090 1.00 58.62 687 THR A N 1
ATOM 4932 C CA . THR A 1 687 ? 22.323 3.093 -15.956 1.00 58.62 687 THR A CA 1
ATOM 4933 C C . THR A 1 687 ? 22.423 1.850 -16.845 1.00 58.62 687 THR A C 1
ATOM 4935 O O . THR A 1 687 ? 22.363 1.940 -18.068 1.00 58.62 687 THR A O 1
ATOM 4938 N N . LEU A 1 688 ? 22.583 0.665 -16.261 1.00 58.97 688 LEU A N 1
ATOM 4939 C CA . LEU A 1 688 ? 22.542 -0.591 -17.019 1.00 58.97 688 LEU A CA 1
ATOM 4940 C C . LEU A 1 688 ? 21.086 -1.048 -17.154 1.00 58.97 688 LEU A C 1
ATOM 4942 O O . LEU A 1 688 ? 20.443 -1.216 -16.126 1.00 58.97 688 LEU A O 1
ATOM 4946 N N . ILE A 1 689 ? 20.580 -1.256 -18.374 1.00 63.66 689 ILE A N 1
ATOM 4947 C CA . ILE A 1 689 ? 19.200 -1.692 -18.631 1.00 63.66 689 ILE A CA 1
ATOM 4948 C C . ILE A 1 689 ? 19.209 -2.938 -19.532 1.00 63.66 689 ILE A C 1
ATOM 4950 O O . ILE A 1 689 ? 19.220 -2.820 -20.754 1.00 63.66 689 ILE A O 1
ATOM 4954 N N . PRO A 1 690 ? 19.218 -4.150 -18.957 1.00 54.22 690 PRO A N 1
ATOM 4955 C CA . PRO A 1 690 ? 19.460 -5.372 -19.711 1.00 54.22 690 PRO A CA 1
ATOM 4956 C C . PRO A 1 690 ? 18.371 -5.664 -20.756 1.00 54.22 690 PRO A C 1
ATOM 4958 O O . PRO A 1 690 ? 18.731 -5.851 -21.916 1.00 54.22 690 PRO A O 1
ATOM 4961 N N . ASN A 1 691 ? 17.075 -5.623 -20.404 1.00 61.81 691 ASN A N 1
ATOM 4962 C CA . ASN A 1 691 ? 15.982 -5.999 -21.312 1.00 61.81 691 ASN A CA 1
ATOM 4963 C C . ASN A 1 691 ? 14.841 -4.959 -21.307 1.00 61.81 691 ASN A C 1
ATOM 4965 O O . ASN A 1 691 ? 14.025 -4.894 -20.389 1.00 61.81 691 ASN A O 1
ATOM 4969 N N . LEU A 1 692 ? 14.752 -4.147 -22.364 1.00 66.00 692 LEU A N 1
ATOM 4970 C CA . LEU A 1 692 ? 13.671 -3.173 -22.575 1.00 66.00 692 LEU A CA 1
ATOM 4971 C C . LEU A 1 692 ? 12.774 -3.645 -23.706 1.00 66.00 692 LEU A C 1
ATOM 4973 O O . LEU A 1 692 ? 13.271 -4.034 -24.753 1.00 66.00 692 LEU A O 1
ATOM 4977 N N . CYS A 1 693 ? 11.459 -3.526 -23.570 1.00 67.38 693 CYS A N 1
ATOM 4978 C CA . CYS A 1 693 ? 10.582 -3.765 -24.705 1.00 67.38 693 CYS A CA 1
ATOM 4979 C C . CYS A 1 693 ? 9.526 -2.671 -24.862 1.00 67.38 693 CYS A C 1
ATOM 4981 O O . CYS A 1 693 ? 9.126 -2.003 -23.905 1.00 67.38 693 CYS A O 1
ATOM 4983 N N . ALA A 1 694 ? 9.137 -2.439 -26.112 1.00 71.31 694 ALA A N 1
ATOM 4984 C CA . ALA A 1 694 ? 8.080 -1.524 -26.516 1.00 71.31 694 ALA A CA 1
ATOM 4985 C C . ALA A 1 694 ? 7.523 -2.014 -27.857 1.00 71.31 694 ALA A C 1
ATOM 4987 O O . ALA A 1 694 ? 8.291 -2.465 -28.704 1.00 71.31 694 ALA A O 1
ATOM 4988 N N . SER A 1 695 ? 6.211 -1.929 -28.075 1.00 75.38 695 SER A N 1
ATOM 4989 C CA . SER A 1 695 ? 5.611 -2.358 -29.344 1.00 75.38 695 SER A CA 1
ATOM 4990 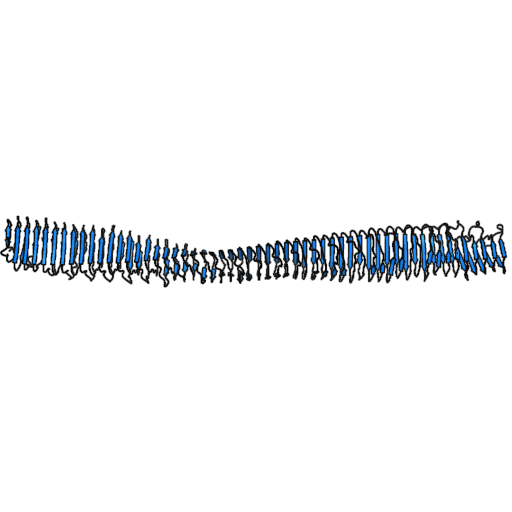C C . SER A 1 695 ? 5.671 -1.272 -30.424 1.00 75.38 695 SER A C 1
ATOM 4992 O O . SER A 1 695 ? 5.822 -1.593 -31.602 1.00 75.38 695 SER A O 1
ATOM 4994 N N . SER A 1 696 ? 5.572 0.013 -30.052 1.00 81.12 696 SER A N 1
ATOM 4995 C CA . SER A 1 696 ? 5.492 1.127 -31.013 1.00 81.12 696 SER A CA 1
ATOM 4996 C C . SER A 1 696 ? 6.681 2.086 -30.922 1.00 81.12 696 SER A C 1
ATOM 4998 O O . SER A 1 696 ? 7.320 2.351 -31.940 1.00 81.12 696 SER A O 1
ATOM 5000 N N . GLN A 1 697 ? 7.013 2.602 -29.736 1.00 83.31 697 GLN A N 1
ATOM 5001 C CA . GLN A 1 697 ? 8.052 3.633 -29.601 1.00 83.31 697 GLN A CA 1
ATOM 5002 C C . GLN A 1 697 ? 8.943 3.432 -28.372 1.00 83.31 697 GLN A C 1
ATOM 5004 O O . GLN A 1 697 ? 8.455 3.330 -27.250 1.00 83.31 697 GLN A O 1
ATOM 5009 N N . LEU A 1 698 ? 10.260 3.472 -28.570 1.00 80.56 698 LEU A N 1
ATOM 5010 C CA . LEU A 1 698 ? 11.256 3.532 -27.499 1.00 80.56 698 LEU A CA 1
ATOM 5011 C C . LEU A 1 698 ? 12.000 4.871 -27.567 1.00 80.56 698 LEU A C 1
ATOM 5013 O O . LEU A 1 698 ? 12.550 5.221 -28.607 1.00 80.56 698 LEU A O 1
ATOM 5017 N N . THR A 1 699 ? 12.014 5.629 -26.471 1.00 82.62 699 THR A N 1
ATOM 5018 C CA . THR A 1 699 ? 12.746 6.902 -26.369 1.00 82.62 699 THR A CA 1
ATOM 5019 C C . THR A 1 699 ? 13.773 6.836 -25.249 1.00 82.62 699 THR A C 1
ATOM 5021 O O . THR A 1 699 ? 13.436 6.473 -24.125 1.00 82.62 699 THR A O 1
ATOM 5024 N N . ILE A 1 700 ? 15.015 7.219 -25.536 1.00 76.44 700 ILE A N 1
ATOM 5025 C CA . ILE A 1 700 ? 16.121 7.198 -24.575 1.00 76.44 700 ILE A CA 1
ATOM 5026 C C . ILE A 1 700 ? 16.753 8.580 -24.534 1.00 76.44 700 ILE A C 1
ATOM 5028 O O . ILE A 1 700 ? 17.167 9.110 -25.562 1.00 76.44 700 ILE A O 1
ATOM 5032 N N . GLN A 1 701 ? 16.793 9.168 -23.342 1.00 77.00 701 GLN A N 1
ATOM 5033 C CA . GLN A 1 701 ? 17.386 10.472 -23.073 1.00 77.00 701 GLN A CA 1
ATOM 5034 C C . GLN A 1 701 ? 18.472 10.300 -22.014 1.00 77.00 701 GLN A C 1
ATOM 5036 O O . GLN A 1 701 ? 18.167 9.990 -20.860 1.00 77.00 701 GLN A O 1
ATOM 5041 N N . ALA A 1 702 ? 19.726 10.497 -22.405 1.00 69.06 702 ALA A N 1
ATOM 5042 C CA . ALA A 1 702 ? 20.869 10.455 -21.500 1.00 69.06 702 ALA A CA 1
ATOM 5043 C C . ALA A 1 702 ? 21.444 11.868 -21.328 1.00 69.06 702 ALA A C 1
ATOM 5045 O O . ALA A 1 702 ? 21.816 12.514 -22.309 1.00 69.06 702 ALA A O 1
ATOM 5046 N N . ALA A 1 703 ? 21.487 12.351 -20.087 1.00 65.00 703 ALA A N 1
ATOM 5047 C CA . ALA A 1 703 ? 22.161 13.594 -19.721 1.00 65.00 703 ALA A CA 1
ATOM 5048 C C . ALA A 1 703 ? 23.625 13.325 -19.309 1.00 65.00 703 ALA A C 1
ATOM 5050 O O . ALA A 1 703 ? 24.001 12.176 -19.092 1.00 65.00 703 ALA A O 1
ATOM 5051 N N . ASN A 1 704 ? 24.437 14.388 -19.216 1.00 56.72 704 ASN A N 1
ATOM 5052 C CA . ASN A 1 704 ? 25.886 14.383 -18.943 1.00 56.72 704 ASN A CA 1
ATOM 5053 C C . ASN A 1 704 ? 26.377 13.215 -18.055 1.00 56.72 704 ASN A C 1
ATOM 5055 O O . ASN A 1 704 ? 25.808 12.972 -17.001 1.00 56.72 704 ASN A O 1
ATOM 5059 N N . THR A 1 705 ? 27.460 12.547 -18.482 1.00 55.69 705 THR A N 1
ATOM 5060 C CA . THR A 1 705 ? 28.132 11.388 -17.835 1.00 55.69 705 THR A CA 1
ATOM 5061 C C . THR A 1 705 ? 27.347 10.071 -17.720 1.00 55.69 705 THR A C 1
ATOM 5063 O O . THR A 1 705 ? 27.858 9.109 -17.141 1.00 55.69 705 THR A O 1
ATOM 5066 N N . ALA A 1 706 ? 26.163 9.953 -18.329 1.00 56.09 706 ALA A N 1
ATOM 5067 C CA . ALA A 1 706 ? 25.389 8.713 -18.310 1.00 56.09 706 ALA A CA 1
ATOM 5068 C C . ALA A 1 706 ? 25.881 7.653 -19.309 1.00 56.09 706 ALA A C 1
ATOM 5070 O O . ALA A 1 706 ? 25.846 7.877 -20.515 1.00 56.09 706 ALA A O 1
ATOM 5071 N N . ASN A 1 707 ? 26.250 6.469 -18.804 1.00 55.44 707 ASN A N 1
ATOM 5072 C CA . ASN A 1 707 ? 26.447 5.250 -19.596 1.00 55.44 707 ASN A CA 1
ATOM 5073 C C . ASN A 1 707 ? 25.156 4.419 -19.589 1.00 55.44 707 ASN A C 1
ATOM 5075 O O . ASN A 1 707 ? 24.852 3.799 -18.570 1.00 55.44 707 ASN A O 1
ATOM 5079 N N . VAL A 1 708 ? 24.410 4.381 -20.697 1.00 58.03 708 VAL A N 1
ATOM 5080 C CA . VAL A 1 708 ? 23.243 3.490 -20.843 1.00 58.03 708 VAL A CA 1
ATOM 5081 C C . VAL A 1 708 ? 23.645 2.249 -21.630 1.00 58.03 708 VAL A C 1
ATOM 5083 O O . VAL A 1 708 ? 23.889 2.358 -22.824 1.00 58.03 708 VAL A O 1
ATOM 5086 N N . SER A 1 709 ? 23.706 1.087 -20.975 1.00 61.06 709 SER A N 1
ATOM 5087 C CA . SER A 1 709 ? 23.910 -0.202 -21.655 1.00 61.06 709 SER A CA 1
ATOM 5088 C C . SER A 1 709 ? 22.572 -0.905 -21.814 1.00 61.06 709 SER A C 1
ATOM 5090 O O . SER A 1 709 ? 21.943 -1.253 -20.818 1.00 61.06 709 SER A O 1
ATOM 5092 N N . ILE A 1 710 ? 22.138 -1.079 -23.058 1.00 61.69 710 ILE A N 1
ATOM 5093 C CA . ILE A 1 710 ? 20.961 -1.872 -23.430 1.00 61.69 710 ILE A CA 1
ATOM 5094 C C . ILE A 1 710 ? 21.489 -3.197 -23.943 1.00 61.69 710 ILE A C 1
ATOM 5096 O O . ILE A 1 710 ? 22.467 -3.167 -24.677 1.00 61.69 710 ILE A O 1
ATOM 5100 N N . ASN A 1 711 ? 20.919 -4.334 -23.545 1.00 55.50 711 ASN A N 1
ATOM 5101 C CA . ASN A 1 711 ? 21.444 -5.641 -23.957 1.00 55.50 711 ASN A CA 1
ATOM 5102 C C . ASN A 1 711 ? 20.504 -6.383 -24.915 1.00 55.50 711 ASN A C 1
ATOM 5104 O O . ASN A 1 711 ? 20.970 -7.189 -25.723 1.00 55.50 711 ASN A O 1
ATOM 5108 N N . HIS A 1 712 ? 19.196 -6.111 -24.846 1.00 57.19 712 HIS A N 1
ATOM 5109 C CA . HIS A 1 712 ? 18.205 -6.692 -25.747 1.00 57.19 712 HIS A CA 1
ATOM 5110 C C . HIS A 1 712 ? 16.910 -5.865 -25.798 1.00 57.19 712 HIS A C 1
ATOM 5112 O O . HIS A 1 712 ? 16.355 -5.492 -24.760 1.00 57.19 712 HIS A O 1
ATOM 5118 N N . THR A 1 713 ? 16.386 -5.631 -27.005 1.00 59.16 713 THR A N 1
ATOM 5119 C CA . THR A 1 713 ? 15.013 -5.152 -27.218 1.00 59.16 713 THR A CA 1
ATOM 5120 C C . THR A 1 713 ? 14.217 -6.182 -28.006 1.00 59.16 713 THR A C 1
ATOM 5122 O O . THR A 1 713 ? 14.433 -6.322 -29.201 1.00 59.16 713 THR A O 1
ATOM 5125 N N . TRP A 1 714 ? 13.307 -6.929 -27.379 1.00 57.12 714 TRP A N 1
ATOM 5126 C CA . TRP A 1 714 ? 12.422 -7.844 -28.111 1.00 57.12 714 TRP A CA 1
ATOM 5127 C C . TRP A 1 714 ? 11.022 -7.856 -27.504 1.00 57.12 714 TRP A C 1
ATOM 5129 O O . TRP A 1 714 ? 10.915 -7.975 -26.282 1.00 57.12 714 TRP A O 1
ATOM 5139 N N . PRO A 1 715 ? 9.952 -7.768 -28.317 1.00 66.19 715 PRO A N 1
ATOM 5140 C CA . PRO A 1 715 ? 9.933 -7.536 -29.763 1.00 66.19 715 PRO A CA 1
ATOM 5141 C C . PRO A 1 715 ? 10.450 -6.138 -30.147 1.00 66.19 715 PRO A C 1
ATOM 5143 O O . PRO A 1 715 ? 10.468 -5.220 -29.327 1.00 66.19 715 PRO A O 1
ATOM 5146 N N . CYS A 1 716 ? 10.888 -5.993 -31.400 1.00 71.44 716 CYS A N 1
ATOM 5147 C CA . CYS A 1 716 ? 11.423 -4.737 -31.922 1.00 71.44 716 CYS A CA 1
ATOM 5148 C C . CYS A 1 716 ? 10.322 -3.670 -32.051 1.00 71.44 716 CYS A C 1
ATOM 5150 O O . CYS A 1 716 ? 9.333 -3.914 -32.752 1.00 71.44 716 CYS A O 1
ATOM 5152 N N . PRO A 1 717 ? 10.472 -2.488 -31.427 1.00 77.88 717 PRO A N 1
ATOM 5153 C CA . PRO A 1 717 ? 9.514 -1.395 -31.575 1.00 77.88 717 PRO A CA 1
ATOM 5154 C C . PRO A 1 717 ? 9.454 -0.893 -33.021 1.00 77.88 717 PRO A C 1
ATOM 5156 O O . PRO A 1 717 ? 10.417 -1.008 -33.780 1.00 77.88 717 PRO A O 1
ATOM 5159 N N . GLN A 1 718 ? 8.333 -0.275 -33.406 1.00 80.00 718 GLN A N 1
ATOM 5160 C CA . GLN A 1 718 ? 8.231 0.397 -34.709 1.00 80.00 718 GLN A CA 1
ATOM 5161 C C . GLN A 1 718 ? 9.286 1.503 -34.866 1.00 80.00 718 GLN A C 1
ATOM 5163 O O . GLN A 1 718 ? 9.892 1.614 -35.929 1.00 80.00 718 GLN A O 1
ATOM 5168 N N . SER A 1 719 ? 9.543 2.275 -33.808 1.00 84.38 719 SER A N 1
ATOM 5169 C CA . SER A 1 719 ? 10.507 3.381 -33.805 1.00 84.38 719 SER A CA 1
ATOM 5170 C C . SER A 1 719 ? 11.370 3.409 -32.543 1.00 84.38 719 SER A C 1
ATOM 5172 O O . SER A 1 719 ? 10.877 3.163 -31.438 1.00 84.38 719 SER A O 1
ATOM 5174 N N . VAL A 1 720 ? 12.650 3.757 -32.695 1.00 81.94 720 VAL A N 1
ATOM 5175 C CA . VAL A 1 720 ? 13.565 4.029 -31.578 1.00 81.94 720 VAL A CA 1
ATOM 5176 C C . VAL A 1 720 ? 14.234 5.385 -31.763 1.00 81.94 720 VAL A C 1
ATOM 5178 O O . VAL A 1 720 ? 14.846 5.637 -32.797 1.00 81.94 720 VAL A O 1
ATOM 5181 N N . ASN A 1 721 ? 14.149 6.239 -30.743 1.00 83.12 721 ASN A N 1
ATOM 5182 C CA . ASN A 1 721 ? 14.778 7.556 -30.711 1.00 83.12 721 ASN A CA 1
ATOM 5183 C C . ASN A 1 721 ? 15.739 7.651 -29.525 1.00 83.12 721 ASN A C 1
ATOM 5185 O O . ASN A 1 721 ? 15.324 7.542 -28.370 1.00 83.12 721 ASN A O 1
ATOM 5189 N N . ILE A 1 722 ? 17.012 7.901 -29.804 1.00 77.69 722 ILE A N 1
ATOM 5190 C CA . ILE A 1 722 ? 18.058 8.068 -28.796 1.00 77.69 722 ILE A CA 1
ATOM 5191 C C . ILE A 1 722 ? 18.618 9.478 -28.908 1.00 77.69 722 ILE A C 1
ATOM 5193 O O . ILE A 1 722 ? 19.099 9.876 -29.967 1.00 77.69 722 ILE A O 1
ATOM 5197 N N . ASN A 1 723 ? 18.571 10.215 -27.803 1.00 78.06 723 ASN A N 1
ATOM 5198 C CA . ASN A 1 723 ? 19.161 11.538 -27.672 1.00 78.06 723 ASN A CA 1
ATOM 5199 C C . ASN A 1 723 ? 20.167 11.533 -26.515 1.00 78.06 723 ASN A C 1
ATOM 5201 O O . ASN A 1 723 ? 19.813 11.177 -25.386 1.00 78.06 723 ASN A O 1
ATOM 5205 N N . SER A 1 724 ? 21.411 11.913 -26.803 1.00 70.62 724 SER A N 1
ATOM 5206 C CA . SER A 1 724 ? 22.499 11.918 -25.832 1.00 70.62 724 SER A CA 1
ATOM 5207 C C . SER A 1 724 ? 23.284 13.218 -25.813 1.00 70.62 724 SER A C 1
ATOM 5209 O O . SER A 1 724 ? 23.672 13.723 -26.867 1.00 70.62 724 SER A O 1
ATOM 5211 N N . SER A 1 725 ? 23.642 13.666 -24.606 1.00 68.44 725 SER A N 1
ATOM 5212 C CA . SER A 1 725 ? 24.727 14.630 -24.391 1.00 68.44 725 SER A CA 1
ATOM 5213 C C . SER A 1 725 ? 26.026 14.016 -23.845 1.00 68.44 725 SER A C 1
ATOM 5215 O O . SER A 1 725 ? 26.954 14.748 -23.510 1.00 68.44 725 SER A O 1
ATOM 5217 N N . SER A 1 726 ? 26.119 12.681 -23.749 1.00 61.12 726 SER A N 1
ATOM 5218 C CA . SER A 1 726 ? 27.282 11.935 -23.231 1.00 61.12 726 SER A CA 1
ATOM 5219 C C . SER A 1 726 ? 27.572 10.635 -24.000 1.00 61.12 726 SER A C 1
ATOM 5221 O O . SER A 1 726 ? 26.885 10.290 -24.962 1.00 61.12 726 SER A O 1
ATOM 5223 N N . THR A 1 727 ? 28.612 9.899 -23.599 1.00 60.31 727 THR A N 1
ATOM 5224 C CA . THR A 1 727 ? 28.936 8.576 -24.156 1.00 60.31 727 THR A CA 1
ATOM 5225 C C . THR A 1 727 ? 27.854 7.545 -23.830 1.00 60.31 727 THR A C 1
ATOM 5227 O O . THR A 1 727 ? 27.649 7.243 -22.661 1.00 60.31 727 THR A O 1
ATOM 5230 N N . ILE A 1 728 ? 27.204 6.958 -24.841 1.00 60.09 728 ILE A N 1
ATOM 5231 C CA . ILE A 1 728 ? 26.277 5.832 -24.675 1.00 60.09 728 ILE A CA 1
ATOM 5232 C C . ILE A 1 728 ? 26.802 4.597 -25.426 1.00 60.09 728 ILE A C 1
ATOM 5234 O O . ILE A 1 728 ? 26.793 4.586 -26.660 1.00 60.09 728 ILE A O 1
ATOM 5238 N N . PRO A 1 729 ? 27.217 3.533 -24.717 1.00 57.41 729 PRO A N 1
ATOM 5239 C CA . PRO A 1 729 ? 27.416 2.214 -25.306 1.00 57.41 729 PRO A CA 1
ATOM 5240 C C . PRO A 1 729 ? 26.088 1.440 -25.388 1.00 57.41 729 PRO A C 1
ATOM 5242 O O . PRO A 1 729 ? 25.672 0.799 -24.432 1.00 57.41 729 PRO A O 1
ATOM 5245 N N . ILE A 1 730 ? 25.431 1.467 -26.543 1.00 60.94 730 ILE A N 1
ATOM 5246 C CA . ILE A 1 730 ? 24.194 0.737 -26.848 1.00 60.94 730 ILE A CA 1
ATOM 5247 C C . ILE A 1 730 ? 24.541 -0.593 -27.521 1.00 60.94 730 ILE A C 1
ATOM 5249 O O . ILE A 1 730 ? 25.150 -0.622 -28.592 1.00 60.94 730 ILE A O 1
ATOM 5253 N N . LEU A 1 731 ? 24.131 -1.709 -26.919 1.00 58.84 731 LEU A N 1
ATOM 5254 C CA . LEU A 1 731 ? 24.323 -3.043 -27.482 1.00 58.84 731 LEU A CA 1
ATOM 5255 C C . LEU A 1 731 ? 22.963 -3.620 -27.928 1.00 58.84 731 LEU A C 1
ATOM 5257 O O . LEU A 1 731 ? 21.934 -3.420 -27.293 1.00 58.84 731 LEU A O 1
ATOM 5261 N N . ASN A 1 732 ? 22.942 -4.318 -29.061 1.00 62.34 732 ASN A N 1
ATOM 5262 C CA . ASN A 1 732 ? 21.801 -5.066 -29.602 1.00 62.34 732 ASN A CA 1
ATOM 5263 C C . ASN A 1 732 ? 20.466 -4.302 -29.704 1.00 62.34 732 ASN A C 1
ATOM 5265 O O . ASN A 1 732 ? 19.402 -4.859 -29.423 1.00 62.34 732 ASN A O 1
ATOM 5269 N N . ILE A 1 733 ? 20.492 -3.041 -30.139 1.00 67.62 733 ILE A N 1
ATOM 5270 C CA . ILE A 1 733 ? 19.254 -2.314 -30.443 1.00 67.62 733 ILE A CA 1
ATOM 5271 C C . ILE A 1 733 ? 18.550 -2.934 -31.658 1.00 67.62 733 ILE A C 1
ATOM 5273 O O . ILE A 1 733 ? 19.206 -3.421 -32.585 1.00 67.62 733 ILE A O 1
ATOM 5277 N N . CYS A 1 734 ? 17.218 -2.919 -31.674 1.00 70.69 734 CYS A N 1
ATOM 5278 C CA . CYS A 1 734 ? 16.452 -3.147 -32.895 1.00 70.69 734 CYS A CA 1
ATOM 5279 C C . CYS A 1 734 ? 15.258 -2.206 -33.023 1.00 70.69 734 CYS A C 1
ATOM 5281 O O . CYS A 1 734 ? 14.697 -1.727 -32.038 1.00 70.69 734 CYS A O 1
ATOM 5283 N N . ALA A 1 735 ? 14.858 -1.973 -34.268 1.00 75.31 735 ALA A N 1
ATOM 5284 C CA . ALA A 1 735 ? 13.655 -1.248 -34.640 1.00 75.31 735 ALA A CA 1
ATOM 5285 C C . ALA A 1 735 ? 13.111 -1.843 -35.946 1.00 75.31 735 ALA A C 1
ATOM 5287 O O . ALA A 1 735 ? 13.892 -2.240 -36.809 1.00 75.31 735 ALA A O 1
ATOM 5288 N N . ASN A 1 736 ? 11.789 -1.898 -36.108 1.00 78.31 736 ASN A N 1
ATOM 5289 C CA . ASN A 1 736 ? 11.168 -2.407 -37.336 1.00 78.31 736 ASN A CA 1
ATOM 5290 C C . ASN A 1 736 ? 11.151 -1.355 -38.456 1.00 78.31 736 ASN A C 1
ATOM 5292 O O . ASN A 1 736 ? 11.440 -1.684 -39.605 1.00 78.31 736 ASN A O 1
ATOM 5296 N N . SER A 1 737 ? 10.833 -0.094 -38.136 1.00 83.44 737 SER A N 1
ATOM 5297 C CA . SER A 1 737 ? 10.693 0.972 -39.138 1.00 83.44 737 SER A CA 1
ATOM 5298 C C . SER A 1 737 ? 11.819 2.000 -39.053 1.00 83.44 737 SER A C 1
ATOM 5300 O O . SER A 1 737 ? 12.537 2.184 -40.034 1.00 83.44 737 SER A O 1
ATOM 5302 N N . THR A 1 738 ? 12.000 2.666 -37.907 1.00 83.38 738 THR A N 1
ATOM 5303 C CA . THR A 1 738 ? 12.920 3.813 -37.799 1.00 83.38 738 THR A CA 1
ATOM 5304 C C . THR A 1 738 ? 13.847 3.755 -36.587 1.00 83.38 738 THR A C 1
ATOM 5306 O O . THR A 1 738 ? 13.413 3.490 -35.467 1.00 83.38 738 THR A O 1
ATOM 5309 N N . LEU A 1 739 ? 15.125 4.068 -36.806 1.00 81.25 739 LEU A N 1
ATOM 5310 C CA . LEU A 1 739 ? 16.126 4.293 -35.763 1.00 81.25 739 LEU A CA 1
ATOM 5311 C C . LEU A 1 739 ? 16.708 5.704 -35.910 1.00 81.25 739 LEU A C 1
ATOM 5313 O O . LEU A 1 739 ? 17.326 6.010 -36.927 1.00 81.25 739 LEU A O 1
ATOM 5317 N N . THR A 1 740 ? 16.535 6.552 -34.897 1.00 82.81 740 THR A N 1
ATOM 5318 C CA . THR A 1 740 ? 17.098 7.911 -34.861 1.00 82.81 740 THR A CA 1
ATOM 5319 C C . THR A 1 740 ? 18.109 8.028 -33.731 1.00 82.81 740 THR A C 1
ATOM 5321 O O . THR A 1 740 ? 17.772 7.799 -32.567 1.00 82.81 740 THR A O 1
ATOM 5324 N N . LEU A 1 741 ? 19.333 8.420 -34.070 1.00 78.56 741 LEU A N 1
ATOM 5325 C CA . LEU A 1 741 ? 20.433 8.641 -33.137 1.00 78.56 741 LEU A CA 1
ATOM 5326 C C . LEU A 1 741 ? 20.841 10.115 -33.202 1.00 78.56 741 LEU A C 1
ATOM 5328 O O . LEU A 1 741 ? 21.234 10.607 -34.260 1.00 78.56 741 LEU A O 1
ATOM 5332 N N . THR A 1 742 ? 20.742 10.829 -32.085 1.00 77.94 742 THR A N 1
ATOM 5333 C CA . THR A 1 742 ? 21.127 12.241 -31.981 1.00 77.94 742 THR A CA 1
ATOM 5334 C C . THR A 1 742 ? 22.135 12.419 -30.851 1.00 77.94 742 THR A C 1
ATOM 5336 O O . THR A 1 742 ? 21.827 12.125 -29.696 1.00 77.94 742 THR A O 1
ATOM 5339 N N . GLY A 1 743 ? 23.335 12.892 -31.185 1.00 70.19 743 GLY A N 1
ATOM 5340 C CA . GLY A 1 743 ? 24.401 13.182 -30.227 1.00 70.19 743 GLY A CA 1
ATOM 5341 C C . GLY A 1 743 ? 24.799 14.657 -30.249 1.00 70.19 743 GLY A C 1
ATOM 5342 O O . GLY A 1 743 ? 25.017 15.221 -31.324 1.00 70.19 743 GLY A O 1
ATOM 5343 N N . SER A 1 744 ? 24.906 15.283 -29.074 1.00 67.75 744 SER A N 1
ATOM 5344 C CA . SER A 1 744 ? 25.484 16.626 -28.930 1.00 67.75 744 SER A CA 1
ATOM 5345 C C . SER A 1 744 ? 27.000 16.578 -28.679 1.00 67.75 744 SER A C 1
ATOM 5347 O O . SER A 1 744 ? 27.602 15.502 -28.622 1.00 67.75 744 SER A O 1
ATOM 5349 N N . ASP A 1 745 ? 27.627 17.742 -28.524 1.00 57.44 745 ASP A N 1
ATOM 5350 C CA . ASP A 1 745 ? 29.077 17.919 -28.390 1.00 57.44 745 ASP A CA 1
ATOM 5351 C C . ASP A 1 745 ? 29.716 16.934 -27.384 1.00 57.44 745 ASP A C 1
ATOM 5353 O O . ASP A 1 745 ? 29.286 16.832 -26.237 1.00 57.44 745 ASP A O 1
ATOM 5357 N N . SER A 1 746 ? 30.774 16.226 -27.804 1.00 56.12 746 SER A N 1
ATOM 5358 C CA . SER A 1 746 ? 31.531 15.226 -27.014 1.00 56.12 746 SER A CA 1
ATOM 5359 C C . SER A 1 746 ? 30.820 13.896 -26.677 1.00 56.12 746 SER A C 1
ATOM 5361 O O . SER A 1 746 ? 31.300 13.154 -25.818 1.00 56.12 746 SER A O 1
ATOM 5363 N N . SER A 1 747 ? 29.706 13.549 -27.334 1.00 57.69 747 SER A N 1
ATOM 5364 C CA . SER A 1 747 ? 29.017 12.260 -27.130 1.00 57.69 747 SER A CA 1
ATOM 5365 C C . SER A 1 747 ? 29.592 11.121 -27.991 1.00 57.69 747 SER A C 1
ATOM 5367 O O . SER A 1 747 ? 29.588 11.187 -29.214 1.00 57.69 747 SER A O 1
ATOM 5369 N N . ILE A 1 748 ? 30.043 10.023 -27.371 1.00 55.62 748 ILE A N 1
ATOM 5370 C CA . ILE A 1 748 ? 30.412 8.785 -28.087 1.00 55.62 748 ILE A CA 1
ATOM 5371 C C . ILE A 1 748 ? 29.185 7.871 -28.156 1.00 55.62 748 ILE A C 1
ATOM 5373 O O . ILE A 1 748 ? 28.735 7.372 -27.129 1.00 55.62 748 ILE A O 1
ATOM 5377 N N . LEU A 1 749 ? 28.644 7.621 -29.347 1.00 58.56 749 LEU A N 1
ATOM 5378 C CA . LEU A 1 749 ? 27.429 6.825 -29.521 1.00 58.56 749 LEU A CA 1
ATOM 5379 C C . LEU A 1 749 ? 27.768 5.489 -30.188 1.00 58.56 749 LEU A C 1
ATOM 5381 O O . LEU A 1 749 ? 27.690 5.359 -31.403 1.00 58.56 749 LEU A O 1
ATOM 5385 N N . MET A 1 750 ? 28.158 4.488 -29.397 1.00 57.38 750 MET A N 1
ATOM 5386 C CA . MET A 1 750 ? 28.432 3.140 -29.910 1.00 57.38 750 MET A CA 1
ATOM 5387 C C . MET A 1 750 ? 27.115 2.371 -29.972 1.00 57.38 750 MET A C 1
ATOM 5389 O O . MET A 1 750 ? 26.531 2.124 -28.927 1.00 57.38 750 MET A O 1
ATOM 5393 N N . ALA A 1 751 ? 26.629 2.004 -31.158 1.00 57.28 751 ALA A N 1
ATOM 5394 C CA . ALA A 1 751 ? 25.354 1.306 -31.316 1.00 57.28 751 ALA A CA 1
ATOM 5395 C C . ALA A 1 751 ? 25.532 0.002 -32.098 1.00 57.28 751 ALA A C 1
ATOM 5397 O O . ALA A 1 751 ? 25.411 -0.009 -33.316 1.00 57.28 751 ALA A O 1
ATOM 5398 N N . ASN A 1 752 ? 25.759 -1.115 -31.405 1.00 57.81 752 ASN A N 1
ATOM 5399 C CA . ASN A 1 752 ? 25.758 -2.422 -32.062 1.00 57.81 752 ASN A CA 1
ATOM 5400 C C . ASN A 1 752 ? 24.310 -2.826 -32.368 1.00 57.81 752 ASN A C 1
ATOM 5402 O O . ASN A 1 752 ? 23.552 -3.118 -31.445 1.00 57.81 752 ASN A O 1
ATOM 5406 N N . SER A 1 753 ? 23.895 -2.824 -33.638 1.00 54.53 753 SER A N 1
ATOM 5407 C CA . SER A 1 753 ? 22.573 -3.353 -34.006 1.00 54.53 753 SER A CA 1
ATOM 5408 C C . SER A 1 753 ? 22.526 -4.874 -33.896 1.00 54.53 753 SER A C 1
ATOM 5410 O O . SER A 1 753 ? 23.496 -5.572 -34.188 1.00 54.53 753 SER A O 1
ATOM 5412 N N . SER A 1 754 ? 21.370 -5.381 -33.470 1.00 54.97 754 SER A N 1
ATOM 5413 C CA . SER A 1 754 ? 21.053 -6.811 -33.503 1.00 54.97 754 SER A CA 1
ATOM 5414 C C . SER A 1 754 ? 20.600 -7.256 -34.907 1.00 54.97 754 SER A C 1
ATOM 5416 O O . SER A 1 754 ? 20.531 -6.461 -35.838 1.00 54.97 754 SER A O 1
ATOM 5418 N N . VAL A 1 755 ? 20.285 -8.546 -35.059 1.00 53.28 755 VAL A N 1
ATOM 5419 C CA . VAL A 1 755 ? 19.997 -9.275 -36.316 1.00 53.28 755 VAL A CA 1
ATOM 5420 C C . VAL A 1 755 ? 18.936 -8.626 -37.237 1.00 53.28 755 VAL A C 1
ATOM 5422 O O . VAL A 1 755 ? 18.896 -8.941 -38.426 1.00 53.28 755 VAL A O 1
ATOM 5425 N N . ILE A 1 756 ? 18.078 -7.730 -36.727 1.00 62.81 756 ILE A N 1
ATOM 5426 C CA . ILE A 1 756 ? 17.005 -7.071 -37.491 1.00 62.81 756 ILE A CA 1
ATOM 5427 C C . ILE A 1 756 ? 17.353 -5.605 -37.743 1.00 62.81 756 ILE A C 1
ATOM 5429 O O . ILE A 1 756 ? 17.391 -4.793 -36.819 1.00 62.81 756 ILE A O 1
ATOM 5433 N N . CYS A 1 757 ? 17.525 -5.262 -39.018 1.00 67.25 757 CYS A N 1
ATOM 5434 C CA . CYS A 1 757 ? 17.855 -3.909 -39.442 1.00 67.25 757 CYS A CA 1
ATOM 5435 C C . CYS A 1 757 ? 16.599 -3.095 -39.773 1.00 67.25 757 CYS A C 1
ATOM 5437 O O . CYS A 1 757 ? 15.787 -3.552 -40.586 1.00 67.25 757 CYS A O 1
ATOM 5439 N N . PRO A 1 758 ? 16.441 -1.886 -39.202 1.00 75.62 758 PRO A N 1
ATOM 5440 C CA . PRO A 1 758 ? 15.294 -1.021 -39.473 1.00 75.62 758 PRO A CA 1
ATOM 5441 C C . PRO A 1 758 ? 15.192 -0.664 -40.954 1.00 75.62 758 PRO A C 1
ATOM 5443 O O . PRO A 1 758 ? 16.180 -0.708 -41.688 1.00 75.62 758 PRO A O 1
ATOM 5446 N N . GLN A 1 759 ? 14.002 -0.271 -41.411 1.00 80.44 759 GLN A N 1
ATOM 5447 C CA . GLN A 1 759 ? 13.851 0.276 -42.763 1.00 80.44 759 GLN A CA 1
ATOM 5448 C C . GLN A 1 759 ? 14.730 1.517 -42.947 1.00 80.44 759 GLN A C 1
ATOM 5450 O O . GLN A 1 759 ? 15.502 1.577 -43.905 1.00 80.44 759 GLN A O 1
ATOM 5455 N N . ASN A 1 760 ? 14.675 2.457 -42.000 1.00 82.38 760 ASN A N 1
ATOM 5456 C CA . ASN A 1 760 ? 15.407 3.718 -42.065 1.00 82.38 760 ASN A CA 1
ATOM 5457 C C . ASN A 1 760 ? 16.226 3.967 -40.791 1.00 82.38 760 ASN A C 1
ATOM 5459 O O . ASN A 1 760 ? 15.691 3.889 -39.683 1.00 82.38 760 ASN A O 1
ATOM 5463 N N . THR A 1 761 ? 17.491 4.351 -40.954 1.00 81.25 761 THR A N 1
ATOM 5464 C CA . THR A 1 761 ? 18.377 4.777 -39.859 1.00 81.25 761 THR A CA 1
ATOM 5465 C C . THR A 1 761 ? 18.882 6.190 -40.124 1.00 81.25 761 THR A C 1
ATOM 5467 O O . THR A 1 761 ? 19.422 6.460 -41.197 1.00 81.25 761 THR A O 1
ATOM 5470 N N . THR A 1 762 ? 18.741 7.081 -39.143 1.00 83.44 762 THR A N 1
ATOM 5471 C CA . THR A 1 762 ? 19.228 8.466 -39.198 1.00 83.44 762 THR A CA 1
ATOM 5472 C C . THR A 1 762 ? 20.180 8.734 -38.042 1.00 83.44 762 THR A C 1
ATOM 5474 O O . THR A 1 762 ? 19.838 8.490 -36.885 1.00 83.44 762 THR A O 1
ATOM 5477 N N . VAL A 1 763 ? 21.354 9.283 -38.349 1.00 77.75 763 VAL A N 1
ATOM 5478 C CA . VAL A 1 763 ? 22.359 9.699 -37.365 1.00 77.75 763 VAL A CA 1
ATOM 5479 C C . VAL A 1 763 ? 22.649 11.183 -37.530 1.00 77.75 763 VAL A C 1
ATOM 5481 O O . VAL A 1 763 ? 23.004 11.627 -38.621 1.00 77.75 763 VAL A O 1
ATOM 5484 N N . THR A 1 764 ? 22.513 11.945 -36.448 1.00 77.38 764 THR A N 1
ATOM 5485 C CA . THR A 1 764 ? 22.843 13.373 -36.398 1.00 77.38 764 THR A CA 1
ATOM 5486 C C . THR A 1 764 ? 23.825 13.637 -35.262 1.00 77.38 764 THR A C 1
ATOM 5488 O O . THR A 1 764 ? 23.519 13.345 -34.106 1.00 77.38 764 THR A O 1
ATOM 5491 N N . ALA A 1 765 ? 24.984 14.210 -35.582 1.00 69.06 765 ALA A N 1
ATOM 5492 C CA . ALA A 1 765 ? 26.023 14.540 -34.609 1.00 69.06 765 ALA A CA 1
ATOM 5493 C C . ALA A 1 765 ? 26.501 15.991 -34.762 1.00 69.06 765 ALA A C 1
ATOM 5495 O O . ALA A 1 765 ? 26.755 16.439 -35.882 1.00 69.06 765 ALA A O 1
ATOM 5496 N N . SER A 1 766 ? 26.636 16.712 -33.643 1.00 65.88 766 SER A N 1
ATOM 5497 C CA . SER A 1 766 ? 27.200 18.075 -33.594 1.00 65.88 766 SER A CA 1
ATOM 5498 C C . SER A 1 766 ? 28.619 18.158 -33.001 1.00 65.88 766 SER A C 1
ATOM 5500 O O . SER A 1 766 ? 29.130 19.258 -32.823 1.00 65.88 766 SER A O 1
ATOM 5502 N N . GLY A 1 767 ? 29.256 17.020 -32.685 1.00 62.78 767 GLY A N 1
ATOM 5503 C CA . GLY A 1 767 ? 30.618 16.935 -32.134 1.00 62.78 767 GLY A CA 1
ATOM 5504 C C . GLY A 1 767 ? 31.257 15.555 -32.348 1.00 62.78 767 GLY A C 1
ATOM 5505 O O . GLY A 1 767 ? 30.790 14.779 -33.173 1.00 62.78 767 GLY A O 1
ATOM 5506 N N . THR A 1 768 ? 32.335 15.214 -31.632 1.00 56.69 768 THR A N 1
ATOM 5507 C CA . THR A 1 768 ? 33.050 13.929 -31.812 1.00 56.69 768 THR A CA 1
ATOM 5508 C C . THR A 1 768 ? 32.184 12.717 -31.441 1.00 56.69 768 THR A C 1
ATOM 5510 O O . THR A 1 768 ? 32.011 12.454 -30.252 1.00 56.69 768 THR A O 1
ATOM 5513 N N . SER A 1 769 ? 31.696 11.957 -32.431 1.00 56.00 769 SER A N 1
ATOM 5514 C CA . SER A 1 769 ? 30.773 10.830 -32.233 1.00 56.00 769 SER A CA 1
ATOM 5515 C C . SER A 1 769 ? 31.204 9.556 -32.972 1.00 56.00 769 SER A C 1
ATOM 5517 O O . SER A 1 769 ? 30.931 9.382 -34.155 1.00 56.00 769 SER A O 1
ATOM 5519 N N . LEU A 1 770 ? 31.829 8.610 -32.274 1.00 54.31 770 LEU A N 1
ATOM 5520 C CA . LEU A 1 770 ? 32.151 7.297 -32.849 1.00 54.31 770 LEU A CA 1
ATOM 5521 C C . LEU A 1 770 ? 30.888 6.414 -32.899 1.00 54.31 770 LEU A C 1
ATOM 5523 O O . LEU A 1 770 ? 30.267 6.259 -31.850 1.00 54.31 770 LEU A O 1
ATOM 5527 N N . THR A 1 771 ? 30.530 5.817 -34.049 1.00 60.03 771 THR A N 1
ATOM 5528 C CA . THR A 1 771 ? 29.304 4.999 -34.206 1.00 60.03 771 THR A CA 1
ATOM 5529 C C . THR A 1 771 ? 29.541 3.691 -34.970 1.00 60.03 771 THR A C 1
ATOM 5531 O O . THR A 1 771 ? 29.406 3.623 -36.184 1.00 60.03 771 THR A O 1
ATOM 5534 N N . SER A 1 772 ? 29.834 2.605 -34.258 1.00 57.12 772 SER A N 1
ATOM 5535 C CA . SER A 1 772 ? 30.108 1.276 -34.835 1.00 57.12 772 SER A CA 1
ATOM 5536 C C . SER A 1 772 ? 28.840 0.448 -35.119 1.00 57.12 772 SER A C 1
ATOM 5538 O O . SER A 1 772 ? 27.961 0.444 -34.268 1.00 57.12 772 SER A O 1
ATOM 5540 N N . ASN A 1 773 ? 28.795 -0.332 -36.215 1.00 61.56 773 ASN A N 1
ATOM 5541 C CA . ASN A 1 773 ? 27.794 -1.375 -36.537 1.00 61.56 773 ASN A CA 1
ATOM 5542 C C . ASN A 1 773 ? 26.327 -0.915 -36.703 1.00 61.56 773 ASN A C 1
ATOM 5544 O O . ASN A 1 773 ? 25.394 -1.534 -36.176 1.00 61.56 773 ASN A O 1
ATOM 5548 N N . LEU A 1 774 ? 26.107 0.154 -37.472 1.00 67.25 774 LEU A N 1
ATOM 5549 C CA . LEU A 1 774 ? 24.765 0.557 -37.901 1.00 67.25 774 LEU A CA 1
ATOM 5550 C C . LEU A 1 774 ? 24.274 -0.331 -39.041 1.00 67.25 774 LEU A C 1
ATOM 5552 O O . LEU A 1 774 ? 25.033 -0.665 -39.945 1.00 67.25 774 LEU A O 1
ATOM 5556 N N . CYS A 1 775 ? 22.980 -0.630 -39.069 1.00 69.38 775 CYS A N 1
ATOM 5557 C CA . CYS A 1 775 ? 22.373 -1.245 -40.237 1.00 69.38 775 CYS A CA 1
ATOM 5558 C C . CYS A 1 775 ? 21.022 -0.612 -40.581 1.00 69.38 775 CYS A C 1
ATOM 5560 O O . CYS A 1 775 ? 20.360 0.000 -39.741 1.00 69.38 775 CYS A O 1
ATOM 5562 N N . ALA A 1 776 ? 20.646 -0.711 -41.853 1.00 73.69 776 ALA A N 1
ATOM 5563 C CA . ALA A 1 776 ? 19.363 -0.274 -42.388 1.00 73.69 776 ALA A CA 1
ATOM 5564 C C . ALA A 1 776 ? 19.051 -1.105 -43.637 1.00 73.69 776 ALA A C 1
ATOM 5566 O O . ALA A 1 776 ? 19.954 -1.414 -44.411 1.00 73.69 776 ALA A O 1
ATOM 5567 N N . SER A 1 777 ? 17.788 -1.467 -43.851 1.00 78.38 777 SER A N 1
ATOM 5568 C CA . SER A 1 777 ? 17.370 -2.245 -45.024 1.00 78.38 777 SER A CA 1
ATOM 5569 C C . SER A 1 777 ? 16.998 -1.368 -46.226 1.00 78.38 777 SER A C 1
ATOM 5571 O O . SER A 1 777 ? 17.220 -1.784 -47.363 1.00 78.38 777 SER A O 1
ATOM 5573 N N . SER A 1 778 ? 16.494 -0.145 -46.010 1.00 83.44 778 SER A N 1
ATOM 5574 C CA . SER A 1 778 ? 16.110 0.794 -47.078 1.00 83.44 778 SER A CA 1
ATOM 5575 C C . SER A 1 778 ? 17.041 2.006 -47.156 1.00 83.44 778 SER A C 1
ATOM 5577 O O . SER A 1 778 ? 17.721 2.188 -48.171 1.00 83.44 778 SER A O 1
ATOM 5579 N N . GLN A 1 779 ? 17.113 2.823 -46.101 1.00 83.88 779 GLN A N 1
ATOM 5580 C CA . GLN A 1 779 ? 17.839 4.096 -46.136 1.00 83.88 779 GLN A CA 1
ATOM 5581 C C . GLN A 1 779 ? 18.701 4.328 -44.890 1.00 83.88 779 GLN A C 1
ATOM 5583 O O . GLN A 1 779 ? 18.216 4.247 -43.763 1.00 83.88 779 GLN A O 1
ATOM 5588 N N . LEU A 1 780 ? 19.963 4.698 -45.102 1.00 81.94 780 LEU A N 1
ATOM 5589 C CA . LEU A 1 780 ? 20.867 5.202 -44.068 1.00 81.94 780 LEU A CA 1
ATOM 5590 C C . LEU A 1 780 ? 21.163 6.686 -44.329 1.00 81.94 780 LEU A C 1
ATOM 5592 O O . LEU A 1 780 ? 21.639 7.040 -45.405 1.00 81.94 780 LEU A O 1
ATOM 5596 N N . THR A 1 781 ? 20.881 7.561 -43.365 1.00 84.00 781 THR A N 1
ATOM 5597 C CA . THR A 1 781 ? 21.176 9.001 -43.453 1.00 84.00 781 THR A CA 1
ATOM 5598 C C . THR A 1 781 ? 22.111 9.415 -42.330 1.00 84.00 781 THR A C 1
ATOM 5600 O O . THR A 1 781 ? 21.839 9.147 -41.163 1.00 84.00 781 THR A O 1
ATOM 5603 N N . ILE A 1 782 ? 23.201 10.091 -42.678 1.00 78.69 782 ILE A N 1
ATOM 5604 C CA . ILE A 1 782 ? 24.222 10.536 -41.732 1.00 78.69 782 ILE A CA 1
ATOM 5605 C C . ILE A 1 782 ? 24.454 12.021 -41.944 1.00 78.69 782 ILE A C 1
ATOM 5607 O O . ILE A 1 782 ? 24.798 12.453 -43.042 1.00 78.69 782 ILE A O 1
ATOM 5611 N N . GLN A 1 783 ? 24.256 12.798 -40.888 1.00 79.25 783 GLN A N 1
ATOM 5612 C CA . GLN A 1 783 ? 24.453 14.235 -40.889 1.00 79.25 783 GLN A CA 1
ATOM 5613 C C . GLN A 1 783 ? 25.431 14.607 -39.780 1.00 79.25 783 GLN A C 1
ATOM 5615 O O . GLN A 1 783 ? 25.137 14.423 -38.598 1.00 79.25 783 GLN A O 1
ATOM 5620 N N . ALA A 1 784 ? 26.578 15.161 -40.161 1.00 71.44 784 ALA A N 1
ATOM 5621 C CA . ALA A 1 784 ? 27.571 15.642 -39.212 1.00 71.44 784 ALA A CA 1
ATOM 5622 C C . ALA A 1 784 ? 27.769 17.152 -39.365 1.00 71.44 784 ALA A C 1
ATOM 5624 O O . ALA A 1 784 ? 28.013 17.658 -40.464 1.00 71.44 784 ALA A O 1
ATOM 5625 N N . ALA A 1 785 ? 27.684 17.863 -38.246 1.00 66.94 785 ALA A N 1
ATOM 5626 C CA . ALA A 1 785 ? 28.015 19.276 -38.123 1.00 66.94 785 ALA A CA 1
ATOM 5627 C C . ALA A 1 785 ? 29.141 19.442 -37.089 1.00 66.94 785 ALA A C 1
ATOM 5629 O O . ALA A 1 785 ? 29.235 18.635 -36.174 1.00 66.94 785 ALA A O 1
ATOM 5630 N N . ASN A 1 786 ? 29.967 20.487 -37.217 1.00 62.47 786 ASN A N 1
ATOM 5631 C CA . ASN A 1 786 ? 31.010 20.886 -36.252 1.00 62.47 786 ASN A CA 1
ATOM 5632 C C . ASN A 1 786 ? 31.991 19.770 -35.797 1.00 62.47 786 ASN A C 1
ATOM 5634 O O . ASN A 1 786 ? 31.746 19.048 -34.838 1.00 62.47 786 ASN A O 1
ATOM 5638 N N . THR A 1 787 ? 33.188 19.690 -36.395 1.00 58.81 787 THR A N 1
ATOM 5639 C CA . THR A 1 787 ? 34.322 18.820 -35.963 1.00 58.81 787 THR A CA 1
ATOM 5640 C C . THR A 1 787 ? 33.978 17.345 -35.652 1.00 58.81 787 THR A C 1
ATOM 5642 O O . THR A 1 787 ? 34.682 16.682 -34.889 1.00 58.81 787 THR A O 1
ATOM 5645 N N . ALA A 1 788 ? 32.898 16.817 -36.229 1.00 59.69 788 ALA A N 1
ATOM 5646 C CA . ALA A 1 788 ? 32.343 15.518 -35.876 1.00 59.69 788 ALA A CA 1
ATOM 5647 C C . ALA A 1 788 ? 32.995 14.366 -36.657 1.00 59.69 788 ALA A C 1
ATOM 5649 O O . ALA A 1 788 ? 32.784 14.217 -37.855 1.00 59.69 788 ALA A O 1
ATOM 5650 N N . SER A 1 789 ? 33.740 13.498 -35.967 1.00 58.59 789 SER A N 1
ATOM 5651 C CA . SER A 1 789 ? 34.279 12.258 -36.546 1.00 58.59 789 SER A CA 1
ATOM 5652 C C . SER A 1 789 ? 33.288 11.105 -36.361 1.00 58.59 789 SER A C 1
ATOM 5654 O O . SER A 1 789 ? 33.022 10.761 -35.213 1.00 58.59 789 SER A O 1
ATOM 5656 N N . ILE A 1 790 ? 32.769 10.520 -37.454 1.00 59.81 790 ILE A N 1
ATOM 5657 C CA . ILE A 1 790 ? 31.819 9.387 -37.460 1.00 59.81 790 ILE A CA 1
ATOM 5658 C C . ILE A 1 790 ? 32.464 8.160 -38.111 1.00 59.81 790 ILE A C 1
ATOM 5660 O O . ILE A 1 790 ? 32.339 7.962 -39.315 1.00 59.81 790 ILE A O 1
ATOM 5664 N N . SER A 1 791 ? 33.095 7.297 -37.314 1.00 59.34 791 SER A N 1
ATOM 5665 C CA . SER A 1 791 ? 33.558 5.990 -37.801 1.00 59.34 791 SER A CA 1
ATOM 5666 C C . SER A 1 791 ? 32.410 4.992 -37.761 1.00 59.34 791 SER A C 1
ATOM 5668 O O . SER A 1 791 ? 31.857 4.754 -36.688 1.00 59.34 791 SER A O 1
ATOM 5670 N N . ILE A 1 792 ? 32.079 4.425 -38.922 1.00 61.19 792 ILE A N 1
ATOM 5671 C CA . ILE A 1 792 ? 31.138 3.320 -39.098 1.00 61.19 792 ILE A CA 1
ATOM 5672 C C . ILE A 1 792 ? 31.993 2.086 -39.355 1.00 61.19 792 ILE A C 1
ATOM 5674 O O . ILE A 1 792 ? 32.842 2.093 -40.234 1.00 61.19 792 ILE A O 1
ATOM 5678 N N . ASN A 1 793 ? 31.804 1.030 -38.580 1.00 53.69 793 ASN A N 1
ATOM 5679 C CA . ASN A 1 793 ? 32.377 -0.273 -38.906 1.00 53.69 793 ASN A CA 1
ATOM 5680 C C . ASN A 1 793 ? 31.209 -1.145 -39.338 1.00 53.69 793 ASN A C 1
ATOM 5682 O O . ASN A 1 793 ? 30.303 -1.335 -38.536 1.00 53.69 793 ASN A O 1
ATOM 5686 N N . HIS A 1 794 ? 31.226 -1.601 -40.591 1.00 53.66 794 HIS A N 1
ATOM 5687 C CA . HIS A 1 794 ? 30.302 -2.560 -41.205 1.00 53.66 794 HIS A CA 1
ATOM 5688 C C . HIS A 1 794 ? 28.785 -2.256 -41.161 1.00 53.66 794 HIS A C 1
ATOM 5690 O O . HIS A 1 794 ? 28.145 -2.158 -40.120 1.00 53.66 794 HIS A O 1
ATOM 5696 N N . THR A 1 795 ? 28.169 -2.246 -42.346 1.00 56.41 795 THR A N 1
ATOM 5697 C CA . THR A 1 795 ? 26.713 -2.157 -42.563 1.00 56.41 795 THR A CA 1
ATOM 5698 C C . THR A 1 795 ? 26.222 -3.458 -43.208 1.00 56.41 795 THR A C 1
ATOM 5700 O O . THR A 1 795 ? 26.285 -3.609 -44.426 1.00 56.41 795 THR A O 1
ATOM 5703 N N . TRP A 1 796 ? 25.771 -4.439 -42.414 1.00 55.09 796 TRP A N 1
ATOM 5704 C CA . TRP A 1 796 ? 25.172 -5.674 -42.945 1.00 55.09 796 TRP A CA 1
ATOM 5705 C C . TRP A 1 796 ? 23.790 -5.936 -42.329 1.00 55.09 796 TRP A C 1
ATOM 5707 O O . TRP A 1 796 ? 23.699 -6.015 -41.104 1.00 55.09 796 TRP A O 1
ATOM 5717 N N . PRO A 1 797 ? 22.722 -6.096 -43.139 1.00 63.00 797 PRO A N 1
ATOM 5718 C CA . PRO A 1 797 ? 22.666 -5.967 -44.599 1.00 63.00 797 PRO A CA 1
ATOM 5719 C C . PRO A 1 797 ? 22.957 -4.535 -45.079 1.00 63.00 797 PRO A C 1
ATOM 5721 O O . PRO A 1 797 ? 22.671 -3.569 -44.373 1.00 63.00 797 PRO A O 1
ATOM 5724 N N . CYS A 1 798 ? 23.501 -4.405 -46.293 1.00 67.25 798 CYS A N 1
ATOM 5725 C CA . CYS A 1 798 ? 23.732 -3.108 -46.930 1.00 67.25 798 CYS A CA 1
ATOM 5726 C C . CYS A 1 798 ? 22.388 -2.429 -47.271 1.00 67.25 798 CYS A C 1
ATOM 5728 O O . CYS A 1 798 ? 21.537 -3.080 -47.890 1.00 67.25 798 CYS A O 1
ATOM 5730 N N . PRO A 1 799 ? 22.188 -1.140 -46.945 1.00 77.62 799 PRO A N 1
ATOM 5731 C CA . PRO A 1 799 ? 20.958 -0.420 -47.280 1.00 77.62 799 PRO A CA 1
ATOM 5732 C C . PRO A 1 799 ? 20.778 -0.269 -48.796 1.00 77.62 799 PRO A C 1
ATOM 5734 O O . PRO A 1 799 ? 21.752 -0.241 -49.550 1.00 77.62 799 PRO A O 1
ATOM 5737 N N . GLN A 1 800 ? 19.535 -0.111 -49.270 1.00 81.50 800 GLN A N 1
ATOM 5738 C CA . GLN A 1 800 ? 19.292 0.254 -50.675 1.00 81.50 800 GLN A CA 1
ATOM 5739 C C . GLN A 1 800 ? 19.954 1.597 -51.016 1.00 81.50 800 GLN A C 1
ATOM 5741 O O . GLN A 1 800 ? 20.552 1.738 -52.084 1.00 81.50 800 GLN A O 1
ATOM 5746 N N . SER A 1 801 ? 19.876 2.567 -50.102 1.00 85.00 801 SER A N 1
ATOM 5747 C CA . SER A 1 801 ? 20.417 3.913 -50.279 1.00 85.00 801 SER A CA 1
ATOM 5748 C C . SER A 1 801 ? 21.134 4.429 -49.032 1.00 85.00 801 SER A C 1
ATOM 5750 O O . SER A 1 801 ? 20.651 4.246 -47.915 1.00 85.00 801 SER A O 1
ATOM 5752 N N . THR A 1 802 ? 22.250 5.129 -49.225 1.00 83.12 802 THR A N 1
ATOM 5753 C CA . THR A 1 802 ? 22.973 5.819 -48.151 1.00 83.12 802 THR A CA 1
ATOM 5754 C C . THR A 1 802 ? 23.217 7.274 -48.533 1.00 83.12 802 THR A C 1
ATOM 5756 O O . THR A 1 802 ? 23.680 7.556 -49.635 1.00 83.12 802 THR A O 1
ATOM 5759 N N . THR A 1 803 ? 22.899 8.207 -47.635 1.00 85.38 803 THR A N 1
ATOM 5760 C CA . THR A 1 803 ? 23.138 9.648 -47.799 1.00 85.38 803 THR A CA 1
ATOM 5761 C C . THR A 1 803 ? 24.015 10.166 -46.668 1.00 85.38 803 THR A C 1
ATOM 5763 O O . THR A 1 803 ? 23.682 9.987 -45.498 1.00 85.38 803 THR A O 1
ATOM 5766 N N . ILE A 1 804 ? 25.104 10.846 -47.013 1.00 80.12 804 ILE A N 1
ATOM 5767 C CA . ILE A 1 804 ? 26.003 11.509 -46.068 1.00 80.12 804 ILE A CA 1
ATOM 5768 C C . ILE A 1 804 ? 26.016 13.000 -46.368 1.00 80.12 804 ILE A C 1
ATOM 5770 O O . ILE A 1 804 ? 26.270 13.402 -47.502 1.00 80.12 804 ILE A O 1
ATOM 5774 N N . ILE A 1 805 ? 25.777 13.809 -45.340 1.00 81.62 805 ILE A N 1
ATOM 5775 C CA . ILE A 1 805 ? 25.836 15.266 -45.399 1.00 81.62 805 ILE A CA 1
ATOM 5776 C C . ILE A 1 805 ? 26.853 15.747 -44.368 1.00 81.62 805 ILE A C 1
ATOM 5778 O O . ILE A 1 805 ? 26.718 15.467 -43.175 1.00 81.62 805 ILE A O 1
ATOM 5782 N N . SER A 1 806 ? 27.848 16.496 -44.835 1.00 75.62 806 SER A N 1
ATOM 5783 C CA . SER A 1 806 ? 28.902 17.060 -44.004 1.00 75.62 806 SER A CA 1
ATOM 5784 C C . SER A 1 806 ? 29.062 18.564 -44.186 1.00 75.62 806 SER A C 1
ATOM 5786 O O . SER A 1 806 ? 29.111 19.060 -45.313 1.00 75.62 806 SER A O 1
ATOM 5788 N N . SER A 1 807 ? 29.245 19.271 -43.072 1.00 71.50 807 SER A N 1
ATOM 5789 C CA . SER A 1 807 ? 29.792 20.634 -43.040 1.00 71.50 807 SER A CA 1
ATOM 5790 C C . SER A 1 807 ? 31.153 20.735 -42.326 1.00 71.50 807 SER A C 1
ATOM 5792 O O . SER A 1 807 ? 31.626 21.836 -42.046 1.00 71.50 807 SER A O 1
ATOM 5794 N N . SER A 1 808 ? 31.785 19.601 -41.975 1.00 67.00 808 SER A N 1
ATOM 5795 C CA . SER A 1 808 ? 33.081 19.548 -41.268 1.00 67.00 808 SER A CA 1
ATOM 5796 C C . SER A 1 808 ? 33.869 18.253 -41.554 1.00 67.00 808 SER A C 1
ATOM 5798 O O . SER A 1 808 ? 33.489 17.467 -42.415 1.00 67.00 808 SER A O 1
ATOM 5800 N N . THR A 1 809 ? 35.006 18.015 -40.898 1.00 64.75 809 THR A N 1
ATOM 5801 C CA . THR A 1 809 ? 35.784 16.775 -41.095 1.00 64.75 809 THR A CA 1
ATOM 5802 C C . THR A 1 809 ? 35.028 15.543 -40.593 1.00 64.75 809 THR A C 1
ATOM 5804 O O . THR A 1 809 ? 34.835 15.426 -39.388 1.00 64.75 809 THR A O 1
ATOM 5807 N N . ILE A 1 810 ? 34.683 14.611 -41.490 1.00 61.19 810 ILE A N 1
ATOM 5808 C CA . ILE A 1 810 ? 34.145 13.277 -41.186 1.00 61.19 810 ILE A CA 1
ATOM 5809 C C . ILE A 1 810 ? 35.105 12.201 -41.712 1.00 61.19 810 ILE A C 1
ATOM 5811 O O . ILE A 1 810 ? 35.434 12.149 -42.895 1.00 61.19 810 ILE A O 1
ATOM 5815 N N . LEU A 1 811 ? 35.507 11.283 -40.838 1.00 60.56 811 LEU A N 1
ATOM 5816 C CA . LEU A 1 811 ? 36.218 10.064 -41.220 1.00 60.56 811 LEU A CA 1
ATOM 5817 C C . LEU A 1 811 ? 35.229 8.902 -41.251 1.00 60.56 811 LEU A C 1
ATOM 5819 O O . LEU A 1 811 ? 34.845 8.437 -40.186 1.00 60.56 811 LEU A O 1
ATOM 5823 N N . ILE A 1 812 ? 34.829 8.446 -42.438 1.00 61.81 812 ILE A N 1
ATOM 5824 C CA . ILE A 1 812 ? 33.899 7.328 -42.627 1.00 61.81 812 ILE A CA 1
ATOM 5825 C C . ILE A 1 812 ? 34.672 6.115 -43.140 1.00 61.81 812 ILE A C 1
ATOM 5827 O O . ILE A 1 812 ? 35.268 6.141 -44.210 1.00 61.81 812 ILE A O 1
ATOM 5831 N N . SER A 1 813 ? 34.628 5.029 -42.388 1.00 60.88 813 SER A N 1
ATOM 5832 C CA . SER A 1 813 ? 35.111 3.710 -42.802 1.00 60.88 813 SER A CA 1
ATOM 5833 C C . SER A 1 813 ? 33.927 2.810 -43.193 1.00 60.88 813 SER A C 1
ATOM 5835 O O . SER A 1 813 ? 32.801 3.044 -42.758 1.00 60.88 813 SER A O 1
ATOM 5837 N N . ASP A 1 814 ? 34.150 1.813 -44.047 1.00 62.31 814 ASP A N 1
ATOM 5838 C CA . ASP A 1 814 ? 33.275 0.661 -44.319 1.00 62.31 814 ASP A CA 1
ATOM 5839 C C . ASP A 1 814 ? 31.804 0.960 -44.674 1.00 62.31 814 ASP A C 1
ATOM 5841 O O . ASP A 1 814 ? 30.878 0.222 -44.299 1.00 62.31 814 ASP A O 1
ATOM 5845 N N . ILE A 1 815 ? 31.555 2.035 -45.429 1.00 66.75 815 ILE A N 1
ATOM 5846 C CA . ILE A 1 815 ? 30.208 2.344 -45.915 1.00 66.75 815 ILE A CA 1
ATOM 5847 C C . ILE A 1 815 ? 29.786 1.403 -47.045 1.00 66.75 815 ILE A C 1
ATOM 5849 O O . ILE A 1 815 ? 30.565 1.063 -47.934 1.00 66.75 815 ILE A O 1
ATOM 5853 N N . SER A 1 816 ? 28.513 1.016 -47.055 1.00 69.94 816 SER A N 1
ATOM 5854 C CA . SER A 1 816 ? 27.936 0.251 -48.155 1.00 69.94 816 SER A CA 1
ATOM 5855 C C . SER A 1 816 ? 26.557 0.779 -48.546 1.00 69.94 816 SER A C 1
ATOM 5857 O O . SER A 1 816 ? 25.837 1.381 -47.743 1.00 69.94 816 SER A O 1
ATOM 5859 N N . ALA A 1 817 ? 26.200 0.569 -49.810 1.00 74.81 817 ALA A N 1
ATOM 5860 C CA . ALA A 1 817 ? 24.859 0.766 -50.344 1.00 74.81 817 ALA A CA 1
ATOM 5861 C C . ALA A 1 817 ? 24.666 -0.171 -51.543 1.00 74.81 817 ALA A C 1
ATOM 5863 O O . ALA A 1 817 ? 25.598 -0.391 -52.311 1.00 74.81 817 ALA A O 1
ATOM 5864 N N . GLN A 1 818 ? 23.463 -0.717 -51.729 1.00 79.38 818 GLN A N 1
ATOM 5865 C CA . GLN A 1 818 ? 23.170 -1.601 -52.863 1.00 79.38 818 GLN A CA 1
ATOM 5866 C C . GLN A 1 818 ? 22.869 -0.816 -54.147 1.00 79.38 818 GLN A C 1
ATOM 5868 O O . GLN A 1 818 ? 23.355 -1.176 -55.217 1.00 79.38 818 GLN A O 1
ATOM 5873 N N . LYS A 1 819 ? 22.076 0.263 -54.064 1.00 83.31 819 LYS A N 1
ATOM 5874 C CA . LYS A 1 819 ? 21.647 1.042 -55.239 1.00 83.31 819 LYS A CA 1
ATOM 5875 C C . LYS A 1 819 ? 22.266 2.423 -55.305 1.00 83.31 819 LYS A C 1
ATOM 5877 O O . LYS A 1 819 ? 22.718 2.813 -56.375 1.00 83.31 819 LYS A O 1
ATOM 5882 N N . THR A 1 820 ? 22.246 3.194 -54.220 1.00 84.50 820 THR A N 1
ATOM 5883 C CA . THR A 1 820 ? 22.619 4.616 -54.297 1.00 84.50 820 THR A CA 1
ATOM 5884 C C . THR A 1 820 ? 23.435 5.078 -53.103 1.00 84.50 820 THR A C 1
ATOM 5886 O O . THR A 1 820 ? 22.986 4.961 -51.968 1.00 84.50 820 THR A O 1
ATOM 5889 N N . LEU A 1 821 ? 24.596 5.670 -53.364 1.00 83.00 821 LEU A N 1
ATOM 5890 C CA . LEU A 1 821 ? 25.391 6.404 -52.385 1.00 83.00 821 LEU A CA 1
ATOM 5891 C C . LEU A 1 821 ? 25.400 7.890 -52.759 1.00 83.00 821 LEU A C 1
ATOM 5893 O O . LEU A 1 821 ? 25.842 8.251 -53.846 1.00 83.00 821 LEU A O 1
ATOM 5897 N N . LYS A 1 822 ? 24.910 8.761 -51.874 1.00 85.81 822 LYS A N 1
ATOM 5898 C CA . LYS A 1 822 ? 24.960 10.217 -52.045 1.00 85.81 822 LYS A CA 1
ATOM 5899 C C . LYS A 1 822 ? 25.875 10.832 -50.995 1.00 85.81 822 LYS A C 1
ATOM 5901 O O . LYS A 1 822 ? 25.609 10.719 -49.802 1.00 85.81 822 LYS A O 1
ATOM 5906 N N . LEU A 1 823 ? 26.917 11.514 -51.447 1.00 83.25 823 LEU A N 1
ATOM 5907 C CA . LEU A 1 823 ? 27.868 12.240 -50.616 1.00 83.25 823 LEU A CA 1
ATOM 5908 C C . LEU A 1 823 ? 27.684 13.734 -50.865 1.00 83.25 823 LEU A C 1
ATOM 5910 O O . LEU A 1 823 ? 27.711 14.188 -52.007 1.00 83.25 823 LEU A O 1
ATOM 5914 N N . THR A 1 824 ? 27.456 14.506 -49.811 1.00 83.25 824 THR A N 1
ATOM 5915 C CA . THR A 1 824 ? 27.376 15.965 -49.879 1.00 83.25 824 THR A CA 1
ATOM 5916 C C . THR A 1 824 ? 28.308 16.560 -48.839 1.00 83.25 824 THR A C 1
ATOM 5918 O O . THR A 1 824 ? 28.131 16.322 -47.646 1.00 83.25 824 THR A O 1
ATOM 5921 N N . SER A 1 825 ? 29.301 17.323 -49.280 1.00 77.38 825 SER A N 1
ATOM 5922 C CA . SER A 1 825 ? 30.278 17.979 -48.413 1.00 77.38 825 SER A CA 1
ATOM 5923 C C . SER A 1 825 ? 30.289 19.483 -48.674 1.00 77.38 825 SER A C 1
ATOM 5925 O O . SER A 1 825 ? 30.111 19.927 -49.808 1.00 77.38 825 SER A O 1
ATOM 5927 N N . SER A 1 826 ? 30.446 20.274 -47.618 1.00 72.25 826 SER A N 1
ATOM 5928 C CA . SER A 1 826 ? 30.454 21.734 -47.689 1.00 72.25 826 SER A CA 1
ATOM 5929 C C . SER A 1 826 ? 31.431 22.328 -46.675 1.00 72.25 826 SER A C 1
ATOM 5931 O O . SER A 1 826 ? 31.613 21.784 -45.585 1.00 72.25 826 SER A O 1
ATOM 5933 N N . GLY A 1 827 ? 32.049 23.461 -47.013 1.00 67.81 827 GLY A N 1
ATOM 5934 C CA . GLY A 1 827 ? 33.031 24.126 -46.149 1.00 67.81 827 GLY A CA 1
ATOM 5935 C C . GLY A 1 827 ? 34.396 23.422 -46.136 1.00 67.81 827 GLY A C 1
ATOM 5936 O O . GLY A 1 827 ? 34.806 22.834 -47.131 1.00 67.81 827 GLY A O 1
ATOM 5937 N N . SER A 1 828 ? 35.122 23.503 -45.015 1.00 64.50 828 SER A N 1
ATOM 5938 C CA . SER A 1 828 ? 36.440 22.862 -44.840 1.00 64.50 828 SER A CA 1
ATOM 5939 C C . SER A 1 828 ? 36.317 21.418 -44.337 1.00 64.50 828 SER A C 1
ATOM 5941 O O . SER A 1 828 ? 36.793 21.088 -43.249 1.00 64.50 828 SER A O 1
ATOM 5943 N N . SER A 1 829 ? 35.610 20.565 -45.078 1.00 64.69 829 SER A N 1
ATOM 5944 C CA . SER A 1 829 ? 35.293 19.191 -44.671 1.00 64.69 829 SER A CA 1
ATOM 5945 C C . SER A 1 829 ? 36.227 18.152 -45.290 1.00 64.69 829 SER A C 1
ATOM 5947 O O . SER A 1 829 ? 36.192 17.933 -46.489 1.00 64.69 829 SER A O 1
ATOM 5949 N N . ILE A 1 830 ? 37.000 17.408 -44.501 1.00 63.25 830 ILE A N 1
ATOM 5950 C CA . ILE A 1 830 ? 37.647 16.179 -45.002 1.00 63.25 830 ILE A CA 1
ATOM 5951 C C . ILE A 1 830 ? 36.625 15.043 -44.898 1.00 63.25 830 ILE A C 1
ATOM 5953 O O . ILE A 1 830 ? 36.183 14.761 -43.793 1.00 63.25 830 ILE A O 1
ATOM 5957 N N . LEU A 1 831 ? 36.241 14.414 -46.009 1.00 65.06 831 LEU A N 1
ATOM 5958 C CA . LEU A 1 831 ? 35.348 13.254 -46.060 1.00 65.06 831 LEU A CA 1
ATOM 5959 C C . LEU A 1 831 ? 36.150 12.041 -46.547 1.00 65.06 831 LEU A C 1
ATOM 5961 O O . LEU A 1 831 ? 36.166 11.730 -47.731 1.00 65.06 831 LEU A O 1
ATOM 5965 N N . ASN A 1 832 ? 36.840 11.348 -45.647 1.00 60.88 832 ASN A N 1
ATOM 5966 C CA . ASN A 1 832 ? 37.510 10.104 -46.034 1.00 60.88 832 ASN A CA 1
ATOM 5967 C C . ASN A 1 832 ? 36.470 8.975 -46.060 1.00 60.88 832 ASN A C 1
ATOM 5969 O O . ASN A 1 832 ? 35.779 8.811 -45.058 1.00 60.88 832 ASN A O 1
ATOM 5973 N N . VAL A 1 833 ? 36.325 8.249 -47.174 1.00 62.38 833 VAL A N 1
ATOM 5974 C CA . VAL A 1 833 ? 35.383 7.125 -47.318 1.00 62.38 833 VAL A CA 1
ATOM 5975 C C . VAL A 1 833 ? 36.173 5.845 -47.572 1.00 62.38 833 VAL A C 1
ATOM 5977 O O . VAL A 1 833 ? 36.326 5.422 -48.708 1.00 62.38 833 VAL A O 1
ATOM 5980 N N . ASP A 1 834 ? 36.713 5.222 -46.529 1.00 56.03 834 ASP A N 1
ATOM 5981 C CA . ASP A 1 834 ? 37.556 4.034 -46.687 1.00 56.03 834 ASP A CA 1
ATOM 5982 C C . ASP A 1 834 ? 36.730 2.759 -46.926 1.00 56.03 834 ASP A C 1
ATOM 5984 O O . ASP A 1 834 ? 35.847 2.427 -46.144 1.00 56.03 834 ASP A O 1
ATOM 5988 N N . SER A 1 835 ? 37.075 2.031 -47.996 1.00 47.16 835 SER A N 1
ATOM 5989 C CA . SER A 1 835 ? 36.714 0.634 -48.294 1.00 47.16 835 SER A CA 1
ATOM 5990 C C . SER A 1 835 ? 35.222 0.269 -48.240 1.00 47.16 835 SER A C 1
ATOM 5992 O O . SER A 1 835 ? 34.705 -0.201 -47.233 1.00 47.16 835 SER A O 1
ATOM 5994 N N . THR A 1 836 ? 34.517 0.334 -49.372 1.00 55.31 836 THR A N 1
ATOM 5995 C CA . THR A 1 836 ? 33.205 -0.324 -49.476 1.00 55.31 836 THR A CA 1
ATOM 5996 C C . THR A 1 836 ? 33.375 -1.845 -49.593 1.00 55.31 836 THR A C 1
ATOM 5998 O O . THR A 1 836 ? 34.103 -2.319 -50.464 1.00 55.31 836 THR A O 1
ATOM 6001 N N . VAL A 1 837 ? 32.647 -2.631 -48.798 1.00 56.81 837 VAL A N 1
ATOM 6002 C CA . VAL A 1 837 ? 32.545 -4.094 -49.000 1.00 56.81 837 VAL A CA 1
ATOM 6003 C C . VAL A 1 837 ? 31.743 -4.423 -50.273 1.00 56.81 837 VAL A C 1
ATOM 6005 O O . VAL A 1 837 ? 31.966 -5.453 -50.905 1.00 56.81 837 VAL A O 1
ATOM 6008 N N . ILE A 1 838 ? 30.811 -3.541 -50.661 1.00 65.88 838 ILE A N 1
ATOM 6009 C CA . ILE A 1 838 ? 29.975 -3.643 -51.865 1.00 65.88 838 ILE A CA 1
ATOM 6010 C C . ILE A 1 838 ? 29.867 -2.260 -52.511 1.00 65.88 838 ILE A C 1
ATOM 6012 O O . ILE A 1 838 ? 29.396 -1.317 -51.872 1.00 65.88 838 ILE A O 1
ATOM 6016 N N . CYS A 1 839 ? 30.246 -2.163 -53.785 1.00 71.69 839 CYS A N 1
ATOM 6017 C CA . CYS A 1 839 ? 30.093 -0.941 -54.566 1.00 71.69 839 CYS A CA 1
ATOM 6018 C C . CYS A 1 839 ? 28.636 -0.743 -55.020 1.00 71.69 839 CYS A C 1
ATOM 6020 O O . CYS A 1 839 ? 28.064 -1.655 -55.625 1.00 71.69 839 CYS A O 1
ATOM 6022 N N . PRO A 1 840 ? 28.026 0.431 -54.775 1.00 79.50 840 PRO A N 1
ATOM 6023 C CA . PRO A 1 840 ? 26.648 0.718 -55.178 1.00 79.50 840 PRO A CA 1
ATOM 6024 C C . PRO A 1 840 ? 26.495 0.766 -56.701 1.00 79.50 840 PRO A C 1
ATOM 6026 O O . PRO A 1 840 ? 27.462 0.975 -57.433 1.00 79.50 840 PRO A O 1
ATOM 6029 N N . GLN A 1 841 ? 25.264 0.625 -57.199 1.00 83.12 841 GLN A N 1
ATOM 6030 C CA . GLN A 1 841 ? 24.966 0.890 -58.615 1.00 83.12 841 GLN A CA 1
ATOM 6031 C C . GLN A 1 841 ? 25.303 2.337 -58.986 1.00 83.12 841 GLN A C 1
ATOM 6033 O O . GLN A 1 841 ? 26.049 2.571 -59.933 1.00 83.12 841 GLN A O 1
ATOM 6038 N N . ASN A 1 842 ? 24.821 3.295 -58.197 1.00 85.81 842 ASN A N 1
ATOM 6039 C CA . ASN A 1 842 ? 24.973 4.720 -58.452 1.00 85.81 842 ASN A CA 1
ATOM 6040 C C . ASN A 1 842 ? 25.664 5.417 -57.282 1.00 85.81 842 ASN A C 1
ATOM 6042 O O . ASN A 1 842 ? 25.216 5.291 -56.141 1.00 85.81 842 ASN A O 1
ATOM 6046 N N . THR A 1 843 ? 26.677 6.227 -57.567 1.00 85.12 843 THR A N 1
ATOM 6047 C CA . THR A 1 843 ? 27.284 7.131 -56.588 1.00 85.12 843 THR A CA 1
ATOM 6048 C C . THR A 1 843 ? 27.213 8.569 -57.083 1.00 85.12 843 THR A C 1
ATOM 6050 O O . THR A 1 843 ? 27.589 8.863 -58.214 1.00 85.12 843 THR A O 1
ATOM 6053 N N . SER A 1 844 ? 26.728 9.477 -56.238 1.00 86.69 844 SER A N 1
ATOM 6054 C CA . SER A 1 844 ? 26.666 10.915 -56.499 1.00 86.69 844 SER A CA 1
ATOM 6055 C C . SER A 1 844 ? 27.441 11.667 -55.428 1.00 86.69 844 SER A C 1
ATOM 6057 O O . SER A 1 844 ? 27.226 11.456 -54.236 1.00 86.69 844 SER A O 1
ATOM 6059 N N . VAL A 1 845 ? 28.331 12.550 -55.860 1.00 82.44 845 VAL A N 1
ATOM 6060 C CA . VAL A 1 845 ? 29.191 13.361 -55.006 1.00 82.44 845 VAL A CA 1
ATOM 6061 C C . VAL A 1 845 ? 28.932 14.824 -55.324 1.00 82.44 845 VAL A C 1
ATOM 6063 O O . VAL A 1 845 ? 29.093 15.237 -56.467 1.00 82.44 845 VAL A O 1
ATOM 6066 N N . VAL A 1 846 ? 28.533 15.600 -54.321 1.00 83.56 846 VAL A N 1
ATOM 6067 C CA . VAL A 1 846 ? 28.386 17.056 -54.405 1.00 83.56 846 VAL A CA 1
ATOM 6068 C C . VAL A 1 846 ? 29.311 17.670 -53.369 1.00 83.56 846 VAL A C 1
ATOM 6070 O O . VAL A 1 846 ? 29.141 17.425 -52.178 1.00 83.56 846 VAL A O 1
ATOM 6073 N N . ALA A 1 847 ? 30.288 18.449 -53.807 1.00 75.81 847 ALA A N 1
ATOM 6074 C CA . ALA A 1 847 ? 31.298 19.011 -52.924 1.00 75.81 847 ALA A CA 1
ATOM 6075 C C . ALA A 1 847 ? 31.415 20.522 -53.110 1.00 75.81 847 ALA A C 1
ATOM 6077 O O . ALA A 1 847 ? 31.453 21.002 -54.244 1.00 75.81 847 ALA A O 1
ATOM 6078 N N . SER A 1 848 ? 31.511 21.246 -51.994 1.00 74.38 848 SER A N 1
ATOM 6079 C CA . SER A 1 848 ? 31.852 22.668 -51.949 1.00 74.38 848 SER A CA 1
ATOM 6080 C C . SER A 1 848 ? 32.896 22.991 -50.882 1.00 74.38 848 SER A C 1
ATOM 6082 O O . SER A 1 848 ? 33.025 22.261 -49.897 1.00 74.38 848 SER A O 1
ATOM 6084 N N . GLY A 1 849 ? 33.670 24.065 -51.072 1.00 69.38 849 GLY A N 1
ATOM 6085 C CA . GLY A 1 849 ? 34.798 24.412 -50.196 1.00 69.38 849 GLY A CA 1
ATOM 6086 C C . GLY A 1 849 ? 35.914 23.356 -50.188 1.00 69.38 849 GLY A C 1
ATOM 6087 O O . GLY A 1 849 ? 35.930 22.437 -50.997 1.00 69.38 849 GLY A O 1
ATOM 6088 N N . THR A 1 850 ? 36.883 23.431 -49.276 1.00 67.19 850 THR A N 1
ATOM 6089 C CA . THR A 1 850 ? 38.004 22.474 -49.238 1.00 67.19 850 THR A CA 1
ATOM 6090 C C . THR A 1 850 ? 37.563 21.072 -48.784 1.00 67.19 850 THR A C 1
ATOM 6092 O O . THR A 1 850 ? 37.651 20.725 -47.607 1.00 67.19 850 THR A O 1
ATOM 6095 N N . SER A 1 851 ? 37.115 20.256 -49.747 1.00 64.44 851 SER A N 1
ATOM 6096 C CA . SER A 1 851 ? 36.555 18.920 -49.531 1.00 64.44 851 SER A CA 1
ATOM 6097 C C . SER A 1 851 ? 37.415 17.793 -50.097 1.00 64.44 851 SER A C 1
ATOM 6099 O O . SER A 1 851 ? 37.410 17.591 -51.299 1.00 64.44 851 SER A O 1
ATOM 6101 N N . MET A 1 852 ? 38.086 16.992 -49.267 1.00 66.50 852 MET A N 1
ATOM 6102 C CA . MET A 1 852 ? 38.821 15.799 -49.734 1.00 66.50 852 MET A CA 1
ATOM 6103 C C . MET A 1 852 ? 37.918 14.559 -49.659 1.00 66.50 852 MET A C 1
ATOM 6105 O O . MET A 1 852 ? 37.410 14.293 -48.574 1.00 66.50 852 MET A O 1
ATOM 6109 N N . ILE A 1 853 ? 37.719 13.822 -50.767 1.00 69.44 853 ILE A N 1
ATOM 6110 C CA . ILE A 1 853 ? 36.804 12.662 -50.834 1.00 69.44 853 ILE A CA 1
ATOM 6111 C C . ILE A 1 853 ? 37.468 11.436 -51.462 1.00 69.44 853 ILE A C 1
ATOM 6113 O O . ILE A 1 853 ? 37.400 11.238 -52.669 1.00 69.44 853 ILE A O 1
ATOM 6117 N N . THR A 1 854 ? 38.069 10.579 -50.650 1.00 67.44 854 THR A N 1
ATOM 6118 C CA . THR A 1 854 ? 38.871 9.430 -51.103 1.00 67.44 854 THR A CA 1
ATOM 6119 C C . THR A 1 854 ? 38.097 8.105 -51.085 1.00 67.44 854 THR A C 1
ATOM 6121 O O . THR A 1 854 ? 37.147 7.967 -50.324 1.00 67.44 854 THR A O 1
ATOM 6124 N N . ASN A 1 855 ? 38.529 7.127 -51.900 1.00 68.12 855 ASN A N 1
ATOM 6125 C CA . ASN A 1 855 ? 38.122 5.707 -51.861 1.00 68.12 855 ASN A CA 1
ATOM 6126 C C . ASN A 1 855 ? 36.645 5.398 -52.211 1.00 68.12 855 ASN A C 1
ATOM 6128 O O . ASN A 1 855 ? 36.031 4.473 -51.682 1.00 68.12 855 ASN A O 1
ATOM 6132 N N . ILE A 1 856 ? 36.091 6.131 -53.181 1.00 72.94 856 ILE A N 1
ATOM 6133 C CA . ILE A 1 856 ? 34.724 5.942 -53.696 1.00 72.94 856 ILE A CA 1
ATOM 6134 C C . ILE A 1 856 ? 34.690 4.859 -54.788 1.00 72.94 856 ILE A C 1
ATOM 6136 O O . ILE A 1 856 ? 35.617 4.752 -55.589 1.00 72.94 856 ILE A O 1
ATOM 6140 N N . CYS A 1 857 ? 33.583 4.122 -54.906 1.00 74.25 857 CYS A N 1
ATOM 6141 C CA . CYS A 1 857 ? 33.316 3.270 -56.067 1.00 74.25 857 CYS A CA 1
ATOM 6142 C C . CYS A 1 857 ? 31.837 3.291 -56.497 1.00 74.25 857 CYS A C 1
ATOM 6144 O O . CYS A 1 857 ? 30.956 3.755 -55.764 1.00 74.25 857 CYS A O 1
ATOM 6146 N N . ALA A 1 858 ? 31.571 2.803 -57.711 1.00 79.12 858 ALA A N 1
ATOM 6147 C CA . ALA A 1 858 ? 30.240 2.585 -58.278 1.00 79.12 858 ALA A CA 1
ATOM 6148 C C . ALA A 1 858 ? 30.317 1.509 -59.375 1.00 79.12 858 ALA A C 1
ATOM 6150 O O . ALA A 1 858 ? 31.344 1.378 -60.035 1.00 79.12 858 ALA A O 1
ATOM 6151 N N . THR A 1 859 ? 29.238 0.756 -59.596 1.00 81.62 859 THR A N 1
ATOM 6152 C CA . THR A 1 859 ? 29.178 -0.294 -60.633 1.00 81.62 859 THR A CA 1
ATOM 6153 C C . THR A 1 859 ? 28.477 0.157 -61.917 1.00 81.62 859 THR A C 1
ATOM 6155 O O . THR A 1 859 ? 28.852 -0.300 -62.991 1.00 81.62 859 THR A O 1
ATOM 6158 N N . MET A 1 860 ? 27.502 1.074 -61.842 1.00 84.81 860 MET A N 1
ATOM 6159 C CA . MET A 1 860 ? 26.763 1.590 -63.004 1.00 84.81 860 MET A CA 1
ATOM 6160 C C . MET A 1 860 ? 27.115 3.047 -63.310 1.00 84.81 860 MET A C 1
ATOM 6162 O O . MET A 1 860 ? 27.583 3.324 -64.409 1.00 84.81 860 MET A O 1
ATOM 6166 N N . GLN A 1 861 ? 26.912 3.972 -62.367 1.00 85.81 861 GLN A N 1
ATOM 6167 C CA . GLN A 1 861 ? 27.085 5.407 -62.609 1.00 85.81 861 GLN A CA 1
ATOM 6168 C C . GLN A 1 861 ? 27.810 6.109 -61.458 1.00 85.81 861 GLN A C 1
ATOM 6170 O O . GLN A 1 861 ? 27.407 5.998 -60.301 1.00 85.81 861 GLN A O 1
ATOM 6175 N N . LEU A 1 862 ? 28.829 6.905 -61.779 1.00 83.75 862 LEU A N 1
ATOM 6176 C CA . LEU A 1 862 ? 29.467 7.845 -60.855 1.00 83.75 862 LEU A CA 1
ATOM 6177 C C . LEU A 1 862 ? 29.236 9.279 -61.345 1.00 83.75 862 LEU A C 1
ATOM 6179 O O . LEU A 1 862 ? 29.592 9.614 -62.469 1.00 83.75 862 LEU A O 1
ATOM 6183 N N . THR A 1 863 ? 28.638 10.132 -60.514 1.00 85.88 863 THR A N 1
ATOM 6184 C CA . THR A 1 863 ? 28.432 11.560 -60.807 1.00 85.88 863 THR A CA 1
ATOM 6185 C C . THR A 1 863 ? 29.168 12.413 -59.788 1.00 85.88 863 THR A C 1
ATOM 6187 O O . THR A 1 863 ? 28.940 12.264 -58.589 1.00 85.88 863 THR A O 1
ATOM 6190 N N . ILE A 1 864 ? 30.015 13.323 -60.255 1.00 82.56 864 ILE A N 1
ATOM 6191 C CA . ILE A 1 864 ? 30.797 14.236 -59.421 1.00 82.56 864 ILE A CA 1
ATOM 6192 C C . ILE A 1 864 ? 30.428 15.666 -59.802 1.00 82.56 864 ILE A C 1
ATOM 6194 O O . ILE A 1 864 ? 30.572 16.055 -60.959 1.00 82.56 864 ILE A O 1
ATOM 6198 N N . GLN A 1 865 ? 29.961 16.439 -58.826 1.00 84.00 865 GLN A N 1
ATOM 6199 C CA . GLN A 1 865 ? 29.643 17.852 -58.961 1.00 84.00 865 GLN A CA 1
ATOM 6200 C C . GLN A 1 865 ? 30.467 18.663 -57.957 1.00 84.00 865 GLN A C 1
ATOM 6202 O O . GLN A 1 865 ? 30.297 18.523 -56.745 1.00 84.00 865 GLN A O 1
ATOM 6207 N N . ALA A 1 866 ? 31.349 19.519 -58.464 1.00 76.56 866 ALA A N 1
ATOM 6208 C CA . ALA A 1 866 ? 32.192 20.400 -57.662 1.00 76.56 866 ALA A CA 1
ATOM 6209 C C . ALA A 1 866 ? 31.759 21.861 -57.857 1.00 76.56 866 ALA A C 1
ATOM 6211 O O . ALA A 1 866 ? 31.831 22.396 -58.965 1.00 76.56 866 ALA A O 1
ATOM 6212 N N . ILE A 1 867 ? 31.308 22.502 -56.779 1.00 72.44 867 ILE A N 1
ATOM 6213 C CA . ILE A 1 867 ? 30.832 23.895 -56.751 1.00 72.44 867 ILE A CA 1
ATOM 6214 C C . ILE A 1 867 ? 31.673 24.698 -55.742 1.00 72.44 867 ILE A C 1
ATOM 6216 O O . ILE A 1 867 ? 32.093 24.142 -54.741 1.00 72.44 867 ILE A O 1
ATOM 6220 N N . ASP A 1 868 ? 31.926 25.988 -55.968 1.00 63.00 868 ASP A N 1
ATOM 6221 C CA . ASP A 1 868 ? 32.599 26.901 -55.016 1.00 63.00 868 ASP A CA 1
ATOM 6222 C C . ASP A 1 868 ? 33.940 26.411 -54.397 1.00 63.00 868 ASP A C 1
ATOM 6224 O O . ASP A 1 868 ? 33.995 25.943 -53.259 1.00 63.00 868 ASP A O 1
ATOM 6228 N N . MET A 1 869 ? 35.058 26.607 -55.115 1.00 59.47 869 MET A N 1
ATOM 6229 C CA . MET A 1 869 ? 36.447 26.336 -54.673 1.00 59.47 869 MET A CA 1
ATOM 6230 C C . MET A 1 869 ? 36.687 24.926 -54.080 1.00 59.47 869 MET A C 1
ATOM 6232 O O . MET A 1 869 ? 37.325 24.786 -53.029 1.00 59.47 869 MET A O 1
ATOM 6236 N N . ALA A 1 870 ? 36.195 23.874 -54.748 1.00 59.41 870 ALA A N 1
ATOM 6237 C CA . ALA A 1 870 ? 36.138 22.530 -54.177 1.00 59.41 870 ALA A CA 1
ATOM 6238 C C . ALA A 1 870 ? 37.348 21.615 -54.433 1.00 59.41 870 ALA A C 1
ATOM 6240 O O . ALA A 1 870 ? 37.321 20.812 -55.355 1.00 59.41 870 ALA A O 1
ATOM 6241 N N . ASN A 1 871 ? 38.376 21.619 -53.573 1.00 57.72 871 ASN A N 1
ATOM 6242 C CA . ASN A 1 871 ? 39.560 20.760 -53.770 1.00 57.72 871 ASN A CA 1
ATOM 6243 C C . ASN A 1 871 ? 39.301 19.257 -53.493 1.00 57.72 871 ASN A C 1
ATOM 6245 O O . ASN A 1 871 ? 39.685 18.731 -52.449 1.00 57.72 871 ASN A O 1
ATOM 6249 N N . VAL A 1 872 ? 38.647 18.586 -54.442 1.00 57.28 872 VAL A N 1
ATOM 6250 C CA . VAL A 1 872 ? 38.187 17.194 -54.372 1.00 57.28 872 VAL A CA 1
ATOM 6251 C C . VAL A 1 872 ? 39.228 16.246 -54.950 1.00 57.28 872 VAL A C 1
ATOM 6253 O O . VAL A 1 872 ? 39.451 16.249 -56.156 1.00 57.28 872 VAL A O 1
ATOM 6256 N N . SER A 1 873 ? 39.823 15.420 -54.081 1.00 59.66 873 SER A N 1
ATOM 6257 C CA . SER A 1 873 ? 40.705 14.299 -54.435 1.00 59.66 873 SER A CA 1
ATOM 6258 C C . SER A 1 873 ? 39.959 12.979 -54.329 1.00 59.66 873 SER A C 1
ATOM 6260 O O . SER A 1 873 ? 39.744 12.505 -53.218 1.00 59.66 873 SER A O 1
ATOM 6262 N N . ILE A 1 874 ? 39.565 12.414 -55.474 1.00 61.34 874 ILE A N 1
ATOM 6263 C CA . ILE A 1 874 ? 38.869 11.122 -55.573 1.00 61.34 874 ILE A CA 1
ATOM 6264 C C . ILE A 1 874 ? 39.862 10.072 -56.010 1.00 61.34 874 ILE A C 1
ATOM 6266 O O . ILE A 1 874 ? 40.332 10.162 -57.135 1.00 61.34 874 ILE A O 1
ATOM 6270 N N . ASN A 1 875 ? 40.125 9.096 -55.139 1.00 60.09 875 ASN A N 1
ATOM 6271 C CA . ASN A 1 875 ? 40.838 7.863 -55.457 1.00 60.09 875 ASN A CA 1
ATOM 6272 C C . ASN A 1 875 ? 39.808 6.750 -55.632 1.00 60.09 875 ASN A C 1
ATOM 6274 O O . ASN A 1 875 ? 39.160 6.377 -54.656 1.00 60.09 875 ASN A O 1
ATOM 6278 N N . GLN A 1 876 ? 39.577 6.291 -56.858 1.00 60.88 876 GLN A N 1
ATOM 6279 C CA . GLN A 1 876 ? 38.567 5.271 -57.110 1.00 60.88 876 GLN A CA 1
ATOM 6280 C C . GLN A 1 876 ? 39.149 3.874 -56.888 1.00 60.88 876 GLN A C 1
ATOM 6282 O O . GLN A 1 876 ? 40.255 3.568 -57.332 1.00 60.88 876 GLN A O 1
ATOM 6287 N N . THR A 1 877 ? 38.385 3.001 -56.239 1.00 59.44 877 THR A N 1
ATOM 6288 C CA . THR A 1 877 ? 38.717 1.577 -56.116 1.00 59.44 877 THR A CA 1
ATOM 6289 C C . THR A 1 877 ? 37.875 0.742 -57.089 1.00 59.44 877 THR A C 1
ATOM 6291 O O . THR A 1 877 ? 36.768 1.123 -57.469 1.00 59.44 877 THR A O 1
ATOM 6294 N N . SER A 1 878 ? 38.431 -0.385 -57.549 1.00 60.66 878 SER A N 1
ATOM 6295 C CA . SER A 1 878 ? 37.749 -1.353 -58.427 1.00 60.66 878 SER A CA 1
ATOM 6296 C C . SER A 1 878 ? 36.432 -1.843 -57.802 1.00 60.66 878 SER A C 1
ATOM 6298 O O . SER A 1 878 ? 36.428 -2.107 -56.596 1.00 60.66 878 SER A O 1
ATOM 6300 N N . PRO A 1 879 ? 35.344 -2.047 -58.579 1.00 69.06 879 PRO A N 1
ATOM 6301 C CA . PRO A 1 879 ? 35.221 -1.984 -60.045 1.00 69.06 879 PRO A CA 1
ATOM 6302 C C . PRO A 1 879 ? 35.037 -0.573 -60.636 1.00 69.06 879 PRO A C 1
ATOM 6304 O O . PRO A 1 879 ? 34.591 0.357 -59.965 1.00 69.06 879 PRO A O 1
ATOM 6307 N N . CYS A 1 880 ? 35.350 -0.434 -61.931 1.00 73.25 880 CYS A N 1
ATOM 6308 C CA . CYS A 1 880 ? 35.035 0.762 -62.721 1.00 73.25 880 CYS A CA 1
ATOM 6309 C C . CYS A 1 880 ? 33.526 0.834 -63.028 1.00 73.25 880 CYS A C 1
ATOM 6311 O O . CYS A 1 880 ? 32.928 -0.213 -63.291 1.00 73.25 880 CYS A O 1
ATOM 6313 N N . PRO A 1 881 ? 32.882 2.016 -63.037 1.00 80.69 881 PRO A N 1
ATOM 6314 C CA . PRO A 1 881 ? 31.469 2.142 -63.344 1.00 80.69 881 PRO A CA 1
ATOM 6315 C C . PRO A 1 881 ? 31.281 2.052 -64.858 1.00 80.69 881 PRO A C 1
ATOM 6317 O O . PRO A 1 881 ? 32.201 2.305 -65.640 1.00 80.69 881 PRO A O 1
ATOM 6320 N N . THR A 1 882 ? 30.068 1.737 -65.300 1.00 82.44 882 THR A N 1
ATOM 6321 C CA . THR A 1 882 ? 29.730 1.815 -66.726 1.00 82.44 882 THR A CA 1
ATOM 6322 C C . THR A 1 882 ? 29.825 3.256 -67.247 1.00 82.44 882 THR A C 1
ATOM 6324 O O . THR A 1 882 ? 30.384 3.473 -68.320 1.00 82.44 882 THR A O 1
ATOM 6327 N N . TYR A 1 883 ? 29.347 4.224 -66.459 1.00 84.88 883 TYR A N 1
ATOM 6328 C CA . TYR A 1 883 ? 29.262 5.641 -66.812 1.00 84.88 883 TYR A CA 1
ATOM 6329 C C . TYR A 1 883 ? 29.869 6.525 -65.723 1.00 84.88 883 TYR A C 1
ATOM 6331 O O . TYR A 1 883 ? 29.584 6.357 -64.534 1.00 84.88 883 TYR A O 1
ATOM 6339 N N . VAL A 1 884 ? 30.648 7.522 -66.124 1.00 83.69 884 VAL A N 1
ATOM 6340 C CA . VAL A 1 884 ? 31.197 8.536 -65.222 1.00 83.69 884 VAL A CA 1
ATOM 6341 C C . VAL A 1 884 ? 30.900 9.924 -65.774 1.00 83.69 884 VAL A C 1
ATOM 6343 O O . VAL A 1 884 ? 31.197 10.199 -66.929 1.00 83.69 884 VAL A O 1
ATOM 6346 N N . SER A 1 885 ? 30.334 10.803 -64.948 1.00 86.19 885 SER A N 1
ATOM 6347 C CA . SER A 1 885 ? 30.069 12.205 -65.284 1.00 86.19 885 SER A CA 1
ATOM 6348 C C . SER A 1 885 ? 30.725 13.122 -64.261 1.00 86.19 885 SER A C 1
ATOM 6350 O O . SER A 1 885 ? 30.425 13.045 -63.069 1.00 86.19 885 SER A O 1
ATOM 6352 N N . VAL A 1 886 ? 31.565 14.039 -64.729 1.00 82.38 886 VAL A N 1
ATOM 6353 C CA . VAL A 1 886 ? 32.216 15.064 -63.910 1.00 82.38 886 VAL A CA 1
ATOM 6354 C C . VAL A 1 886 ? 31.751 16.437 -64.377 1.00 82.38 886 VAL A C 1
ATOM 6356 O O . VAL A 1 886 ? 31.897 16.773 -65.547 1.00 82.38 886 VAL A O 1
ATOM 6359 N N . ASN A 1 887 ? 31.200 17.236 -63.467 1.00 83.31 887 ASN A N 1
ATOM 6360 C CA . ASN A 1 887 ? 30.851 18.629 -63.712 1.00 83.31 887 ASN A CA 1
ATOM 6361 C C . ASN A 1 887 ? 31.515 19.507 -62.648 1.00 83.31 887 ASN A C 1
ATOM 6363 O O . ASN A 1 887 ? 31.261 19.342 -61.452 1.00 83.31 887 ASN A O 1
ATOM 6367 N N . SER A 1 888 ? 32.373 20.425 -63.080 1.00 76.69 888 SER A N 1
ATOM 6368 C CA . SER A 1 888 ? 33.054 21.352 -62.184 1.00 76.69 888 SER A CA 1
ATOM 6369 C C . SER A 1 888 ? 32.905 22.788 -62.646 1.00 76.69 888 SER A C 1
ATOM 6371 O O . SER A 1 888 ? 33.225 23.110 -63.789 1.00 76.69 888 SER A O 1
ATOM 6373 N N . SER A 1 889 ? 32.505 23.654 -61.717 1.00 74.00 889 SER A N 1
ATOM 6374 C CA . SER A 1 889 ? 32.588 25.111 -61.857 1.00 74.00 889 SER A CA 1
ATOM 6375 C C . SER A 1 889 ? 33.691 25.717 -60.972 1.00 74.00 889 SER A C 1
ATOM 6377 O O . SER A 1 889 ? 33.658 26.910 -60.677 1.00 74.00 889 SER A O 1
ATOM 6379 N N . SER A 1 890 ? 34.602 24.890 -60.437 1.00 66.62 890 SER A N 1
ATOM 6380 C CA . SER A 1 890 ? 35.690 25.306 -59.539 1.00 66.62 890 SER A CA 1
ATOM 6381 C C . SER A 1 890 ? 36.917 24.374 -59.607 1.00 66.62 890 SER A C 1
ATOM 6383 O O . SER A 1 890 ? 36.916 23.396 -60.355 1.00 66.62 890 SER A O 1
ATOM 6385 N N . ASN A 1 891 ? 37.975 24.671 -58.839 1.00 65.38 891 ASN A N 1
ATOM 6386 C CA . ASN A 1 891 ? 39.196 23.852 -58.762 1.00 65.38 891 ASN A CA 1
ATOM 6387 C C . ASN A 1 891 ? 38.854 22.417 -58.361 1.00 65.38 891 ASN A C 1
ATOM 6389 O O . ASN A 1 891 ? 38.285 22.245 -57.297 1.00 65.38 891 ASN A O 1
ATOM 6393 N N . LEU A 1 892 ? 39.240 21.411 -59.146 1.00 67.44 892 LEU A N 1
ATOM 6394 C CA . LEU A 1 892 ? 38.923 19.994 -58.922 1.00 67.44 892 LEU A CA 1
ATOM 6395 C C . LEU A 1 892 ? 40.155 19.142 -59.252 1.00 67.44 892 LEU A C 1
ATOM 6397 O O . LEU A 1 892 ? 40.732 19.325 -60.314 1.00 67.44 892 LEU A O 1
ATOM 6401 N N . SER A 1 893 ? 40.554 18.199 -58.391 1.00 68.12 893 SER A N 1
ATOM 6402 C CA . SER A 1 893 ? 41.782 17.400 -58.557 1.00 68.12 893 SER A CA 1
ATOM 6403 C C . SER A 1 893 ? 41.505 15.893 -58.449 1.00 68.12 893 SER A C 1
ATOM 6405 O O . SER A 1 893 ? 41.719 15.299 -57.399 1.00 68.12 893 SER A O 1
ATOM 6407 N N . ILE A 1 894 ? 41.065 15.232 -59.521 1.00 67.56 894 ILE A N 1
ATOM 6408 C CA . ILE A 1 894 ? 40.638 13.819 -59.474 1.00 67.56 894 ILE A CA 1
ATOM 6409 C C . ILE A 1 894 ? 41.774 12.845 -59.828 1.00 67.56 894 ILE A C 1
ATOM 6411 O O . ILE A 1 894 ? 42.249 12.850 -60.952 1.00 67.56 894 ILE A O 1
ATOM 6415 N N . SER A 1 895 ? 42.135 11.901 -58.953 1.00 65.00 895 SER A N 1
ATOM 6416 C CA . SER A 1 895 ? 43.214 10.933 -59.222 1.00 65.00 895 SER A CA 1
ATOM 6417 C C . SER A 1 895 ? 42.731 9.483 -59.176 1.00 65.00 895 SER A C 1
ATOM 6419 O O . SER A 1 895 ? 42.465 8.967 -58.107 1.00 65.00 895 SER A O 1
ATOM 6421 N N . GLY A 1 896 ? 42.751 8.756 -60.292 1.00 65.12 896 GLY A N 1
ATOM 6422 C CA . GLY A 1 896 ? 42.424 7.323 -60.336 1.00 65.12 896 GLY A CA 1
ATOM 6423 C C . GLY A 1 896 ? 41.017 7.018 -60.843 1.00 65.12 896 GLY A C 1
ATOM 6424 O O . GLY A 1 896 ? 40.465 5.992 -60.474 1.00 65.12 896 GLY A O 1
ATOM 6425 N N . ILE A 1 897 ? 40.421 7.899 -61.652 1.00 71.19 897 ILE A N 1
ATOM 6426 C CA . ILE A 1 897 ? 39.096 7.683 -62.254 1.00 71.19 897 ILE A CA 1
ATOM 6427 C C . ILE A 1 897 ? 39.168 6.653 -63.391 1.00 71.19 897 ILE A C 1
ATOM 6429 O O . ILE A 1 897 ? 40.100 6.688 -64.199 1.00 71.19 897 ILE A O 1
ATOM 6433 N N . CYS A 1 898 ? 38.181 5.761 -63.474 1.00 73.44 898 CYS A N 1
ATOM 6434 C CA . CYS A 1 898 ? 38.032 4.816 -64.581 1.00 73.44 898 CYS A CA 1
ATOM 6435 C C . CYS A 1 898 ? 36.556 4.606 -64.945 1.00 73.44 898 CYS A C 1
ATOM 6437 O O . CYS A 1 898 ? 35.679 4.767 -64.100 1.00 73.44 898 CYS A O 1
ATOM 6439 N N . ALA A 1 899 ? 36.280 4.230 -66.195 1.00 76.50 899 ALA A N 1
ATOM 6440 C CA . ALA A 1 899 ? 34.943 3.917 -66.705 1.00 76.50 899 ALA A CA 1
ATOM 6441 C C . ALA A 1 899 ? 35.031 2.804 -67.762 1.00 76.50 899 ALA A C 1
ATOM 6443 O O . ALA A 1 899 ? 36.050 2.698 -68.442 1.00 76.50 899 ALA A O 1
ATOM 6444 N N . TYR A 1 900 ? 33.986 1.982 -67.904 1.00 79.38 900 TYR A N 1
ATOM 6445 C CA . TYR A 1 900 ? 33.933 0.943 -68.944 1.00 79.38 900 TYR A CA 1
ATOM 6446 C C . TYR A 1 900 ? 33.376 1.455 -70.278 1.00 79.38 900 TYR A C 1
ATOM 6448 O O . TYR A 1 900 ? 34.000 1.227 -71.310 1.00 79.38 900 TYR A O 1
ATOM 6456 N N . ASN A 1 901 ? 32.240 2.163 -70.279 1.00 81.25 901 ASN A N 1
ATOM 6457 C CA . ASN A 1 901 ? 31.605 2.599 -71.527 1.00 81.25 901 ASN A CA 1
ATOM 6458 C C . ASN A 1 901 ? 31.869 4.071 -71.810 1.00 81.25 901 ASN A C 1
ATOM 6460 O O . ASN A 1 901 ? 32.291 4.407 -72.911 1.00 81.25 901 ASN A O 1
ATOM 6464 N N . GLU A 1 902 ? 31.601 4.947 -70.841 1.00 85.00 902 GLU A N 1
ATOM 6465 C CA . GLU A 1 902 ? 31.573 6.383 -71.108 1.00 85.00 902 GLU A CA 1
ATOM 6466 C C . GLU A 1 902 ? 32.105 7.217 -69.943 1.00 85.00 902 GLU A C 1
ATOM 6468 O O . GLU A 1 902 ? 31.699 7.045 -68.789 1.00 85.00 902 GLU A O 1
ATOM 6473 N N . LEU A 1 903 ? 32.983 8.163 -70.272 1.00 82.75 903 LEU A N 1
ATOM 6474 C CA . LEU A 1 903 ? 33.458 9.216 -69.384 1.00 82.75 903 LEU A CA 1
ATOM 6475 C C . LEU A 1 903 ? 33.080 10.582 -69.971 1.00 82.75 903 LEU A C 1
ATOM 6477 O O . LEU A 1 903 ? 33.623 10.973 -70.998 1.00 82.75 903 LEU A O 1
ATOM 6481 N N . GLN A 1 904 ? 32.187 11.318 -69.308 1.00 85.31 904 GLN A N 1
ATOM 6482 C CA . GLN A 1 904 ? 31.815 12.692 -69.655 1.00 85.31 904 GLN A CA 1
ATOM 6483 C C . GLN A 1 904 ? 32.405 13.684 -68.656 1.00 85.31 904 GLN A C 1
ATOM 6485 O O . GLN A 1 904 ? 32.271 13.513 -67.441 1.00 85.31 904 GLN A O 1
ATOM 6490 N N . MET A 1 905 ? 33.022 14.753 -69.154 1.00 81.44 905 MET A N 1
ATOM 6491 C CA . MET A 1 905 ? 33.625 15.785 -68.313 1.00 81.44 905 MET A CA 1
ATOM 6492 C C . MET A 1 905 ? 33.299 17.183 -68.827 1.00 81.44 905 MET A C 1
ATOM 6494 O O . MET A 1 905 ? 33.618 17.514 -69.962 1.00 81.44 905 MET A O 1
ATOM 6498 N N . TYR A 1 906 ? 32.709 18.008 -67.964 1.00 83.38 906 TYR A N 1
ATOM 6499 C CA . TYR A 1 906 ? 32.418 19.420 -68.201 1.00 83.38 906 TYR A CA 1
ATOM 6500 C C . TYR A 1 906 ? 33.152 20.257 -67.156 1.00 83.38 906 TYR A C 1
ATOM 6502 O O . TYR A 1 906 ? 32.879 20.142 -65.958 1.00 83.38 906 TYR A O 1
ATOM 6510 N N . VAL A 1 907 ? 34.108 21.073 -67.594 1.00 74.44 907 VAL A N 1
ATOM 6511 C CA . VAL A 1 907 ? 34.997 21.820 -66.697 1.00 74.44 907 VAL A CA 1
ATOM 6512 C C . VAL A 1 907 ? 35.012 23.289 -67.093 1.00 74.44 907 VAL A C 1
ATOM 6514 O O . VAL A 1 907 ? 35.523 23.649 -68.154 1.00 74.44 907 VAL A O 1
ATOM 6517 N N . HIS A 1 908 ? 34.465 24.129 -66.214 1.00 68.19 908 HIS A N 1
ATOM 6518 C CA . HIS A 1 908 ? 34.423 25.579 -66.352 1.00 68.19 908 HIS A CA 1
ATOM 6519 C C . HIS A 1 908 ? 35.236 26.246 -65.227 1.00 68.19 908 HIS A C 1
ATOM 6521 O O . HIS A 1 908 ? 34.990 25.995 -64.048 1.00 68.19 908 HIS A O 1
ATOM 6527 N N . GLN A 1 909 ? 36.145 27.149 -65.611 1.00 63.50 909 GLN A N 1
ATOM 6528 C CA . GLN A 1 909 ? 36.931 28.063 -64.764 1.00 63.50 909 GLN A CA 1
ATOM 6529 C C . GLN A 1 909 ? 38.202 27.562 -64.052 1.00 63.50 909 GLN A C 1
ATOM 6531 O O . GLN A 1 909 ? 38.438 26.380 -63.813 1.00 63.50 909 GLN A O 1
ATOM 6536 N N . THR A 1 910 ? 39.053 28.556 -63.763 1.00 51.28 910 THR A N 1
ATOM 6537 C CA . THR A 1 910 ? 40.476 28.511 -63.401 1.00 51.28 910 THR A CA 1
ATOM 6538 C C . THR A 1 910 ? 40.810 27.586 -62.232 1.00 51.28 910 THR A C 1
ATOM 6540 O O . THR A 1 910 ? 40.773 28.030 -61.090 1.00 51.28 910 THR A O 1
ATOM 6543 N N . SER A 1 911 ? 41.240 26.351 -62.508 1.00 51.56 911 SER A N 1
ATOM 6544 C CA . SER A 1 911 ? 42.609 25.850 -62.250 1.00 51.56 911 SER A CA 1
ATOM 6545 C C . SER A 1 911 ? 42.690 24.324 -62.020 1.00 51.56 911 SER A C 1
ATOM 6547 O O . SER A 1 911 ? 41.982 23.756 -61.195 1.00 51.56 911 SER A O 1
ATOM 6549 N N . GLY A 1 912 ? 43.615 23.686 -62.756 1.00 53.72 912 GLY A N 1
ATOM 6550 C CA . GLY A 1 912 ? 44.308 22.426 -62.432 1.00 53.72 912 GLY A CA 1
ATOM 6551 C C . GLY A 1 912 ? 43.483 21.149 -62.208 1.00 53.72 912 GLY A C 1
ATOM 6552 O O . GLY A 1 912 ? 43.418 20.685 -61.075 1.00 53.72 912 GLY A O 1
ATOM 6553 N N . LEU A 1 913 ? 42.983 20.509 -63.274 1.00 56.00 913 LEU A N 1
ATOM 6554 C CA . LEU A 1 913 ? 42.387 19.163 -63.227 1.00 56.00 913 LEU A CA 1
ATOM 6555 C C . LEU A 1 913 ? 43.432 18.067 -63.508 1.00 56.00 913 LEU A C 1
ATOM 6557 O O . LEU A 1 913 ? 43.519 17.506 -64.600 1.00 56.00 913 LEU A O 1
ATOM 6561 N N . ILE A 1 914 ? 44.227 17.695 -62.509 1.00 54.62 914 ILE A N 1
ATOM 6562 C CA . ILE A 1 914 ? 45.162 16.573 -62.683 1.00 54.62 914 ILE A CA 1
ATOM 6563 C C . ILE A 1 914 ? 44.369 15.268 -62.659 1.00 54.62 914 ILE A C 1
ATOM 6565 O O . ILE A 1 914 ? 44.097 14.749 -61.582 1.00 54.62 914 ILE A O 1
ATOM 6569 N N . ILE A 1 915 ? 44.021 14.738 -63.834 1.00 56.91 915 ILE A N 1
ATOM 6570 C CA . ILE A 1 915 ? 43.522 13.369 -63.977 1.00 56.91 915 ILE A CA 1
ATOM 6571 C C . ILE A 1 915 ? 44.722 12.431 -64.071 1.00 56.91 915 ILE A C 1
ATOM 6573 O O . ILE A 1 915 ? 45.549 12.534 -64.975 1.00 56.91 915 ILE A O 1
ATOM 6577 N N . ASN A 1 916 ? 44.818 11.501 -63.127 1.00 54.94 916 ASN A N 1
ATOM 6578 C CA . ASN A 1 916 ? 45.686 10.329 -63.228 1.00 54.94 916 ASN A CA 1
ATOM 6579 C C . ASN A 1 916 ? 44.792 9.109 -63.438 1.00 54.94 916 ASN A C 1
ATOM 6581 O O . ASN A 1 916 ? 44.369 8.497 -62.465 1.00 54.94 916 ASN A O 1
ATOM 6585 N N . SER A 1 917 ? 44.427 8.789 -64.681 1.00 52.06 917 SER A N 1
ATOM 6586 C CA . SER A 1 917 ? 43.642 7.579 -64.954 1.00 52.06 917 SER A CA 1
ATOM 6587 C C . SER A 1 917 ? 44.476 6.326 -64.665 1.00 52.06 917 SER A C 1
ATOM 6589 O O . SER A 1 917 ? 45.689 6.296 -64.892 1.00 52.06 917 SER A O 1
ATOM 6591 N N . SER A 1 918 ? 43.834 5.287 -64.136 1.00 54.47 918 SER A N 1
ATOM 6592 C CA . SER A 1 918 ? 44.447 3.977 -63.920 1.00 54.47 918 SER A CA 1
ATOM 6593 C C . SER A 1 918 ? 43.792 2.923 -64.826 1.00 54.47 918 SER A C 1
ATOM 6595 O O . SER A 1 918 ? 42.575 2.799 -64.875 1.00 54.47 918 SER A O 1
ATOM 6597 N N . ILE A 1 919 ? 44.640 2.159 -65.529 1.00 56.38 919 ILE A N 1
ATOM 6598 C CA . ILE A 1 919 ? 44.483 0.811 -66.132 1.00 56.38 919 ILE A CA 1
ATOM 6599 C C . ILE A 1 919 ? 43.336 0.551 -67.145 1.00 56.38 919 ILE A C 1
ATOM 6601 O O . ILE A 1 919 ? 43.572 -0.214 -68.079 1.00 56.38 919 ILE A O 1
ATOM 6605 N N . VAL A 1 920 ? 42.137 1.136 -67.026 1.00 65.31 920 VAL A N 1
ATOM 6606 C CA . VAL A 1 920 ? 40.975 0.836 -67.893 1.00 65.31 920 VAL A CA 1
ATOM 6607 C C . VAL A 1 920 ? 40.486 2.094 -68.608 1.00 65.31 920 VAL A C 1
ATOM 6609 O O . VAL A 1 920 ? 39.979 3.021 -67.979 1.00 65.31 920 VAL A O 1
ATOM 6612 N N . CYS A 1 921 ? 40.620 2.099 -69.933 1.00 69.50 921 CYS A N 1
ATOM 6613 C CA . CYS A 1 921 ? 40.095 3.150 -70.798 1.00 69.50 921 CYS A CA 1
ATOM 6614 C C . CYS A 1 921 ? 38.640 2.839 -71.182 1.00 69.50 921 CYS A C 1
ATOM 6616 O O . CYS A 1 921 ? 38.373 1.690 -71.545 1.00 69.50 921 CYS A O 1
ATOM 6618 N N . PRO A 1 922 ? 37.714 3.814 -71.121 1.00 77.75 922 PRO A N 1
ATOM 6619 C CA . PRO A 1 922 ? 36.336 3.618 -71.562 1.00 77.75 922 PRO A CA 1
ATOM 6620 C C . PRO A 1 922 ? 36.255 3.488 -73.082 1.00 77.75 922 PRO A C 1
ATOM 6622 O O . PRO A 1 922 ? 37.159 3.921 -73.798 1.00 77.75 922 PRO A O 1
ATOM 6625 N N . ASP A 1 923 ? 35.155 2.945 -73.596 1.00 80.69 923 ASP A N 1
ATOM 6626 C CA . ASP A 1 923 ? 34.897 2.968 -75.037 1.00 80.69 923 ASP A CA 1
ATOM 6627 C C . ASP A 1 923 ? 34.828 4.405 -75.569 1.00 80.69 923 ASP A C 1
ATOM 6629 O O . ASP A 1 923 ? 35.461 4.706 -76.581 1.00 80.69 923 ASP A O 1
ATOM 6633 N N . MET A 1 924 ? 34.147 5.302 -74.855 1.00 83.12 924 MET A N 1
ATOM 6634 C CA . MET A 1 924 ? 33.991 6.707 -75.221 1.00 83.12 924 MET A CA 1
ATOM 6635 C C . MET A 1 924 ? 34.436 7.651 -74.101 1.00 83.12 924 MET A C 1
ATOM 6637 O O . MET A 1 924 ? 34.057 7.491 -72.941 1.00 83.12 924 MET A O 1
ATOM 6641 N N . THR A 1 925 ? 35.189 8.686 -74.461 1.00 82.88 925 THR A N 1
ATOM 6642 C CA . THR A 1 925 ? 35.527 9.797 -73.562 1.00 82.88 925 THR A CA 1
ATOM 6643 C C . THR A 1 925 ? 35.129 11.110 -74.224 1.00 82.88 925 THR A C 1
ATOM 6645 O O . THR A 1 925 ? 35.627 11.412 -75.304 1.00 82.88 925 THR A O 1
ATOM 6648 N N . TYR A 1 926 ? 34.266 11.887 -73.570 1.00 85.06 926 TYR A N 1
ATOM 6649 C CA . TYR A 1 926 ? 33.814 13.212 -73.997 1.00 85.06 926 TYR A CA 1
ATOM 6650 C C . TYR A 1 926 ? 34.273 14.277 -72.997 1.00 85.06 926 TYR A C 1
ATOM 6652 O O . TYR A 1 926 ? 33.996 14.177 -71.797 1.00 85.06 926 TYR A O 1
ATOM 6660 N N . VAL A 1 927 ? 34.976 15.303 -73.474 1.00 82.56 927 VAL A N 1
ATOM 6661 C CA . VAL A 1 927 ? 35.573 16.342 -72.626 1.00 82.56 927 VAL A CA 1
ATOM 6662 C C . VAL A 1 927 ? 35.258 17.722 -73.174 1.00 82.56 927 VAL A C 1
ATOM 6664 O O . VAL A 1 927 ? 35.667 18.043 -74.280 1.00 82.56 927 VAL A O 1
ATOM 6667 N N . VAL A 1 928 ? 34.626 18.567 -72.362 1.00 83.81 928 VAL A N 1
ATOM 6668 C CA . VAL A 1 928 ? 34.463 20.001 -72.618 1.00 83.81 928 VAL A CA 1
ATOM 6669 C C . VAL A 1 928 ? 35.242 20.769 -71.565 1.00 83.81 928 VAL A C 1
ATOM 6671 O O . VAL A 1 928 ? 34.962 20.672 -70.367 1.00 83.81 928 VAL A O 1
ATOM 6674 N N . ALA A 1 929 ? 36.225 21.538 -72.015 1.00 78.25 929 ALA A N 1
ATOM 6675 C CA . ALA A 1 929 ? 37.109 22.307 -71.157 1.00 78.25 929 ALA A CA 1
ATOM 6676 C C . ALA A 1 929 ? 37.140 23.776 -71.592 1.00 78.25 929 ALA A C 1
ATOM 6678 O O . ALA A 1 929 ? 37.418 24.075 -72.754 1.00 78.25 929 ALA A O 1
ATOM 6679 N N . SER A 1 930 ? 36.910 24.701 -70.658 1.00 76.25 930 SER A N 1
ATOM 6680 C CA . SER A 1 930 ? 37.074 26.144 -70.877 1.00 76.25 930 SER A CA 1
ATOM 6681 C C . SER A 1 930 ? 37.967 26.782 -69.801 1.00 76.25 930 SER A C 1
ATOM 6683 O O . SER A 1 930 ? 38.125 26.230 -68.716 1.00 76.25 930 SER A O 1
ATOM 6685 N N . GLU A 1 931 ? 38.545 27.956 -70.082 1.00 67.81 931 GLU A N 1
ATOM 6686 C CA . GLU A 1 931 ? 39.215 28.838 -69.098 1.00 67.81 931 GLU A CA 1
ATOM 6687 C C . GLU A 1 931 ? 40.303 28.185 -68.193 1.00 67.81 931 GLU A C 1
ATOM 6689 O O . GLU A 1 931 ? 40.086 27.927 -67.011 1.00 67.81 931 GLU A O 1
ATOM 6694 N N . GLN A 1 932 ? 41.530 27.997 -68.709 1.00 67.00 932 GLN A N 1
ATOM 6695 C CA . GLN A 1 932 ? 42.709 27.489 -67.959 1.00 67.00 932 GLN A CA 1
ATOM 6696 C C . GLN A 1 932 ? 42.534 26.102 -67.291 1.00 67.00 932 GLN A C 1
ATOM 6698 O O . GLN A 1 932 ? 43.222 25.778 -66.316 1.00 67.00 932 GLN A O 1
ATOM 6703 N N . ALA A 1 933 ? 41.653 25.247 -67.816 1.00 65.50 933 ALA A N 1
ATOM 6704 C CA . ALA A 1 933 ? 41.608 23.835 -67.435 1.00 65.50 933 ALA A CA 1
ATOM 6705 C C . ALA A 1 933 ? 42.904 23.119 -67.866 1.00 65.50 933 ALA A C 1
ATOM 6707 O O . ALA A 1 933 ? 43.355 23.293 -68.991 1.00 65.50 933 ALA A O 1
ATOM 6708 N N . TYR A 1 934 ? 43.503 22.309 -66.993 1.00 68.00 934 TYR A N 1
ATOM 6709 C CA . TYR A 1 934 ? 44.668 21.469 -67.309 1.00 68.00 934 TYR A CA 1
ATOM 6710 C C . TYR A 1 934 ? 44.250 20.020 -67.115 1.00 68.00 934 TYR A C 1
ATOM 6712 O O . TYR A 1 934 ? 43.972 19.687 -65.977 1.00 68.00 934 TYR A O 1
ATOM 6720 N N . ILE A 1 935 ? 44.158 19.211 -68.173 1.00 68.00 935 ILE A N 1
ATOM 6721 C CA . ILE A 1 935 ? 43.691 17.814 -68.142 1.00 68.00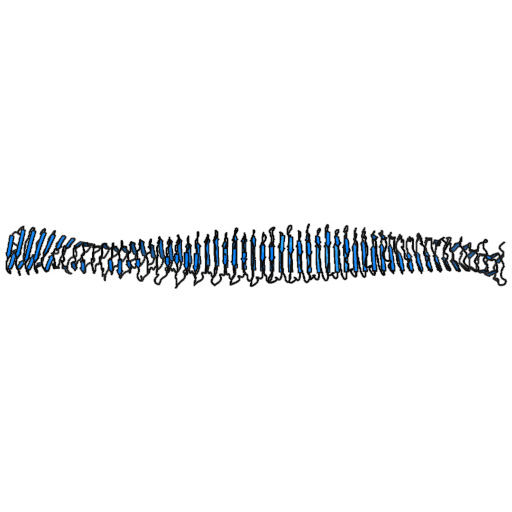 935 ILE A CA 1
ATOM 6722 C C . ILE A 1 935 ? 44.819 16.912 -68.640 1.00 68.00 935 ILE A C 1
ATOM 6724 O O . ILE A 1 935 ? 45.325 17.133 -69.735 1.00 68.00 935 ILE A O 1
ATOM 6728 N N . THR A 1 936 ? 45.208 15.895 -67.872 1.00 66.38 936 THR A N 1
ATOM 6729 C CA . THR A 1 936 ? 46.297 14.959 -68.217 1.00 66.38 936 THR A CA 1
ATOM 6730 C C . THR A 1 936 ? 45.816 13.509 -68.281 1.00 66.38 936 THR A C 1
ATOM 6732 O O . THR A 1 936 ? 44.788 13.176 -67.709 1.00 66.38 936 THR A O 1
ATOM 6735 N N . ASN A 1 937 ? 46.565 12.620 -68.941 1.00 68.06 937 ASN A N 1
ATOM 6736 C CA . ASN A 1 937 ? 46.355 11.164 -68.917 1.00 68.06 937 ASN A CA 1
ATOM 6737 C C . ASN A 1 937 ? 44.957 10.673 -69.360 1.00 68.06 937 ASN A C 1
ATOM 6739 O O . ASN A 1 937 ? 44.460 9.660 -68.863 1.00 68.06 937 ASN A O 1
ATOM 6743 N N . LEU A 1 938 ? 44.340 11.356 -70.328 1.00 71.00 938 LEU A N 1
ATOM 6744 C CA . LEU A 1 938 ? 43.116 10.896 -70.997 1.00 71.00 938 LEU A CA 1
ATOM 6745 C C . LEU A 1 938 ? 43.366 9.646 -71.845 1.00 71.00 938 LEU A C 1
ATOM 6747 O O . LEU A 1 938 ? 44.405 9.545 -72.503 1.00 71.00 938 LEU A O 1
ATOM 6751 N N . CYS A 1 939 ? 42.387 8.742 -71.884 1.00 73.00 939 CYS A N 1
ATOM 6752 C CA . CYS A 1 939 ? 42.362 7.628 -72.824 1.00 73.00 939 CYS A CA 1
ATOM 6753 C C . CYS A 1 939 ? 40.927 7.205 -73.188 1.00 73.00 939 CYS A C 1
ATOM 6755 O O . CYS A 1 939 ? 39.974 7.549 -72.487 1.00 73.00 939 CYS A O 1
ATOM 6757 N N . ALA A 1 940 ? 40.788 6.485 -74.303 1.00 75.38 940 ALA A N 1
ATOM 6758 C CA . ALA A 1 940 ? 39.560 5.838 -74.765 1.00 75.38 940 ALA A CA 1
ATOM 6759 C C . ALA A 1 940 ? 39.921 4.666 -75.703 1.00 75.38 940 ALA A C 1
ATOM 6761 O O . ALA A 1 940 ? 40.966 4.712 -76.355 1.00 75.38 940 ALA A O 1
ATOM 6762 N N . ASN A 1 941 ? 39.076 3.635 -75.793 1.00 78.44 941 ASN A N 1
ATOM 6763 C CA . ASN A 1 941 ? 39.280 2.493 -76.696 1.00 78.44 941 ASN A CA 1
ATOM 6764 C C . ASN A 1 941 ? 38.680 2.739 -78.088 1.00 78.44 941 ASN A C 1
ATOM 6766 O O . ASN A 1 941 ? 39.288 2.376 -79.098 1.00 78.44 941 ASN A O 1
ATOM 6770 N N . VAL A 1 942 ? 37.491 3.348 -78.160 1.00 83.12 942 VAL A N 1
ATOM 6771 C CA . VAL A 1 942 ? 36.743 3.536 -79.412 1.00 83.12 942 VAL A CA 1
ATOM 6772 C C . VAL A 1 942 ? 36.806 4.989 -79.859 1.00 83.12 942 VAL A C 1
ATOM 6774 O O . VAL A 1 942 ? 37.318 5.255 -80.946 1.00 83.12 942 VAL A O 1
ATOM 6777 N N . GLU A 1 943 ? 36.335 5.922 -79.034 1.00 85.31 943 GLU A N 1
ATOM 6778 C CA . GLU A 1 943 ? 36.191 7.327 -79.414 1.00 85.31 943 GLU A CA 1
ATOM 6779 C C . GLU A 1 943 ? 36.628 8.288 -78.304 1.00 85.31 943 GLU A C 1
ATOM 6781 O O . GLU A 1 943 ? 36.214 8.178 -77.153 1.00 85.31 943 GLU A O 1
ATOM 6786 N N . LEU A 1 944 ? 37.464 9.256 -78.669 1.00 82.88 944 LEU A N 1
ATOM 6787 C CA . LEU A 1 944 ? 37.832 10.388 -77.826 1.00 82.88 944 LEU A CA 1
ATOM 6788 C C . LEU A 1 944 ? 37.325 11.671 -78.485 1.00 82.88 944 LEU A C 1
ATOM 6790 O O . LEU A 1 944 ? 37.780 11.996 -79.577 1.00 82.88 944 LEU A O 1
ATOM 6794 N N . ASP A 1 945 ? 36.428 12.397 -77.829 1.00 84.62 945 ASP A N 1
ATOM 6795 C CA . ASP A 1 945 ? 35.904 13.684 -78.287 1.00 84.62 945 ASP A CA 1
ATOM 6796 C C . ASP A 1 945 ? 36.258 14.784 -77.279 1.00 84.62 945 ASP A C 1
ATOM 6798 O O . ASP A 1 945 ? 36.019 14.656 -76.074 1.00 84.62 945 ASP A O 1
ATOM 6802 N N . VAL A 1 946 ? 36.919 15.833 -77.761 1.00 82.81 946 VAL A N 1
ATOM 6803 C CA . VAL A 1 946 ? 37.495 16.892 -76.932 1.00 82.81 946 VAL A CA 1
ATOM 6804 C C . VAL A 1 946 ? 37.148 18.256 -77.513 1.00 82.81 946 VAL A C 1
ATOM 6806 O O . VAL A 1 946 ? 37.642 18.637 -78.574 1.00 82.81 946 VAL A O 1
ATOM 6809 N N . GLU A 1 947 ? 36.380 19.037 -76.764 1.00 85.44 947 GLU A N 1
ATOM 6810 C CA . GLU A 1 947 ? 36.096 20.443 -77.021 1.00 85.44 947 GLU A CA 1
ATOM 6811 C C . GLU A 1 947 ? 36.896 21.326 -76.056 1.00 85.44 947 GLU A C 1
ATOM 6813 O O . GLU A 1 947 ? 36.777 21.230 -74.832 1.00 85.44 947 GLU A O 1
ATOM 6818 N N . VAL A 1 948 ? 37.736 22.196 -76.612 1.00 81.56 948 VAL A N 1
ATOM 6819 C CA . VAL A 1 948 ? 38.630 23.083 -75.865 1.00 81.56 948 VAL A CA 1
ATOM 6820 C C . VAL A 1 948 ? 38.341 24.532 -76.238 1.00 81.56 948 VAL A C 1
ATOM 6822 O O . VAL A 1 948 ? 38.411 24.910 -77.411 1.00 81.56 948 VAL A O 1
ATOM 6825 N N . TYR A 1 949 ? 38.076 25.352 -75.227 1.00 80.00 949 TYR A N 1
ATOM 6826 C CA . TYR A 1 949 ? 37.854 26.789 -75.351 1.00 80.00 949 TYR A CA 1
ATOM 6827 C C . TYR A 1 949 ? 38.914 27.574 -74.551 1.00 80.00 949 TYR A C 1
ATOM 6829 O O . TYR A 1 949 ? 39.248 27.224 -73.415 1.00 80.00 949 TYR A O 1
ATOM 6837 N N . ASP A 1 950 ? 39.430 28.659 -75.133 1.00 76.88 950 ASP A N 1
ATOM 6838 C CA . ASP A 1 950 ? 40.372 29.609 -74.515 1.00 76.88 950 ASP A CA 1
ATOM 6839 C C . ASP A 1 950 ? 41.712 28.978 -74.049 1.00 76.88 950 ASP A C 1
ATOM 6841 O O . ASP A 1 950 ? 42.353 28.226 -74.775 1.00 76.88 950 ASP A O 1
ATOM 6845 N N . LEU A 1 951 ? 42.205 29.298 -72.843 1.00 68.50 951 LEU A N 1
ATOM 6846 C CA . LEU A 1 951 ? 43.547 28.922 -72.352 1.00 68.50 951 LEU A CA 1
ATOM 6847 C C . LEU A 1 951 ? 43.673 27.483 -71.806 1.00 68.50 951 LEU A C 1
ATOM 6849 O O . LEU A 1 951 ? 44.615 27.195 -71.065 1.00 68.50 951 LEU A O 1
ATOM 6853 N N . ALA A 1 952 ? 42.737 26.583 -72.104 1.00 67.12 952 ALA A N 1
ATOM 6854 C CA . ALA A 1 952 ? 42.798 25.210 -71.607 1.00 67.12 952 ALA A CA 1
ATOM 6855 C C . ALA A 1 952 ? 43.956 24.398 -72.241 1.00 67.12 952 ALA A C 1
ATOM 6857 O O . ALA A 1 952 ? 44.414 24.661 -73.356 1.00 67.12 952 ALA A O 1
ATOM 6858 N N . ILE A 1 953 ? 44.469 23.422 -71.490 1.00 68.25 953 ILE A N 1
ATOM 6859 C CA . ILE A 1 953 ? 45.539 22.492 -71.857 1.00 68.25 953 ILE A CA 1
ATOM 6860 C C . ILE A 1 953 ? 45.003 21.077 -71.657 1.00 68.25 953 ILE A C 1
ATOM 6862 O O . ILE A 1 953 ? 44.630 20.694 -70.550 1.00 68.25 953 ILE A O 1
ATOM 6866 N N . VAL A 1 954 ? 45.014 20.284 -72.723 1.00 67.06 954 VAL A N 1
ATOM 6867 C CA . VAL A 1 954 ? 44.618 18.877 -72.690 1.00 67.06 954 VAL A CA 1
ATOM 6868 C C . VAL A 1 954 ? 45.798 18.035 -73.168 1.00 67.06 954 VAL A C 1
ATOM 6870 O O . VAL A 1 954 ? 46.279 18.201 -74.287 1.00 67.06 954 VAL A O 1
ATOM 6873 N N . GLN A 1 955 ? 46.291 17.158 -72.298 1.00 66.12 955 GLN A N 1
ATOM 6874 C CA . GLN A 1 955 ? 47.394 16.238 -72.540 1.00 66.12 955 GLN A CA 1
ATOM 6875 C C . GLN A 1 955 ? 46.886 14.790 -72.411 1.00 66.12 955 GLN A C 1
ATOM 6877 O O . GLN A 1 955 ? 46.501 14.359 -71.323 1.00 66.12 955 GLN A O 1
ATOM 6882 N N . PRO A 1 956 ? 46.861 14.002 -73.491 1.00 61.84 956 PRO A N 1
ATOM 6883 C CA . PRO A 1 956 ? 46.515 12.588 -73.432 1.00 61.84 956 PRO A CA 1
ATOM 6884 C C . PRO A 1 956 ? 47.613 11.784 -72.735 1.00 61.84 956 PRO A C 1
ATOM 6886 O O . PRO A 1 956 ? 48.752 12.236 -72.585 1.00 61.84 956 PRO A O 1
ATOM 6889 N N . ASN A 1 957 ? 47.269 10.568 -72.314 1.00 61.09 957 ASN A N 1
ATOM 6890 C CA . ASN A 1 957 ? 48.231 9.651 -71.720 1.00 61.09 957 ASN A CA 1
ATOM 6891 C C . ASN A 1 957 ? 49.328 9.295 -72.738 1.00 61.09 957 ASN A C 1
ATOM 6893 O O . ASN A 1 957 ? 49.050 8.888 -73.863 1.00 61.09 957 ASN A O 1
ATOM 6897 N N . THR A 1 958 ? 50.591 9.426 -72.341 1.00 53.56 958 THR A N 1
ATOM 6898 C CA . THR A 1 958 ? 51.753 9.112 -73.185 1.00 53.56 958 THR A CA 1
ATOM 6899 C C . THR A 1 958 ? 52.018 7.601 -73.305 1.00 53.56 958 THR A C 1
ATOM 6901 O O . THR A 1 958 ? 52.921 7.190 -74.039 1.00 53.56 958 THR A O 1
ATOM 6904 N N . SER A 1 959 ? 51.213 6.753 -72.646 1.00 55.88 959 SER A N 1
ATOM 6905 C CA . SER A 1 959 ? 51.303 5.287 -72.695 1.00 55.88 959 SER A CA 1
ATOM 6906 C C . SER A 1 959 ? 50.310 4.625 -73.684 1.00 55.88 959 SER A C 1
ATOM 6908 O O . SER A 1 959 ? 49.150 4.397 -73.379 1.00 55.88 959 SER A O 1
ATOM 6910 N N . TRP A 1 960 ? 50.805 4.315 -74.892 1.00 52.75 960 TRP A N 1
ATOM 6911 C CA . TRP A 1 960 ? 50.488 3.203 -75.829 1.00 52.75 960 TRP A CA 1
ATOM 6912 C C . TRP A 1 960 ? 49.036 2.777 -76.193 1.00 52.75 960 TRP A C 1
ATOM 6914 O O . TRP A 1 960 ? 48.902 1.837 -76.977 1.00 52.75 960 TRP A O 1
ATOM 6924 N N . LEU A 1 961 ? 47.959 3.428 -75.742 1.00 64.94 961 LEU A N 1
ATOM 6925 C CA . LEU A 1 961 ? 46.582 3.122 -76.184 1.00 64.94 961 LEU A CA 1
ATOM 6926 C C . LEU A 1 961 ? 45.942 4.321 -76.894 1.00 64.94 961 LEU A C 1
ATOM 6928 O O . LEU A 1 961 ? 45.450 5.248 -76.255 1.00 64.94 961 LEU A O 1
ATOM 6932 N N . CYS A 1 962 ? 45.943 4.284 -78.229 1.00 68.44 962 CYS A N 1
ATOM 6933 C CA . CYS A 1 962 ? 45.232 5.254 -79.061 1.00 68.44 962 CYS A CA 1
ATOM 6934 C C . CYS A 1 962 ? 43.813 4.761 -79.382 1.00 68.44 962 CYS A C 1
ATOM 6936 O O . CYS A 1 962 ? 43.666 3.598 -79.766 1.00 68.44 962 CYS A O 1
ATOM 6938 N N . PRO A 1 963 ? 42.780 5.619 -79.294 1.00 76.38 963 PRO A N 1
ATOM 6939 C CA . PRO A 1 963 ? 41.410 5.255 -79.657 1.00 76.38 963 PRO A CA 1
ATOM 6940 C C . PRO A 1 963 ? 41.287 4.994 -81.161 1.00 76.38 963 PRO A C 1
ATOM 6942 O O . PRO A 1 963 ? 42.096 5.471 -81.964 1.00 76.38 963 PRO A O 1
ATOM 6945 N N . GLN A 1 964 ? 40.242 4.279 -81.583 1.00 81.31 964 GLN A N 1
ATOM 6946 C CA . GLN A 1 964 ? 39.960 4.124 -83.014 1.00 81.31 964 GLN A CA 1
ATOM 6947 C C . GLN A 1 964 ? 39.671 5.470 -83.689 1.00 81.31 964 GLN A C 1
ATOM 6949 O O . GLN A 1 964 ? 40.142 5.711 -84.805 1.00 81.31 964 GLN A O 1
ATOM 6954 N N . LYS A 1 965 ? 38.941 6.356 -83.008 1.00 84.06 965 LYS A N 1
ATOM 6955 C CA . LYS A 1 965 ? 38.551 7.675 -83.495 1.00 84.06 965 LYS A CA 1
ATOM 6956 C C . LYS A 1 965 ? 38.886 8.761 -82.473 1.00 84.06 965 LYS A C 1
ATOM 6958 O O . LYS A 1 965 ? 38.585 8.608 -81.296 1.00 84.06 965 LYS A O 1
ATOM 6963 N N . THR A 1 966 ? 39.438 9.875 -82.942 1.00 82.44 966 THR A N 1
ATOM 6964 C CA . THR A 1 966 ? 39.629 11.080 -82.119 1.00 82.44 966 THR A CA 1
ATOM 6965 C C . THR A 1 966 ? 39.008 12.284 -82.812 1.00 82.44 966 THR A C 1
ATOM 6967 O O . THR A 1 966 ? 39.289 12.518 -83.987 1.00 82.44 966 THR A O 1
ATOM 6970 N N . VAL A 1 967 ? 38.180 13.045 -82.103 1.00 85.38 967 VAL A N 1
ATOM 6971 C CA . VAL A 1 967 ? 37.593 14.317 -82.528 1.00 85.38 967 VAL A CA 1
ATOM 6972 C C . VAL A 1 967 ? 38.111 15.406 -81.594 1.00 85.38 967 VAL A C 1
ATOM 6974 O O . VAL A 1 967 ? 38.085 15.258 -80.378 1.00 85.38 967 VAL A O 1
ATOM 6977 N N . VAL A 1 968 ? 38.645 16.484 -82.161 1.00 82.81 968 VAL A N 1
ATOM 6978 C CA . VAL A 1 968 ? 39.165 17.623 -81.401 1.00 82.81 968 VAL A CA 1
ATOM 6979 C C . VAL A 1 968 ? 38.589 18.898 -81.986 1.00 82.81 968 VAL A C 1
ATOM 6981 O O . VAL A 1 968 ? 38.840 19.200 -83.151 1.00 82.81 968 VAL A O 1
ATOM 6984 N N . THR A 1 969 ? 37.880 19.672 -81.174 1.00 85.50 969 THR A N 1
ATOM 6985 C CA . THR A 1 969 ? 37.430 21.023 -81.508 1.00 85.50 969 THR A CA 1
ATOM 6986 C C . THR A 1 969 ? 38.145 22.022 -80.605 1.00 85.50 969 THR A C 1
ATOM 6988 O O . THR A 1 969 ? 37.960 22.002 -79.396 1.00 85.50 969 THR A O 1
ATOM 6991 N N . ALA A 1 970 ? 38.964 22.904 -81.174 1.00 80.88 970 ALA A N 1
ATOM 6992 C CA . ALA A 1 970 ? 39.715 23.921 -80.437 1.00 80.88 970 ALA A CA 1
ATOM 6993 C C . ALA A 1 970 ? 39.319 25.332 -80.897 1.00 80.88 970 ALA A C 1
ATOM 6995 O O . ALA A 1 970 ? 39.431 25.648 -82.084 1.00 80.88 970 ALA A O 1
ATOM 6996 N N . THR A 1 971 ? 38.877 26.184 -79.966 1.00 83.06 971 THR A N 1
ATOM 6997 C CA . THR A 1 971 ? 38.462 27.574 -80.230 1.00 83.06 971 THR A CA 1
ATOM 6998 C C . THR A 1 971 ? 39.189 28.560 -79.303 1.00 83.06 971 THR A C 1
ATOM 7000 O O . THR A 1 971 ? 39.117 28.415 -78.087 1.00 83.06 971 THR A O 1
ATOM 7003 N N . ASN A 1 972 ? 39.852 29.588 -79.851 1.00 79.38 972 ASN A N 1
ATOM 7004 C CA . ASN A 1 972 ? 40.662 30.585 -79.117 1.00 79.38 972 ASN A CA 1
ATOM 7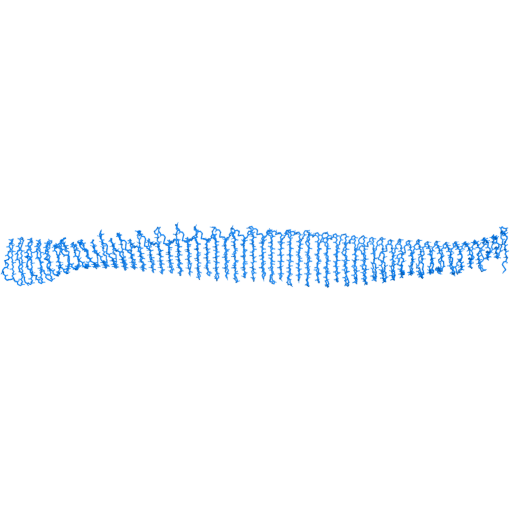005 C C . ASN A 1 972 ? 41.818 30.023 -78.250 1.00 79.38 972 ASN A C 1
ATOM 7007 O O . ASN A 1 972 ? 42.197 30.625 -77.244 1.00 79.38 972 ASN A O 1
ATOM 7011 N N . VAL A 1 973 ? 42.400 28.885 -78.631 1.00 72.69 973 VAL A N 1
ATOM 7012 C CA . VAL A 1 973 ? 43.450 28.184 -77.875 1.00 72.69 973 VAL A CA 1
ATOM 7013 C C . VAL A 1 973 ? 44.849 28.542 -78.391 1.00 72.69 973 VAL A C 1
ATOM 7015 O O . VAL A 1 973 ? 45.154 28.370 -79.570 1.00 72.69 973 VAL A O 1
ATOM 7018 N N . ASN A 1 974 ? 45.740 28.989 -77.499 1.00 64.81 974 ASN A N 1
ATOM 7019 C CA . ASN A 1 974 ? 47.139 29.344 -77.811 1.00 64.81 974 ASN A CA 1
ATOM 7020 C C . ASN A 1 974 ? 48.172 28.337 -77.254 1.00 64.81 974 ASN A C 1
ATOM 7022 O O . ASN A 1 974 ? 49.317 28.703 -76.995 1.00 64.81 974 ASN A O 1
ATOM 7026 N N . ASN A 1 975 ? 47.780 27.071 -77.069 1.00 64.25 975 ASN A N 1
ATOM 7027 C CA . ASN A 1 975 ? 48.604 26.016 -76.466 1.00 64.25 975 ASN A CA 1
ATOM 7028 C C . ASN A 1 975 ? 48.823 24.823 -77.412 1.00 64.25 975 ASN A C 1
ATOM 7030 O O . ASN A 1 975 ? 47.974 24.497 -78.235 1.00 64.25 975 ASN A O 1
ATOM 7034 N N . THR A 1 976 ? 49.945 24.120 -77.241 1.00 62.91 976 THR A N 1
ATOM 7035 C CA . THR A 1 976 ? 50.248 22.860 -77.940 1.00 62.91 976 THR A CA 1
ATOM 7036 C C . THR A 1 976 ? 49.346 21.730 -77.437 1.00 62.91 976 THR A C 1
ATOM 7038 O O . THR A 1 976 ? 49.381 21.391 -76.254 1.00 62.91 976 THR A O 1
ATOM 7041 N N . LEU A 1 977 ? 48.580 21.121 -78.342 1.00 63.25 977 LEU A N 1
ATOM 7042 C CA . LEU A 1 977 ? 47.708 19.978 -78.078 1.00 63.25 977 LEU A CA 1
ATOM 7043 C C . LEU A 1 977 ? 48.231 18.738 -78.823 1.00 63.25 977 LEU A C 1
ATOM 7045 O O . LEU A 1 977 ? 48.206 18.699 -80.049 1.00 63.25 977 LEU A O 1
ATOM 7049 N N . SER A 1 978 ? 48.677 17.714 -78.094 1.00 67.56 978 SER A N 1
ATOM 7050 C CA . SER A 1 978 ? 49.066 16.415 -78.670 1.00 67.56 978 SER A CA 1
ATOM 7051 C C . SER A 1 978 ? 47.908 15.432 -78.546 1.00 67.56 978 SER A C 1
ATOM 7053 O O . SER A 1 978 ? 47.339 15.342 -77.473 1.00 67.56 978 SER A O 1
ATOM 7055 N N . PHE A 1 979 ? 47.583 14.663 -79.589 1.00 71.12 979 PHE A N 1
ATOM 7056 C CA . PHE A 1 979 ? 46.575 13.589 -79.556 1.00 71.12 979 PHE A CA 1
ATOM 7057 C C . PHE A 1 979 ? 47.009 12.415 -80.444 1.00 71.12 979 PHE A C 1
ATOM 7059 O O . PHE A 1 979 ? 47.870 12.579 -81.304 1.00 71.12 979 PHE A O 1
ATOM 7066 N N . CYS A 1 980 ? 46.412 11.233 -80.278 1.00 71.38 980 CYS A N 1
ATOM 7067 C CA . CYS A 1 980 ? 46.644 10.086 -81.163 1.00 71.38 980 CYS A CA 1
ATOM 7068 C C . CYS A 1 980 ? 45.329 9.372 -81.521 1.00 71.38 980 CYS A C 1
ATOM 7070 O O . CYS A 1 980 ? 44.320 9.571 -80.845 1.00 71.38 980 CYS A O 1
ATOM 7072 N N . ALA A 1 981 ? 45.318 8.604 -82.618 1.00 71.50 981 ALA A N 1
ATOM 7073 C CA . ALA A 1 981 ? 44.197 7.760 -83.050 1.00 71.50 981 ALA A CA 1
ATOM 7074 C C . ALA A 1 981 ? 44.703 6.639 -83.978 1.00 71.50 981 ALA A C 1
ATOM 7076 O O . ALA A 1 981 ? 45.677 6.846 -84.698 1.00 71.50 981 ALA A O 1
ATOM 7077 N N . LEU A 1 982 ? 44.033 5.483 -84.000 1.00 77.12 982 LEU A N 1
ATOM 7078 C CA . LEU A 1 982 ? 44.391 4.346 -84.862 1.00 77.12 982 LEU A CA 1
ATOM 7079 C C . LEU A 1 982 ? 43.754 4.434 -86.260 1.00 77.12 982 LEU A C 1
ATOM 7081 O O . LEU A 1 982 ? 44.447 4.266 -87.262 1.00 77.12 982 LEU A O 1
ATOM 7085 N N . ASN A 1 983 ? 42.448 4.720 -86.358 1.00 81.50 983 ASN A N 1
ATOM 7086 C CA . ASN A 1 983 ? 41.727 4.689 -87.638 1.00 81.50 983 ASN A CA 1
ATOM 7087 C C . ASN A 1 983 ? 41.479 6.087 -88.201 1.00 81.50 983 ASN A C 1
ATOM 7089 O O . ASN A 1 983 ? 41.817 6.353 -89.354 1.00 81.50 983 ASN A O 1
ATOM 7093 N N . SER A 1 984 ? 40.869 6.977 -87.417 1.00 81.69 984 SER A N 1
ATOM 7094 C CA . SER A 1 984 ? 40.456 8.293 -87.909 1.00 81.69 984 SER A CA 1
ATOM 7095 C C . SER A 1 984 ? 40.662 9.403 -86.892 1.00 81.69 984 SER A C 1
ATOM 7097 O O . SER A 1 984 ? 40.292 9.253 -85.732 1.00 81.69 984 SER A O 1
ATOM 7099 N N . MET A 1 985 ? 41.167 10.545 -87.341 1.00 82.62 985 MET A N 1
ATOM 7100 C CA . MET A 1 985 ? 41.273 11.752 -86.527 1.00 82.62 985 MET A CA 1
ATOM 7101 C C . MET A 1 985 ? 40.583 12.925 -87.223 1.00 82.62 985 MET A C 1
ATOM 7103 O O . MET A 1 985 ? 40.846 13.183 -88.396 1.00 82.62 985 MET A O 1
ATOM 7107 N N . PHE A 1 986 ? 39.715 13.633 -86.506 1.00 84.75 986 PHE A N 1
ATOM 7108 C CA . PHE A 1 986 ? 39.037 14.847 -86.952 1.00 84.75 986 PHE A CA 1
ATOM 7109 C C . PHE A 1 986 ? 39.489 16.009 -86.077 1.00 84.75 986 PHE A C 1
ATOM 7111 O O . PHE A 1 986 ? 39.318 15.975 -84.864 1.00 84.75 986 PHE A O 1
ATOM 7118 N N . ILE A 1 987 ? 40.071 17.034 -86.686 1.00 83.06 987 ILE A N 1
ATOM 7119 C CA . ILE A 1 987 ? 40.583 18.207 -85.983 1.00 83.06 987 ILE A CA 1
ATOM 7120 C C . ILE A 1 987 ? 39.875 19.429 -86.558 1.00 83.06 987 ILE A C 1
ATOM 7122 O O . ILE A 1 987 ? 39.990 19.702 -87.749 1.00 83.06 987 ILE A O 1
ATOM 7126 N N . ASN A 1 988 ? 39.155 20.168 -85.725 1.00 85.44 988 ASN A N 1
ATOM 7127 C CA . ASN A 1 988 ? 38.509 21.427 -86.063 1.00 85.44 988 ASN A CA 1
ATOM 7128 C C . ASN A 1 988 ? 39.119 22.555 -85.218 1.00 85.44 988 ASN A C 1
ATOM 7130 O O . ASN A 1 988 ? 39.020 22.544 -83.996 1.00 85.44 988 ASN A O 1
ATOM 7134 N N . VAL A 1 989 ? 39.774 23.519 -85.860 1.00 81.62 989 VAL A N 1
ATOM 7135 C CA . VAL A 1 989 ? 40.570 24.564 -85.202 1.00 81.62 989 VAL A CA 1
ATOM 7136 C C . VAL A 1 989 ? 40.090 25.942 -85.644 1.00 81.62 989 VAL A C 1
ATOM 7138 O O . VAL A 1 989 ? 40.202 26.314 -86.816 1.00 81.62 989 VAL A O 1
ATOM 7141 N N . ILE A 1 990 ? 39.600 26.744 -84.704 1.00 83.19 990 ILE A N 1
ATOM 7142 C CA . ILE A 1 990 ? 39.042 28.078 -84.954 1.00 83.19 990 ILE A CA 1
ATOM 7143 C C . ILE A 1 990 ? 39.821 29.105 -84.122 1.00 83.19 990 ILE A C 1
ATOM 7145 O O . ILE A 1 990 ? 39.861 29.002 -82.898 1.00 83.19 990 ILE A O 1
ATOM 7149 N N . ASN A 1 991 ? 40.454 30.090 -84.769 1.00 82.38 991 ASN A N 1
ATOM 7150 C CA . ASN A 1 991 ? 41.266 31.129 -84.115 1.00 82.38 991 ASN A CA 1
ATOM 7151 C C . ASN A 1 991 ? 42.268 30.578 -83.071 1.00 82.38 991 ASN A C 1
ATOM 7153 O O . ASN A 1 991 ? 42.387 31.110 -81.970 1.00 82.38 991 ASN A O 1
ATOM 7157 N N . SER A 1 992 ? 42.921 29.452 -83.376 1.00 78.06 992 SER A N 1
ATOM 7158 C CA . SER A 1 992 ? 43.771 28.726 -82.419 1.00 78.06 992 SER A CA 1
ATOM 7159 C C . SER A 1 992 ? 45.048 28.197 -83.069 1.00 78.06 992 SER A C 1
ATOM 7161 O O . SER A 1 992 ? 45.092 27.957 -84.277 1.00 78.06 992 SER A O 1
ATOM 7163 N N . THR A 1 993 ? 46.083 27.958 -82.266 1.00 73.75 993 THR A N 1
ATOM 7164 C CA . THR A 1 993 ? 47.281 27.235 -82.707 1.00 73.75 993 THR A CA 1
ATOM 7165 C C . THR A 1 993 ? 47.229 25.790 -82.216 1.00 73.75 993 THR A C 1
ATOM 7167 O O . THR A 1 993 ? 47.152 25.551 -81.019 1.00 73.75 993 THR A O 1
ATOM 7170 N N . PHE A 1 994 ? 47.288 24.826 -83.133 1.00 70.69 994 PHE A N 1
ATOM 7171 C CA . PHE A 1 994 ? 47.347 23.393 -82.854 1.00 70.69 994 PHE A CA 1
ATOM 7172 C C . PHE A 1 994 ? 48.688 22.839 -83.338 1.00 70.69 994 PHE A C 1
ATOM 7174 O O . PHE A 1 994 ? 49.071 23.051 -84.486 1.00 70.69 994 PHE A O 1
ATOM 7181 N N . VAL A 1 995 ? 49.409 22.112 -82.489 1.00 67.81 995 VAL A N 1
ATOM 7182 C CA . VAL A 1 995 ? 50.689 21.486 -82.851 1.00 67.81 995 VAL A CA 1
ATOM 7183 C C . VAL A 1 995 ? 50.585 20.001 -82.565 1.00 67.81 995 VAL A C 1
ATOM 7185 O O . VAL A 1 995 ? 50.567 19.597 -81.407 1.00 67.81 995 VAL A O 1
ATOM 7188 N N . TYR A 1 996 ? 50.555 19.190 -83.616 1.00 63.28 996 TYR A N 1
ATOM 7189 C CA . TYR A 1 996 ? 50.588 17.744 -83.487 1.00 63.28 996 TYR A CA 1
ATOM 7190 C C . TYR A 1 996 ? 52.026 17.299 -83.191 1.00 63.28 996 TYR A C 1
ATOM 7192 O O . TYR A 1 996 ? 52.922 17.429 -84.019 1.00 63.28 996 TYR A O 1
ATOM 7200 N N . ASN A 1 997 ? 52.288 16.798 -81.989 1.00 60.09 997 ASN A N 1
ATOM 7201 C CA . ASN A 1 997 ? 53.588 16.224 -81.645 1.00 60.09 997 ASN A CA 1
ATOM 7202 C C . ASN A 1 997 ? 53.381 14.744 -81.319 1.00 60.09 997 ASN A C 1
ATOM 7204 O O . ASN A 1 997 ? 52.734 14.440 -80.313 1.00 60.09 997 ASN A O 1
ATOM 7208 N N . SER A 1 998 ? 53.861 13.842 -82.181 1.00 52.88 998 SER A N 1
ATOM 7209 C CA . SER A 1 998 ? 53.648 12.400 -82.033 1.00 52.88 998 SER A CA 1
ATOM 7210 C C . SER A 1 998 ? 54.950 11.608 -82.103 1.00 52.88 998 SER A C 1
ATOM 7212 O O . SER A 1 998 ? 55.656 11.612 -83.105 1.00 52.88 998 SER A O 1
ATOM 7214 N N . THR A 1 999 ? 55.210 10.859 -81.036 1.00 55.00 999 THR A N 1
ATOM 7215 C CA . THR A 1 999 ? 56.112 9.699 -80.992 1.00 55.00 999 THR A CA 1
ATOM 7216 C C . THR A 1 999 ? 55.355 8.376 -81.234 1.00 55.00 999 THR A C 1
ATOM 7218 O O . THR A 1 999 ? 55.905 7.301 -81.007 1.00 55.00 999 THR A O 1
ATOM 7221 N N . GLN A 1 1000 ? 54.089 8.436 -81.667 1.00 60.31 1000 GLN A N 1
ATOM 7222 C CA . GLN A 1 1000 ? 53.124 7.330 -81.778 1.00 60.31 1000 GLN A CA 1
ATOM 7223 C C . GLN A 1 1000 ? 52.570 7.172 -83.222 1.00 60.31 1000 GLN A C 1
ATOM 7225 O O . GLN A 1 1000 ? 52.701 8.095 -84.031 1.00 60.31 1000 GLN A O 1
ATOM 7230 N N . PRO A 1 1001 ? 51.990 6.010 -83.602 1.00 60.59 1001 PRO A N 1
ATOM 7231 C CA . PRO A 1 1001 ? 51.555 5.750 -84.980 1.00 60.59 1001 PRO A CA 1
ATOM 7232 C C . PRO A 1 1001 ? 50.465 6.715 -85.468 1.00 60.59 1001 PRO A C 1
ATOM 7234 O O . PRO A 1 1001 ? 49.543 7.066 -84.733 1.00 60.59 1001 PRO A O 1
ATOM 7237 N N . CYS A 1 1002 ? 50.575 7.117 -86.735 1.00 63.09 1002 CYS A N 1
ATOM 7238 C CA . CYS A 1 1002 ? 49.609 7.984 -87.402 1.00 63.09 1002 CYS A CA 1
ATOM 7239 C C . CYS A 1 1002 ? 48.287 7.265 -87.693 1.00 63.09 1002 CYS A C 1
ATOM 7241 O O . CYS A 1 1002 ? 48.317 6.089 -88.070 1.00 63.09 1002 CYS A O 1
ATOM 7243 N N . PRO A 1 1003 ? 47.142 7.968 -87.620 1.00 71.44 1003 PRO A N 1
ATOM 7244 C CA . PRO A 1 1003 ? 45.856 7.417 -88.032 1.00 71.44 1003 PRO A CA 1
ATOM 7245 C C . PRO A 1 1003 ? 45.864 7.031 -89.513 1.00 71.44 1003 PRO A C 1
ATOM 7247 O O . PRO A 1 1003 ? 46.557 7.653 -90.315 1.00 71.44 1003 PRO A O 1
ATOM 7250 N N . ILE A 1 1004 ? 45.024 6.071 -89.904 1.00 75.12 1004 ILE A N 1
ATOM 7251 C CA . ILE A 1 1004 ? 44.792 5.735 -91.320 1.00 75.12 1004 ILE A CA 1
ATOM 7252 C C . ILE A 1 1004 ? 44.216 6.940 -92.081 1.00 75.12 1004 ILE A C 1
ATOM 7254 O O . ILE A 1 1004 ? 44.650 7.223 -93.197 1.00 75.12 1004 ILE A O 1
ATOM 7258 N N . ASN A 1 1005 ? 43.268 7.660 -91.474 1.00 77.56 1005 ASN A N 1
ATOM 7259 C CA . ASN A 1 1005 ? 42.626 8.833 -92.058 1.00 77.56 1005 ASN A CA 1
ATOM 7260 C C . ASN A 1 1005 ? 42.714 10.043 -91.120 1.00 77.56 1005 ASN A C 1
ATOM 7262 O O . ASN A 1 1005 ? 42.344 9.958 -89.950 1.00 77.56 1005 ASN A O 1
ATOM 7266 N N . ILE A 1 1006 ? 43.118 11.199 -91.637 1.00 80.56 1006 ILE A N 1
ATOM 7267 C CA . ILE A 1 1006 ? 43.126 12.459 -90.881 1.00 80.56 1006 ILE A CA 1
ATOM 7268 C C . ILE A 1 1006 ? 42.278 13.481 -91.632 1.00 80.56 1006 ILE A C 1
ATOM 7270 O O . ILE A 1 1006 ? 42.438 13.648 -92.834 1.00 80.56 1006 ILE A O 1
ATOM 7274 N N . THR A 1 1007 ? 41.376 14.176 -90.942 1.00 83.19 1007 THR A N 1
ATOM 7275 C CA . THR A 1 1007 ? 40.635 15.322 -91.482 1.00 83.19 1007 THR A CA 1
ATOM 7276 C C . THR A 1 1007 ? 40.887 16.549 -90.621 1.00 83.19 1007 THR A C 1
ATOM 7278 O O . THR A 1 1007 ? 40.648 16.521 -89.418 1.00 83.19 1007 THR A O 1
ATOM 7281 N N . ILE A 1 1008 ? 41.347 17.632 -91.238 1.00 82.69 1008 ILE A N 1
ATOM 7282 C CA . ILE A 1 1008 ? 41.687 18.889 -90.570 1.00 82.69 1008 ILE A CA 1
ATOM 7283 C C . ILE A 1 1008 ? 40.819 19.990 -91.151 1.00 82.69 1008 ILE A C 1
ATOM 7285 O O . ILE A 1 1008 ? 40.805 20.185 -92.361 1.00 82.69 1008 ILE A O 1
ATOM 7289 N N . THR A 1 1009 ? 40.130 20.729 -90.295 1.00 85.81 1009 THR A N 1
ATOM 7290 C CA . THR A 1 1009 ? 39.426 21.962 -90.634 1.00 85.81 1009 THR A CA 1
ATOM 7291 C C . THR A 1 1009 ? 40.046 23.091 -89.824 1.00 85.81 1009 THR A C 1
ATOM 7293 O O . THR A 1 1009 ? 40.004 23.063 -88.601 1.00 85.81 1009 THR A O 1
ATOM 7296 N N . ALA A 1 1010 ? 40.651 24.073 -90.485 1.00 83.25 1010 ALA A N 1
ATOM 7297 C CA . ALA A 1 1010 ? 41.274 25.228 -89.847 1.00 83.25 1010 ALA A CA 1
ATOM 7298 C C . ALA A 1 1010 ? 40.655 26.518 -90.395 1.00 83.25 1010 ALA A C 1
ATOM 7300 O O . ALA A 1 1010 ? 40.572 26.699 -91.613 1.00 83.25 1010 ALA A O 1
ATOM 7301 N N . SER A 1 1011 ? 40.204 27.413 -89.513 1.00 84.19 1011 SER A N 1
ATOM 7302 C CA . SER A 1 1011 ? 39.590 28.680 -89.924 1.00 84.19 1011 SER A CA 1
ATOM 7303 C C . SER A 1 1011 ? 39.937 29.878 -89.033 1.00 84.19 1011 SER A C 1
ATOM 7305 O O . SER A 1 1011 ? 40.239 29.720 -87.853 1.00 84.19 1011 SER A O 1
ATOM 7307 N N . ASN A 1 1012 ? 39.827 31.093 -89.588 1.00 81.06 1012 ASN A N 1
ATOM 7308 C CA . ASN A 1 1012 ? 39.894 32.375 -88.863 1.00 81.06 1012 ASN A CA 1
ATOM 7309 C C . ASN A 1 1012 ? 41.217 32.632 -88.111 1.00 81.06 1012 ASN A C 1
ATOM 7311 O O . ASN A 1 1012 ? 41.210 32.896 -86.917 1.00 81.06 1012 ASN A O 1
ATOM 7315 N N . GLY A 1 1013 ? 42.352 32.582 -88.806 1.00 76.44 1013 GLY A N 1
ATOM 7316 C CA . GLY A 1 1013 ? 43.680 32.865 -88.244 1.00 76.44 1013 GLY A CA 1
ATOM 7317 C C . GLY A 1 1013 ? 44.344 31.679 -87.540 1.00 76.44 1013 GLY A C 1
ATOM 7318 O O . GLY A 1 1013 ? 45.395 31.855 -86.929 1.00 76.44 1013 GLY A O 1
ATOM 7319 N N . SER A 1 1014 ? 43.756 30.482 -87.621 1.00 82.00 1014 SER A N 1
ATOM 7320 C CA . SER A 1 1014 ? 44.313 29.277 -87.008 1.00 82.00 1014 SER A CA 1
ATOM 7321 C C . SER A 1 1014 ? 45.635 28.847 -87.642 1.00 82.00 1014 SER A C 1
ATOM 7323 O O . SER A 1 1014 ? 45.824 28.970 -88.854 1.00 82.00 1014 SER A O 1
ATOM 7325 N N . ASN A 1 1015 ? 46.518 28.262 -86.833 1.00 75.75 1015 ASN A N 1
ATOM 7326 C CA . ASN A 1 1015 ? 47.743 27.623 -87.305 1.00 75.75 1015 ASN A CA 1
ATOM 7327 C C . ASN A 1 1015 ? 47.774 26.158 -86.858 1.00 75.75 1015 ASN A C 1
ATOM 7329 O O . ASN A 1 1015 ? 47.708 25.882 -85.666 1.00 75.75 1015 ASN A O 1
ATOM 7333 N N . VAL A 1 1016 ? 47.885 25.215 -87.789 1.00 74.06 1016 VAL A N 1
ATOM 7334 C CA . VAL A 1 1016 ? 48.003 23.778 -87.506 1.00 74.06 1016 VAL A CA 1
ATOM 7335 C C . VAL A 1 1016 ? 49.385 23.317 -87.947 1.00 74.06 1016 VAL A C 1
ATOM 7337 O O . VAL A 1 1016 ? 49.719 23.457 -89.116 1.00 74.06 1016 VAL A O 1
ATOM 7340 N N . PHE A 1 1017 ? 50.196 22.772 -87.047 1.00 72.06 1017 PHE A N 1
ATOM 7341 C CA . PHE A 1 1017 ? 51.575 22.376 -87.334 1.00 72.06 1017 PHE A CA 1
ATOM 7342 C C . PHE A 1 1017 ? 51.813 20.881 -87.106 1.00 72.06 1017 PHE A C 1
ATOM 7344 O O . PHE A 1 1017 ? 51.251 20.289 -86.184 1.00 72.06 1017 PHE A O 1
ATOM 7351 N N . ASN A 1 1018 ? 52.742 20.328 -87.891 1.00 63.50 1018 ASN A N 1
ATOM 7352 C CA . ASN A 1 1018 ? 53.437 19.062 -87.664 1.00 63.50 1018 ASN A CA 1
ATOM 7353 C C . ASN A 1 1018 ? 52.547 17.805 -87.710 1.00 63.50 1018 ASN A C 1
ATOM 7355 O O . ASN A 1 1018 ? 52.698 16.876 -86.926 1.00 63.50 1018 ASN A O 1
ATOM 7359 N N . VAL A 1 1019 ? 51.594 17.774 -88.642 1.00 63.31 1019 VAL A N 1
ATOM 7360 C CA . VAL A 1 1019 ? 50.714 16.615 -88.873 1.00 63.31 1019 VAL A CA 1
ATOM 7361 C C . VAL A 1 1019 ? 51.513 15.471 -89.505 1.00 63.31 1019 VAL A C 1
ATOM 7363 O O . VAL A 1 1019 ? 52.236 15.696 -90.474 1.00 63.31 1019 VAL A O 1
ATOM 7366 N N . CYS A 1 1020 ? 51.365 14.255 -88.983 1.00 68.06 1020 CYS A N 1
ATOM 7367 C CA . CYS A 1 1020 ? 52.130 13.092 -89.428 1.00 68.06 1020 CYS A CA 1
ATOM 7368 C C . CYS A 1 1020 ? 51.528 12.363 -90.661 1.00 68.06 1020 CYS A C 1
ATOM 7370 O O . CYS A 1 1020 ? 50.392 12.630 -91.057 1.00 68.06 1020 CYS A O 1
ATOM 7372 N N . SER A 1 1021 ? 52.276 11.435 -91.282 1.00 62.66 1021 SER A N 1
ATOM 7373 C CA . SER A 1 1021 ? 51.879 10.713 -92.511 1.00 62.66 1021 SER A CA 1
ATOM 7374 C C . SER A 1 1021 ? 50.752 9.693 -92.306 1.00 62.66 1021 SER A C 1
ATOM 7376 O O . SER A 1 1021 ? 50.971 8.655 -91.681 1.00 62.66 1021 SER A O 1
ATOM 7378 N N . SER A 1 1022 ? 49.586 9.924 -92.910 1.00 64.31 1022 SER A N 1
ATOM 7379 C CA . SER A 1 1022 ? 48.468 8.967 -92.932 1.00 64.31 1022 SER A CA 1
ATOM 7380 C C . SER A 1 1022 ? 48.298 8.300 -94.304 1.00 64.31 1022 SER A C 1
ATOM 7382 O O . SER A 1 1022 ? 48.947 8.678 -95.284 1.00 64.31 1022 SER A O 1
ATOM 7384 N N . LEU A 1 1023 ? 47.412 7.303 -94.408 1.00 68.94 1023 LEU A N 1
ATOM 7385 C CA . LEU A 1 1023 ? 47.029 6.768 -95.718 1.00 68.94 1023 LEU A CA 1
ATOM 7386 C C . LEU A 1 1023 ? 46.230 7.821 -96.511 1.00 68.94 1023 LEU A C 1
ATOM 7388 O O . LEU A 1 1023 ? 46.529 8.049 -97.688 1.00 68.94 1023 LEU A O 1
ATOM 7392 N N . ASN A 1 1024 ? 45.279 8.504 -95.860 1.00 74.69 1024 ASN A N 1
ATOM 7393 C CA . ASN A 1 1024 ? 44.514 9.601 -96.457 1.00 74.69 1024 ASN A CA 1
ATOM 7394 C C . ASN A 1 1024 ? 44.398 10.817 -95.525 1.00 74.69 1024 ASN A C 1
ATOM 7396 O O . ASN A 1 1024 ? 43.770 10.747 -94.466 1.00 74.69 1024 ASN A O 1
ATOM 7400 N N . THR A 1 1025 ? 44.893 11.968 -95.976 1.00 79.31 1025 THR A N 1
ATOM 7401 C CA . THR A 1 1025 ? 44.764 13.241 -95.250 1.00 79.31 1025 THR A CA 1
ATOM 7402 C C . THR A 1 1025 ? 43.835 14.190 -96.010 1.00 79.31 1025 THR A C 1
ATOM 7404 O O . THR A 1 1025 ? 44.108 14.533 -97.155 1.00 79.31 1025 THR A O 1
ATOM 7407 N N . ASN A 1 1026 ? 42.751 14.651 -95.386 1.00 81.88 1026 ASN A N 1
ATOM 7408 C CA . ASN A 1 1026 ? 41.866 15.699 -95.897 1.00 81.88 1026 ASN A CA 1
ATOM 7409 C C . ASN A 1 1026 ? 42.117 17.002 -95.128 1.00 81.88 1026 ASN A C 1
ATOM 7411 O O . ASN A 1 1026 ? 42.036 17.018 -93.902 1.00 81.88 1026 ASN A O 1
ATOM 7415 N N . ILE A 1 1027 ? 42.387 18.103 -95.820 1.00 81.19 1027 ILE A N 1
ATOM 7416 C CA . ILE A 1 1027 ? 42.664 19.408 -95.211 1.00 81.19 1027 ILE A CA 1
ATOM 7417 C C . ILE A 1 1027 ? 41.712 20.444 -95.796 1.00 81.19 1027 ILE A C 1
ATOM 7419 O O . ILE A 1 1027 ? 41.677 20.647 -97.005 1.00 81.19 1027 ILE A O 1
ATOM 7423 N N . TYR A 1 1028 ? 40.986 21.138 -94.930 1.00 84.38 1028 TYR A N 1
ATOM 7424 C CA . TYR A 1 1028 ? 40.130 22.272 -95.243 1.00 84.38 1028 TYR A CA 1
ATOM 7425 C C . TYR A 1 1028 ? 40.661 23.493 -94.489 1.00 84.38 1028 TYR A C 1
ATOM 7427 O O . TYR A 1 1028 ? 40.553 23.565 -93.267 1.00 84.38 1028 TYR A O 1
ATOM 7435 N N . ALA A 1 1029 ? 41.258 24.452 -95.193 1.00 81.50 1029 ALA A N 1
ATOM 7436 C CA . ALA A 1 1029 ? 41.863 25.640 -94.588 1.00 81.50 1029 ALA A CA 1
ATOM 7437 C C . ALA A 1 1029 ? 41.223 26.930 -95.126 1.00 81.50 1029 ALA A C 1
ATOM 7439 O O . ALA A 1 1029 ? 41.070 27.102 -96.338 1.00 81.50 1029 ALA A O 1
ATOM 7440 N N . LYS A 1 1030 ? 40.862 27.859 -94.233 1.00 83.00 1030 LYS A N 1
ATOM 7441 C CA . LYS A 1 1030 ? 40.279 29.165 -94.586 1.00 83.00 1030 LYS A CA 1
ATOM 7442 C C . LYS A 1 1030 ? 40.858 30.296 -93.732 1.00 83.00 1030 LYS A C 1
ATOM 7444 O O . LYS A 1 1030 ? 40.603 30.329 -92.534 1.00 83.00 1030 LYS A O 1
ATOM 7449 N N . ASN A 1 1031 ? 41.577 31.260 -94.316 1.00 82.94 1031 ASN A N 1
ATOM 7450 C CA . ASN A 1 1031 ? 42.346 32.274 -93.565 1.00 82.94 1031 ASN A CA 1
ATOM 7451 C C . ASN A 1 1031 ? 43.251 31.626 -92.496 1.00 82.94 1031 ASN A C 1
ATOM 7453 O O . ASN A 1 1031 ? 43.208 32.019 -91.334 1.00 82.94 1031 ASN A O 1
ATOM 7457 N N . SER A 1 1032 ? 43.957 30.540 -92.802 1.00 84.56 1032 SER A N 1
ATOM 7458 C CA . SER A 1 1032 ? 44.685 29.747 -91.794 1.00 84.56 1032 SER A CA 1
ATOM 7459 C C . SER A 1 1032 ? 45.937 29.110 -92.379 1.00 84.56 1032 SER A C 1
ATOM 7461 O O . SER A 1 1032 ? 46.001 28.872 -93.587 1.00 84.56 1032 SER A O 1
ATOM 7463 N N . THR A 1 1033 ? 46.909 28.814 -91.520 1.00 80.19 1033 THR A N 1
ATOM 7464 C CA . THR A 1 1033 ? 48.143 28.119 -91.900 1.00 80.19 1033 THR A CA 1
ATOM 7465 C C . THR A 1 1033 ? 48.050 26.654 -91.493 1.00 80.19 1033 THR A C 1
ATOM 7467 O O . THR A 1 1033 ? 47.716 26.360 -90.348 1.00 80.19 1033 THR A O 1
ATOM 7470 N N . VAL A 1 1034 ? 48.362 25.721 -92.390 1.00 76.88 1034 VAL A N 1
ATOM 7471 C CA . VAL A 1 1034 ? 48.475 24.292 -92.059 1.00 76.88 1034 VAL A CA 1
ATOM 7472 C C . VAL A 1 1034 ? 49.809 23.768 -92.582 1.00 76.88 1034 VAL A C 1
ATOM 7474 O O . VAL A 1 1034 ? 50.066 23.818 -93.778 1.00 76.88 1034 VAL A O 1
ATOM 7477 N N . LEU A 1 1035 ? 50.669 23.269 -91.701 1.00 75.25 1035 LEU A N 1
ATOM 7478 C CA . LEU A 1 1035 ? 51.976 22.701 -92.023 1.00 75.25 1035 LEU A CA 1
ATOM 7479 C C . LEU A 1 1035 ? 51.988 21.212 -91.684 1.00 75.25 1035 LEU A C 1
ATOM 7481 O O . LEU A 1 1035 ? 51.889 20.845 -90.512 1.00 75.25 1035 LEU A O 1
ATOM 7485 N N . THR A 1 1036 ? 52.129 20.349 -92.689 1.00 68.19 1036 THR A N 1
ATOM 7486 C CA . THR A 1 1036 ? 52.456 18.932 -92.477 1.00 68.19 1036 THR A CA 1
ATOM 7487 C C . THR A 1 1036 ? 53.974 18.745 -92.479 1.00 68.19 1036 THR A C 1
ATOM 7489 O O . THR A 1 1036 ? 54.669 19.421 -93.233 1.00 68.19 1036 THR A O 1
ATOM 7492 N N . ASP A 1 1037 ? 54.478 17.837 -91.650 1.00 62.06 1037 ASP A N 1
ATOM 7493 C CA . ASP A 1 1037 ? 55.907 17.526 -91.501 1.00 62.06 1037 ASP A CA 1
ATOM 7494 C C . ASP A 1 1037 ? 56.575 17.056 -92.827 1.00 62.06 1037 ASP A C 1
ATOM 7496 O O . ASP A 1 1037 ? 55.944 16.387 -93.647 1.00 62.06 1037 ASP A O 1
ATOM 7500 N N . GLU A 1 1038 ? 57.860 17.383 -93.032 1.00 55.25 1038 GLU A N 1
ATOM 7501 C CA . GLU A 1 1038 ? 58.727 16.883 -94.117 1.00 55.25 1038 GLU A CA 1
ATOM 7502 C C . GLU A 1 1038 ? 59.140 15.405 -93.951 1.00 55.25 1038 GLU A C 1
ATOM 7504 O O . GLU A 1 1038 ? 59.474 14.749 -94.941 1.00 55.25 1038 GLU A O 1
ATOM 7509 N N . PHE A 1 1039 ? 59.138 14.865 -92.728 1.00 53.62 1039 PHE A N 1
ATOM 7510 C CA . PHE A 1 1039 ? 59.690 13.543 -92.404 1.00 53.62 1039 PHE A CA 1
ATOM 7511 C C . PHE A 1 1039 ? 58.715 12.370 -92.614 1.00 53.62 1039 PHE A C 1
ATOM 7513 O O . PHE A 1 1039 ? 59.106 11.210 -92.459 1.00 53.62 1039 PHE A O 1
ATOM 7520 N N . GLY A 1 1040 ? 57.480 12.636 -93.051 1.00 61.09 1040 GLY A N 1
ATOM 7521 C CA . GLY A 1 1040 ? 56.517 11.606 -93.439 1.00 61.09 1040 GLY A CA 1
ATOM 7522 C C . GLY A 1 1040 ? 55.447 12.136 -94.394 1.00 61.09 1040 GLY A C 1
ATOM 7523 O O . GLY A 1 1040 ? 54.575 12.905 -94.004 1.00 61.09 1040 GLY A O 1
ATOM 7524 N N . CYS A 1 1041 ? 55.441 11.652 -95.636 1.00 65.81 1041 CYS A N 1
ATOM 7525 C CA . CYS A 1 1041 ? 54.448 12.023 -96.647 1.00 65.81 1041 CYS A CA 1
ATOM 7526 C C . CYS A 1 1041 ? 53.265 11.041 -96.635 1.00 65.81 1041 CYS A C 1
ATOM 7528 O O . CYS A 1 1041 ? 53.467 9.827 -96.607 1.00 65.81 1041 CYS A O 1
ATOM 7530 N N . SER A 1 1042 ? 52.028 11.546 -96.679 1.00 71.69 1042 SER A N 1
ATOM 7531 C CA . SER A 1 1042 ? 50.827 10.687 -96.723 1.00 71.69 1042 SER A CA 1
ATOM 7532 C C . SER A 1 1042 ? 50.698 9.994 -98.089 1.00 71.69 1042 SER A C 1
ATOM 7534 O O . SER A 1 1042 ? 51.246 10.484 -99.070 1.00 71.69 1042 SER A O 1
ATOM 7536 N N . SER A 1 1043 ? 49.988 8.873 -98.238 1.00 73.06 1043 SER A N 1
ATOM 7537 C CA . SER A 1 1043 ? 49.818 8.301 -99.593 1.00 73.06 1043 SER A CA 1
ATOM 7538 C C . SER A 1 1043 ? 48.930 9.170 -100.479 1.00 73.06 1043 SER A C 1
ATOM 7540 O O . SER A 1 1043 ? 49.322 9.488 -101.605 1.00 73.06 1043 SER A O 1
ATOM 7542 N N . VAL A 1 1044 ? 47.780 9.605 -99.959 1.00 73.38 1044 VAL A N 1
ATOM 7543 C CA . VAL A 1 1044 ? 46.858 10.509 -100.655 1.00 73.38 1044 VAL A CA 1
ATOM 7544 C C . VAL A 1 1044 ? 46.532 11.707 -99.769 1.00 73.38 1044 VAL A C 1
ATOM 7546 O O . VAL A 1 1044 ? 46.222 11.549 -98.588 1.00 73.38 1044 VAL A O 1
ATOM 7549 N N . VAL A 1 1045 ? 46.590 12.912 -100.336 1.00 76.38 1045 VAL A N 1
ATOM 7550 C CA . VAL A 1 1045 ? 46.208 14.148 -99.640 1.00 76.38 1045 VAL A CA 1
ATOM 7551 C C . VAL A 1 1045 ? 45.180 14.913 -100.467 1.00 76.38 1045 VAL A C 1
ATOM 7553 O O . VAL A 1 1045 ? 45.452 15.256 -101.615 1.00 76.38 1045 VAL A O 1
ATOM 7556 N N . ASN A 1 1046 ? 44.023 15.217 -99.880 1.00 79.12 1046 ASN A N 1
ATOM 7557 C CA . ASN A 1 1046 ? 43.032 16.127 -100.448 1.00 79.12 1046 ASN A CA 1
ATOM 7558 C C . ASN A 1 1046 ? 43.100 17.461 -99.702 1.00 79.12 1046 ASN A C 1
ATOM 7560 O O . ASN A 1 1046 ? 42.895 17.501 -98.491 1.00 79.12 1046 ASN A O 1
ATOM 7564 N N . VAL A 1 1047 ? 43.360 18.558 -100.404 1.00 80.38 1047 VAL A N 1
ATOM 7565 C CA . VAL A 1 1047 ? 43.465 19.897 -99.810 1.00 80.38 1047 VAL A CA 1
ATOM 7566 C C . VAL A 1 1047 ? 42.455 20.823 -100.460 1.00 80.38 1047 VAL A C 1
ATOM 7568 O O . VAL A 1 1047 ? 42.450 20.983 -101.675 1.00 80.38 1047 VAL A O 1
ATOM 7571 N N . THR A 1 1048 ? 41.639 21.482 -99.646 1.00 82.25 1048 THR A N 1
ATOM 7572 C CA . THR A 1 1048 ? 40.826 22.630 -100.042 1.00 82.25 1048 THR A CA 1
ATOM 7573 C C . THR A 1 1048 ? 41.274 23.841 -99.232 1.00 82.25 1048 THR A C 1
ATOM 7575 O O . THR A 1 1048 ? 41.061 23.896 -98.021 1.00 82.25 1048 THR A O 1
ATOM 7578 N N . ALA A 1 1049 ? 41.905 24.811 -99.888 1.00 78.88 1049 ALA A N 1
ATOM 7579 C CA . ALA A 1 1049 ? 42.393 26.037 -99.262 1.00 78.88 1049 ALA A CA 1
ATOM 7580 C C . ALA A 1 1049 ? 41.686 27.257 -99.869 1.00 78.88 1049 ALA A C 1
ATOM 7582 O O . ALA A 1 1049 ? 41.597 27.392 -101.090 1.00 78.88 1049 ALA A O 1
ATOM 7583 N N . THR A 1 1050 ? 41.163 28.146 -99.026 1.00 78.44 1050 THR A N 1
ATOM 7584 C CA . THR A 1 1050 ? 40.413 29.336 -99.464 1.00 78.44 1050 THR A CA 1
ATOM 7585 C C . THR A 1 1050 ? 40.823 30.575 -98.672 1.00 78.44 1050 THR A C 1
ATOM 7587 O O . THR A 1 1050 ? 41.182 30.442 -97.505 1.00 78.44 1050 THR A O 1
ATOM 7590 N N . ASN A 1 1051 ? 40.739 31.771 -99.267 1.00 75.38 1051 ASN A N 1
ATOM 7591 C CA . ASN A 1 1051 ? 40.957 33.069 -98.604 1.00 75.38 1051 ASN A CA 1
ATOM 7592 C C . ASN A 1 1051 ? 42.277 33.140 -97.804 1.00 75.38 1051 ASN A C 1
ATOM 7594 O O . ASN A 1 1051 ? 42.278 32.862 -96.611 1.00 75.38 1051 ASN A O 1
ATOM 7598 N N . LEU A 1 1052 ? 43.400 33.518 -98.428 1.00 74.88 1052 LEU A N 1
ATOM 7599 C CA . LEU A 1 1052 ? 44.689 33.773 -97.738 1.00 74.88 1052 LEU A CA 1
ATOM 7600 C C . LEU A 1 1052 ? 45.226 32.610 -96.871 1.00 74.88 1052 LEU A C 1
ATOM 7602 O O . LEU A 1 1052 ? 46.028 32.825 -95.963 1.00 74.88 1052 LEU A O 1
ATOM 7606 N N . ALA A 1 1053 ? 44.779 31.377 -97.112 1.00 78.12 1053 ALA A N 1
ATOM 7607 C CA . ALA A 1 1053 ? 45.286 30.201 -96.416 1.00 78.12 1053 ALA A CA 1
ATOM 7608 C C . ALA A 1 1053 ? 46.645 29.770 -96.987 1.00 78.12 1053 ALA A C 1
ATOM 7610 O O . ALA A 1 1053 ? 46.827 29.780 -98.204 1.00 78.12 1053 ALA A O 1
ATOM 7611 N N . VAL A 1 1054 ? 47.570 29.345 -96.122 1.00 79.88 1054 VAL A N 1
ATOM 7612 C CA . VAL A 1 1054 ? 48.879 28.807 -96.523 1.00 79.88 1054 VAL A CA 1
ATOM 7613 C C . VAL A 1 1054 ? 48.986 27.361 -96.053 1.00 79.88 1054 VAL A C 1
ATOM 7615 O O . VAL A 1 1054 ? 48.966 27.095 -94.854 1.00 79.88 1054 VAL A O 1
ATOM 7618 N N . VAL A 1 1055 ? 49.084 26.414 -96.983 1.00 78.44 1055 VAL A N 1
ATOM 7619 C CA . VAL A 1 1055 ? 49.115 24.979 -96.666 1.00 78.44 1055 VAL A CA 1
ATOM 7620 C C . VAL A 1 1055 ? 50.399 24.352 -97.204 1.00 78.44 1055 VAL A C 1
ATOM 7622 O O . VAL A 1 1055 ? 50.673 24.467 -98.391 1.00 78.44 1055 VAL A O 1
ATOM 7625 N N . TYR A 1 1056 ? 51.162 23.661 -96.362 1.00 80.25 1056 TYR A N 1
ATOM 7626 C CA . TYR A 1 1056 ? 52.314 22.848 -96.758 1.00 80.25 1056 TYR A CA 1
ATOM 7627 C C . TYR A 1 1056 ? 51.934 21.376 -96.636 1.00 80.25 1056 TYR A C 1
ATOM 7629 O O . TYR A 1 1056 ? 51.537 20.946 -95.553 1.00 80.25 1056 TYR A O 1
ATOM 7637 N N . VAL A 1 1057 ? 52.027 20.624 -97.736 1.00 78.31 1057 VAL A N 1
ATOM 7638 C CA . VAL A 1 1057 ? 51.638 19.208 -97.803 1.00 78.31 1057 VAL A CA 1
ATOM 7639 C C . VAL A 1 1057 ? 52.685 18.331 -98.479 1.00 78.31 1057 VAL A C 1
ATOM 7641 O O . VAL A 1 1057 ? 53.304 18.723 -99.466 1.00 78.31 1057 VAL A O 1
ATOM 7644 N N . CYS A 1 1058 ? 52.833 17.095 -98.006 1.00 77.69 1058 CYS A N 1
ATOM 7645 C CA . CYS A 1 1058 ? 53.622 16.074 -98.692 1.00 77.69 1058 CYS A CA 1
ATOM 7646 C C . CYS A 1 1058 ? 52.818 14.791 -98.933 1.00 77.69 1058 CYS A C 1
ATOM 7648 O O . CYS A 1 1058 ? 52.159 14.290 -98.015 1.00 77.69 1058 CYS A O 1
ATOM 7650 N N . ALA A 1 1059 ? 52.910 14.224 -100.144 1.00 73.50 1059 ALA A N 1
ATOM 7651 C CA . ALA A 1 1059 ? 52.334 12.917 -100.451 1.00 73.50 1059 ALA A CA 1
ATOM 7652 C C . ALA A 1 1059 ? 53.228 12.023 -101.321 1.00 73.50 1059 ALA A C 1
ATOM 7654 O O . ALA A 1 1059 ? 53.958 12.499 -102.184 1.00 73.50 1059 ALA A O 1
ATOM 7655 N N . THR A 1 1060 ? 53.145 10.705 -101.132 1.00 78.75 1060 THR A N 1
ATOM 7656 C CA . THR A 1 1060 ? 53.923 9.724 -101.908 1.00 78.75 1060 THR A CA 1
ATOM 7657 C C . THR A 1 1060 ? 53.218 9.252 -103.178 1.00 78.75 1060 THR A C 1
ATOM 7659 O O . THR A 1 1060 ? 53.906 8.880 -104.126 1.00 78.75 1060 THR A O 1
ATOM 7662 N N . SER A 1 1061 ? 51.876 9.262 -103.225 1.00 80.06 1061 SER A N 1
ATOM 7663 C CA . SER A 1 1061 ? 51.111 8.725 -104.367 1.00 80.06 1061 SER A CA 1
ATOM 7664 C C . SER A 1 1061 ? 50.309 9.783 -105.125 1.00 80.06 1061 SER A C 1
ATOM 7666 O O . SER A 1 1061 ? 50.426 9.849 -106.346 1.00 80.06 1061 SER A O 1
ATOM 7668 N N . ALA A 1 1062 ? 49.494 10.601 -104.447 1.00 77.31 1062 ALA A N 1
ATOM 7669 C CA . ALA A 1 1062 ? 48.692 11.634 -105.112 1.00 77.31 1062 ALA A CA 1
ATOM 7670 C C . ALA A 1 1062 ? 48.296 12.793 -104.183 1.00 77.31 1062 ALA A C 1
ATOM 7672 O O . ALA A 1 1062 ? 47.907 12.580 -103.035 1.00 77.31 1062 ALA A O 1
ATOM 7673 N N . ILE A 1 1063 ? 48.319 14.014 -104.717 1.00 79.50 1063 ILE A N 1
ATOM 7674 C CA . ILE A 1 1063 ? 47.785 15.223 -104.078 1.00 79.50 1063 ILE A CA 1
ATOM 7675 C C . ILE A 1 1063 ? 46.649 15.772 -104.942 1.00 79.50 1063 ILE A C 1
ATOM 7677 O O . ILE A 1 1063 ? 46.872 16.111 -106.104 1.00 79.50 1063 ILE A O 1
ATOM 7681 N N . TYR A 1 1064 ? 45.453 15.883 -104.370 1.00 81.12 1064 TYR A N 1
ATOM 7682 C CA . TYR A 1 1064 ? 44.296 16.542 -104.973 1.00 81.12 1064 TYR A CA 1
ATOM 7683 C C . TYR A 1 1064 ? 44.111 17.898 -104.299 1.00 81.12 1064 TYR A C 1
ATOM 7685 O O . TYR A 1 1064 ? 43.680 17.973 -103.150 1.00 81.12 1064 TYR A O 1
ATOM 7693 N N . ALA A 1 1065 ? 44.465 18.974 -104.994 1.00 77.75 1065 ALA A N 1
ATOM 7694 C CA . ALA A 1 1065 ? 44.453 20.315 -104.422 1.00 77.75 1065 ALA A CA 1
ATOM 7695 C C . ALA A 1 1065 ? 43.430 21.217 -105.122 1.00 77.75 1065 ALA A C 1
ATOM 7697 O O . ALA A 1 1065 ? 43.415 21.331 -106.348 1.00 77.75 1065 ALA A O 1
ATOM 7698 N N . VAL A 1 1066 ? 42.599 21.884 -104.324 1.00 78.69 1066 VAL A N 1
ATOM 7699 C CA . VAL A 1 1066 ? 41.686 22.945 -104.746 1.00 78.69 1066 VAL A CA 1
ATOM 7700 C C . VAL A 1 1066 ? 42.039 24.202 -103.962 1.00 78.69 1066 VAL A C 1
ATOM 7702 O O . VAL A 1 1066 ? 41.849 24.262 -102.746 1.00 78.69 1066 VAL A O 1
ATOM 7705 N N . ALA A 1 1067 ? 42.573 25.206 -104.653 1.00 75.62 1067 ALA A N 1
ATOM 7706 C CA . ALA A 1 1067 ? 42.930 26.493 -104.063 1.00 75.62 1067 ALA A CA 1
ATOM 7707 C C . ALA A 1 1067 ? 42.102 27.609 -104.707 1.00 75.62 1067 ALA A C 1
ATOM 7709 O O . ALA A 1 1067 ? 42.023 27.683 -105.936 1.00 75.62 1067 ALA A O 1
ATOM 7710 N N . SER A 1 1068 ? 41.491 28.469 -103.891 1.00 76.88 1068 SER A N 1
ATOM 7711 C CA . SER A 1 1068 ? 40.757 29.642 -104.385 1.00 76.88 1068 SER A CA 1
ATOM 7712 C C . SER A 1 1068 ? 40.972 30.891 -103.524 1.00 76.88 1068 SER A C 1
ATOM 7714 O O . SER A 1 1068 ? 41.225 30.794 -102.323 1.00 76.88 1068 SER A O 1
ATOM 7716 N N . PHE A 1 1069 ? 40.849 32.077 -104.131 1.00 74.81 1069 PHE A N 1
ATOM 7717 C CA . PHE A 1 1069 ? 40.909 33.382 -103.450 1.00 74.81 1069 PHE A CA 1
ATOM 7718 C C . PHE A 1 1069 ? 42.217 33.635 -102.657 1.00 74.81 1069 PHE A C 1
ATOM 7720 O O . PHE A 1 1069 ? 42.200 33.750 -101.429 1.00 74.81 1069 PHE A O 1
ATOM 7727 N N . ASN A 1 1070 ? 43.357 33.771 -103.349 1.00 74.94 1070 ASN A N 1
ATOM 7728 C CA . ASN A 1 1070 ? 44.681 34.064 -102.767 1.00 74.94 1070 ASN A CA 1
ATOM 7729 C C . ASN A 1 1070 ? 45.177 33.033 -101.733 1.00 74.94 1070 ASN A C 1
ATOM 7731 O O . ASN A 1 1070 ? 45.853 33.403 -100.775 1.00 74.94 1070 ASN A O 1
ATOM 7735 N N . ALA A 1 1071 ? 44.832 31.755 -101.886 1.00 79.88 1071 ALA A N 1
ATOM 7736 C CA . ALA A 1 1071 ? 45.440 30.692 -101.091 1.00 79.88 1071 ALA A CA 1
ATOM 7737 C C . ALA A 1 1071 ? 46.764 30.229 -101.728 1.00 79.88 1071 ALA A C 1
ATOM 7739 O O . ALA A 1 1071 ? 46.905 30.236 -102.953 1.00 79.88 1071 ALA A O 1
ATOM 7740 N N . THR A 1 1072 ? 47.719 29.791 -100.909 1.00 81.19 1072 THR A N 1
ATOM 7741 C CA . THR A 1 1072 ? 48.994 29.228 -101.372 1.00 81.19 1072 THR A CA 1
ATOM 7742 C C . THR A 1 1072 ? 49.154 27.810 -100.835 1.00 81.19 1072 THR A C 1
ATOM 7744 O O . THR A 1 1072 ? 49.109 27.593 -99.624 1.00 81.19 1072 THR A O 1
ATOM 7747 N N . ILE A 1 1073 ? 49.343 26.834 -101.725 1.00 80.31 1073 ILE A N 1
ATOM 7748 C CA . ILE A 1 1073 ? 49.617 25.439 -101.357 1.00 80.31 1073 ILE A CA 1
ATOM 7749 C C . ILE A 1 1073 ? 51.038 25.079 -101.799 1.00 80.31 1073 ILE A C 1
ATOM 7751 O O . ILE A 1 1073 ? 51.321 24.996 -102.993 1.00 80.31 1073 ILE A O 1
ATOM 7755 N N . TYR A 1 1074 ? 51.925 24.830 -100.843 1.00 81.19 1074 TYR A N 1
ATOM 7756 C CA . TYR A 1 1074 ? 53.253 24.271 -101.076 1.00 81.19 1074 TYR A CA 1
ATOM 7757 C C . TYR A 1 1074 ? 53.175 22.748 -101.010 1.00 81.19 1074 TYR A C 1
ATOM 7759 O O . TYR A 1 1074 ? 52.649 22.203 -100.039 1.00 81.19 1074 TYR A O 1
ATOM 7767 N N . TYR A 1 1075 ? 53.663 22.049 -102.034 1.00 79.00 1075 TYR A N 1
ATOM 7768 C CA . TYR A 1 1075 ? 53.491 20.598 -102.124 1.00 79.00 1075 TYR A CA 1
ATOM 7769 C C . TYR A 1 1075 ? 54.770 19.843 -102.489 1.00 79.00 1075 TYR A C 1
ATOM 7771 O O . TYR A 1 1075 ? 55.552 20.291 -103.323 1.00 79.00 1075 TYR A O 1
ATOM 7779 N N . LYS A 1 1076 ? 54.948 18.648 -101.921 1.00 75.94 1076 LYS A N 1
ATOM 7780 C CA . LYS A 1 1076 ? 56.041 17.715 -102.241 1.00 75.94 1076 LYS A CA 1
ATOM 7781 C C . LYS A 1 1076 ? 55.448 16.345 -102.588 1.00 75.94 1076 LYS A C 1
ATOM 7783 O O . LYS A 1 1076 ? 54.854 15.701 -101.730 1.00 75.94 1076 LYS A O 1
ATOM 7788 N N . GLY A 1 1077 ? 55.527 15.928 -103.858 1.00 77.31 1077 GLY A N 1
ATOM 7789 C CA . GLY A 1 1077 ? 54.914 14.678 -104.345 1.00 77.31 1077 GLY A CA 1
ATOM 7790 C C . GLY A 1 1077 ? 54.169 14.786 -105.686 1.00 77.31 1077 GLY A C 1
ATOM 7791 O O . GLY A 1 1077 ? 54.178 15.852 -106.307 1.00 77.31 1077 GLY A O 1
ATOM 7792 N N . PRO A 1 1078 ? 53.517 13.700 -106.156 1.00 75.25 1078 PRO A N 1
ATOM 7793 C CA . PRO A 1 1078 ? 52.770 13.691 -107.416 1.00 75.25 1078 PRO A CA 1
ATOM 7794 C C . PRO A 1 1078 ? 51.442 14.458 -107.290 1.00 75.25 1078 PRO A C 1
ATOM 7796 O O . PRO A 1 1078 ? 50.584 14.100 -106.483 1.00 75.25 1078 PRO A O 1
ATOM 7799 N N . LEU A 1 1079 ? 51.247 15.497 -108.108 1.00 78.19 1079 LEU A N 1
ATOM 7800 C CA . LEU A 1 1079 ? 49.991 16.255 -108.182 1.00 78.19 1079 LEU A CA 1
ATOM 7801 C C . LEU A 1 1079 ? 49.003 15.551 -109.132 1.00 78.19 1079 LEU A C 1
ATOM 7803 O O . LEU A 1 1079 ? 49.369 15.200 -110.255 1.00 78.19 1079 LEU A O 1
ATOM 7807 N N . ALA A 1 1080 ? 47.758 15.339 -108.704 1.00 77.62 1080 ALA A N 1
ATOM 7808 C CA . ALA A 1 1080 ? 46.735 14.681 -109.515 1.00 77.62 1080 ALA A CA 1
ATOM 7809 C C . ALA A 1 1080 ? 46.162 15.623 -110.592 1.00 77.62 1080 ALA A C 1
ATOM 7811 O O . ALA A 1 1080 ? 46.030 16.830 -110.375 1.00 77.62 1080 ALA A O 1
ATOM 7812 N N . SER A 1 1081 ? 45.787 15.067 -111.750 1.00 74.44 1081 SER A N 1
ATOM 7813 C CA . SER A 1 1081 ? 45.382 15.799 -112.968 1.00 74.44 1081 SER A CA 1
ATOM 7814 C C . SER A 1 1081 ? 44.090 16.619 -112.852 1.00 74.44 1081 SER A C 1
ATOM 7816 O O . SER A 1 1081 ? 43.826 17.478 -113.686 1.00 74.44 1081 SER A O 1
ATOM 7818 N N . ASN A 1 1082 ? 43.283 16.351 -111.833 1.00 70.00 1082 ASN A N 1
ATOM 7819 C CA . ASN A 1 1082 ? 42.027 17.020 -111.496 1.00 70.00 1082 ASN A CA 1
ATOM 7820 C C . ASN A 1 1082 ? 42.177 18.048 -110.356 1.00 70.00 1082 ASN A C 1
ATOM 7822 O O . ASN A 1 1082 ? 41.169 18.496 -109.813 1.00 70.00 1082 ASN A O 1
ATOM 7826 N N . SER A 1 1083 ? 43.407 18.427 -109.991 1.00 72.12 1083 SER A N 1
ATOM 7827 C CA . SER A 1 1083 ? 43.662 19.578 -109.112 1.00 72.12 1083 SER A CA 1
ATOM 7828 C C . SER A 1 1083 ? 43.298 20.880 -109.836 1.00 72.12 1083 SER A C 1
ATOM 7830 O O . SER A 1 1083 ? 43.641 21.051 -111.006 1.00 72.12 1083 SER A O 1
ATOM 7832 N N . SER A 1 1084 ? 42.602 21.799 -109.166 1.00 66.81 1084 SER A N 1
ATOM 7833 C CA . SER A 1 1084 ? 42.085 23.031 -109.779 1.00 66.81 1084 SER A CA 1
ATOM 7834 C C . SER A 1 1084 ? 42.515 24.269 -109.006 1.00 66.81 1084 SER A C 1
ATOM 7836 O O . SER A 1 1084 ? 42.448 24.303 -107.776 1.00 66.81 1084 SER A O 1
ATOM 7838 N N . ILE A 1 1085 ? 42.900 25.309 -109.737 1.00 63.81 1085 ILE A N 1
ATOM 7839 C CA . ILE A 1 1085 ? 43.404 26.564 -109.188 1.00 63.81 1085 ILE A CA 1
ATOM 7840 C C . ILE A 1 1085 ? 42.530 27.692 -109.722 1.00 63.81 1085 ILE A C 1
ATOM 7842 O O . ILE A 1 1085 ? 42.405 27.835 -110.937 1.00 63.81 1085 ILE A O 1
ATOM 7846 N N . ASP A 1 1086 ? 41.963 28.500 -108.828 1.00 56.66 1086 ASP A N 1
ATOM 7847 C CA . ASP A 1 1086 ? 41.216 29.704 -109.195 1.00 56.66 1086 ASP A CA 1
ATOM 7848 C C . ASP A 1 1086 ? 41.752 30.922 -108.418 1.00 56.66 1086 ASP A C 1
ATOM 7850 O O . ASP A 1 1086 ? 41.446 31.134 -107.242 1.00 56.66 1086 ASP A O 1
ATOM 7854 N N . GLY A 1 1087 ? 42.647 31.692 -109.051 1.00 59.91 1087 GLY A N 1
ATOM 7855 C CA . GLY A 1 1087 ? 43.266 32.885 -108.451 1.00 59.91 1087 GLY A CA 1
ATOM 7856 C C . GLY A 1 1087 ? 44.131 32.596 -107.213 1.00 59.91 1087 GLY A C 1
ATOM 7857 O O . GLY A 1 1087 ? 44.003 33.279 -106.200 1.00 59.91 1087 GLY A O 1
ATOM 7858 N N . SER A 1 1088 ? 44.943 31.537 -107.250 1.00 73.31 1088 SER A N 1
ATOM 7859 C CA . SER A 1 1088 ? 45.756 31.024 -106.131 1.00 73.31 1088 SER A CA 1
ATOM 7860 C C . SER A 1 1088 ? 47.074 30.419 -106.641 1.00 73.31 1088 SER A C 1
ATOM 7862 O O . SER A 1 1088 ? 47.217 30.207 -107.844 1.00 73.31 1088 SER A O 1
ATOM 7864 N N . GLU A 1 1089 ? 48.034 30.134 -105.756 1.00 75.06 1089 GLU A N 1
ATOM 7865 C CA . GLU A 1 1089 ? 49.342 29.563 -106.129 1.00 75.06 1089 GLU A CA 1
ATOM 7866 C C . GLU A 1 1089 ? 49.518 28.142 -105.573 1.00 75.06 1089 GLU A C 1
ATOM 7868 O O . GLU A 1 1089 ? 49.320 27.897 -104.385 1.00 75.06 1089 GLU A O 1
ATOM 7873 N N . ILE A 1 1090 ? 49.913 27.196 -106.431 1.00 73.88 1090 ILE A N 1
ATOM 7874 C CA . ILE A 1 1090 ? 50.347 25.852 -106.029 1.00 73.88 1090 ILE A CA 1
ATOM 7875 C C . ILE A 1 1090 ? 51.821 25.714 -106.415 1.00 73.88 1090 ILE A C 1
ATOM 7877 O O . ILE A 1 1090 ? 52.154 25.738 -107.599 1.00 73.88 1090 ILE A O 1
ATOM 7881 N N . ILE A 1 1091 ? 52.706 25.611 -105.423 1.00 80.31 1091 ILE A N 1
ATOM 7882 C CA . ILE A 1 1091 ? 54.156 25.744 -105.603 1.00 80.31 1091 ILE A CA 1
ATOM 7883 C C . ILE A 1 1091 ? 54.844 24.442 -105.177 1.00 80.31 1091 ILE A C 1
ATOM 7885 O O . ILE A 1 1091 ? 54.624 23.982 -104.054 1.00 80.31 1091 ILE A O 1
ATOM 7889 N N . PRO A 1 1092 ? 55.687 23.829 -106.027 1.00 73.81 1092 PRO A N 1
ATOM 7890 C CA . PRO A 1 1092 ? 56.479 22.684 -105.609 1.00 73.81 1092 PRO A CA 1
ATOM 7891 C C . PRO A 1 1092 ? 57.454 23.095 -104.500 1.00 73.81 1092 PRO A C 1
ATOM 7893 O O . PRO A 1 1092 ? 58.206 24.062 -104.625 1.00 73.81 1092 PRO A O 1
ATOM 7896 N N . TRP A 1 1093 ? 57.420 22.348 -103.407 1.00 70.56 1093 TRP A N 1
ATOM 7897 C CA . TRP A 1 1093 ? 58.286 22.494 -102.249 1.00 70.56 1093 TRP A CA 1
ATOM 7898 C C . TRP A 1 1093 ? 59.556 21.668 -102.481 1.00 70.56 1093 TRP A C 1
ATOM 7900 O O . TRP A 1 1093 ? 59.477 20.447 -102.647 1.00 70.56 1093 TRP A O 1
ATOM 7910 N N . VAL A 1 1094 ? 60.709 22.341 -102.572 1.00 55.09 1094 VAL A N 1
ATOM 7911 C CA . VAL A 1 1094 ? 62.028 21.718 -102.806 1.00 55.09 1094 VAL A CA 1
ATOM 7912 C C . VAL A 1 1094 ? 62.594 21.192 -101.494 1.00 55.09 1094 VAL A C 1
ATOM 7914 O O . VAL A 1 1094 ? 62.806 22.042 -100.605 1.00 55.09 1094 VAL A O 1
#

Sequence (1094 aa):
MIIRTIDSATITMNDTAPCPKIFSIEHGSNTSITNICLSKIMNITTTGSSSLVFNESLTCTTAIDIVASGTTQVTNICADNTLNITGTDLSTVNVRTSSQCPNNTIIVGSNGTQIFNVGATSTLNIQVTDSATVTLAESCLCSQNTFITSSSTIPISGICAHNTLQLLASDSSALFVNTAVVCPQTINVIASDSTLIPNLCATASLNIQAANTANVSINQTSSCPLNTNIISSTLIPISNICAQNTLQLTGNVNSNLTVDSTAICPQNTTVIASNATLISNICAISRLIIQAQSMANVSINHTWPCPQDTTVVSSSSVPINYICAQHTLQLTATGLSNLIVNSSMICPQTTNATALDTTIIPNLCASSQLTMQAANSASVSINNTWACPQSTTITSSSTIPIPNICANNTLKLTGSNSSYLTVDSTTVCPQNTSVVGSQRAVILNLCGTMQLTIQASDTANISINQTWPCPKYASISSSSSIPIANICAQNTLQLTSSGTSNLTVNSTVVCPQTTTVIASGNTSILNLCASSQLTIQAANTANISMNHTWPCPQFVNIISSSTIPILDICAQRTLTLTDSGSSGFGIDSSVMCPQTATIIASGTTPILNLCATLQLTIQAGSTANVAINHTWPCPQSVTISSSSNISILNICAQNTSTLTGSRSSSLMVDSSVICPQSTTVKASDTTLIPNLCASSQLTIQAANTANVSINHTWPCPQSVNINSSSTIPILNICANSTLTLTGSDSSILMANSSVICPQNTTVTASGTSLTSNLCASSQLTIQAANTASISINHTWPCPQSTTIISSSTILISDISAQKTLKLTSSGSSILNVDSTVICPQNTSVVASGTSMITNICATMQLTIQAIDMANVSINQTSPCPTYVSVNSSSNLSISGICAYNELQMYVHQTSGLIINSSIVCPDMTYVVASEQAYITNLCANVELDVEVYDLAIVQPNTSWLCPQKTVVTATNVNNTLSFCALNSMFINVINSTFVYNSTQPCPINITITASNGSNVFNVCSSLNTNIYAKNSTVLTDEFGCSSVVNVTATNLAVVYVCATSAIYAVASFNATIYYKGPLASNSSIDGSEIIPWV

Organism: NCBI:txid433720

Radius of gyration: 74.75 Å; chains: 1; bounding box: 127×60×238 Å

pLDDT: mean 70.36, std 10.47, range [47.16, 88.88]

Foldseek 3Di:
DEAEEEDAEEAEDDQPDDADAEYEYEYEAHYEYEAHAYEEEYEYEYAEAEEAYYDQPHDAYQEYEYEYEYEYEHEEHEHQHEYEYEYDYQYEYEYAYHPPHAEYAYEYEDPNYEYEHDDHAAEYEYEYEYEYEYEYDQDDDAHQEYEYEYAAAYEHEAHHHAAEYEYHYHHQYAYAYHDYPHAHQEYEYEEAEAYEYEAHHHAAEYEHEYHYEYEYEHDDDDHAHQEYAYAYAEEYAYEAHEHAAEYEAHYHAHYAHEYHDDPDAHQEYEYHEEHQYEYEQHEHAAEYEYHYEYNYEYEYDDHVVAHQEYAYEYAAAYAHEAHDHAAEYEEHYHDHYAHEYHHPDDAHQEYEYEEEACYEYEAHGHAAEYEYEYEHNYEYEHDDPDDAHQEYAYEYAAAYAYEAHEHAAEYEAEYHDHYAYEYHDDPHAHQEYEYEYEAEYAYEAHHHAAEAYYEYEYNYAYEYQHDDDAHQYYAYEYAAAYAYEAHEHAAEYEYEYHHQYAYEYYDHPYAHQEYEYHYEHAYEYEHHEHQAEYEYEYEDPYAHEYDDHPPAHQEYAYEYQAEYEYEAHEHAAEAEAAHPHAHEYRYHDHPYAHQEYEYHEAHAYEYEHHEHAAEYEYEYEQHYAYEYAEYPPAHQEYEYEYAAEYAYHAHHHAAEYEAYYDHYYADEYHYDPHAHQEYEYEEAEAYEYAEHEHAAEYEYEYHPHYEYEYNEYPPAHQEYAYEDAAEYQYAAHHHAAEYEAHYEAHYAYEHAHHPHAHQEYEYEYAYAYEYEHHEHAAEYEYEYHHHYEYEYHDYPPAHQEYEYAEAAEYEYEAHGHAAEYEAHYEAQYEYEYHDHPDAHQEYEYEFEHAYEYEAHEHAAEYEYEYDHAYAYEYAYDDDAHQEYEYAYQHDYEYEAHAHAAEYHYHYHEDDDHEYHHDDHAYQEYAEADEYAAEYEAHDHAAEYEYEYYAAYHHYHRPDDHAHQEYEYAYENYADEHEHAHAAEYEEHEYNYEYEHDDPDDHHQEYEYAYEDAYEYYAHAAHQEYEYHEENYEYYHDPPHAYQEYEYEYEHQYEYEHEHAHEYAAEYEHAYEYEYHYHYDPNRDYYPYYYHHDD

Secondary structure (DSSP, 8-state):
-EEEESS--EEE--TTSPPPSEEEEEE-SSEEEE----SSEEEEEEESSEEEE--TT-PPEEEEEEEEES-EEEEEE-EEEEEEEEESSS-EEEEEEPTT-SEEEEEE-STT-EEE----SSEEEEEE-SS-EEE--TT---EEEEEEEESS-EEEES--EEEEEEEEE-SS--EEEE--SS--SEEEEEESS-----S---SSEEEEEE-SS--EE---SS---SEEEEEESS-EEEES---SSEEEEEE-TT-EEEEE--SS--SEEEEEEESS-EEES---SSEEEEEEESS-EEE----SSPPSEEEEEESS---EES---SSEEEEEE-SS-B------S---SEEEEEEESS-EE-S---SSEEEEEEETT-EE----SS---SEEEEEESS-EEEET---SSEEEEEE-TT--EEEE--SS--SEEEEEEES----BS---SSEEEEEEETT-----B--SSPPSEEEEEESS-EEEES---SSEEEEEE-SS--EEEE--SS--SEEEEEEESS-EE-S---SSEEEEEEESS--------SSPPSEEEEEESS-EEEEEEE-SSEEEEEE-SSS-EEEEEEEE--SEEEEEESS-EEE-S---SSEEEEEE-TT--EEE----SPPSEEEEEESS-EEEEEE--SSEEEEEE-SS--EEEEE-S---SEEEEEESS-EEEEE---SSEEEEEE-TT--EEEEE--SPPSEEEEEESS-EEEEEE--SSEEEEEE-TT--EEEEE-S---SEEEEEESS---------SSEEEEEE-SS--------SSPPSEEEEEESS-EEEES---SSEEEEEE-SS-EEEEE--SS--SEEEEEEESS-EEESB--SSEEEEEEESS------BPSSPPSEEEEEESS----BS---SSEEEEEE-SSS-B--B--S---SEEEEEE-SS-EEEEE--SSEEEEEEETT-EEEE-SSS---SEEEEEEES--S------SSEEEEEEES-EEE---SSPPPSEEEEEEESS-EEEEE---SEEEEEEES-EEEE-SS--EEEEEEEEESS-EEEEEEEEEEEEEEESS-EEEEESPBPTT-EEES-EEEE--